Protein 7DFC (pdb70)

Secondary structure (DSSP, 8-state):
----EEEE-TTSSEEEEES-SEEEB-SS-B--EEEEEEE-SS---SS-EEEEEEEEEEE--TT---TT--EEEEEEEEEEEEETTPSS---PPPHHHHHHHHHH-TTEEEEEEPPPTTSPPPEEEPP-TT--SSPPEEEEEEEEEE-SSTTS---STTEEEEEEEEE----SS--S--EEEEEE--SS--PPEEEEEEES-SEEETT--EEEEEEEEE-SSS-EEEEEEEEEEEEEEEESEEEEEEEEEEEEEE---B-TTEEEEEEEEE---SGGGTT-TT-EEEPPSSS---PBPPPP------SEEEEEEEEEEEEEE---GGGTTSS---EEEEEEEEEEPPP-SSPPPSS-S--/-EEEE----EE-TT-EEEEEEEEESS-GGGEEEEEEEE-TTS--EEEEEEETTTTEEEE-TTTTTTEEEEEETTTTEEEEEEES--STT-EEEEEEEEESSS--SEEEE---EEEEE-S------EEEEE---GGGEETTEEEEEEEEEEESSS--EEEETTT---EEEPPPEE-TTS-EEEEEEEEEE---EEEEEEGGGTEEEEEE--/---EEES-SEEE--TT--EEEEEEESS--TT-EEEEEE-TTS--EEEEETTTEEPTT--TTEEEEEETTEEEEEESS--SS--SEEEEEE-SSSSPEE----EEE-----B--EEEEEPPPHHHHTTTEEEEEEEEEEEBSS--EEEEEESS-B--S-EEEEE----SSS--EEEEEEEEEEHHHHHH---EEEEEEETTEEEEEEEEE--/------------

GO terms:
  GO:0005547 phosphatidylinositol-3,4,5-trisphosphate binding (F, IDA)
  GO:0000822 inositol hexakisphosphate binding (F, IDA)
  GO:0002029 desensitization of G protein-coupled receptor signaling pathway (P, TAS)
  GO:0002031 G protein-coupled receptor internalization (P, TAS)
  GO:0031623 receptor internalization (P, TAS)
  GO:0005515 protein binding (F, IPI)
  GO:0060090 molecular adaptor activity (F, EXP)
  GO:0036094 small molecule binding (F, EXP)
  GO:0030276 clathrin binding (F, IMP)
  GO:0035612 AP-2 adaptor complex binding (F, IMP)
  GO:0030132 clathrin coat of coated pit (C, IMP)
  GO:0072583 clathrin-dependent endocytosis (P, IMP)
  GO:0032050 clathrin heavy chain binding (F, IPI)
  GO:0033130 acetylcholine receptor binding (F, IPI)
  GO:0005737 cytoplasm (C, IDA)
  GO:0005886 plasma membrane (C, IDA)
  GO:0031410 cytoplasmic vesicle (C, IDA)

InterPro domains:
  IPR000698 Arrestin [PR00309] (24-46)
  IPR000698 Arrestin [PR00309] (61-79)
  IPR000698 Arrestin [PR00309] (155-172)
  IPR000698 Arrestin [PR00309] (280-298)
  IPR000698 Arrestin [PR00309] (383-397)
  IPR000698 Arrestin [PTHR11792] (7-408)
  IPR011021 Arrestin-like, N-terminal [PF00339] (19-173)
  IPR011022 Arrestin-like, C-terminal domain [PF02752] (193-355)
  IPR011022 Arrestin-like, C-terminal domain [SM01017] (193-356)
  IPR014752 Arrestin-like, C-terminal domain superfamily [G3DSA:2.60.40.640] (180-386)
  IPR014753 Arrestin, N-terminal [G3DSA:2.60.40.840] (2-176)
  IPR014756 Immunoglobulin E-set [SSF81296] (6-175)
  IPR014756 Immunoglobulin E-set [SSF81296] (177-393)
  IPR017864 Arrestin, conserved site [PS00295] (61-79)

Foldseek 3Di:
DPDWDKDAQLLRQKMKIFRFQEWEQPFVFIRKGKTWMAGDDVVDDFQFKKKKKFKWFKADDPVDQDAQDIDTHTDDMDMDGQVPHDPVDDDDDDPNHVVVCVVHHPRTTMDIGGDDNLADWAKFFAADPRRDHWTGFIWMKMKMFGHHDPVDDTDRSRMDMFTGTYYYFDDPDFDPWWKDKDWDADDPDGQIWIKIKTWPTFEDEAQGKIKIKIKIQAQAQKKQQKKKKFKWKWKWADDPDIDIDIHTQWMDIGRDMAHHRGMDIDMDIIHGWCPVPNVPTRQMFRHARGDADGTRHWADDHPVPGHTIGIWMKMKMKGQIDADPPVGPPDGPMDMDITTHGYGHHDDDDHDDNHPVVD/DDDDDDDDPDDD/DKAWEWPPQEDEDAFFAKDKIKIFIPAFLPQQKWKWWDAPPGDIDTAAGSQAHGDPPHDPQWGWDDDGRMIMTIGRGHDLPRQTWMKMWGDSDPVIDIYPIYGYFHPDDWDFWPKDKAWADPVVLVVFKTKIKIKTPFGPDPDKDKFKQFVHDGDPPQKDKDKDQQDDPRRGIMMMMMGMGTSVVVVVGFWIKMWMDDPVDPPTDIDIGGD/DAKAKDWAWEDEAQAKTKMKIADPDDQLQQKKKFKWWAADPDDIGTAKIAHPVVGDIDGDPVCPPFWDWADDNVRNMIMIIGGNDHQVRFTFMKMFMAGVVPGDDRPHIYPTHGHGYHNDDQAFWDKDWDAWDPVQDDDQKTKIKIKTWFGQIQDKDKDWAVPDAFKDWDHWDADPVNGIITMMMGIDGPPGWMFIDDPSVGDTDIGDYD

Structure (mmCIF, N/CA/C/O backbone):
data_7DFC
#
_entry.id   7DFC
#
_cell.length_a   116.137
_cell.length_b   122.653
_cell.length_c   144.064
_cell.angle_alpha   90.000
_cell.angle_beta   90.000
_cell.angle_gamma   90.000
#
_symmetry.space_group_name_H-M   'I 21 21 21'
#
loop_
_entity.id
_entity.type
_entity.pdbx_description
1 polymer Beta-arrestin-1
2 polymer V2Rpp-3
3 polymer 'FAB30 LIGHT CHAIN'
4 polymer 'FAB30 HEAVY CHAIN'
5 non-polymer GLYCEROL
6 water water
#
loop_
_atom_site.group_PDB
_atom_site.id
_atom_site.type_symbol
_atom_site.label_atom_id
_atom_site.label_alt_id
_atom_site.label_comp_id
_atom_site.label_asym_id
_atom_site.label_entity_id
_atom_site.label_seq_id
_atom_site.pdbx_PDB_ins_code
_atom_site.Cartn_x
_atom_site.Cartn_y
_atom_site.Cartn_z
_atom_site.occupancy
_atom_site.B_iso_or_equiv
_atom_site.auth_seq_id
_atom_site.auth_comp_id
_atom_site.auth_asym_id
_atom_site.auth_atom_id
_atom_site.pdbx_PDB_model_num
ATOM 1 N N . GLY A 1 5 ? 14.18600 5.04100 -17.58100 1.000 86.31090 5 GLY A N 1
ATOM 2 C CA . GLY A 1 5 ? 14.10500 6.10700 -16.58600 1.000 89.68692 5 GLY A CA 1
ATOM 3 C C . GLY A 1 5 ? 13.96000 7.49400 -17.20600 1.000 94.29544 5 GLY A C 1
ATOM 4 O O . GLY A 1 5 ? 14.87400 8.31900 -17.15000 1.000 98.72389 5 GLY A O 1
ATOM 5 N N . THR A 1 6 ? 12.78800 7.76500 -17.77600 1.000 87.40997 6 THR A N 1
ATOM 6 C CA . THR A 1 6 ? 12.61400 8.87700 -18.69300 1.000 83.11749 6 THR A CA 1
ATOM 7 C C . THR A 1 6 ? 11.72700 9.99000 -18.15600 1.000 82.41512 6 THR A C 1
ATOM 8 O O . THR A 1 6 ? 11.46100 10.95200 -18.88500 1.000 79.34280 6 THR A O 1
ATOM 12 N N . ARG A 1 7 ? 11.26200 9.89900 -16.91500 1.000 74.77511 7 ARG A N 1
ATOM 13 C CA . ARG A 1 7 ? 10.46600 10.96100 -16.32800 1.000 69.27174 7 ARG A CA 1
ATOM 14 C C . ARG A 1 7 ? 11.21900 11.56700 -15.15200 1.000 69.84472 7 ARG A C 1
ATOM 15 O O . ARG A 1 7 ? 11.98200 10.88200 -14.47100 1.000 79.99595 7 ARG A O 1
ATOM 23 N N . VAL A 1 8 ? 11.02100 12.86700 -14.93200 1.000 73.04177 8 VAL A N 1
ATOM 24 C CA . VAL A 1 8 ? 11.64000 13.59400 -13.83200 1.000 67.33963 8 VAL A CA 1
ATOM 25 C C . VAL A 1 8 ? 10.59900 14.49400 -13.19100 1.000 69.47072 8 VAL A C 1
ATOM 26 O O . VAL A 1 8 ? 9.69800 15.00400 -13.86300 1.000 76.45331 8 VAL A O 1
ATOM 30 N N . PHE A 1 9 ? 10.72900 14.68200 -11.87000 1.000 67.00892 9 PHE A N 1
ATOM 31 C CA . PHE A 1 9 ? 9.83100 15.55400 -11.12400 1.000 66.41448 9 PHE A CA 1
ATOM 32 C C . PHE A 1 9 ? 10.12200 17.01900 -11.44200 1.000 66.27189 9 PHE A C 1
ATOM 33 O O . PHE A 1 9 ? 11.26800 17.41900 -11.65000 1.000 67.35556 9 PHE A O 1
ATOM 41 N N . LYS A 1 10 ? 9.07300 17.83400 -11.45600 1.000 66.93663 10 LYS A N 1
ATOM 42 C CA . LYS A 1 10 ? 9.26300 19.26800 -11.57900 1.000 68.78149 10 LYS A CA 1
ATOM 43 C C . LYS A 1 10 ? 8.24000 19.99400 -10.72000 1.000 68.30491 10 LYS A C 1
ATOM 44 O O . LYS A 1 10 ? 7.12800 19.50700 -10.49500 1.000 70.54217 10 LYS A O 1
ATOM 50 N N . LYS A 1 11 ? 8.63800 21.17300 -10.25200 1.000 69.25312 11 LYS A N 1
ATOM 51 C CA . LYS A 1 11 ? 7.74500 22.07000 -9.54500 1.000 69.41399 11 LYS A CA 1
ATOM 52 C C . LYS A 1 11 ? 8.20300 23.50100 -9.77800 1.000 71.66225 11 LYS A C 1
ATOM 53 O O . LYS A 1 11 ? 9.40100 23.79800 -9.75500 1.000 72.33938 11 LYS A O 1
ATOM 59 N N . ALA A 1 12 ? 7.24900 24.38700 -9.99700 1.000 72.95751 12 ALA A N 1
ATOM 60 C CA . ALA A 1 12 ? 7.57100 25.77800 -10.23600 1.000 78.88191 12 ALA A CA 1
ATOM 61 C C . ALA A 1 12 ? 7.08800 26.62500 -9.07300 1.000 75.24466 12 ALA A C 1
ATOM 62 O O . ALA A 1 12 ? 6.02900 26.36100 -8.50000 1.000 80.14716 12 ALA A O 1
ATOM 64 N N . SER A 1 13 ? 7.87000 27.64500 -8.75000 1.000 76.53522 13 SER A N 1
ATOM 65 C CA . SER A 1 13 ? 7.45200 28.78600 -7.94900 1.000 77.48711 13 SER A CA 1
ATOM 66 C C . SER A 1 13 ? 6.09200 29.29000 -8.41300 1.000 86.67655 13 SER A C 1
ATOM 67 O O . SER A 1 13 ? 5.80600 29.26900 -9.61600 1.000 93.75580 13 SER A O 1
ATOM 70 N N . PRO A 1 14 ? 5.24900 29.78700 -7.50400 1.000 91.04296 14 PRO A N 1
ATOM 71 C CA . PRO A 1 14 ? 3.90500 30.23800 -7.91500 1.000 84.62900 14 PRO A CA 1
ATOM 72 C C . PRO A 1 14 ? 3.90800 31.26300 -9.03000 1.000 84.37420 14 PRO A C 1
ATOM 73 O O . PRO A 1 14 ? 2.94800 31.30900 -9.80600 1.000 89.31912 14 PRO A O 1
ATOM 77 N N . ASN A 1 15 ? 4.94300 32.09400 -9.14200 1.000 83.69084 15 ASN A N 1
ATOM 78 C CA . ASN A 1 15 ? 4.99000 33.10300 -10.19200 1.000 86.47210 15 ASN A CA 1
ATOM 79 C C . ASN A 1 15 ? 5.79500 32.64300 -11.40600 1.000 87.35301 15 ASN A C 1
ATOM 80 O O . ASN A 1 15 ? 6.21200 33.48000 -12.21300 1.000 89.63829 15 ASN A O 1
ATOM 85 N N . GLY A 1 16 ? 6.04800 31.33400 -11.52600 1.000 85.11323 16 GLY A N 1
ATOM 86 C CA . GLY A 1 16 ? 6.68500 30.75700 -12.69500 1.000 85.75922 16 GLY A CA 1
ATOM 87 C C . GLY A 1 16 ? 8.18000 30.96900 -12.81800 1.000 86.70292 16 GLY A C 1
ATOM 88 O O . GLY A 1 16 ? 8.86200 30.17000 -13.46400 1.000 86.52603 16 GLY A O 1
ATOM 89 N N . LYS A 1 17 ? 8.70200 32.00600 -12.15000 1.000 87.77056 17 LYS A N 1
ATOM 90 C CA . LYS A 1 17 ? 10.06700 32.47700 -12.38900 1.000 89.48286 17 LYS A CA 1
ATOM 91 C C . LYS A 1 17 ? 11.12100 31.39600 -12.16100 1.000 92.49829 17 LYS A C 1
ATOM 92 O O . LYS A 1 17 ? 12.18600 31.43300 -12.78600 1.000 89.34877 17 LYS A O 1
ATOM 94 N N . LEU A 1 18 ? 10.85400 30.44300 -11.26700 1.000 85.99930 18 LEU A N 1
ATOM 95 C CA . LEU A 1 18 ? 11.82500 29.44600 -10.85300 1.000 83.25712 18 LEU A CA 1
ATOM 96 C C . LEU A 1 18 ? 11.20100 28.05900 -10.92600 1.000 81.45893 18 LEU A C 1
ATOM 97 O O . LEU A 1 18 ? 10.04200 27.87900 -10.54700 1.000 79.52906 18 LEU A O 1
ATOM 102 N N . THR A 1 19 ? 11.96700 27.08300 -11.41700 1.000 80.24416 19 THR A N 1
ATOM 103 C CA . THR A 1 19 ? 11.49300 25.71100 -11.55900 1.000 82.67127 19 THR A CA 1
ATOM 104 C C . THR A 1 19 ? 12.58300 24.74300 -11.11900 1.000 86.51476 19 THR A C 1
ATOM 105 O O . THR A 1 19 ? 13.76600 24.95200 -11.39800 1.000 92.11954 19 THR A O 1
ATOM 109 N N . VAL A 1 20 ? 12.17500 23.67900 -10.43800 1.000 76.02987 20 VAL A N 1
ATOM 110 C CA . VAL A 1 20 ? 13.09100 22.71700 -9.84800 1.000 72.42543 20 VAL A CA 1
ATOM 111 C C . VAL A 1 20 ? 12.81500 21.36700 -10.47600 1.000 71.23745 20 VAL A C 1
ATOM 112 O O . VAL A 1 20 ? 11.66000 20.95100 -10.59300 1.000 70.32665 20 VAL A O 1
ATOM 116 N N . TYR A 1 21 ? 13.86900 20.69800 -10.89500 1.000 74.94951 21 TYR A N 1
ATOM 117 C CA . TYR A 1 21 ? 13.77400 19.39200 -11.51300 1.000 74.43372 21 TYR A CA 1
ATOM 118 C C . TYR A 1 21 ? 14.54300 18.39500 -10.66100 1.000 74.50692 21 TYR A C 1
ATOM 119 O O . TYR A 1 21 ? 15.63100 18.70500 -10.16600 1.000 71.98873 21 TYR A O 1
ATOM 128 N N . LEU A 1 22 ? 13.97200 17.20300 -10.48500 1.000 71.43527 22 LEU A N 1
ATOM 129 C CA . LEU A 1 22 ? 14.62100 16.15700 -9.71300 1.000 64.79452 22 LEU A CA 1
ATOM 130 C C . LEU A 1 22 ? 14.32100 14.79900 -10.32900 1.000 63.97437 22 LEU A C 1
ATOM 131 O O . LEU A 1 22 ? 13.22100 14.56300 -10.83200 1.000 64.62784 22 LEU A O 1
ATOM 136 N N . GLY A 1 23 ? 15.29400 13.90500 -10.26700 1.000 63.46733 23 GLY A N 1
ATOM 137 C CA . GLY A 1 23 ? 15.07500 12.54700 -10.71000 1.000 69.20224 23 GLY A CA 1
ATOM 138 C C . GLY A 1 23 ? 14.29200 11.65600 -9.76500 1.000 66.49975 23 GLY A C 1
ATOM 139 O O . GLY A 1 23 ? 13.87800 10.56900 -10.16800 1.000 69.92527 23 GLY A O 1
ATOM 140 N N . LYS A 1 24 ? 14.07600 12.06500 -8.52400 1.000 70.82625 24 LYS A N 1
ATOM 141 C CA . LYS A 1 24 ? 13.28600 11.26100 -7.60400 1.000 66.02691 24 LYS A CA 1
ATOM 142 C C . LYS A 1 24 ? 13.05800 12.07700 -6.34400 1.000 73.01408 24 LYS A C 1
ATOM 143 O O . LYS A 1 24 ? 13.63100 13.15500 -6.17000 1.000 77.78173 24 LYS A O 1
ATOM 149 N N . ARG A 1 25 ? 12.19900 11.55000 -5.46900 1.000 73.83199 25 ARG A N 1
ATOM 150 C CA . ARG A 1 25 ? 11.94400 12.14300 -4.16800 1.000 63.78480 25 ARG A CA 1
ATOM 151 C C . ARG A 1 25 ? 12.52100 11.33800 -3.01500 1.000 62.47942 25 ARG A C 1
ATOM 152 O O . ARG A 1 25 ? 12.66700 11.89200 -1.91900 1.000 53.23461 25 ARG A O 1
ATOM 160 N N . ASP A 1 26 ? 12.84200 10.05700 -3.22500 1.000 58.83231 26 ASP A N 1
ATOM 161 C CA . ASP A 1 26 ? 13.35000 9.18600 -2.17200 1.000 58.17095 26 ASP A CA 1
ATOM 162 C C . ASP A 1 26 ? 14.81100 8.87400 -2.42300 1.000 60.04759 26 ASP A C 1
ATOM 163 O O . ASP A 1 26 ? 15.17100 8.37200 -3.49200 1.000 61.24323 26 ASP A O 1
ATOM 168 N N . PHE A 1 27 ? 15.63900 9.15500 -1.42700 1.000 58.83232 27 PHE A N 1
ATOM 169 C CA . PHE A 1 27 ? 17.07300 8.94000 -1.49900 1.000 50.85796 27 PHE A CA 1
ATOM 170 C C . PHE A 1 27 ? 17.45500 7.94500 -0.41000 1.000 57.03084 27 PHE A C 1
ATOM 171 O O . PHE A 1 27 ? 17.25200 8.19700 0.78400 1.000 64.53165 27 PHE A O 1
ATOM 179 N N . VAL A 1 28 ? 17.99600 6.82100 -0.82800 1.000 60.19199 28 VAL A N 1
ATOM 180 C CA . VAL A 1 28 ? 18.15500 5.65500 0.02600 1.000 59.90011 28 VAL A CA 1
ATOM 181 C C . VAL A 1 28 ? 19.37600 5.82800 0.92100 1.000 60.67923 28 VAL A C 1
ATOM 182 O O . VAL A 1 28 ? 20.46500 6.18000 0.46100 1.000 64.98256 28 VAL A O 1
ATOM 186 N N . ASP A 1 29 ? 19.19100 5.51300 2.17900 1.000 62.94488 29 ASP A N 1
ATOM 187 C CA . ASP A 1 29 ? 20.35800 5.49400 3.07000 1.000 68.59694 29 ASP A CA 1
ATOM 188 C C . ASP A 1 29 ? 20.79800 4.04500 3.14200 1.000 66.44945 29 ASP A C 1
ATOM 189 O O . ASP A 1 29 ? 20.05500 3.27800 3.63300 1.000 66.06065 29 ASP A O 1
ATOM 194 N N . HIS A 1 30 ? 22.01000 3.75000 2.70700 1.000 74.14969 30 HIS A N 1
ATOM 195 C CA . HIS A 1 30 ? 22.54200 2.37400 2.75800 1.000 75.86328 30 HIS A CA 1
ATOM 196 C C . HIS A 1 30 ? 23.51900 2.26900 3.92300 1.000 75.41404 30 HIS A C 1
ATOM 197 O O . HIS A 1 30 ? 24.49500 1.62200 3.77300 1.000 82.37324 30 HIS A O 1
ATOM 204 N N . ILE A 1 31 ? 23.30800 3.02300 4.98900 1.000 73.91707 31 ILE A N 1
ATOM 205 C CA . ILE A 1 31 ? 24.12500 3.08500 6.24300 1.000 71.84474 31 ILE A CA 1
ATOM 206 C C . ILE A 1 31 ? 25.44100 3.81400 6.04800 1.000 70.34932 31 ILE A C 1
ATOM 207 O O . ILE A 1 31 ? 25.66100 4.75900 6.74900 1.000 76.35247 31 ILE A O 1
ATOM 212 N N . ASP A 1 32 ? 26.29900 3.33400 5.17200 1.000 73.40792 32 ASP A N 1
ATOM 213 C CA . ASP A 1 32 ? 27.58200 4.03200 4.98500 1.000 86.32621 32 ASP A CA 1
ATOM 214 C C . ASP A 1 32 ? 27.43900 5.05200 3.85400 1.000 88.77339 32 ASP A C 1
ATOM 215 O O . ASP A 1 32 ? 28.20500 5.98600 3.84100 1.000 86.96252 32 ASP A O 1
ATOM 220 N N . LEU A 1 33 ? 26.45800 4.88700 2.97100 1.000 90.48111 33 LEU A N 1
ATOM 221 C CA . LEU A 1 33 ? 26.35100 5.82900 1.86200 1.000 92.54762 33 LEU A CA 1
ATOM 222 C C . LEU A 1 33 ? 24.89500 6.21100 1.61900 1.000 87.55877 33 LEU A C 1
ATOM 223 O O . LEU A 1 33 ? 24.00400 5.35700 1.66200 1.000 88.83666 33 LEU A O 1
ATOM 228 N N . VAL A 1 34 ? 24.66200 7.50100 1.36800 1.000 82.93845 34 VAL A N 1
ATOM 229 C CA . VAL A 1 34 ? 23.34200 8.03200 1.03500 1.000 72.45783 34 VAL A CA 1
ATOM 230 C C . VAL A 1 34 ? 23.37100 8.51200 -0.40800 1.000 70.12190 34 VAL A C 1
ATOM 231 O O . VAL A 1 34 ? 24.34200 9.14400 -0.84100 1.000 76.60376 34 VAL A O 1
ATOM 235 N N . GLU A 1 35 ? 22.31400 8.21000 -1.15100 1.000 64.11865 35 GLU A N 1
ATOM 236 C CA . GLU A 1 35 ? 22.19500 8.73700 -2.50300 1.000 65.36280 35 GLU A CA 1
ATOM 237 C C . GLU A 1 35 ? 22.27100 10.26600 -2.46400 1.000 63.59013 35 GLU A C 1
ATOM 238 O O . GLU A 1 35 ? 21.56100 10.89800 -1.67200 1.000 62.76222 35 GLU A O 1
ATOM 244 N N . PRO A 1 36 ? 23.14200 10.88700 -3.25200 1.000 65.83242 36 PRO A N 1
ATOM 245 C CA . PRO A 1 36 ? 23.18200 12.35800 -3.29300 1.000 65.56567 36 PRO A CA 1
ATOM 246 C C . PRO A 1 36 ? 21.90200 12.94000 -3.87600 1.000 60.69881 36 PRO A C 1
ATOM 247 O O . PRO A 1 36 ? 21.13900 12.27700 -4.58000 1.000 62.53523 36 PRO A O 1
ATOM 251 N N . VAL A 1 37 ? 21.65400 14.19900 -3.54700 1.000 60.95291 37 VAL A N 1
ATOM 252 C CA . VAL A 1 37 ? 20.46700 14.89500 -4.01300 1.000 61.16777 37 VAL A CA 1
ATOM 253 C C . VAL A 1 37 ? 20.89900 15.80900 -5.15000 1.000 65.29482 37 VAL A C 1
ATOM 254 O O . VAL A 1 37 ? 21.48100 16.86900 -4.91700 1.000 72.82255 37 VAL A O 1
ATOM 258 N N . ASP A 1 38 ? 20.60300 15.41200 -6.38700 1.000 65.27595 38 ASP A N 1
ATOM 259 C CA . ASP A 1 38 ? 21.03300 16.17000 -7.56100 1.000 68.51118 38 ASP A CA 1
ATOM 260 C C . ASP A 1 38 ? 19.83900 16.52100 -8.43900 1.000 69.85368 38 ASP A C 1
ATOM 261 O O . ASP A 1 38 ? 19.00400 15.66000 -8.73900 1.000 72.39086 38 ASP A O 1
ATOM 266 N N . GLY A 1 39 ? 19.76900 17.78600 -8.83600 1.000 69.25066 39 GLY A N 1
ATOM 267 C CA . GLY A 1 39 ? 18.84200 18.25400 -9.84200 1.000 70.35619 39 GLY A CA 1
ATOM 268 C C . GLY A 1 39 ? 19.36500 19.53000 -10.46400 1.000 73.31334 39 GLY A C 1
ATOM 269 O O . GLY A 1 39 ? 20.51500 19.92000 -10.25400 1.000 74.62218 39 GLY A O 1
ATOM 270 N N . VAL A 1 40 ? 18.51200 20.17900 -11.25000 1.000 74.54108 40 VAL A N 1
ATOM 271 C CA . VAL A 1 40 ? 18.82800 21.50100 -11.77100 1.000 77.38476 40 VAL A CA 1
ATOM 272 C C . VAL A 1 40 ? 17.71400 22.45500 -11.37800 1.000 77.19399 40 VAL A C 1
ATOM 273 O O . VAL A 1 40 ? 16.58300 22.04900 -11.09700 1.000 75.32957 40 VAL A O 1
ATOM 277 N N . VAL A 1 41 ? 18.04700 23.74000 -11.35700 1.000 79.32118 41 VAL A N 1
ATOM 278 C CA . VAL A 1 41 ? 17.05900 24.79100 -11.16400 1.000 82.50351 41 VAL A CA 1
ATOM 279 C C . VAL A 1 41 ? 17.07400 25.69700 -12.39300 1.000 82.94154 41 VAL A C 1
ATOM 280 O O . VAL A 1 41 ? 18.13500 26.15800 -12.83200 1.000 85.26257 41 VAL A O 1
ATOM 284 N N . LEU A 1 42 ? 15.89300 25.94200 -12.94200 1.000 83.17062 42 LEU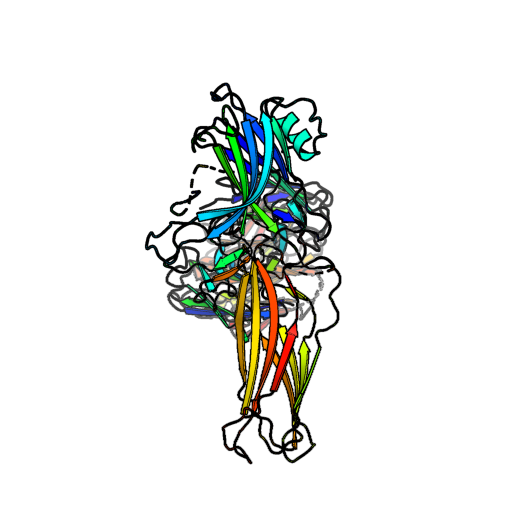 A N 1
ATOM 285 C CA . LEU A 1 42 ? 15.72900 26.71400 -14.16100 1.000 86.12751 42 LEU A CA 1
ATOM 286 C C . LEU A 1 42 ? 15.25600 28.12100 -13.82900 1.000 87.46430 42 LEU A C 1
ATOM 287 O O . LEU A 1 42 ? 14.17900 28.29500 -13.25600 1.000 86.07647 42 LEU A O 1
ATOM 292 N N . VAL A 1 43 ? 16.04500 29.11700 -14.22200 1.000 95.87620 43 VAL A N 1
ATOM 293 C CA . VAL A 1 43 ? 15.66400 30.52600 -14.14600 1.000 105.15057 43 VAL A CA 1
ATOM 294 C C . VAL A 1 43 ? 15.03300 30.96700 -15.46500 1.000 114.51377 43 VAL A C 1
ATOM 295 O O . VAL A 1 43 ? 15.58800 30.73400 -16.54700 1.000 110.40355 43 VAL A O 1
ATOM 299 N N . ASP A 1 44 ? 13.89700 31.67800 -15.36300 1.000 121.38437 44 ASP A N 1
ATOM 300 C CA . ASP A 1 44 ? 12.93400 31.93800 -16.43500 1.000 122.11852 44 ASP A CA 1
ATOM 301 C C . ASP A 1 44 ? 13.30600 33.09800 -17.36600 1.000 123.53022 44 ASP A C 1
ATOM 302 O O . ASP A 1 44 ? 14.29700 33.80400 -17.12100 1.000 123.30501 44 ASP A O 1
ATOM 304 N N . PRO A 1 45 ? 12.50900 33.33600 -18.46000 1.000 124.02773 45 PRO A N 1
ATOM 305 C CA . PRO A 1 45 ? 12.80300 34.45600 -19.37400 1.000 131.29539 45 PRO A CA 1
ATOM 306 C C . PRO A 1 45 ? 12.57900 35.83100 -18.76400 1.000 130.31827 45 PRO A C 1
ATOM 307 O O . PRO A 1 45 ? 11.58400 36.50600 -19.05700 1.000 123.90155 45 PRO A O 1
ATOM 311 N N . GLU A 1 46 ? 13.58900 36.26400 -18.02400 1.000 138.00209 46 GLU A N 1
ATOM 312 C CA . GLU A 1 46 ? 13.58500 37.54900 -17.29200 1.000 141.28047 46 GLU A CA 1
ATOM 313 C C . GLU A 1 46 ? 12.27600 37.75600 -16.53800 1.000 142.36926 46 GLU A C 1
ATOM 314 O O . GLU A 1 46 ? 11.78900 38.90100 -16.46600 1.000 144.67948 46 GLU A O 1
ATOM 320 N N . TYR A 1 47 ? 11.71400 36.64600 -16.06800 1.000 137.07899 47 TYR A N 1
ATOM 321 C CA . TYR A 1 47 ? 10.62100 36.72100 -15.08100 1.000 129.11701 47 TYR A CA 1
ATOM 322 C C . TYR A 1 47 ? 11.43600 37.03400 -13.83200 1.000 127.83179 47 TYR A C 1
ATOM 323 O O . TYR A 1 47 ? 11.00300 37.85000 -13.02900 1.000 132.58935 47 TYR A O 1
ATOM 325 N N . LEU A 1 48 ? 12.63500 36.44000 -13.76900 1.000 120.63133 48 LEU A N 1
ATOM 326 C CA . LEU A 1 48 ? 13.63200 36.74100 -12.74500 1.000 108.98364 48 LEU A CA 1
ATOM 327 C C . LEU A 1 48 ? 13.75500 38.24100 -12.52400 1.000 106.97779 48 LEU A C 1
ATOM 328 O O . LEU A 1 48 ? 13.99700 38.99700 -13.46400 1.000 106.02581 48 LEU A O 1
ATOM 333 N N . LYS A 1 49 ? 13.60300 38.66700 -11.27100 1.000 113.30441 49 LYS A N 1
ATOM 334 C CA . LYS A 1 49 ? 13.92800 40.03300 -10.89100 1.000 116.49857 49 LYS A CA 1
ATOM 335 C C . LYS A 1 49 ? 15.05500 40.12200 -9.87600 1.000 117.29190 49 LYS A C 1
ATOM 336 O O . LYS A 1 49 ? 15.65200 41.19700 -9.74400 1.000 121.67175 49 LYS A O 1
ATOM 338 N N . GLU A 1 50 ? 15.38500 39.02600 -9.19300 1.000 111.90942 50 GLU A N 1
ATOM 339 C CA . GLU A 1 50 ? 16.36600 39.00600 -8.11800 1.000 112.22395 50 GLU A CA 1
ATOM 340 C C . GLU A 1 50 ? 17.77000 38.74500 -8.66600 1.000 110.40557 50 GLU A C 1
ATOM 341 O O . GLU A 1 50 ? 17.94900 38.34200 -9.81700 1.000 111.40049 50 GLU A O 1
ATOM 343 N N . ARG A 1 51 ? 18.77500 38.97300 -7.81600 1.000 105.63897 51 ARG A N 1
ATOM 344 C CA . ARG A 1 51 ? 20.17200 39.02300 -8.23600 1.000 108.19273 51 ARG A CA 1
ATOM 345 C C . ARG A 1 51 ? 20.96700 37.77900 -7.85900 1.000 111.80422 51 ARG A C 1
ATOM 346 O O . ARG A 1 51 ? 22.19700 37.79100 -7.97200 1.000 118.99465 51 ARG A O 1
ATOM 348 N N . ARG A 1 52 ? 20.30900 36.72200 -7.39300 1.000 112.52046 52 ARG A N 1
ATOM 349 C CA . ARG A 1 52 ? 20.99900 35.48400 -7.05500 1.000 110.69801 52 ARG A CA 1
ATOM 350 C C . ARG A 1 52 ? 19.96800 34.42900 -6.69700 1.000 105.21186 52 ARG A C 1
ATOM 351 O O . ARG A 1 52 ? 18.97900 34.72600 -6.02300 1.000 105.35775 52 ARG A O 1
ATOM 359 N N . VAL A 1 53 ? 20.21800 33.19700 -7.12700 1.000 106.53928 53 VAL A N 1
ATOM 360 C CA . VAL A 1 53 ? 19.34000 32.06700 -6.83900 1.000 102.65867 53 VAL A CA 1
ATOM 361 C C . VAL A 1 53 ? 20.15300 31.00300 -6.11800 1.000 95.24468 53 VAL A C 1
ATOM 362 O O . VAL A 1 53 ? 21.16200 30.51100 -6.64400 1.000 93.24941 53 VAL A O 1
ATOM 366 N N . TYR A 1 54 ? 19.72000 30.66500 -4.91100 1.000 94.07332 54 TYR A N 1
ATOM 367 C CA . TYR A 1 54 ? 20.31900 29.62400 -4.10000 1.000 83.63822 54 TYR A CA 1
ATOM 368 C C . TYR A 1 54 ? 19.37600 28.44200 -4.03500 1.000 81.15656 54 TYR A C 1
ATOM 369 O O . TYR A 1 54 ? 18.17900 28.56200 -4.31200 1.000 86.38975 54 TYR A O 1
ATOM 378 N N . VAL A 1 55 ? 19.92900 27.29800 -3.64200 1.000 78.74994 55 VAL A N 1
ATOM 379 C CA . VAL A 1 55 ? 19.13700 26.12400 -3.30600 1.000 79.58498 55 VAL A CA 1
ATOM 380 C C . VAL A 1 55 ? 19.65200 25.55900 -1.98600 1.000 80.68156 55 VAL A C 1
ATOM 381 O O . VAL A 1 55 ? 20.86400 25.51500 -1.73500 1.000 80.74725 55 VAL A O 1
ATOM 385 N N . THR A 1 56 ? 18.72300 25.14200 -1.13200 1.000 79.89315 56 THR A N 1
ATOM 386 C CA . THR A 1 56 ? 19.04400 24.69400 0.21100 1.000 75.35454 56 THR A CA 1
ATOM 387 C C . THR A 1 56 ? 18.29400 23.41200 0.48500 1.000 72.58417 56 THR A C 1
ATOM 388 O O . THR A 1 56 ? 17.12000 23.28400 0.12500 1.000 72.87685 56 THR A O 1
ATOM 392 N N . LEU A 1 57 ? 18.98300 22.46500 1.10600 1.000 67.62117 57 LEU A N 1
ATOM 393 C CA . LEU A 1 57 ? 18.38100 21.22700 1.57200 1.000 66.53615 57 LEU A CA 1
ATOM 394 C C . LEU A 1 57 ? 18.36500 21.26500 3.09400 1.000 75.81696 57 LEU A C 1
ATOM 395 O O . LEU A 1 57 ? 19.42000 21.41000 3.72300 1.000 79.78004 57 LEU A O 1
ATOM 400 N N . THR A 1 58 ? 17.18400 21.14800 3.68700 1.000 74.29215 58 THR A N 1
ATOM 401 C CA . THR A 1 58 ? 17.06300 21.20500 5.13400 1.000 79.39303 58 THR A CA 1
ATOM 402 C C . THR A 1 58 ? 16.45500 19.91800 5.65900 1.000 70.66880 58 THR A C 1
ATOM 403 O O . THR A 1 58 ? 15.42800 19.46300 5.14800 1.000 64.52909 58 THR A O 1
ATOM 407 N N . CYS A 1 59 ? 17.09000 19.35600 6.68700 1.000 67.08033 59 CYS A N 1
ATOM 408 C CA . CYS A 1 59 ? 16.49400 18.35300 7.56600 1.000 65.28422 59 CYS A CA 1
ATOM 409 C C . CYS A 1 59 ? 15.96400 19.07900 8.80400 1.000 66.95972 59 CYS A C 1
ATOM 410 O O . CYS A 1 59 ? 16.70100 19.82700 9.45900 1.000 65.22909 59 CYS A O 1
ATOM 413 N N . ALA A 1 60 ? 14.68700 18.88000 9.10800 1.000 66.43955 60 ALA A N 1
ATOM 414 C CA . ALA A 1 60 ? 14.01800 19.68800 10.10600 1.000 62.12612 60 ALA A CA 1
ATOM 415 C C . ALA A 1 60 ? 13.08200 18.82800 10.93300 1.000 71.55892 60 ALA A C 1
ATOM 416 O O . ALA A 1 60 ? 12.56700 17.80600 10.47400 1.000 72.24599 60 ALA A O 1
ATOM 418 N N . PHE A 1 61 ? 12.85800 19.26400 12.16200 1.000 75.01606 61 PHE A N 1
ATOM 419 C CA . PHE A 1 61 ? 11.90000 18.62700 13.04900 1.000 66.25199 61 PHE A CA 1
ATOM 420 C C . PHE A 1 61 ? 10.66400 19.50500 13.07200 1.000 63.53062 61 PHE A C 1
ATOM 421 O O . PHE A 1 61 ? 10.75800 20.69800 13.36200 1.000 77.83904 61 PHE A O 1
ATOM 429 N N . ARG A 1 62 ? 9.52000 18.93800 12.72300 1.000 64.19455 62 ARG A N 1
ATOM 430 C CA . ARG A 1 62 ? 8.29300 19.71300 12.59700 1.000 66.51818 62 ARG A CA 1
ATOM 431 C C . ARG A 1 62 ? 7.34700 19.27600 13.69800 1.000 74.35110 62 ARG A C 1
ATOM 432 O O . ARG A 1 62 ? 7.14200 18.07100 13.91000 1.000 77.00267 62 ARG A O 1
ATOM 440 N N . TYR A 1 63 ? 6.79100 20.25700 14.40000 1.000 66.35247 63 TYR A N 1
ATOM 441 C CA . TYR A 1 63 ? 5.99600 20.00100 15.58300 1.000 68.34225 63 TYR A CA 1
ATOM 442 C C . TYR A 1 63 ? 4.99900 21.13600 15.74100 1.000 71.36799 63 TYR A C 1
ATOM 443 O O . TYR A 1 63 ? 5.21200 22.24900 15.24600 1.000 70.73473 63 TYR A O 1
ATOM 452 N N . GLY A 1 64 ? 3.89300 20.83100 16.41800 1.000 74.71374 64 GLY A N 1
ATOM 453 C CA . GLY A 1 64 ? 2.96000 21.83900 16.86800 1.000 78.06638 64 GLY A CA 1
ATOM 454 C C . GLY A 1 64 ? 3.20600 22.11600 18.33600 1.000 78.70233 64 GLY A C 1
ATOM 455 O O . GLY A 1 64 ? 3.97300 21.42700 18.98800 1.000 83.86312 64 GLY A O 1
ATOM 456 N N . ARG A 1 65 ? 2.55600 23.14900 18.85300 1.000 84.22425 65 ARG A N 1
ATOM 457 C CA . ARG A 1 65 ? 2.74300 23.54300 20.24800 1.000 85.82554 65 ARG A CA 1
ATOM 458 C C . ARG A 1 65 ? 1.50200 23.18800 21.05600 1.000 95.00997 65 ARG A C 1
ATOM 459 O O . ARG A 1 65 ? 0.39600 23.65100 20.74400 1.000 83.54200 65 ARG A O 1
ATOM 467 N N . GLU A 1 66 ? 1.70400 22.38100 22.10400 1.000 100.87429 66 GLU A N 1
ATOM 468 C CA . GLU A 1 66 ? 0.60900 21.95900 22.98100 1.000 108.66613 66 GLU A CA 1
ATOM 469 C C . GLU A 1 66 ? -0.00800 23.13500 23.73000 1.000 103.61097 66 GLU A C 1
ATOM 470 O O . GLU A 1 66 ? -1.22600 23.18000 23.93200 1.000 104.19456 66 GLU A O 1
ATOM 472 N N . ASP A 1 67 ? 0.81900 24.08300 24.17000 1.000 100.16548 67 ASP A N 1
ATOM 473 C CA . ASP A 1 67 ? 0.33800 25.18100 25.00300 1.000 101.20673 67 ASP A CA 1
ATOM 474 C C . ASP A 1 67 ? -0.64100 26.10300 24.28000 1.000 108.21986 67 ASP A C 1
ATOM 475 O O . ASP A 1 67 ? -1.41400 26.80500 24.94600 1.000 104.45215 67 ASP A O 1
ATOM 480 N N . LEU A 1 68 ? -0.61700 26.13400 22.94100 1.000 111.76748 68 LEU A N 1
ATOM 481 C CA . LEU A 1 68 ? -1.48000 26.99900 22.14900 1.000 106.69369 68 LEU A CA 1
ATOM 482 C C . LEU A 1 68 ? -2.69400 26.21600 21.65500 1.000 102.31263 68 LEU A C 1
ATOM 483 O O . LEU A 1 68 ? -2.83500 25.01400 21.90000 1.000 103.05974 68 LEU A O 1
ATOM 488 N N . ASP A 1 69 ? -3.58300 26.91300 20.94900 1.000 100.33423 69 ASP A N 1
ATOM 489 C CA . ASP A 1 69 ? -4.77900 26.29800 20.37600 1.000 102.74838 69 ASP A CA 1
ATOM 490 C C . ASP A 1 69 ? -5.02900 26.80800 18.95500 1.000 99.04264 69 ASP A C 1
ATOM 491 O O . ASP A 1 69 ? -6.13400 27.22000 18.60000 1.000 96.73822 69 ASP A O 1
ATOM 496 N N . VAL A 1 70 ? -4.00100 26.78300 18.11500 1.000 96.36719 70 VAL A N 1
ATOM 497 C CA . VAL A 1 70 ? -4.10900 27.28500 16.75300 1.000 103.48555 70 VAL A CA 1
ATOM 498 C C . VAL A 1 70 ? -4.06600 26.08100 15.81900 1.000 105.93147 70 VAL A C 1
ATOM 499 O O . VAL A 1 70 ? -2.99000 25.58500 15.47000 1.000 102.46845 70 VAL A O 1
ATOM 503 N N . LEU A 1 71 ? -5.24200 25.61400 15.40600 1.000 109.50925 71 LEU A N 1
ATOM 504 C CA . LEU A 1 71 ? -5.31800 24.43400 14.55900 1.000 106.98652 71 LEU A CA 1
ATOM 505 C C . LEU A 1 71 ? -4.62200 24.68900 13.23100 1.000 97.76073 71 LEU A C 1
ATOM 506 O O . LEU A 1 71 ? -4.87700 25.69200 12.56000 1.000 102.16443 71 LEU A O 1
ATOM 511 N N . GLY A 1 72 ? -3.73200 23.77800 12.85700 1.000 85.73166 72 GLY A N 1
ATOM 512 C CA . GLY A 1 72 ? -2.95100 23.93100 11.65500 1.000 82.26980 72 GLY A CA 1
ATOM 513 C C . GLY A 1 72 ? -1.59800 24.58300 11.84300 1.000 79.42272 72 GLY A C 1
ATOM 514 O O . GLY A 1 72 ? -0.81200 24.62900 10.88600 1.000 79.91709 72 GLY A O 1
ATOM 515 N N . LEU A 1 73 ? -1.28800 25.07300 13.03800 1.000 76.52047 73 LEU A N 1
ATOM 516 C CA . LEU A 1 73 ? -0.02700 25.75800 13.25700 1.000 76.35660 73 LEU A CA 1
ATOM 517 C C . LEU A 1 73 ? 1.05200 24.75000 13.62700 1.000 80.97997 73 LEU A C 1
ATOM 518 O O . LEU A 1 73 ? 0.82000 23.85100 14.44300 1.000 74.23557 73 LEU A O 1
ATOM 523 N N . THR A 1 74 ? 2.20500 24.86200 12.96700 1.000 77.36464 74 THR A N 1
ATOM 524 C CA . THR A 1 74 ? 3.34300 23.99400 13.21000 1.000 71.83416 74 THR A CA 1
ATOM 525 C C . THR A 1 74 ? 4.59700 24.84300 13.14900 1.000 72.67672 74 THR A C 1
ATOM 526 O O . THR A 1 74 ? 4.57900 25.96100 12.64300 1.000 73.99819 74 THR A O 1
ATOM 530 N N . PHE A 1 75 ? 5.68900 24.30000 13.67800 1.000 69.67205 75 PHE A N 1
ATOM 531 C CA . PHE A 1 75 ? 6.98100 24.97000 13.67500 1.000 75.24922 75 PHE A CA 1
ATOM 532 C C . PHE A 1 75 ? 8.04100 23.98000 13.21900 1.000 78.55598 75 PHE A C 1
ATOM 533 O O . PHE A 1 75 ? 8.02200 22.81200 13.61500 1.000 75.57337 75 PHE A O 1
ATOM 541 N N . ARG A 1 76 ? 8.93600 24.43400 12.35000 1.000 86.90148 76 ARG A N 1
ATOM 542 C CA . ARG A 1 76 ? 9.99100 23.59700 11.79100 1.000 86.52011 76 ARG A CA 1
ATOM 543 C C . ARG A 1 76 ? 11.32400 24.07200 12.34800 1.000 87.99454 76 ARG A C 1
ATOM 544 O O . ARG A 1 76 ? 11.70700 25.23100 12.15900 1.000 102.67368 76 ARG A O 1
ATOM 552 N N . LYS A 1 77 ? 12.01700 23.17800 13.03800 1.000 79.78967 77 LYS A N 1
ATOM 553 C CA . LYS A 1 77 ? 13.31100 23.44900 13.64700 1.000 80.55552 77 LYS A CA 1
ATOM 554 C C . LYS A 1 77 ? 14.37300 22.70900 12.84100 1.000 82.19671 77 LYS A C 1
ATOM 555 O O . LYS A 1 77 ? 14.26800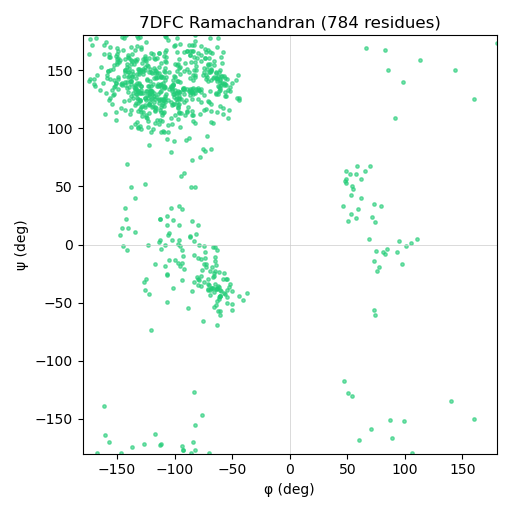 21.49500 12.64500 1.000 79.55653 77 LYS A O 1
ATOM 561 N N . ASP A 1 78 ? 15.39000 23.43400 12.38000 1.000 89.81749 78 ASP A N 1
ATOM 562 C CA . ASP A 1 78 ? 16.37400 22.86900 11.46600 1.000 82.47266 78 ASP A CA 1
ATOM 563 C C . ASP A 1 78 ? 17.36000 21.97600 12.21200 1.000 80.02959 78 ASP A C 1
ATOM 564 O O . ASP A 1 78 ? 17.87900 22.35000 13.26800 1.000 85.72185 78 ASP A O 1
ATOM 569 N N . LEU A 1 79 ? 17.61700 20.79100 11.66200 1.000 76.16437 79 LEU A N 1
ATOM 570 C CA . LEU A 1 79 ? 18.64500 19.90300 12.18900 1.000 78.77043 79 LEU A CA 1
ATOM 571 C C . LEU A 1 79 ? 19.88900 19.83900 11.31300 1.000 80.21722 79 LEU A C 1
ATOM 572 O O . LEU A 1 79 ? 20.97300 19.53500 11.82600 1.000 81.02931 79 LEU A O 1
ATOM 577 N N . PHE A 1 80 ? 19.75500 20.11700 10.01000 1.000 70.03720 80 PHE A N 1
ATOM 578 C CA . PHE A 1 80 ? 20.88000 20.14300 9.08300 1.000 67.85434 80 PHE A CA 1
ATOM 579 C C . PHE A 1 80 ? 20.50100 21.02600 7.90500 1.000 74.36360 80 PHE A C 1
ATOM 580 O O . PHE A 1 80 ? 19.46600 20.80100 7.27000 1.000 75.84322 80 PHE A O 1
ATOM 588 N N . VAL A 1 81 ? 21.32700 22.01800 7.60300 1.000 79.59264 81 VAL A N 1
ATOM 589 C CA . VAL A 1 81 ? 21.06100 22.89900 6.47400 1.000 79.15473 81 VAL A CA 1
ATOM 590 C C . VAL A 1 81 ? 22.30200 22.98600 5.59800 1.000 77.91843 81 VAL A C 1
ATOM 591 O O . VAL A 1 81 ? 23.41500 23.18300 6.10000 1.000 78.47741 81 VAL A O 1
ATOM 595 N N . ALA A 1 82 ? 22.10400 22.83700 4.29300 1.000 79.60834 82 ALA A N 1
ATOM 596 C CA . ALA A 1 82 ? 23.14600 23.03100 3.30200 1.000 84.79118 82 ALA A CA 1
ATOM 597 C C . ALA A 1 82 ? 22.62300 23.96800 2.22500 1.000 89.25630 82 ALA A C 1
ATOM 598 O O . ALA A 1 82 ? 21.42200 24.00500 1.94900 1.000 84.23305 82 ALA A O 1
ATOM 600 N N . ASN A 1 83 ? 23.53200 24.73200 1.62400 1.000 99.99357 83 ASN A N 1
ATOM 601 C CA . ASN A 1 83 ? 23.17800 25.65900 0.55600 1.000 99.25668 83 ASN A CA 1
ATOM 602 C C . ASN A 1 83 ? 24.07000 25.44800 -0.65900 1.000 88.02520 83 ASN A C 1
ATOM 603 O O . ASN A 1 83 ? 25.19800 24.95500 -0.56300 1.000 85.23825 83 ASN A O 1
ATOM 608 N N . VAL A 1 84 ? 23.55000 25.84600 -1.81300 1.000 85.95315 84 VAL A N 1
ATOM 609 C CA . VAL A 1 84 ? 24.36400 26.06100 -3.00300 1.000 87.13354 84 VAL A CA 1
ATOM 610 C C . VAL A 1 84 ? 23.93600 27.38900 -3.60800 1.000 91.56169 84 VAL A C 1
ATOM 611 O O . VAL A 1 84 ? 22.74000 27.68700 -3.67600 1.000 80.85748 84 VAL A O 1
ATOM 615 N N . GLN A 1 85 ? 24.90900 28.21700 -3.98000 1.000 111.37615 85 GLN A N 1
ATOM 616 C CA . GLN A 1 85 ? 24.63800 29.38500 -4.81700 1.000 118.32396 85 GLN A CA 1
ATOM 617 C C . GLN A 1 85 ? 24.79600 28.91600 -6.25500 1.000 115.88629 85 GLN A C 1
ATOM 618 O O . GLN A 1 85 ? 25.88800 28.93600 -6.82100 1.000 120.53539 85 GLN A O 1
ATOM 620 N N . SER A 1 86 ? 23.70300 28.44400 -6.84400 1.000 102.66604 86 SER A N 1
ATOM 621 C CA . SER A 1 86 ? 23.79700 27.90200 -8.18900 1.000 101.63486 86 SER A CA 1
ATOM 622 C C . SER A 1 86 ? 23.45500 28.92300 -9.26900 1.000 111.60983 86 SER A C 1
ATOM 623 O O . SER A 1 86 ? 23.84200 28.72200 -10.42700 1.000 113.94372 86 SER A O 1
ATOM 626 N N . PHE A 1 87 ? 22.76500 30.01700 -8.92700 1.000 113.85053 87 PHE A N 1
ATOM 627 C CA . PHE A 1 87 ? 22.64600 31.14600 -9.84200 1.000 114.03498 87 PHE A CA 1
ATOM 628 C C . PHE A 1 87 ? 22.94700 32.44600 -9.10200 1.000 116.25545 87 PHE A C 1
ATOM 629 O O . PHE A 1 87 ? 22.32800 32.72600 -8.06300 1.000 113.55845 87 PHE A O 1
ATOM 637 N N . PRO A 1 88 ? 23.88100 33.26600 -9.60400 1.000 121.29271 88 PRO A N 1
ATOM 638 C CA . PRO A 1 88 ? 24.75400 32.82100 -10.69400 1.000 123.01127 88 PRO A CA 1
ATOM 639 C C . PRO A 1 88 ? 25.78600 31.82700 -10.17000 1.000 131.40820 88 PRO A C 1
ATOM 640 O O . PRO A 1 88 ? 25.99100 31.74700 -8.95300 1.000 137.26786 88 PRO A O 1
ATOM 644 N N . PRO A 1 89 ? 26.38500 31.04600 -11.06200 1.000 131.73584 89 PRO A N 1
ATOM 645 C CA . PRO A 1 89 ? 27.44300 30.13000 -10.62900 1.000 131.16413 89 PRO A CA 1
ATOM 646 C C . PRO A 1 89 ? 28.57200 30.88700 -9.94800 1.000 135.74573 89 PRO A C 1
ATOM 647 O O . PRO A 1 89 ? 28.95800 31.98000 -10.36800 1.000 135.94957 89 PRO A O 1
ATOM 651 N N . ALA A 1 90 ? 29.08200 30.30100 -8.86500 1.000 141.71403 90 ALA A N 1
ATOM 652 C CA . ALA A 1 90 ? 30.19000 30.88200 -8.12800 1.000 150.02755 90 ALA A CA 1
ATOM 653 C C . ALA A 1 90 ? 31.48800 30.21400 -8.55300 1.000 154.99105 90 ALA A C 1
ATOM 654 O O . ALA A 1 90 ? 31.59700 28.98000 -8.45800 1.000 159.18605 90 ALA A O 1
ATOM 656 N N . PRO A 1 91 ? 32.48800 30.96700 -9.03800 1.000 150.30626 91 PRO A N 1
ATOM 657 C CA . PRO A 1 91 ? 33.80800 30.37100 -9.29900 1.000 146.24261 91 PRO A CA 1
ATOM 658 C C . PRO A 1 91 ? 34.46800 29.84100 -8.03400 1.000 142.14730 91 PRO A C 1
ATOM 659 O O . PRO A 1 91 ? 33.91000 29.95600 -6.93600 1.000 140.39889 91 PRO A O 1
ATOM 663 N N . GLU A 1 92 ? 35.65300 29.24400 -8.17800 1.000 141.00766 92 GLU A N 1
ATOM 664 C CA . GLU A 1 92 ? 36.29000 28.51300 -7.08100 1.000 138.77579 92 GLU A CA 1
ATOM 665 C C . GLU A 1 92 ? 35.34000 27.46700 -6.50700 1.000 137.79077 92 GLU A C 1
ATOM 666 O O . GLU A 1 92 ? 35.42200 27.10200 -5.32800 1.000 137.84683 92 GLU A O 1
ATOM 668 N N . ASP A 1 93 ? 34.40400 26.99300 -7.34200 1.000 137.46959 93 ASP A N 1
ATOM 669 C CA . ASP A 1 93 ? 33.43400 25.99600 -6.90500 1.000 130.65226 93 ASP A CA 1
ATOM 670 C C . ASP A 1 93 ? 33.12000 24.98400 -7.99900 1.000 126.02392 93 ASP A C 1
ATOM 671 O O . ASP A 1 93 ? 32.00400 24.45700 -8.05100 1.000 131.36180 93 ASP A O 1
ATOM 676 N N . LYS A 1 94 ? 34.08900 24.69000 -8.86600 1.000 119.58988 94 LYS A N 1
ATOM 677 C CA . LYS A 1 94 ? 33.85700 23.79200 -9.99300 1.000 104.15109 94 LYS A CA 1
ATOM 678 C C . LYS A 1 94 ? 33.44700 22.39200 -9.53500 1.000 98.69827 94 LYS A C 1
ATOM 679 O O . LYS A 1 94 ? 34.06700 21.79900 -8.64500 1.000 96.59113 94 LYS A O 1
ATOM 685 N N . LYS A 1 95 ? 32.39700 21.86200 -10.15100 1.000 93.81937 95 LYS A N 1
ATOM 686 C CA . LYS A 1 95 ? 31.87800 20.55000 -9.80700 1.000 89.36869 95 LYS A CA 1
ATOM 687 C C . LYS A 1 95 ? 31.47700 19.82500 -11.07800 1.000 93.47280 95 LYS A C 1
ATOM 688 O O . LYS A 1 95 ? 31.09100 20.46100 -12.06900 1.000 95.73766 95 LYS A O 1
ATOM 694 N N . PRO A 1 96 ? 31.59700 18.49700 -11.10000 1.000 93.01727 96 PRO A N 1
ATOM 695 C CA . PRO A 1 96 ? 31.18600 17.72000 -12.27500 1.000 87.74974 96 PRO A CA 1
ATOM 696 C C . PRO A 1 96 ? 29.74700 17.23500 -12.18500 1.000 81.76933 96 PRO A C 1
ATOM 697 O O . PRO A 1 96 ? 29.30900 16.69600 -11.16900 1.000 83.70041 96 PRO A O 1
ATOM 701 N N . LEU A 1 97 ? 29.01100 17.39900 -13.27700 1.000 79.26043 97 LEU A N 1
ATOM 702 C CA . LEU A 1 97 ? 27.60100 17.03800 -13.28000 1.000 75.74172 97 LEU A CA 1
ATOM 703 C C . LEU A 1 97 ? 27.39400 15.53300 -13.17200 1.000 73.44307 97 LEU A C 1
ATOM 704 O O . LEU A 1 97 ? 28.21000 14.73300 -13.63400 1.000 72.85493 97 LEU A O 1
ATOM 709 N N . THR A 1 98 ? 26.26900 15.15300 -12.56700 1.000 68.74624 98 THR A N 1
ATOM 710 C CA . THR A 1 98 ? 25.78600 13.79500 -12.70700 1.000 67.68835 98 THR A CA 1
ATOM 711 C C . THR A 1 98 ? 25.27800 13.58500 -14.12500 1.000 72.49715 98 THR A C 1
ATOM 712 O O . THR A 1 98 ? 25.09400 14.53500 -14.89400 1.000 78.20054 98 THR A O 1
ATOM 716 N N . ARG A 1 99 ? 25.05600 12.31700 -14.47600 1.000 72.12517 99 ARG A N 1
ATOM 717 C CA . ARG A 1 99 ? 24.43000 12.02600 -15.76000 1.000 72.43876 99 ARG A CA 1
ATOM 718 C C . ARG A 1 99 ? 23.04000 12.64300 -15.82800 1.000 61.84823 99 ARG A C 1
ATOM 719 O O . ARG A 1 99 ? 22.63400 13.15700 -16.86700 1.000 62.62048 99 ARG A O 1
ATOM 721 N N . LEU A 1 100 ? 22.31200 12.64200 -14.71400 1.000 65.55384 100 LEU A N 1
ATOM 722 C CA . LEU A 1 100 ? 20.99700 13.27700 -14.68600 1.000 63.10532 100 LEU A CA 1
ATOM 723 C C . LEU A 1 100 ? 21.09300 14.76300 -14.99900 1.000 69.28259 100 LEU A C 1
ATOM 724 O O . LEU A 1 100 ? 20.29100 15.29800 -15.77000 1.000 80.75629 100 LEU A O 1
ATOM 729 N N . GLN A 1 101 ? 22.06200 15.45400 -14.40000 1.000 70.40660 101 GLN A N 1
ATOM 730 C CA . GLN A 1 101 ? 22.19800 16.88400 -14.65700 1.000 72.20143 101 GLN A CA 1
ATOM 731 C C . GLN A 1 101 ? 22.63500 17.14200 -16.08600 1.000 80.66797 101 GLN A C 1
ATOM 732 O O . GLN A 1 101 ? 22.19100 18.11700 -16.70500 1.000 90.59392 101 GLN A O 1
ATOM 738 N N . GLU A 1 102 ? 23.51600 16.28900 -16.62200 1.000 79.71037 102 GLU A N 1
ATOM 739 C CA . GLU A 1 102 ? 23.93900 16.45600 -18.00800 1.000 71.69982 102 GLU A CA 1
ATOM 740 C C . GLU A 1 102 ? 22.74800 16.33300 -18.95500 1.000 67.49654 102 GLU A C 1
ATOM 741 O O . GLU A 1 102 ? 22.55000 17.19400 -19.81600 1.000 73.29416 102 GLU A O 1
ATOM 747 N N . ARG A 1 103 ? 21.90000 15.31400 -18.76900 1.000 62.36488 103 ARG A N 1
ATOM 748 C CA . ARG A 1 103 ? 20.70800 15.21900 -19.60700 1.000 64.37345 103 ARG A CA 1
ATOM 749 C C . ARG A 1 103 ? 19.81500 16.43900 -19.43700 1.000 73.85325 103 ARG A C 1
ATOM 750 O O . ARG A 1 103 ? 19.32200 16.99400 -20.42600 1.000 83.78808 103 ARG A O 1
ATOM 758 N N . LEU A 1 104 ? 19.59800 16.87800 -18.19100 1.000 73.56954 104 LEU A N 1
ATOM 759 C CA . LEU A 1 104 ? 18.67800 17.99100 -17.95200 1.000 71.28286 104 LEU A CA 1
ATOM 760 C C . LEU A 1 104 ? 19.15800 19.26600 -18.62500 1.000 68.54300 104 LEU A C 1
ATOM 761 O O . LEU A 1 104 ? 18.34600 20.06300 -19.10700 1.000 73.78894 104 LEU A O 1
ATOM 766 N N . ILE A 1 105 ? 20.47300 19.47700 -18.66500 1.000 70.76292 105 ILE A N 1
ATOM 767 C CA . ILE A 1 105 ? 21.01100 20.67800 -19.29300 1.000 79.76933 105 ILE A CA 1
ATOM 768 C C . ILE A 1 105 ? 20.81400 20.63000 -20.80000 1.000 86.16174 105 ILE A C 1
ATOM 769 O O . ILE A 1 105 ? 20.44300 21.63600 -21.42100 1.000 88.67008 105 ILE A O 1
ATOM 774 N N . LYS A 1 106 ? 21.07100 19.46800 -21.41400 1.000 86.86356 106 LYS A N 1
ATOM 775 C CA . LYS A 1 106 ? 20.78300 19.30900 -22.83700 1.000 90.95536 106 LYS A CA 1
ATOM 776 C C . LYS A 1 106 ? 19.32200 19.61400 -23.12000 1.000 92.67107 106 LYS A C 1
ATOM 777 O O . LYS A 1 106 ? 18.99600 20.30500 -24.09100 1.000 99.46726 106 LYS A O 1
ATOM 783 N N . LYS A 1 107 ? 18.43200 19.12200 -22.26000 1.000 84.69870 107 LYS A N 1
ATOM 784 C CA . LYS A 1 107 ? 17.00500 19.35000 -22.43200 1.000 80.55025 107 LYS A CA 1
ATOM 785 C C . LYS A 1 107 ? 16.63600 20.81900 -22.27800 1.000 83.16967 107 LYS A C 1
ATOM 786 O O . LYS A 1 107 ? 15.63900 21.27000 -22.85400 1.000 87.35106 107 LYS A O 1
ATOM 792 N N . LEU A 1 108 ? 17.41600 21.58900 -21.51900 1.000 81.04282 108 LEU A N 1
ATOM 793 C CA . LEU A 1 108 ? 16.90400 22.87800 -21.06600 1.000 73.63740 108 LEU A CA 1
ATOM 794 C C . LEU A 1 108 ? 17.82100 24.05000 -21.38800 1.000 70.70291 108 LEU A C 1
ATOM 795 O O . LEU A 1 108 ? 17.34800 25.17600 -21.59900 1.000 74.06339 108 LEU A O 1
ATOM 800 N N . GLY A 1 109 ? 19.12200 23.82000 -21.40400 1.000 73.40181 109 GLY A N 1
ATOM 801 C CA . GLY A 1 109 ? 20.06400 24.86500 -21.75300 1.000 82.59861 109 GLY A CA 1
ATOM 802 C C . GLY A 1 109 ? 20.82500 25.39700 -20.54700 1.000 82.95984 109 GLY A C 1
ATOM 803 O O . GLY A 1 109 ? 20.64800 24.96000 -19.40700 1.000 78.17198 109 GLY A O 1
ATOM 804 N N . GLU A 1 110 ? 21.68900 26.37500 -20.84500 1.000 85.21161 110 GLU A N 1
ATOM 805 C CA . GLU A 1 110 ? 22.63100 26.92500 -19.87900 1.000 86.88840 110 GLU A CA 1
ATOM 806 C C . GLU A 1 110 ? 21.95400 27.64300 -18.71900 1.000 85.68449 110 GLU A C 1
ATOM 807 O O . GLU A 1 110 ? 22.63800 27.93900 -17.73100 1.000 82.22319 110 GLU A O 1
ATOM 809 N N . HIS A 1 111 ? 20.65500 27.95000 -18.81900 1.000 82.55313 111 HIS A N 1
ATOM 810 C CA . HIS A 1 111 ? 19.93200 28.57300 -17.71500 1.000 83.69794 111 HIS A CA 1
ATOM 811 C C . HIS A 1 111 ? 19.35600 27.55000 -16.72100 1.000 84.03165 111 HIS A C 1
ATOM 812 O O . HIS A 1 111 ? 18.61100 27.93400 -15.80900 1.000 80.07660 111 HIS A O 1
ATOM 819 N N . ALA A 1 112 ? 19.68800 26.26800 -16.88200 1.000 74.59551 112 ALA A N 1
ATOM 820 C CA . ALA A 1 112 ? 19.34600 25.22400 -15.93000 1.000 71.83916 112 ALA A CA 1
ATOM 821 C C . ALA A 1 112 ? 20.55500 25.05100 -15.02400 1.000 72.74707 112 ALA A C 1
ATOM 822 O O . ALA A 1 112 ? 21.52900 24.39200 -15.39200 1.000 73.00433 112 ALA A O 1
ATOM 824 N N . TYR A 1 113 ? 20.49000 25.62100 -13.84400 1.000 78.77602 113 TYR A N 1
ATOM 825 C CA . TYR A 1 113 ? 21.70700 25.52300 -13.05000 1.000 85.05624 113 TYR A CA 1
ATOM 826 C C . TYR A 1 113 ? 21.64800 24.30500 -12.14200 1.000 77.02585 113 TYR A C 1
ATOM 827 O O . TYR A 1 113 ? 20.60900 24.04800 -11.51900 1.000 76.97216 113 TYR A O 1
ATOM 836 N N . PRO A 1 114 ? 22.71700 23.52200 -12.08500 1.000 72.04424 114 PRO A N 1
ATOM 837 C CA . PRO A 1 114 ? 22.69600 22.30000 -11.28800 1.000 73.17086 114 PRO A CA 1
ATOM 838 C C . PRO A 1 114 ? 22.91500 22.58600 -9.80900 1.000 69.57878 114 PRO A C 1
ATOM 839 O O . PRO A 1 114 ? 23.34000 23.66500 -9.40300 1.000 72.03516 114 PRO A O 1
ATOM 843 N N . PHE A 1 115 ? 22.59800 21.58200 -9.00700 1.000 69.70570 115 PHE A N 1
ATOM 844 C CA . PHE A 1 115 ? 22.95900 21.54800 -7.59300 1.000 75.09081 115 PHE A CA 1
ATOM 845 C C . PHE A 1 115 ? 23.07600 20.10100 -7.16600 1.000 72.35590 115 PHE A C 1
ATOM 846 O O . PHE A 1 115 ? 22.29300 19.25000 -7.59000 1.000 70.65006 115 PHE A O 1
ATOM 854 N N . THR A 1 116 ? 24.04900 19.83300 -6.31800 1.000 80.63303 116 THR A N 1
ATOM 855 C CA . THR A 1 116 ? 24.21000 18.50900 -5.74600 1.000 79.20712 116 THR A CA 1
ATOM 856 C C . THR A 1 116 ? 24.38400 18.64800 -4.24400 1.000 72.80920 116 THR A C 1
ATOM 857 O O . THR A 1 116 ? 25.16800 19.48400 -3.78000 1.000 71.27671 116 THR A O 1
ATOM 861 N N . PHE A 1 117 ? 23.61900 17.85500 -3.50000 1.000 68.52657 117 PHE A N 1
ATOM 862 C CA . PHE A 1 117 ? 23.73700 17.71800 -2.05400 1.000 64.04352 117 PHE A CA 1
ATOM 863 C C . PHE A 1 117 ? 24.12300 16.28300 -1.74600 1.000 65.65606 117 PHE A C 1
ATOM 864 O O . PHE A 1 117 ? 23.37400 15.35500 -2.07500 1.000 64.80572 117 PHE A O 1
ATOM 872 N N . GLU A 1 118 ? 25.29000 16.09500 -1.13900 1.000 69.22010 118 GLU A N 1
ATOM 873 C CA . GLU A 1 118 ? 25.57600 14.84000 -0.46200 1.000 68.91305 118 GLU A CA 1
ATOM 874 C C . GLU A 1 118 ? 25.01000 14.95100 0.94800 1.000 70.43792 118 GLU A C 1
ATOM 875 O O . GLU A 1 118 ? 25.19000 15.97900 1.60400 1.000 67.74123 118 GLU A O 1
ATOM 877 N N . ILE A 1 119 ? 24.27300 13.93400 1.39400 1.000 72.67923 119 ILE A N 1
ATOM 878 C CA . ILE A 1 119 ? 23.66400 13.97600 2.73300 1.000 71.88373 119 ILE A CA 1
ATOM 879 C C . ILE A 1 119 ? 24.58000 13.35400 3.78400 1.000 57.17417 119 ILE A C 1
ATOM 880 O O . ILE A 1 119 ? 25.07700 12.23400 3.59200 1.000 56.47385 119 ILE A O 1
ATOM 885 N N . PRO A 1 120 ? 24.83300 14.02800 4.89800 1.000 67.00214 120 PRO A N 1
ATOM 886 C CA . PRO A 1 120 ? 25.55900 13.37200 6.01000 1.000 73.88121 120 PRO A CA 1
ATOM 887 C C . PRO A 1 120 ? 24.85900 12.09200 6.44800 1.000 76.02751 120 PRO A C 1
ATOM 888 O O . PRO A 1 120 ? 23.65300 12.09200 6.74100 1.000 72.30046 120 PRO A O 1
ATOM 890 N N . PRO A 1 121 ? 25.58400 10.97100 6.52000 1.000 83.86689 121 PRO A N 1
ATOM 891 C CA . PRO A 1 121 ? 24.92400 9.67600 6.75300 1.000 84.04659 121 PRO A CA 1
ATOM 892 C C . PRO A 1 121 ? 24.41700 9.46200 8.17700 1.000 84.70878 121 PRO A C 1
ATOM 893 O O . PRO A 1 121 ? 23.67700 8.49500 8.40000 1.000 85.70541 121 PRO A O 1
ATOM 897 N N . ASN A 1 122 ? 24.78100 10.30600 9.14700 1.000 81.51734 122 ASN A N 1
ATOM 898 C CA . ASN A 1 122 ? 24.32700 10.12200 10.52400 1.000 85.25422 122 ASN A CA 1
ATOM 899 C C . ASN A 1 122 ? 23.05400 10.90500 10.84900 1.000 79.02224 122 ASN A C 1
ATOM 900 O O . ASN A 1 122 ? 22.87100 11.33900 11.99500 1.000 78.13539 122 ASN A O 1
ATOM 905 N N . LEU A 1 123 ? 22.17800 11.11600 9.87500 1.000 76.18288 123 LEU A N 1
ATOM 906 C CA . LEU A 1 123 ? 20.96500 11.89500 10.06200 1.000 67.42744 123 LEU A CA 1
ATOM 907 C C . LEU A 1 123 ? 19.73500 10.99700 10.06700 1.000 61.50804 123 LEU A C 1
ATOM 908 O O . LEU A 1 123 ? 19.77000 9.87100 9.55800 1.000 65.36231 123 LEU A O 1
ATOM 913 N N . PRO A 1 124 ? 18.63000 11.45300 10.64700 1.000 53.53030 124 PRO A N 1
ATOM 914 C CA . PRO A 1 124 ? 17.45700 10.58300 10.75500 1.000 56.30185 124 PRO A CA 1
ATOM 915 C C . PRO A 1 124 ? 16.74500 10.42100 9.42300 1.000 59.02059 124 PRO A C 1
ATOM 916 O O . PRO A 1 124 ? 16.72100 11.32200 8.58900 1.000 60.80795 124 PRO A O 1
ATOM 920 N N . CYS A 1 125 ? 16.15300 9.24900 9.23900 1.000 53.93806 125 CYS A N 1
ATOM 921 C CA . CYS A 1 125 ? 15.30200 9.00900 8.10100 1.000 50.12086 125 CYS A CA 1
ATOM 922 C C . CYS A 1 125 ? 14.02200 9.81200 8.24300 1.000 54.87837 125 CYS A C 1
ATOM 923 O O . CYS A 1 125 ? 13.71800 10.34000 9.30000 1.000 50.92403 125 CYS A O 1
ATOM 926 N N . SER A 1 126 ? 13.28300 9.93100 7.14400 1.000 54.18226 126 SER A N 1
ATOM 927 C CA . SER A 1 126 ? 12.02200 10.65200 7.19500 1.000 55.19203 126 SER A CA 1
ATOM 928 C C . SER A 1 126 ? 11.02800 9.86000 8.02000 1.000 58.81467 126 SER A C 1
ATOM 929 O O . SER A 1 126 ? 10.71600 8.70900 7.70000 1.000 53.65660 126 SER A O 1
ATOM 932 N N . VAL A 1 127 ? 10.53800 10.47500 9.08500 1.000 60.25726 127 VAL A N 1
ATOM 933 C CA . VAL A 1 127 ? 9.54500 9.86100 9.94200 1.000 46.60151 127 VAL A CA 1
ATOM 934 C C . VAL A 1 127 ? 8.43700 10.86600 10.15000 1.000 47.56999 127 VAL A C 1
ATOM 935 O O . VAL A 1 127 ? 8.70100 12.05600 10.35000 1.000 48.71569 127 VAL A O 1
ATOM 939 N N . THR A 1 128 ? 7.19800 10.38600 10.11500 1.000 47.34172 128 THR A N 1
ATOM 940 C CA . THR A 1 128 ? 6.02700 11.17500 10.47200 1.000 52.43307 128 THR A CA 1
ATOM 941 C C . THR A 1 128 ? 5.32500 10.55900 11.68600 1.000 48.74491 128 THR A C 1
ATOM 942 O O . THR A 1 128 ? 5.29000 9.33500 11.84200 1.000 55.81160 128 THR A O 1
ATOM 946 N N . LEU A 1 129 ? 4.79800 11.41300 12.55900 1.000 50.13384 129 LEU A N 1
ATOM 947 C CA . LEU A 1 129 ? 4.14100 11.00000 13.80100 1.000 58.50618 129 LEU A CA 1
ATOM 948 C C . LEU A 1 129 ? 2.63400 11.07500 13.61900 1.000 51.48691 129 LEU A C 1
ATOM 949 O O . LEU A 1 129 ? 2.12400 12.10000 13.15500 1.000 55.01297 129 LEU A O 1
ATOM 954 N N . GLN A 1 130 ? 1.93000 10.02400 14.01900 1.000 64.06031 130 GLN A N 1
ATOM 955 C CA . GLN A 1 130 ? 0.54500 9.87400 13.60700 1.000 65.28308 130 GLN A CA 1
ATOM 956 C C . GLN A 1 130 ? -0.32300 11.02900 14.08200 1.000 68.34575 130 GLN A C 1
ATOM 957 O O . GLN A 1 130 ? -0.45900 11.23500 15.29100 1.000 70.18548 130 GLN A O 1
ATOM 963 N N . PRO A 1 131 ? -0.94000 11.78100 13.17900 1.000 86.07831 131 PRO A N 1
ATOM 964 C CA . PRO A 1 131 ? -1.79800 12.89000 13.60000 1.000 72.25558 131 PRO A CA 1
ATOM 965 C C . PRO A 1 131 ? -3.10200 12.37800 14.18200 1.000 74.37609 131 PRO A C 1
ATOM 966 O O . PRO A 1 131 ? -3.48400 11.21900 14.02700 1.000 76.07540 131 PRO A O 1
ATOM 970 N N . GLY A 1 132 ? -3.80300 13.27700 14.84700 1.000 77.42906 132 GLY A N 1
ATOM 971 C CA . GLY A 1 132 ? -5.15700 13.01300 15.25000 1.000 80.05388 132 GLY A CA 1
ATOM 972 C C . GLY A 1 132 ? -6.05600 14.05200 14.62900 1.000 86.31450 132 GLY A C 1
ATOM 973 O O . GLY A 1 132 ? -5.58100 15.08900 14.15800 1.000 91.78791 132 GLY A O 1
ATOM 974 N N . PRO A 1 133 ? -7.37500 13.80500 14.62900 1.000 92.54215 133 PRO A N 1
ATOM 975 C CA . PRO A 1 133 ? -8.33200 14.76400 14.04400 1.000 99.72693 133 PRO A CA 1
ATOM 976 C C . PRO A 1 133 ? -7.98200 16.23000 14.26600 1.000 108.69586 133 PRO A C 1
ATOM 977 O O . PRO A 1 133 ? -8.08500 17.04900 13.34200 1.000 105.57544 133 PRO A O 1
ATOM 981 N N . GLU A 1 134 ? -7.53100 16.55000 15.48500 1.000 117.21126 134 GLU A N 1
ATOM 982 C CA . GLU A 1 134 ? -7.18100 17.92500 15.83500 1.000 121.91437 134 GLU A CA 1
ATOM 983 C C . GLU A 1 134 ? -6.05500 18.45500 14.95700 1.000 121.20228 134 GLU A C 1
ATOM 984 O O . GLU A 1 134 ? -6.10700 19.59400 14.47800 1.000 124.29137 134 GLU A O 1
ATOM 986 N N . ASP A 1 135 ? -5.02300 17.64500 14.74400 1.000 114.57975 135 ASP A N 1
ATOM 987 C CA . ASP A 1 135 ? -3.89000 18.05900 13.92400 1.000 105.61195 135 ASP A CA 1
ATOM 988 C C . ASP A 1 135 ? -4.34300 18.19100 12.47600 1.000 97.46869 135 ASP A C 1
ATOM 989 O O . ASP A 1 135 ? -4.55800 17.18900 11.78900 1.000 99.17373 135 ASP A O 1
ATOM 994 N N . THR A 1 136 ? -4.49600 19.42900 12.01300 1.000 93.60986 136 THR A N 1
ATOM 995 C CA . THR A 1 136 ? -5.00100 19.70900 10.67600 1.000 91.93965 136 THR A CA 1
ATOM 996 C C . THR A 1 136 ? -3.93800 20.20200 9.70600 1.000 89.91296 136 THR A C 1
ATOM 997 O O . THR A 1 136 ? -4.06900 19.98800 8.50000 1.000 86.39224 136 THR A O 1
ATOM 1001 N N . GLY A 1 137 ? -2.87600 20.83000 10.19900 1.000 93.12802 137 GLY A N 1
ATOM 1002 C CA . GLY A 1 137 ? -1.80600 21.31600 9.35000 1.000 82.31419 137 GLY A CA 1
ATOM 1003 C C . GLY A 1 137 ? -0.89000 20.22000 8.85700 1.000 76.77855 137 GLY A C 1
ATOM 1004 O O . GLY A 1 137 ? -1.30400 19.08000 8.62700 1.000 75.47879 137 GLY A O 1
ATOM 1005 N N . LYS A 1 138 ? 0.38100 20.56900 8.69900 1.000 81.27439 138 LYS A N 1
ATOM 1006 C CA . LYS A 1 138 ? 1.34000 19.68100 8.07100 1.000 81.25849 138 LYS A CA 1
ATOM 1007 C C . LYS A 1 138 ? 1.78000 18.56600 9.02300 1.000 85.26290 138 LYS A C 1
ATOM 1008 O O . LYS A 1 138 ? 1.61800 18.63900 10.24500 1.000 94.07678 138 LYS A O 1
ATOM 1014 N N . ALA A 1 139 ? 2.36700 17.53200 8.42400 1.000 88.01351 139 ALA A N 1
ATOM 1015 C CA . ALA A 1 139 ? 2.72900 16.30500 9.12200 1.000 85.19980 139 ALA A CA 1
ATOM 1016 C C . ALA A 1 139 ? 3.90500 16.53100 10.06600 1.000 83.87721 139 ALA A C 1
ATOM 1017 O O . ALA A 1 139 ? 4.98600 16.94300 9.63000 1.000 83.43096 139 ALA A O 1
ATOM 1019 N N . CYS A 1 140 ? 3.71800 16.21400 11.34900 1.000 78.49744 140 CYS A N 1
ATOM 1020 C CA . CYS A 1 140 ? 4.80800 16.36100 12.30600 1.000 70.14938 140 CYS A CA 1
ATOM 1021 C C . CYS A 1 140 ? 5.77100 15.18100 12.27000 1.000 65.61701 140 CYS A C 1
ATOM 1022 O O . CYS A 1 140 ? 5.40700 14.04600 11.94500 1.000 64.79487 140 CYS A O 1
ATOM 1025 N N . GLY A 1 141 ? 7.02300 15.47400 12.58800 1.000 65.58372 141 GLY A N 1
ATOM 1026 C CA . GLY A 1 141 ? 8.05000 14.45700 12.59400 1.000 63.44465 141 GLY A CA 1
ATOM 1027 C C . GLY A 1 141 ? 9.35000 14.97300 12.02900 1.000 63.19130 141 GLY A C 1
ATOM 1028 O O . GLY A 1 141 ? 9.76200 16.08800 12.35300 1.000 65.20193 141 GLY A O 1
ATOM 1029 N N . VAL A 1 142 ? 9.98400 14.19200 11.15200 1.000 61.00855 142 VAL A N 1
ATOM 1030 C CA . VAL A 1 142 ? 11.24800 14.56700 10.53300 1.000 60.85090 142 VAL A CA 1
ATOM 1031 C C . VAL A 1 142 ? 11.09800 14.48400 9.01700 1.000 59.80962 142 VAL A C 1
ATOM 1032 O O . VAL A 1 142 ? 10.65700 13.46200 8.47400 1.000 58.07692 142 VAL A O 1
ATOM 1036 N N . ASP A 1 143 ? 11.42700 15.57300 8.33400 1.000 69.80594 143 ASP A N 1
ATOM 1037 C CA . ASP A 1 143 ? 11.27300 15.63000 6.89200 1.000 65.95878 143 ASP A CA 1
ATOM 1038 C C . ASP A 1 143 ? 12.46500 16.34300 6.28700 1.000 65.23815 143 ASP A C 1
ATOM 1039 O O . ASP A 1 143 ? 13.09700 17.18900 6.92200 1.000 63.26522 143 ASP A O 1
ATOM 1044 N N . TYR A 1 144 ? 12.76400 15.98100 5.05300 1.000 63.52301 144 TYR A N 1
ATOM 1045 C CA . TYR A 1 144 ? 13.70100 16.73100 4.24100 1.000 62.10932 144 TYR A CA 1
ATOM 1046 C C . TYR A 1 144 ? 12.92700 17.62900 3.29100 1.000 63.49720 144 TYR A C 1
ATOM 1047 O O . TYR A 1 144 ? 11.75600 17.39300 2.98200 1.000 65.06587 144 TYR A O 1
ATOM 1056 N N . GLU A 1 145 ? 13.58400 18.70400 2.87500 1.000 70.42745 145 GLU A N 1
ATOM 1057 C CA . GLU A 1 145 ? 12.97700 19.63500 1.93900 1.000 76.30610 145 GLU A CA 1
ATOM 1058 C C . GLU A 1 145 ? 14.07600 20.33500 1.16300 1.000 76.96271 145 GLU A C 1
ATOM 1059 O O . GLU A 1 145 ? 15.02900 20.85200 1.75300 1.000 83.69874 145 GLU A O 1
ATOM 1065 N N . VAL A 1 146 ? 13.95700 20.32400 -0.15500 1.000 75.67970 146 VAL A N 1
ATOM 1066 C CA . VAL A 1 146 ? 14.80700 21.12600 -1.01800 1.000 71.18968 146 VAL A CA 1
ATOM 1067 C C . VAL A 1 146 ? 14.05900 22.40800 -1.34000 1.000 73.32425 146 VAL A C 1
ATOM 1068 O O . VAL A 1 146 ? 12.87300 22.37800 -1.69700 1.000 73.06367 146 VAL A O 1
ATOM 1072 N N . LYS A 1 147 ? 14.74000 23.53500 -1.17200 1.000 75.61055 147 LYS A N 1
ATOM 1073 C CA . LYS A 1 147 ? 14.15200 24.85900 -1.30600 1.000 77.89726 147 LYS A CA 1
ATOM 1074 C C . LYS A 1 147 ? 14.95400 25.63500 -2.34200 1.000 80.33349 147 LYS A C 1
ATOM 1075 O O . LYS A 1 147 ? 16.18900 25.63100 -2.30700 1.000 81.09719 147 LYS A O 1
ATOM 1081 N N . ALA A 1 148 ? 14.26400 26.27500 -3.27800 1.000 81.75274 148 ALA A N 1
ATOM 1082 C CA . ALA A 1 148 ? 14.92900 27.11600 -4.26400 1.000 84.46596 148 ALA A CA 1
ATOM 1083 C C . ALA A 1 148 ? 14.26200 28.47600 -4.26300 1.000 86.78099 148 ALA A C 1
ATOM 1084 O O . ALA A 1 148 ? 13.03300 28.57000 -4.32600 1.000 86.35059 148 ALA A O 1
ATOM 1086 N N . PHE A 1 149 ? 15.07700 29.52100 -4.18000 1.000 89.41684 149 PHE A N 1
ATOM 1087 C CA . PHE A 1 149 ? 14.56900 30.88000 -4.07600 1.000 92.47767 149 PHE A CA 1
ATOM 1088 C C . PHE A 1 149 ? 15.56500 31.82300 -4.73100 1.000 95.13898 149 PHE A C 1
ATOM 1089 O O . PHE A 1 149 ? 16.73600 31.48800 -4.92800 1.000 95.56642 149 PHE A O 1
ATOM 1097 N N . CYS A 1 150 ? 15.08700 33.00600 -5.07500 1.000 99.41530 150 CYS A N 1
ATOM 1098 C CA . CYS A 1 150 ? 15.91100 34.00800 -5.73400 1.000 110.21284 150 CYS A CA 1
ATOM 1099 C C . CYS A 1 150 ? 15.90800 35.26800 -4.88300 1.000 114.40106 150 CYS A C 1
ATOM 1100 O O . CYS A 1 150 ? 14.84400 35.83800 -4.61300 1.000 110.80603 150 CYS A O 1
ATOM 1103 N N . ALA A 1 151 ? 17.09700 35.69400 -4.45700 1.000 116.89577 151 ALA A N 1
ATOM 1104 C CA . ALA A 1 151 ? 17.22900 36.79500 -3.51500 1.000 114.40457 151 ALA A CA 1
ATOM 1105 C C . ALA A 1 151 ? 18.55600 37.49700 -3.75200 1.000 115.01788 151 ALA A C 1
ATOM 1106 O O . ALA A 1 151 ? 19.46900 36.94700 -4.37500 1.000 113.22377 151 ALA A O 1
ATOM 1108 N N . GLU A 1 152 ? 18.65700 38.72100 -3.22900 1.000 115.90214 152 GLU A N 1
ATOM 1109 C CA . GLU A 1 152 ? 19.90600 39.46900 -3.32100 1.000 120.65193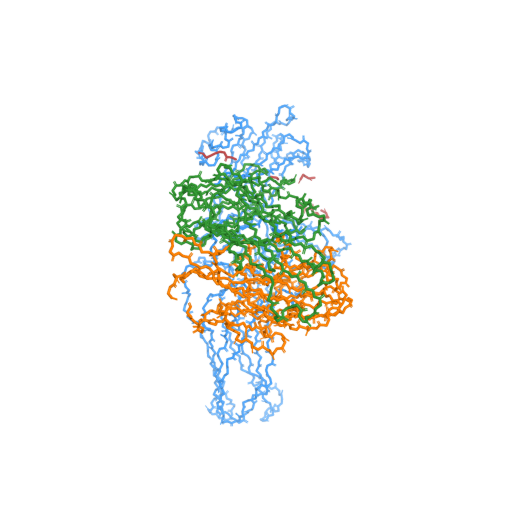 152 GLU A CA 1
ATOM 1110 C C . GLU A 1 152 ? 21.04300 38.72000 -2.63100 1.000 129.08285 152 GLU A C 1
ATOM 1111 O O . GLU A 1 152 ? 22.03900 38.35200 -3.26300 1.000 132.42260 152 GLU A O 1
ATOM 1113 N N . ASN A 1 153 ? 20.90300 38.48000 -1.32900 1.000 128.41680 153 ASN A N 1
ATOM 1114 C CA . ASN A 1 153 ? 21.89200 37.77300 -0.52900 1.000 125.29859 153 ASN A CA 1
ATOM 1115 C C . ASN A 1 153 ? 21.17600 36.72600 0.31500 1.000 123.10202 153 ASN A C 1
ATOM 1116 O O . ASN A 1 153 ? 19.94900 36.59400 0.26800 1.000 125.36923 153 ASN A O 1
ATOM 1118 N N . LEU A 1 154 ? 21.95200 35.97700 1.10200 1.000 120.77690 154 LEU A N 1
ATOM 1119 C CA . LEU A 1 154 ? 21.35500 35.00900 2.01300 1.000 113.68889 154 LEU A CA 1
ATOM 1120 C C . LEU A 1 154 ? 20.71100 35.65900 3.23800 1.000 120.50189 154 LEU A C 1
ATOM 1121 O O . LEU A 1 154 ? 20.14200 34.93900 4.06700 1.000 114.20480 154 LEU A O 1
ATOM 1126 N N . GLU A 1 155 ? 20.77800 36.98500 3.37600 1.000 131.01626 155 GLU A N 1
ATOM 1127 C CA . GLU A 1 155 ? 20.06600 37.68600 4.43800 1.000 141.22174 155 GLU A CA 1
ATOM 1128 C C . GLU A 1 155 ? 18.68700 38.16900 4.01600 1.000 139.76630 155 GLU A C 1
ATOM 1129 O O . GLU A 1 155 ? 17.91800 38.61700 4.87300 1.000 147.68340 155 GLU A O 1
ATOM 1135 N N . GLU A 1 156 ? 18.35500 38.09100 2.73200 1.000 130.58765 156 GLU A N 1
ATOM 1136 C CA . GLU A 1 156 ? 17.15000 38.73500 2.23500 1.000 119.37429 156 GLU A CA 1
ATOM 1137 C C . GLU A 1 156 ? 15.89400 37.99900 2.67700 1.000 116.93086 156 GLU A C 1
ATOM 1138 O O . GLU A 1 156 ? 15.85700 36.76600 2.73900 1.000 106.01449 156 GLU A O 1
ATOM 1144 N N . LYS A 1 157 ? 14.85800 38.77300 2.98700 1.000 120.22001 157 LYS A N 1
ATOM 1145 C CA . LYS A 1 157 ? 13.54100 38.22300 3.28100 1.000 122.96000 157 LYS A CA 1
ATOM 1146 C C . LYS A 1 157 ? 12.95300 37.62300 2.00700 1.000 119.75084 157 LYS A C 1
ATOM 1147 O O . LYS A 1 157 ? 12.66100 38.34300 1.04700 1.000 119.28484 157 LYS A O 1
ATOM 1149 N N . ILE A 1 158 ? 12.76800 36.30400 2.00800 1.000 116.24483 158 ILE A N 1
ATOM 1150 C CA . ILE A 1 158 ? 12.42300 35.54500 0.80800 1.000 113.95625 158 ILE A CA 1
ATOM 1151 C C . ILE A 1 158 ? 10.91300 35.59000 0.59600 1.000 112.58024 158 ILE A C 1
ATOM 1152 O O . ILE A 1 158 ? 10.15700 35.02800 1.39000 1.000 112.39730 158 ILE A O 1
ATOM 1157 N N . HIS A 1 159 ? 10.47100 36.22500 -0.48900 1.000 112.68547 159 HIS A N 1
ATOM 1158 C CA . HIS A 1 159 ? 9.06000 36.15300 -0.84900 1.000 116.34868 159 HIS A CA 1
ATOM 1159 C C . HIS A 1 159 ? 8.67300 34.71200 -1.16200 1.000 114.05812 159 HIS A C 1
ATOM 1160 O O . HIS A 1 159 ? 9.45300 33.95500 -1.75000 1.000 114.17290 159 HIS A O 1
ATOM 1167 N N . LYS A 1 160 ? 7.45300 34.32700 -0.76700 1.000 112.23251 160 LYS A N 1
ATOM 1168 C CA . LYS A 1 160 ? 7.05400 32.93400 -0.95200 1.000 103.03910 160 LYS A CA 1
ATOM 1169 C C . LYS A 1 160 ? 6.83100 32.60900 -2.42200 1.000 93.76721 160 LYS A C 1
ATOM 1170 O O . LYS A 1 160 ? 7.12800 31.49400 -2.85400 1.000 91.55885 160 LYS A O 1
ATOM 1176 N N . ARG A 1 161 ? 6.33100 33.56500 -3.20800 1.000 95.21638 161 ARG A N 1
ATOM 1177 C CA . ARG A 1 161 ? 6.09200 33.31900 -4.62400 1.000 96.41087 161 ARG A CA 1
ATOM 1178 C C . ARG A 1 161 ? 7.36400 33.40600 -5.46800 1.000 95.37244 161 ARG A C 1
ATOM 1179 O O . ARG A 1 161 ? 7.34500 32.97000 -6.62000 1.000 95.38112 161 ARG A O 1
ATOM 1187 N N . ASN A 1 162 ? 8.46800 33.91000 -4.91000 1.000 96.18086 162 ASN A N 1
ATOM 1188 C CA . ASN A 1 162 ? 9.79700 33.82400 -5.50200 1.000 96.72120 162 ASN A CA 1
ATOM 1189 C C . ASN A 1 162 ? 10.51900 32.51600 -5.17400 1.000 96.75388 162 ASN A C 1
ATOM 1190 O O . ASN A 1 162 ? 11.75200 32.45900 -5.26000 1.000 96.68092 162 ASN A O 1
ATOM 1195 N N . SER A 1 163 ? 9.79900 31.46900 -4.78700 1.000 91.33252 163 SER A N 1
ATOM 1196 C CA . SER A 1 163 ? 10.48700 30.28500 -4.30600 1.000 88.80408 163 SER A CA 1
ATOM 1197 C C . SER A 1 163 ? 9.66400 29.04600 -4.60000 1.000 86.39858 163 SER A C 1
ATOM 1198 O O . SER A 1 163 ? 8.47000 29.12100 -4.89600 1.000 86.63500 163 SER A O 1
ATOM 1201 N N . VAL A 1 164 ? 10.32700 27.90000 -4.50600 1.000 84.27431 164 VAL A N 1
ATOM 1202 C CA . VAL A 1 164 ? 9.68100 26.60600 -4.65800 1.000 83.59953 164 VAL A CA 1
ATOM 1203 C C . VAL A 1 164 ? 10.21600 25.67600 -3.57200 1.000 85.28673 164 VAL A C 1
ATOM 1204 O O . VAL A 1 164 ? 11.39200 25.74200 -3.19400 1.000 84.38158 164 VAL A O 1
ATOM 1208 N N . ARG A 1 165 ? 9.34700 24.81900 -3.05300 1.000 86.28351 165 ARG A N 1
ATOM 1209 C CA . ARG A 1 165 ? 9.70200 23.94600 -1.94200 1.000 78.42769 165 ARG A CA 1
ATOM 1210 C C . ARG A 1 165 ? 9.17700 22.55700 -2.23400 1.000 73.32875 165 ARG A C 1
ATOM 1211 O O . ARG A 1 165 ? 8.00600 22.39600 -2.59100 1.000 73.45992 165 ARG A O 1
ATOM 1219 N N . LEU A 1 166 ? 10.04400 21.56300 -2.09500 1.000 71.57602 166 LEU A N 1
ATOM 1220 C CA . LEU A 1 166 ? 9.70000 20.19000 -2.41500 1.000 70.42415 166 LEU A CA 1
ATOM 1221 C C . LEU A 1 166 ? 10.09900 19.28700 -1.25200 1.000 75.10444 166 LEU A C 1
ATOM 1222 O O . LEU A 1 166 ? 11.22700 19.36600 -0.74600 1.000 69.91714 166 LEU A O 1
ATOM 1227 N N . VAL A 1 167 ? 9.17300 18.44300 -0.81700 1.000 81.71659 167 VAL A N 1
ATOM 1228 C CA . VAL A 1 167 ? 9.49200 17.47200 0.22000 1.000 64.17528 167 VAL A CA 1
ATOM 1229 C C . VAL A 1 167 ? 10.25100 16.31500 -0.40600 1.000 72.49105 167 VAL A C 1
ATOM 1230 O O . VAL A 1 167 ? 9.85900 15.77800 -1.45500 1.000 68.72649 167 VAL A O 1
ATOM 1234 N N . ILE A 1 168 ? 11.34800 15.92600 0.22900 1.000 67.88523 168 ILE A N 1
ATOM 1235 C CA . ILE A 1 168 ? 12.02800 14.69800 -0.14200 1.000 66.94531 168 ILE A CA 1
ATOM 1236 C C . ILE A 1 168 ? 12.18000 13.84000 1.10500 1.000 64.19605 168 ILE A C 1
ATOM 1237 O O . ILE A 1 168 ? 12.26700 14.35000 2.22700 1.000 72.89966 168 ILE A O 1
ATOM 1242 N N . ARG A 1 169 ? 12.19000 12.52600 0.89500 1.000 59.93292 169 ARG A N 1
ATOM 1243 C CA . ARG A 1 169 ? 12.25600 11.53000 1.94800 1.000 57.21163 169 ARG A CA 1
ATOM 1244 C C . ARG A 1 169 ? 13.63100 10.87400 1.94800 1.000 58.96813 169 ARG A C 1
ATOM 1245 O O . ARG A 1 169 ? 14.20500 10.63600 0.88400 1.000 54.13593 169 ARG A O 1
ATOM 1253 N N . LYS A 1 170 ? 14.17100 10.59900 3.14200 1.000 60.00536 170 LYS A N 1
ATOM 1254 C CA . LYS A 1 170 ? 15.36400 9.77100 3.29000 1.000 56.69545 170 LYS A CA 1
ATOM 1255 C C . LYS A 1 170 ? 14.91800 8.45100 3.90300 1.000 55.81076 170 LYS A C 1
ATOM 1256 O O . LYS A 1 170 ? 14.36700 8.44300 4.99900 1.000 53.35193 170 LYS A O 1
ATOM 1262 N N . VAL A 1 171 ? 15.14000 7.34700 3.18500 1.000 56.17617 171 VAL A N 1
ATOM 1263 C CA . VAL A 1 171 ? 14.51200 6.06800 3.48100 1.000 47.53907 171 VAL A CA 1
ATOM 1264 C C . VAL A 1 171 ? 15.59200 4.99900 3.49400 1.000 46.32144 171 VAL A C 1
ATOM 1265 O O . VAL A 1 171 ? 16.60900 5.10700 2.80100 1.000 54.93890 171 VAL A O 1
ATOM 1269 N N . GLN A 1 172 ? 15.37000 3.96000 4.28800 1.000 44.93826 172 GLN A N 1
ATOM 1270 C CA . GLN A 1 172 ? 16.21100 2.77900 4.29300 1.000 43.68684 172 GLN A CA 1
ATOM 1271 C C . GLN A 1 172 ? 15.35100 1.60300 3.87400 1.000 42.71742 172 GLN A C 1
ATOM 1272 O O . GLN A 1 172 ? 14.12700 1.65100 3.98900 1.000 44.55626 172 GLN A O 1
ATOM 1278 N N . TYR A 1 173 ? 15.98900 0.52200 3.43200 1.000 41.98302 173 TYR A N 1
ATOM 1279 C CA . TYR A 1 173 ? 15.24200 -0.70800 3.18800 1.000 47.48545 173 TYR A CA 1
ATOM 1280 C C . TYR A 1 173 ? 15.88400 -1.90600 3.87900 1.000 42.44458 173 TYR A C 1
ATOM 1281 O O . TYR A 1 173 ? 17.01200 -1.83900 4.36900 1.000 43.33003 173 TYR A O 1
ATOM 1290 N N . ALA A 1 174 ? 15.15500 -3.02500 3.87300 1.000 41.31703 174 ALA A N 1
ATOM 1291 C CA . ALA A 1 174 ? 15.59700 -4.23500 4.56400 1.000 37.65368 174 ALA A CA 1
ATOM 1292 C C . ALA A 1 174 ? 16.97200 -4.69300 4.08100 1.000 51.53706 174 ALA A C 1
ATOM 1293 O O . ALA A 1 174 ? 17.30300 -4.57400 2.90500 1.000 63.72554 174 ALA A O 1
ATOM 1295 N N . PRO A 1 175 ? 17.78700 -5.21600 4.98500 1.000 53.50238 175 PRO A N 1
ATOM 1296 C CA . PRO A 1 175 ? 19.08200 -5.77800 4.59000 1.000 39.29375 175 PRO A CA 1
ATOM 1297 C C . PRO A 1 175 ? 18.90000 -7.06600 3.82600 1.000 47.20662 175 PRO A C 1
ATOM 1298 O O . PRO A 1 175 ? 17.93200 -7.80100 4.02600 1.000 51.03527 175 PRO A O 1
ATOM 1302 N N . GLU A 1 176 ? 19.89900 -7.37800 3.00100 1.000 56.60675 176 GLU A N 1
ATOM 1303 C CA . GLU A 1 176 ? 19.87600 -8.62000 2.23400 1.000 61.42392 176 GLU A CA 1
ATOM 1304 C C . GLU A 1 176 ? 19.86700 -9.84100 3.15100 1.000 54.64040 176 GLU A C 1
ATOM 1305 O O . GLU A 1 176 ? 18.98400 -10.69900 3.06100 1.000 56.51368 176 GLU A O 1
ATOM 1311 N N . ARG A 1 177 ? 20.85000 -9.95000 4.00600 1.000 59.85299 177 ARG A N 1
ATOM 1312 C CA . ARG A 1 177 ? 20.98700 -11.09300 4.92200 1.000 62.24265 177 ARG A CA 1
ATOM 1313 C C . ARG A 1 177 ? 20.18700 -10.84900 6.18800 1.000 53.70348 177 ARG A C 1
ATOM 1314 O O . ARG A 1 177 ? 20.35500 -9.80400 6.81000 1.000 56.98699 177 ARG A O 1
ATOM 1316 N N . PRO A 1 178 ? 19.32800 -11.77500 6.60500 1.000 59.36483 178 PRO A N 1
ATOM 1317 C CA . PRO A 1 178 ? 18.68500 -11.64300 7.92100 1.000 68.16671 178 PRO A CA 1
ATOM 1318 C C . PRO A 1 178 ? 19.66200 -11.90400 9.05000 1.000 65.08163 178 PRO A C 1
ATOM 1319 O O . PRO A 1 178 ? 20.62400 -12.66400 8.90900 1.000 63.34634 178 PRO A O 1
ATOM 1323 N N . GLY A 1 179 ? 19.39800 -11.25500 10.18700 1.000 67.37281 179 GLY A N 1
ATOM 1324 C CA . GLY A 1 179 ? 20.18100 -11.46900 11.37100 1.000 60.65956 179 GLY A CA 1
ATOM 1325 C C . GLY A 1 179 ? 19.92600 -12.84400 11.95900 1.000 55.90129 179 GLY A C 1
ATOM 1326 O O . GLY A 1 179 ? 19.15600 -13.65100 11.41400 1.000 56.44504 179 GLY A O 1
ATOM 1327 N N . PRO A 1 180 ? 20.59300 -13.14100 13.07000 1.000 55.29235 180 PRO A N 1
ATOM 1328 C CA . PRO A 1 180 ? 20.32700 -14.41800 13.75400 1.000 48.09291 180 PRO A CA 1
ATOM 1329 C C . PRO A 1 180 ? 18.88400 -14.47600 14.20400 1.000 52.97332 180 PRO A C 1
ATOM 1330 O O . PRO A 1 180 ? 18.26800 -13.45000 14.50400 1.000 65.69296 180 PRO A O 1
ATOM 1334 N N . GLN A 1 181 ? 18.33800 -15.68400 14.22900 1.000 53.41545 181 GLN A N 1
ATOM 1335 C CA . GLN A 1 181 ? 16.98200 -15.87200 14.72600 1.000 52.48378 181 GLN A CA 1
ATOM 1336 C C . GLN A 1 181 ? 16.83500 -15.24200 16.10500 1.000 62.27495 181 GLN A C 1
ATOM 1337 O O . GLN A 1 181 ? 17.71200 -15.42100 16.96100 1.000 64.46536 181 GLN A O 1
ATOM 1343 N N . PRO A 1 182 ? 15.75000 -14.51300 16.36400 1.000 62.91610 182 PRO A N 1
ATOM 1344 C CA . PRO A 1 182 ? 15.52900 -13.92900 17.69300 1.000 60.05662 182 PRO A CA 1
ATOM 1345 C C . PRO A 1 182 ? 15.02500 -14.97300 18.67700 1.000 51.61655 182 PRO A C 1
ATOM 1346 O O . PRO A 1 182 ? 13.89300 -15.46000 18.56300 1.000 52.41760 182 PRO A O 1
ATOM 1350 N N . THR A 1 183 ? 15.86200 -15.30800 19.66100 1.000 56.55004 183 THR A N 1
ATOM 1351 C CA . THR A 1 183 ? 15.52300 -16.17700 20.78100 1.000 54.90084 183 THR A CA 1
ATOM 1352 C C . THR A 1 183 ? 15.71600 -15.42300 22.09100 1.000 54.67875 183 THR A C 1
ATOM 1353 O O . THR A 1 183 ? 16.60800 -14.57700 22.19600 1.000 54.50262 183 THR A O 1
ATOM 1357 N N . ALA A 1 184 ? 14.90200 -15.75100 23.10500 1.000 54.41419 184 ALA A N 1
ATOM 1358 C CA . ALA A 1 184 ? 15.11100 -15.21900 24.45600 1.000 49.95023 184 ALA A CA 1
ATOM 1359 C C . ALA A 1 184 ? 14.61600 -16.19300 25.51900 1.000 51.58744 184 ALA A C 1
ATOM 1360 O O . ALA A 1 184 ? 13.80200 -17.07900 25.25400 1.000 54.94715 184 ALA A O 1
ATOM 1362 N N . GLU A 1 185 ? 15.12400 -16.01900 26.73700 1.000 52.85112 185 GLU A N 1
ATOM 1363 C CA . GLU A 1 185 ? 14.74500 -16.88800 27.83900 1.000 55.29926 185 GLU A CA 1
ATOM 1364 C C . GLU A 1 185 ? 15.01600 -16.20700 29.16800 1.000 60.43583 185 GLU A C 1
ATOM 1365 O O . GLU A 1 185 ? 16.01100 -15.50100 29.33500 1.000 59.79279 185 GLU A O 1
ATOM 1371 N N . THR A 1 186 ? 14.12700 -16.44100 30.12700 1.000 62.38560 186 THR A N 1
ATOM 1372 C CA . THR A 1 186 ? 14.35400 -15.94000 31.46600 1.000 57.55694 186 THR A CA 1
ATOM 1373 C C . THR A 1 186 ? 13.84200 -16.96600 32.46300 1.000 69.78644 186 THR A C 1
ATOM 1374 O O . THR A 1 186 ? 12.91200 -17.73100 32.18700 1.000 70.67004 186 THR A O 1
ATOM 1378 N N . THR A 1 187 ? 14.50500 -17.00300 33.60900 1.000 73.90337 187 THR A N 1
ATOM 1379 C CA . THR A 1 187 ? 14.18200 -17.89900 34.70600 1.000 73.51149 187 THR A CA 1
ATOM 1380 C C . THR A 1 187 ? 13.83100 -17.06100 35.92100 1.000 73.60387 187 THR A C 1
ATOM 1381 O O . THR A 1 187 ? 14.62200 -16.19700 36.32200 1.000 78.79748 187 THR A O 1
ATOM 1385 N N . ARG A 1 188 ? 12.66100 -17.30900 36.51000 1.000 71.72161 188 ARG A N 1
ATOM 1386 C CA . ARG A 1 188 ? 12.31800 -16.74300 37.81500 1.000 65.48008 188 ARG A CA 1
ATOM 1387 C C . ARG A 1 188 ? 12.40900 -17.82200 38.87900 1.000 61.75097 188 ARG A C 1
ATOM 1388 O O . ARG A 1 188 ? 11.75000 -18.86100 38.77800 1.000 63.59396 188 ARG A O 1
ATOM 1396 N N . GLN A 1 189 ? 13.21200 -17.57100 39.90300 1.000 67.46840 189 GLN A N 1
ATOM 1397 C CA . GLN A 1 189 ? 13.25800 -18.42700 41.07900 1.000 72.43558 189 GLN A CA 1
ATOM 1398 C C . GLN A 1 189 ? 12.46200 -17.76700 42.19800 1.000 66.39025 189 GLN A C 1
ATOM 1399 O O . GLN A 1 189 ? 12.52500 -16.55300 42.38000 1.000 63.69415 189 GLN A O 1
ATOM 1405 N N . PHE A 1 190 ? 11.68400 -18.55400 42.91800 1.000 65.92767 190 PHE A N 1
ATOM 1406 C CA . PHE A 1 190 ? 10.83900 -17.97900 43.94800 1.000 70.36014 190 PHE A CA 1
ATOM 1407 C C . PHE A 1 190 ? 11.38100 -18.27600 45.33100 1.000 81.33285 190 PHE A C 1
ATOM 1408 O O . PHE A 1 190 ? 12.35500 -19.00900 45.52400 1.000 86.11537 190 PHE A O 1
ATOM 1416 N N . LEU A 1 191 ? 10.69000 -17.71000 46.31200 1.000 93.92694 191 LEU A N 1
ATOM 1417 C CA . LEU A 1 191 ? 11.31100 -17.43700 47.59300 1.000 73.09403 191 LEU A CA 1
ATOM 1418 C C . LEU A 1 191 ? 11.68900 -18.72200 48.32200 1.000 78.83936 191 LEU A C 1
ATOM 1419 O O . LEU A 1 191 ? 12.83200 -18.88000 48.77200 1.000 77.53519 191 LEU A O 1
ATOM 1424 N N . MET A 1 192 ? 10.75300 -19.64200 48.50900 1.000 79.55587 192 MET A N 1
ATOM 1425 C CA . MET A 1 192 ? 11.12200 -20.76900 49.40600 1.000 95.58407 192 MET A CA 1
ATOM 1426 C C . MET A 1 192 ? 11.60200 -22.04100 48.70400 1.000 99.21480 192 MET A C 1
ATOM 1427 O O . MET A 1 192 ? 11.95700 -22.97000 49.41600 1.000 94.22253 192 MET A O 1
ATOM 1432 N N . SER A 1 193 ? 11.66400 -22.05000 47.37500 1.000 97.28304 193 SER A N 1
ATOM 1433 C CA . SER A 1 193 ? 12.12300 -23.21700 46.63100 1.000 98.75260 193 SER A CA 1
ATOM 1434 C C . SER A 1 193 ? 13.17700 -22.80000 45.61700 1.000 105.74750 193 SER A C 1
ATOM 1435 O O . SER A 1 193 ? 13.50700 -21.61800 45.47100 1.000 105.19126 193 SER A O 1
ATOM 1438 N N . ASP A 1 194 ? 13.69200 -23.79100 44.89300 1.000 113.00699 194 ASP A N 1
ATOM 1439 C CA . ASP A 1 194 ? 14.61800 -23.54400 43.80100 1.000 114.03428 194 ASP A CA 1
ATOM 1440 C C . ASP A 1 194 ? 14.13300 -24.11900 42.47500 1.000 111.93565 194 ASP A C 1
ATOM 1441 O O . ASP A 1 194 ? 14.82100 -23.95100 41.45800 1.000 113.56998 194 ASP A O 1
ATOM 1446 N N . LYS A 1 195 ? 12.96800 -24.77400 42.44500 1.000 100.25347 195 LYS A N 1
ATOM 1447 C CA . LYS A 1 195 ? 12.39400 -25.18000 41.16500 1.000 89.80804 195 LYS A CA 1
ATOM 1448 C C . LYS A 1 195 ? 11.85200 -23.94900 40.44700 1.000 87.78834 195 LYS A C 1
ATOM 1449 O O . LYS A 1 195 ? 10.93300 -23.29000 40.95600 1.000 89.34935 195 LYS A O 1
ATOM 1455 N N . PRO A 1 196 ? 12.38900 -23.60000 39.29200 1.000 77.83643 196 PRO A N 1
ATOM 1456 C CA . PRO A 1 196 ? 12.06500 -22.32200 38.65900 1.000 77.51672 196 PRO A CA 1
ATOM 1457 C C . PRO A 1 196 ? 10.86100 -22.37100 37.72200 1.000 65.94727 196 PRO A C 1
ATOM 1458 O O . PRO A 1 196 ? 10.35300 -23.42700 37.35900 1.000 64.78364 196 PRO A O 1
ATOM 1462 N N . LEU A 1 197 ? 10.39200 -21.18000 37.37800 1.000 61.14268 197 LEU A N 1
ATOM 1463 C CA . LEU A 1 197 ? 9.47100 -20.96000 36.27400 1.000 63.88509 197 LEU A CA 1
ATOM 1464 C C . LEU A 1 197 ? 10.29900 -20.42600 35.11600 1.000 65.14031 197 LEU A C 1
ATOM 1465 O O . LEU A 1 197 ? 10.94900 -19.37900 35.25000 1.000 62.35058 197 LEU A O 1
ATOM 1470 N N . HIS A 1 198 ? 10.27700 -21.13900 33.99200 1.000 62.43141 198 HIS A N 1
ATOM 1471 C CA . HIS A 1 198 ? 11.15900 -20.87000 32.86800 1.000 58.54041 198 HIS A CA 1
ATOM 1472 C C . HIS A 1 198 ? 10.34200 -20.48000 31.64300 1.000 56.67601 198 HIS A C 1
ATOM 1473 O O . HIS A 1 198 ? 9.41400 -21.19800 31.24500 1.000 55.35538 198 HIS A O 1
ATOM 1480 N N . LEU A 1 199 ? 10.69900 -19.34700 31.05400 1.000 52.28200 199 LEU A N 1
ATOM 1481 C CA . LEU A 1 199 ? 10.05300 -18.79900 29.86900 1.000 51.23488 199 LEU A CA 1
ATOM 1482 C C . LEU A 1 199 ? 11.08400 -18.75800 28.74400 1.000 58.69512 199 LEU A C 1
ATOM 1483 O O . LEU A 1 199 ? 12.08700 -18.04600 28.84900 1.000 56.10267 199 LEU A O 1
ATOM 1488 N N . GLU A 1 200 ? 10.85600 -19.53600 27.68700 1.000 50.25626 200 GLU A N 1
ATOM 1489 C CA . GLU A 1 200 ? 11.64400 -19.46600 26.46500 1.000 65.17891 200 GLU A CA 1
ATOM 1490 C C . GLU A 1 200 ? 10.72300 -19.07300 25.32500 1.000 59.92085 200 GLU A C 1
ATOM 1491 O O . GLU A 1 200 ? 9.65900 -19.67700 25.16200 1.000 61.68660 200 GLU A O 1
ATOM 1497 N N . ALA A 1 201 ? 11.12900 -18.07200 24.54700 1.000 46.36254 201 ALA A N 1
ATOM 1498 C CA . ALA A 1 201 ? 10.38300 -17.62200 23.37300 1.000 50.47810 201 ALA A CA 1
ATOM 1499 C C . ALA A 1 201 ? 11.31900 -17.42000 22.17600 1.000 55.15977 201 ALA A C 1
ATOM 1500 O O . ALA A 1 201 ? 12.53000 -17.23700 22.34100 1.000 50.57231 201 ALA A O 1
ATOM 1502 N N . SER A 1 202 ? 10.75500 -17.44000 20.95900 1.000 57.44596 202 SER A N 1
ATOM 1503 C CA . SER A 1 202 ? 11.54900 -17.18100 19.75400 1.000 55.65640 202 SER A CA 1
ATOM 1504 C C . SER A 1 202 ? 10.67400 -16.71900 18.58900 1.000 47.44234 202 SER A C 1
ATOM 1505 O O . SER A 1 202 ? 9.50900 -17.09700 18.47100 1.000 43.58881 202 SER A O 1
ATOM 1508 N N . LEU A 1 203 ? 11.2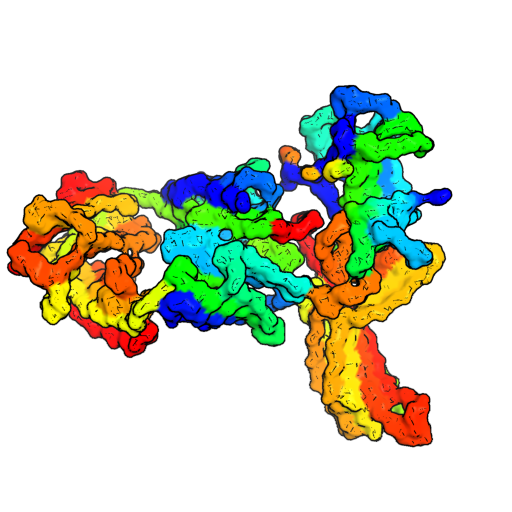4600 -15.90200 17.72300 1.000 43.75071 203 LEU A N 1
ATOM 1509 C CA . LEU A 1 203 ? 10.53000 -15.55100 16.50900 1.000 47.32651 203 LEU A CA 1
ATOM 1510 C C . LEU A 1 203 ? 10.99600 -16.45000 15.37100 1.000 50.87138 203 LEU A C 1
ATOM 1511 O O . LEU A 1 203 ? 12.10000 -17.01100 15.40700 1.000 53.39113 203 LEU A O 1
ATOM 1516 N N . ASP A 1 204 ? 10.13100 -16.61700 14.36100 1.000 42.94261 204 ASP A N 1
ATOM 1517 C CA . ASP A 1 204 ? 10.54800 -17.48600 13.25700 1.000 45.46872 204 ASP A CA 1
ATOM 1518 C C . ASP A 1 204 ? 11.71300 -16.86700 12.50200 1.000 43.51881 204 ASP A C 1
ATOM 1519 O O . ASP A 1 204 ? 12.56800 -17.59800 12.00000 1.000 44.95886 204 ASP A O 1
ATOM 1524 N N . LYS A 1 205 ? 11.83400 -15.54000 12.49500 1.000 41.23797 205 LYS A N 1
ATOM 1525 C CA . LYS A 1 205 ? 12.96900 -14.93500 11.80300 1.000 60.19960 205 LYS A CA 1
ATOM 1526 C C . LYS A 1 205 ? 13.19700 -13.52500 12.32800 1.000 54.32190 205 LYS A C 1
ATOM 1527 O O . LYS A 1 205 ? 12.40800 -12.99300 13.10600 1.000 54.15120 205 LYS A O 1
ATOM 1533 N N . GLU A 1 206 ? 14.28600 -12.91300 11.85600 1.000 55.36056 206 GLU A N 1
ATOM 1534 C CA . GLU A 1 206 ? 14.77800 -11.63800 12.35600 1.000 51.06646 206 GLU A CA 1
ATOM 1535 C C . GLU A 1 206 ? 14.25600 -10.43900 11.57200 1.000 48.36526 206 GLU A C 1
ATOM 1536 O O . GLU A 1 206 ? 14.06800 -9.35800 12.16000 1.000 44.07562 206 GLU A O 1
ATOM 1542 N N . ILE A 1 207 ? 13.97600 -10.59700 10.27500 1.000 41.04104 207 ILE A N 1
ATOM 1543 C CA . ILE A 1 207 ? 13.46500 -9.50400 9.45000 1.000 38.23172 207 ILE A CA 1
ATOM 1544 C C . ILE A 1 207 ? 12.04900 -9.82100 8.99100 1.000 39.87900 207 ILE A C 1
ATOM 1545 O O . ILE A 1 207 ? 11.80200 -10.88500 8.40600 1.000 45.70953 207 ILE A O 1
ATOM 1550 N N . TYR A 1 208 ? 11.13900 -8.87000 9.19200 1.000 34.57897 208 TYR A N 1
ATOM 1551 C CA . TYR A 1 208 ? 9.75800 -8.96300 8.73800 1.000 39.74225 208 TYR A CA 1
ATOM 1552 C C . TYR A 1 208 ? 9.41600 -7.75900 7.86600 1.000 37.25043 208 TYR A C 1
ATOM 1553 O O . TYR A 1 208 ? 9.97700 -6.66400 8.03100 1.000 41.04494 208 TYR A O 1
ATOM 1562 N N . TYR A 1 209 ? 8.43500 -7.94500 6.98900 1.000 36.09337 209 TYR A N 1
ATOM 1563 C CA . TYR A 1 209 ? 7.99900 -6.88500 6.08700 1.000 47.47690 209 TYR A CA 1
ATOM 1564 C C . TYR A 1 209 ? 6.65600 -6.39800 6.55800 1.000 44.28321 209 TYR A C 1
ATOM 1565 O O . TYR A 1 209 ? 5.90400 -7.13000 7.20500 1.000 51.94558 209 TYR A O 1
ATOM 1574 N N . HIS A 1 210 ? 6.33200 -5.17200 6.17900 1.000 35.67503 210 HIS A N 1
ATOM 1575 C CA . HIS A 1 210 ? 5.08800 -4.61300 6.65500 1.000 39.58192 210 HIS A CA 1
ATOM 1576 C C . HIS A 1 210 ? 3.92000 -5.45300 6.17400 1.000 46.64120 210 HIS A C 1
ATOM 1577 O O . HIS A 1 210 ? 3.87100 -5.87600 5.01600 1.000 59.15366 210 HIS A O 1
ATOM 1584 N N . GLY A 1 211 ? 2.99200 -5.71200 7.09000 1.000 44.79418 211 GLY A N 1
ATOM 1585 C CA . GLY A 1 211 ? 1.86800 -6.59400 6.88000 1.000 41.52287 211 GLY A CA 1
ATOM 1586 C C . GLY A 1 211 ? 2.16900 -8.06700 7.04500 1.000 41.06326 211 GLY A C 1
ATOM 1587 O O . GLY A 1 211 ? 1.23100 -8.87300 6.99600 1.000 53.85627 211 GLY A O 1
ATOM 1588 N N . GLU A 1 212 ? 3.43300 -8.45300 7.23100 1.000 39.64656 212 GLU A N 1
ATOM 1589 C CA . GLU A 1 212 ? 3.75900 -9.87600 7.34800 1.000 46.33513 212 GLU A CA 1
ATOM 1590 C C . GLU A 1 212 ? 3.51900 -10.39700 8.77500 1.000 57.30535 212 GLU A C 1
ATOM 1591 O O . GLU A 1 212 ? 4.02100 -9.80800 9.75400 1.000 41.82166 212 GLU A O 1
ATOM 1597 N N . PRO A 1 213 ? 2.81200 -11.52100 8.91400 1.000 53.56816 213 PRO A N 1
ATOM 1598 C CA . PRO A 1 213 ? 2.58000 -12.10100 10.23700 1.000 46.00684 213 PRO A CA 1
ATOM 1599 C C . PRO A 1 213 ? 3.88100 -12.46900 10.92400 1.000 48.83731 213 PRO A C 1
ATOM 1600 O O . PRO A 1 213 ? 4.88300 -12.78300 10.27500 1.000 56.76962 213 PRO A O 1
ATOM 1604 N N . ILE A 1 214 ? 3.85800 -12.40400 12.26000 1.000 45.30778 214 ILE A N 1
ATOM 1605 C CA . ILE A 1 214 ? 4.99700 -12.71100 13.10500 1.000 44.12505 214 ILE A CA 1
ATOM 1606 C C . ILE A 1 214 ? 4.61900 -13.87700 14.01000 1.000 50.92961 214 ILE A C 1
ATOM 1607 O O . ILE A 1 214 ? 3.69000 -13.76800 14.82800 1.000 61.04427 214 ILE A O 1
ATOM 1612 N N . SER A 1 215 ? 5.34300 -14.97700 13.87400 1.000 48.54027 215 SER A N 1
ATOM 1613 C CA . SER A 1 215 ? 5.06500 -16.20600 14.59900 1.000 52.96977 215 SER A CA 1
ATOM 1614 C C . SER A 1 215 ? 5.96500 -16.27200 15.83000 1.000 54.58685 215 SER A C 1
ATOM 1615 O O . SER A 1 215 ? 7.19400 -16.27800 15.70100 1.000 63.23228 215 SER A O 1
ATOM 1618 N N . VAL A 1 216 ? 5.34900 -16.33900 17.01100 1.000 52.28586 216 VAL A N 1
ATOM 1619 C CA . VAL A 1 216 ? 6.03300 -16.31900 18.30300 1.000 51.51760 216 VAL A CA 1
ATOM 1620 C C . VAL A 1 216 ? 5.89700 -17.68600 18.94900 1.000 49.16387 216 VAL A C 1
ATOM 1621 O O . VAL A 1 216 ? 4.79700 -18.07800 19.36400 1.000 49.36435 216 VAL A O 1
ATOM 1625 N N . ASN A 1 217 ? 7.00800 -18.40200 19.05400 1.000 50.81440 217 ASN A N 1
ATOM 1626 C CA . ASN A 1 217 ? 7.01800 -19.72700 19.66900 1.000 61.40452 217 ASN A CA 1
ATOM 1627 C C . ASN A 1 217 ? 7.28500 -19.56200 21.16500 1.000 58.59773 217 ASN A C 1
ATOM 1628 O O . ASN A 1 217 ? 8.27000 -18.92900 21.56100 1.000 56.55399 217 ASN A O 1
ATOM 1633 N N . VAL A 1 218 ? 6.39200 -20.08500 21.99400 1.000 55.19249 218 VAL A N 1
ATOM 1634 C CA . VAL A 1 218 ? 6.44900 -19.84000 23.43100 1.000 57.55050 218 VAL A CA 1
ATOM 1635 C C . VAL A 1 218 ? 6.58400 -21.16600 24.15600 1.000 55.72402 218 VAL A C 1
ATOM 1636 O O . VAL A 1 218 ? 5.77300 -22.07700 23.94500 1.000 55.14342 218 VAL A O 1
ATOM 1640 N N . HIS A 1 219 ? 7.61700 -21.28600 24.99300 1.000 57.64595 219 HIS A N 1
ATOM 1641 C CA . HIS A 1 219 ? 7.88100 -22.51000 25.74700 1.000 70.84623 219 HIS A CA 1
ATOM 1642 C C . HIS A 1 219 ? 7.96500 -22.17200 27.24000 1.000 67.31487 219 HIS A C 1
ATOM 1643 O O . HIS A 1 219 ? 8.90500 -21.50700 27.69300 1.000 57.48794 219 HIS A O 1
ATOM 1650 N N . VAL A 1 220 ? 6.98600 -22.62900 28.00600 1.000 59.76979 220 VAL A N 1
ATOM 1651 C CA . VAL A 1 220 ? 6.90000 -22.33100 29.42300 1.000 66.81098 220 VAL A CA 1
ATOM 1652 C C . VAL A 1 220 ? 7.11800 -23.62600 30.19000 1.000 65.21502 220 VAL A C 1
ATOM 1653 O O . VAL A 1 220 ? 6.32200 -24.56000 30.07300 1.000 62.00726 220 VAL A O 1
ATOM 1657 N N . THR A 1 221 ? 8.19100 -23.69200 30.95800 1.000 70.91109 221 THR A N 1
ATOM 1658 C CA . THR A 1 221 ? 8.40700 -24.80900 31.87600 1.000 71.88437 221 THR A CA 1
ATOM 1659 C C . THR A 1 221 ? 8.13100 -24.28400 33.27900 1.000 67.64111 221 THR A C 1
ATOM 1660 O O . THR A 1 221 ? 8.93000 -23.53400 33.84100 1.000 68.85128 221 THR A O 1
ATOM 1664 N N . ASN A 1 222 ? 6.97300 -24.62500 33.82200 1.000 64.15697 222 ASN A N 1
ATOM 1665 C CA . ASN A 1 222 ? 6.55100 -24.07400 35.11000 1.000 64.22634 222 ASN A CA 1
ATOM 1666 C C . ASN A 1 222 ? 6.81000 -25.10600 36.20100 1.000 67.10206 222 ASN A C 1
ATOM 1667 O O . ASN A 1 222 ? 5.94800 -25.92200 36.51600 1.000 69.38022 222 ASN A O 1
ATOM 1672 N N . ASN A 1 223 ? 8.00400 -25.07000 36.78000 1.000 67.26806 223 ASN A N 1
ATOM 1673 C CA . ASN A 1 223 ? 8.32300 -26.04700 37.81200 1.000 78.06804 223 ASN A CA 1
ATOM 1674 C C . ASN A 1 223 ? 7.80500 -25.64100 39.18200 1.000 81.55890 223 ASN A C 1
ATOM 1675 O O . ASN A 1 223 ? 8.08000 -26.34800 40.14300 1.000 90.88493 223 ASN A O 1
ATOM 1680 N N . THR A 1 224 ? 7.09100 -24.52200 39.29600 1.000 84.00095 224 THR A N 1
ATOM 1681 C CA . THR A 1 224 ? 6.73800 -23.95700 40.58700 1.000 74.04452 224 THR A CA 1
ATOM 1682 C C . THR A 1 224 ? 5.36800 -24.45800 41.04300 1.000 77.87330 224 THR A C 1
ATOM 1683 O O . THR A 1 224 ? 4.72300 -25.29100 40.39000 1.000 76.67251 224 THR A O 1
ATOM 1687 N N . ASN A 1 225 ? 4.92400 -23.93500 42.19300 1.000 75.97235 225 ASN A N 1
ATOM 1688 C CA . ASN A 1 225 ? 3.56900 -24.13000 42.69500 1.000 80.57611 225 ASN A CA 1
ATOM 1689 C C . ASN A 1 225 ? 2.63600 -22.98600 42.31800 1.000 74.34438 225 ASN A C 1
ATOM 1690 O O . ASN A 1 225 ? 1.44800 -23.01900 42.66100 1.000 77.55669 225 ASN A O 1
ATOM 1695 N N . LYS A 1 226 ? 3.13800 -21.97600 41.63200 1.000 73.75766 226 LYS A N 1
ATOM 1696 C CA . LYS A 1 226 ? 2.26900 -20.93200 41.12000 1.000 71.33717 226 LYS A CA 1
ATOM 1697 C C . LYS A 1 226 ? 1.68500 -21.35100 39.77300 1.000 67.21962 226 LYS A C 1
ATOM 1698 O O . LYS A 1 226 ? 2.09600 -22.33500 39.15400 1.000 67.71124 226 LYS A O 1
ATOM 1704 N N . THR A 1 227 ? 0.67200 -20.61500 39.35600 1.000 66.66719 227 THR A N 1
ATOM 1705 C CA . THR A 1 227 ? -0.09500 -20.89100 38.15800 1.000 66.65666 227 THR A CA 1
ATOM 1706 C C . THR A 1 227 ? 0.02100 -19.68100 37.24100 1.000 66.40941 227 THR A C 1
ATOM 1707 O O . THR A 1 227 ? -0.03200 -18.53500 37.71100 1.000 62.91736 227 THR A O 1
ATOM 1711 N N . VAL A 1 228 ? 0.22900 -19.92700 35.94800 1.000 62.77696 228 VAL A N 1
ATOM 1712 C CA . VAL A 1 228 ? 0.27300 -18.85100 34.96200 1.000 60.35204 228 VAL A CA 1
ATOM 1713 C C . VAL A 1 228 ? -1.16500 -18.56400 34.54500 1.000 67.36974 228 VAL A C 1
ATOM 1714 O O . VAL A 1 228 ? -1.80100 -19.39200 33.89600 1.000 73.14897 228 VAL A O 1
ATOM 1718 N N . LYS A 1 229 ? -1.68700 -17.39300 34.90900 1.000 68.75919 229 LYS A N 1
ATOM 1719 C CA . LYS A 1 229 ? -3.11900 -17.15300 34.72600 1.000 71.25302 229 LYS A CA 1
ATOM 1720 C C . LYS A 1 229 ? -3.45300 -16.69600 33.31400 1.000 67.02834 229 LYS A C 1
ATOM 1721 O O . LYS A 1 229 ? -4.53400 -17.00400 32.81000 1.000 82.05368 229 LYS A O 1
ATOM 1727 N N . LYS A 1 230 ? -2.55400 -15.96600 32.66800 1.000 60.99222 230 LYS A N 1
ATOM 1728 C CA . LYS A 1 230 ? -2.72200 -15.52700 31.28900 1.000 57.61902 230 LYS A CA 1
ATOM 1729 C C . LYS A 1 230 ? -1.34100 -15.43000 30.67300 1.000 57.70644 230 LYS A C 1
ATOM 1730 O O . LYS A 1 230 ? -0.32700 -15.42300 31.37400 1.000 59.18365 230 LYS A O 1
ATOM 1736 N N . ILE A 1 231 ? -1.31800 -15.32300 29.34900 1.000 54.01297 231 ILE A N 1
ATOM 1737 C CA . ILE A 1 231 ? -0.10600 -15.11900 28.56900 1.000 52.88713 231 ILE A CA 1
ATOM 1738 C C . ILE A 1 231 ? -0.39200 -13.96300 27.63800 1.000 50.27971 231 ILE A C 1
ATOM 1739 O O . ILE A 1 231 ? -1.37300 -14.00200 26.89000 1.000 51.36822 231 ILE A O 1
ATOM 1744 N N . LYS A 1 232 ? 0.43800 -12.93200 27.68800 1.000 49.42216 232 LYS A N 1
ATOM 1745 C CA . LYS A 1 232 ? 0.22300 -11.73400 26.88400 1.000 53.37209 232 LYS A CA 1
ATOM 1746 C C . LYS A 1 232 ? 1.38100 -11.58700 25.92200 1.000 48.91584 232 LYS A C 1
ATOM 1747 O O . LYS A 1 232 ? 2.54300 -11.57100 26.34800 1.000 58.31641 232 LYS A O 1
ATOM 1753 N N . ILE A 1 233 ? 1.06100 -11.48300 24.63700 1.000 46.04543 233 ILE A N 1
ATOM 1754 C CA . ILE A 1 233 ? 2.03100 -11.27600 23.56300 1.000 42.85347 233 ILE A CA 1
ATOM 1755 C C . ILE A 1 233 ? 1.74200 -9.92700 22.91800 1.000 42.59606 233 ILE A C 1
ATOM 1756 O O . ILE A 1 233 ? 0.59700 -9.63100 22.55000 1.000 44.11926 233 ILE A O 1
ATOM 1761 N N . SER A 1 234 ? 2.75300 -9.09100 22.82300 1.000 40.20932 234 SER A N 1
ATOM 1762 C CA . SER A 1 234 ? 2.51900 -7.81400 22.19000 1.000 39.50686 234 SER A CA 1
ATOM 1763 C C . SER A 1 234 ? 3.70900 -7.47200 21.30800 1.000 44.56394 234 SER A C 1
ATOM 1764 O O . SER A 1 234 ? 4.84700 -7.84800 21.61600 1.000 53.89270 234 SER A O 1
ATOM 1767 N N . VAL A 1 235 ? 3.43000 -6.82000 20.17700 1.000 43.67475 235 VAL A N 1
ATOM 1768 C CA . VAL A 1 235 ? 4.46800 -6.20600 19.36100 1.000 43.62149 235 VAL A CA 1
ATOM 1769 C C . VAL A 1 235 ? 4.54700 -4.75400 19.77900 1.000 35.55397 235 VAL A C 1
ATOM 1770 O O . VAL A 1 235 ? 3.51900 -4.06200 19.86000 1.000 36.43272 235 VAL A O 1
ATOM 1774 N N . ARG A 1 236 ? 5.75100 -4.27100 20.03500 1.000 34.68115 236 ARG A N 1
ATOM 1775 C CA . ARG A 1 236 ? 5.90100 -2.92800 20.54900 1.000 46.51905 236 ARG A CA 1
ATOM 1776 C C . ARG A 1 236 ? 6.80300 -2.12500 19.65100 1.000 33.88457 236 ARG A C 1
ATOM 1777 O O . ARG A 1 236 ? 7.92700 -2.54700 19.34200 1.000 34.32582 236 ARG A O 1
ATOM 1785 N N . GLN A 1 237 ? 6.31800 -0.96400 19.26200 1.000 34.18859 237 GLN A N 1
ATOM 1786 C CA . GLN A 1 237 ? 7.16100 0.03700 18.66400 1.000 46.43608 237 GLN A CA 1
ATOM 1787 C C . GLN A 1 237 ? 7.82100 0.85100 19.77200 1.000 39.33524 237 GLN A C 1
ATOM 1788 O O . GLN A 1 237 ? 7.14000 1.41900 20.63000 1.000 40.06718 237 GLN A O 1
ATOM 1794 N N . TYR A 1 238 ? 9.14200 0.90600 19.72200 1.000 40.61794 238 TYR A N 1
ATOM 1795 C CA . TYR A 1 238 ? 9.97900 1.78000 20.52300 1.000 36.02872 238 TYR A CA 1
ATOM 1796 C C . TYR A 1 238 ? 10.40400 2.98800 19.70500 1.000 46.58775 238 TYR A C 1
ATOM 1797 O O . TYR A 1 238 ? 10.88700 2.83800 18.57700 1.000 59.02346 238 TYR A O 1
ATOM 1806 N N . ALA A 1 239 ? 10.27200 4.18200 20.28300 1.000 45.76944 239 ALA A N 1
ATOM 1807 C CA . ALA A 1 239 ? 10.72500 5.39800 19.62900 1.000 44.44121 239 ALA A CA 1
ATOM 1808 C C . ALA A 1 239 ? 11.67800 6.10800 20.56600 1.000 46.28032 239 ALA A C 1
ATOM 1809 O O . ALA A 1 239 ? 11.28500 6.46100 21.67300 1.000 46.39571 239 ALA A O 1
ATOM 1811 N N . ASP A 1 240 ? 12.86800 6.37600 20.08500 1.000 42.19645 240 ASP A N 1
ATOM 1812 C CA . ASP A 1 240 ? 13.85500 7.16300 20.82900 1.000 45.00153 240 ASP A CA 1
ATOM 1813 C C . ASP A 1 240 ? 13.95100 8.48400 20.08200 1.000 57.99886 240 ASP A C 1
ATOM 1814 O O . ASP A 1 240 ? 14.40000 8.47900 18.98000 1.000 64.86247 240 ASP A O 1
ATOM 1819 N N . ILE A 1 241 ? 13.51800 9.57600 20.69000 1.000 56.55700 241 ILE A N 1
ATOM 1820 C CA . ILE A 1 241 ? 13.47500 10.88500 19.99800 1.000 46.18699 241 ILE A CA 1
ATOM 1821 C C . ILE A 1 241 ? 14.45500 11.85600 20.62300 1.000 70.97885 241 ILE A C 1
ATOM 1822 O O . ILE A 1 241 ? 14.33700 12.11500 21.76300 1.000 74.09618 241 ILE A O 1
ATOM 1827 N N . CYS A 1 242 ? 15.35800 12.42200 19.83600 1.000 90.14869 242 CYS A N 1
ATOM 1828 C CA . CYS A 1 242 ? 16.39800 13.36000 20.33800 1.000 104.44913 242 CYS A CA 1
ATOM 1829 C C . CYS A 1 242 ? 16.36500 14.73500 19.66000 1.000 100.75662 242 CYS A C 1
ATOM 1830 O O . CYS A 1 242 ? 16.62800 14.80600 18.48600 1.000 102.07477 242 CYS A O 1
ATOM 1833 N N . LEU A 1 243 ? 16.02700 15.78400 20.39400 1.000 104.54917 243 LEU A N 1
ATOM 1834 C CA . LEU A 1 243 ? 16.07700 17.17300 19.87500 1.000 104.87329 243 LEU A CA 1
ATOM 1835 C C . LEU A 1 243 ? 16.57800 18.01300 21.04000 1.000 112.72454 243 LEU A C 1
ATOM 1836 O O . LEU A 1 243 ? 15.76800 18.71400 21.61400 1.000 113.20498 243 LEU A O 1
ATOM 1841 N N . PHE A 1 244 ? 17.84600 17.84400 21.41700 1.000 125.55859 244 PHE A N 1
ATOM 1842 C CA . PHE A 1 244 ? 18.51700 18.45500 22.60500 1.000 132.71031 244 PHE A CA 1
ATOM 1843 C C . PHE A 1 244 ? 18.02600 17.79100 23.90000 1.000 134.17564 244 PHE A C 1
ATOM 1844 O O . PHE A 1 244 ? 18.88900 17.31900 24.62700 1.000 143.48795 244 PHE A O 1
ATOM 1846 N N . ASN A 1 245 ? 16.71600 17.79500 24.12500 1.000 124.63433 245 ASN A N 1
ATOM 1847 C CA . ASN A 1 245 ? 16.13400 17.05600 25.26200 1.000 116.55669 245 ASN A CA 1
ATOM 1848 C C . ASN A 1 245 ? 15.62900 15.76200 24.65600 1.000 104.29912 245 ASN A C 1
ATOM 1849 O O . ASN A 1 245 ? 14.83800 15.85100 23.76100 1.000 110.20445 245 ASN A O 1
ATOM 1854 N N . THR A 1 246 ? 16.02100 14.60500 25.15500 1.000 93.87320 246 THR A N 1
ATOM 1855 C CA . THR A 1 246 ? 15.52800 13.37500 24.51400 1.000 83.27816 246 THR A CA 1
ATOM 1856 C C . THR A 1 246 ? 14.15400 13.00400 25.04300 1.000 80.94438 246 THR A C 1
ATOM 1857 O O . THR A 1 246 ? 13.74200 13.56300 26.01900 1.000 92.75008 246 THR A O 1
ATOM 1861 N N . ALA A 1 247 ? 13.48400 12.09500 24.36000 1.000 69.91639 247 ALA A N 1
ATOM 1862 C CA . ALA A 1 247 ? 12.20400 11.50400 24.79100 1.000 57.43832 247 ALA A CA 1
ATOM 1863 C C . ALA A 1 247 ? 12.15800 10.04600 24.35000 1.000 59.43426 247 ALA A C 1
ATOM 1864 O O . ALA A 1 247 ? 12.96900 9.65000 23.56900 1.000 68.92194 247 ALA A O 1
ATOM 1866 N N . GLN A 1 248 ? 11.21200 9.28900 24.85600 1.000 53.53212 248 GLN A N 1
ATOM 1867 C CA . GLN A 1 248 ? 11.20200 7.86000 24.56100 1.000 55.78755 248 GLN A CA 1
ATOM 1868 C C . GLN A 1 248 ? 9.83500 7.30500 24.86900 1.000 60.30508 248 GLN A C 1
ATOM 1869 O O . GLN A 1 248 ? 9.28200 7.72700 25.79700 1.000 67.97288 248 GLN A O 1
ATOM 1875 N N . TYR A 1 249 ? 9.31700 6.43200 24.03400 1.000 51.49278 249 TYR A N 1
ATOM 1876 C CA . TYR A 1 249 ? 8.06600 5.76500 24.32300 1.000 42.67091 249 TYR A CA 1
ATOM 1877 C C . TYR A 1 249 ? 8.14600 4.37900 23.72200 1.000 46.56344 249 TYR A C 1
ATOM 1878 O O . TYR A 1 249 ? 8.94100 4.11600 22.82200 1.000 50.20523 249 TYR A O 1
ATOM 1887 N N . LYS A 1 250 ? 7.31100 3.49600 24.25000 1.000 48.37981 250 LYS A N 1
ATOM 1888 C CA . LYS A 1 250 ? 7.13100 2.14100 23.75500 1.000 53.03849 250 LYS A CA 1
ATOM 1889 C C . LYS A 1 250 ? 5.63300 1.96500 23.64400 1.000 57.53921 250 LYS A C 1
ATOM 1890 O O . LYS A 1 250 ? 4.90800 2.19400 24.61600 1.000 67.79534 250 LYS A O 1
ATOM 1896 N N . CYS A 1 251 ? 5.15900 1.64900 22.45500 1.000 53.34733 251 CYS A N 1
ATOM 1897 C CA . CYS A 1 251 ? 3.73600 1.65000 22.23100 1.000 49.91368 251 CYS A CA 1
ATOM 1898 C C . CYS A 1 251 ? 3.36300 0.28300 21.67700 1.000 55.40819 251 CYS A C 1
ATOM 1899 O O . CYS A 1 251 ? 3.97500 -0.18400 20.69400 1.000 56.15613 251 CYS A O 1
ATOM 1902 N N . PRO A 1 252 ? 2.41600 -0.41200 22.29400 1.000 47.23905 252 PRO A N 1
ATOM 1903 C CA . PRO A 1 252 ? 2.00900 -1.71100 21.74900 1.000 45.02455 252 PRO A CA 1
ATOM 1904 C C . PRO A 1 252 ? 1.25400 -1.48700 20.44900 1.000 47.92261 252 PRO A C 1
ATOM 1905 O O . PRO A 1 252 ? 0.25900 -0.76000 20.42900 1.000 52.13837 252 PRO A O 1
ATOM 1909 N N . VAL A 1 253 ? 1.74200 -2.08400 19.35100 1.000 47.95221 253 VAL A N 1
ATOM 1910 C CA . VAL A 1 253 ? 1.07900 -1.93700 18.05400 1.000 41.76196 253 VAL A CA 1
ATOM 1911 C C . VAL A 1 253 ? 0.30900 -3.18000 17.63100 1.000 54.82501 253 VAL A C 1
ATOM 1912 O O . VAL A 1 253 ? -0.49200 -3.10000 16.69100 1.000 60.37421 253 VAL A O 1
ATOM 1916 N N . ALA A 1 254 ? 0.51700 -4.31800 18.28200 1.000 55.37345 254 ALA A N 1
ATOM 1917 C CA . ALA A 1 254 ? -0.34200 -5.48400 18.11200 1.000 51.81343 254 ALA A CA 1
ATOM 1918 C C . ALA A 1 254 ? -0.23200 -6.26700 19.40300 1.000 48.57987 254 ALA A C 1
ATOM 1919 O O . ALA A 1 254 ? 0.82200 -6.25500 20.04900 1.000 46.87073 254 ALA A O 1
ATOM 1921 N N . MET A 1 255 ? -1.29500 -6.98300 19.75100 1.000 44.88230 255 MET A N 1
ATOM 1922 C CA . MET A 1 255 ? -1.36600 -7.55600 21.08000 1.000 51.09318 255 MET A CA 1
ATOM 1923 C C . MET A 1 255 ? -2.36000 -8.69500 21.08800 1.000 55.15168 255 MET A C 1
ATOM 1924 O O . MET A 1 255 ? -3.48400 -8.52500 20.62800 1.000 61.62118 255 MET A O 1
ATOM 1929 N N . GLU A 1 256 ? -1.96300 -9.84000 21.62200 1.000 54.20571 256 GLU A N 1
ATOM 1930 C CA . GLU A 1 256 ? -2.90700 -10.91300 21.88300 1.000 60.48137 256 GLU A CA 1
ATOM 1931 C C . GLU A 1 256 ? -2.88500 -11.26000 23.36900 1.000 65.12982 256 GLU A C 1
ATOM 1932 O O . GLU A 1 256 ? -1.81200 -11.42200 23.95700 1.000 56.76360 256 GLU A O 1
ATOM 1938 N N . GLU A 1 257 ? -4.06300 -11.37100 23.97800 1.000 65.13930 257 GLU A N 1
ATOM 1939 C CA . GLU A 1 257 ? -4.16200 -11.82200 25.36500 1.000 69.37806 257 GLU A CA 1
ATOM 1940 C C . GLU A 1 257 ? -4.78300 -13.20200 25.35300 1.000 71.58733 257 GLU A C 1
ATOM 1941 O O . GLU A 1 257 ? -6.00400 -13.32900 25.31300 1.000 80.12893 257 GLU A O 1
ATOM 1947 N N . ALA A 1 258 ? -3.94900 -14.22900 25.42100 1.000 75.27818 258 ALA A N 1
ATOM 1948 C CA . ALA A 1 258 ? -4.43000 -15.60100 25.46400 1.000 82.52881 258 ALA A CA 1
ATOM 1949 C C . ALA A 1 258 ? -4.76800 -15.99200 26.89800 1.000 83.55736 258 ALA A C 1
ATOM 1950 O O . ALA A 1 258 ? -3.97200 -15.76900 27.81400 1.000 82.81931 258 ALA A O 1
ATOM 1952 N N . ASP A 1 259 ? -5.94700 -16.57000 27.09500 1.000 94.76870 259 ASP A N 1
ATOM 1953 C CA . ASP A 1 259 ? -6.27700 -17.10800 28.41400 1.000 100.00398 259 ASP A CA 1
ATOM 1954 C C . ASP A 1 259 ? -5.75500 -18.53000 28.55700 1.000 98.94629 259 ASP A C 1
ATOM 1955 O O . ASP A 1 259 ? -6.45400 -19.45000 28.97300 1.000 106.99403 259 ASP A O 1
ATOM 1960 N N . ASP A 1 260 ? -4.48000 -18.69100 28.21900 1.000 89.45621 260 ASP A N 1
ATOM 1961 C CA . ASP A 1 260 ? -3.80100 -19.97900 28.25700 1.000 78.01746 260 ASP A CA 1
ATOM 1962 C C . ASP A 1 260 ? -3.09500 -20.10700 29.60000 1.000 71.05803 260 ASP A C 1
ATOM 1963 O O . ASP A 1 260 ? -2.14400 -19.36900 29.88600 1.000 74.14367 260 ASP A O 1
ATOM 1968 N N . THR A 1 261 ? -3.55900 -21.03000 30.42300 1.000 66.82784 261 THR A N 1
ATOM 1969 C CA . THR A 1 261 ? -3.04600 -21.20100 31.77000 1.000 67.85567 261 THR A CA 1
ATOM 1970 C C . THR A 1 261 ? -1.97600 -22.28400 31.79500 1.000 69.34961 261 THR A C 1
ATOM 1971 O O . THR A 1 261 ? -2.03200 -23.24300 31.02400 1.000 69.61357 261 THR A O 1
ATOM 1975 N N . VAL A 1 262 ? -0.98400 -22.12000 32.67100 1.000 69.49682 262 VAL A N 1
ATOM 1976 C CA . VAL A 1 262 ? 0.02700 -23.14900 32.90800 1.000 66.96443 262 VAL A CA 1
ATOM 1977 C C . VAL A 1 262 ? -0.07400 -23.60200 34.35600 1.000 73.13063 262 VAL A C 1
ATOM 1978 O O . VAL A 1 262 ? 0.19600 -22.82500 35.28700 1.000 74.14062 262 VAL A O 1
ATOM 1982 N N . ALA A 1 263 ? -0.43000 -24.86500 34.53700 1.000 81.62412 263 ALA A N 1
ATOM 1983 C CA . ALA A 1 263 ? -0.61500 -25.44300 35.84600 1.000 81.97492 263 ALA A CA 1
ATOM 1984 C C . ALA A 1 263 ? 0.72000 -25.52800 36.57600 1.000 78.76359 263 ALA A C 1
ATOM 1985 O O . ALA A 1 263 ? 1.78400 -25.36900 35.96500 1.000 72.62179 263 ALA A O 1
ATOM 1987 N N . PRO A 1 264 ? 0.69400 -25.74400 37.89800 1.000 80.26426 264 PRO A N 1
ATOM 1988 C CA . PRO A 1 264 ? 1.93900 -26.04800 38.61000 1.000 74.17206 264 PRO A CA 1
ATOM 1989 C C . PRO A 1 264 ? 2.49500 -27.38800 38.15400 1.000 76.17375 264 PRO A C 1
ATOM 1990 O O . PRO A 1 264 ? 1.74900 -28.32500 37.85900 1.000 80.01935 264 PRO A O 1
ATOM 1994 N N . SER A 1 265 ? 3.82200 -27.46400 38.09800 1.000 76.12380 265 SER A N 1
ATOM 1995 C CA . SER A 1 265 ? 4.55000 -28.58700 37.51000 1.000 81.44919 265 SER A CA 1
ATOM 1996 C C . SER A 1 265 ? 3.98800 -28.96100 36.13400 1.000 83.85882 265 SER A C 1
ATOM 1997 O O . SER A 1 265 ? 3.62300 -30.10600 35.86400 1.000 83.56608 265 SER A O 1
ATOM 2000 N N . SER A 1 266 ? 3.94200 -27.95800 35.25400 1.000 83.42175 266 SER A N 1
ATOM 2001 C CA . SER A 1 266 ? 3.43500 -28.10800 33.89700 1.000 83.22022 266 SER A CA 1
ATOM 2002 C C . SER A 1 266 ? 4.41400 -27.51900 32.89700 1.000 78.88692 266 SER A C 1
ATOM 2003 O O . SER A 1 266 ? 5.12200 -26.54700 33.18900 1.000 77.16837 266 SER A O 1
ATOM 2006 N N . THR A 1 267 ? 4.43200 -28.10400 31.70700 1.000 73.22047 267 THR A N 1
ATOM 2007 C CA . THR A 1 267 ? 4.99200 -27.43000 30.55200 1.000 73.87491 267 THR A CA 1
ATOM 2008 C C . THR A 1 267 ? 3.86400 -27.01100 29.62000 1.000 76.78216 267 THR A C 1
ATOM 2009 O O . THR A 1 267 ? 2.72900 -27.49300 29.70700 1.000 79.70172 267 THR A O 1
ATOM 2013 N N . PHE A 1 268 ? 4.19200 -26.07100 28.74600 1.000 69.21890 268 PHE A N 1
ATOM 2014 C CA . PHE A 1 268 ? 3.22000 -25.49300 27.82800 1.000 74.58060 268 PHE A CA 1
ATOM 2015 C C . PHE A 1 268 ? 4.00600 -24.93200 26.65900 1.000 74.15991 268 PHE A C 1
ATOM 2016 O O . PHE A 1 268 ? 4.93500 -24.14000 26.85900 1.000 71.01188 268 PHE A O 1
ATOM 2024 N N . CYS A 1 269 ? 3.66300 -25.36800 25.45300 1.000 72.78168 269 CYS A N 1
ATOM 2025 C CA . CYS A 1 269 ? 4.28100 -24.86600 24.23700 1.000 80.43212 269 CYS A CA 1
ATOM 2026 C C . CYS A 1 269 ? 3.17300 -24.47900 23.26700 1.000 69.94390 269 CYS A C 1
ATOM 2027 O O . CYS A 1 269 ? 2.30000 -25.29400 22.95400 1.000 65.65271 269 CYS A O 1
ATOM 2030 N N . LYS A 1 270 ? 3.18300 -23.23100 22.82100 1.000 63.42825 270 LYS A N 1
ATOM 2031 C CA . LYS A 1 270 ? 2.17700 -22.78700 21.87100 1.000 64.37982 270 LYS A CA 1
ATOM 2032 C C . LYS A 1 270 ? 2.77900 -21.69300 21.01000 1.000 59.70566 270 LYS A C 1
ATOM 2033 O O . LYS A 1 270 ? 3.51000 -20.84200 21.52200 1.000 63.09605 270 LYS A O 1
ATOM 2039 N N . VAL A 1 271 ? 2.48300 -21.74100 19.70200 1.000 57.57343 271 VAL A N 1
ATOM 2040 C CA . VAL A 1 271 ? 2.86000 -20.70200 18.74800 1.000 55.09352 271 VAL A CA 1
ATOM 2041 C C . VAL A 1 271 ? 1.77900 -19.63500 18.76600 1.000 54.26751 271 VAL A C 1
ATOM 2042 O O . VAL A 1 271 ? 0.59300 -19.95200 18.63500 1.000 69.12795 271 VAL A O 1
ATOM 2046 N N . TYR A 1 272 ? 2.17400 -18.37100 18.87200 1.000 51.36963 272 TYR A N 1
ATOM 2047 C CA . TYR A 1 272 ? 1.24900 -17.26400 18.64400 1.000 50.66579 272 TYR A CA 1
ATOM 2048 C C . TYR A 1 272 ? 1.63500 -16.45500 17.39800 1.000 54.14535 272 TYR A C 1
ATOM 2049 O O . TYR A 1 272 ? 2.81400 -16.30900 17.07200 1.000 54.34547 272 TYR A O 1
ATOM 2058 N N . THR A 1 273 ? 0.63100 -15.91500 16.70500 1.000 53.95501 273 THR A N 1
ATOM 2059 C CA . THR A 1 273 ? 0.84000 -15.19600 15.45100 1.000 48.52174 273 THR A CA 1
ATOM 2060 C C . THR A 1 273 ? 0.17200 -13.83000 15.48900 1.000 48.33559 273 THR A C 1
ATOM 2061 O O . THR A 1 273 ? -1.05300 -13.72700 15.58700 1.000 49.33033 273 THR A O 1
ATOM 2065 N N . LEU A 1 274 ? 0.97000 -12.78600 15.35000 1.000 44.95477 274 LEU A N 1
ATOM 2066 C CA . LEU A 1 274 ? 0.46300 -11.42800 15.37700 1.000 47.68004 274 LEU A CA 1
ATOM 2067 C C . LEU A 1 274 ? 0.91100 -10.70600 14.12300 1.000 52.29233 274 LEU A C 1
ATOM 2068 O O . LEU A 1 274 ? 1.97200 -11.00200 13.55800 1.000 47.92233 274 LEU A O 1
ATOM 2073 N N . THR A 1 275 ? 0.12100 -9.72600 13.71700 1.000 50.93166 275 THR A N 1
ATOM 2074 C CA . THR A 1 275 ? 0.41000 -8.96100 12.50500 1.000 53.19641 275 THR A CA 1
ATOM 2075 C C . THR A 1 275 ? 0.21200 -7.50200 12.82200 1.000 40.30986 275 THR A C 1
ATOM 2076 O O . THR A 1 275 ? -0.95700 -7.04500 12.89400 1.000 45.56688 275 THR A O 1
ATOM 2080 N N . PRO A 1 276 ? 1.27500 -6.74100 13.01300 1.000 34.90643 276 PRO A N 1
ATOM 2081 C CA . PRO A 1 276 ? 1.14900 -5.28800 13.16800 1.000 34.58184 276 PRO A CA 1
ATOM 2082 C C . PRO A 1 276 ? 0.55000 -4.65000 11.92000 1.000 46.49374 276 PRO A C 1
ATOM 2083 O O . PRO A 1 276 ? 0.95700 -4.95500 10.79000 1.000 53.09898 276 PRO A O 1
ATOM 2087 N N . PHE A 1 277 ? -0.44500 -3.78600 12.12400 1.000 49.75535 277 PHE A N 1
ATOM 2088 C CA . PHE A 1 277 ? -0.98000 -2.99600 11.01600 1.000 48.96612 277 PHE A CA 1
ATOM 2089 C C . PHE A 1 277 ? -1.62300 -1.73800 11.56500 1.000 55.50657 277 PHE A C 1
ATOM 2090 O O . PHE A 1 277 ? -1.92200 -1.64100 12.75500 1.000 60.27093 277 PHE A O 1
ATOM 2098 N N . LEU A 1 278 ? -1.79400 -0.75800 10.68100 1.000 52.62902 278 LEU A N 1
ATOM 2099 C CA . LEU A 1 278 ? -2.15200 0.58000 11.13800 1.000 51.45397 278 LEU A CA 1
ATOM 2100 C C . LEU A 1 278 ? -3.63200 0.69700 11.44300 1.000 56.20520 278 LEU A C 1
ATOM 2101 O O . LEU A 1 278 ? -4.01900 1.46200 12.33000 1.000 45.23711 278 LEU A O 1
ATOM 2106 N N . ALA A 1 279 ? -4.47700 -0.00300 10.67900 1.000 53.77260 279 ALA A N 1
ATOM 2107 C CA . ALA A 1 279 ? -5.91100 0.22900 10.78200 1.000 51.87660 279 ALA A CA 1
ATOM 2108 C C . ALA A 1 279 ? -6.41300 0.18900 12.22500 1.000 53.63653 279 ALA A C 1
ATOM 2109 O O . ALA A 1 279 ? -7.27800 0.98600 12.59400 1.000 53.07775 279 ALA A O 1
ATOM 2111 N N . ASN A 1 280 ? -5.90900 -0.73400 13.05700 1.000 53.20083 280 ASN A N 1
ATOM 2112 C CA . ASN A 1 280 ? -6.38100 -0.82100 14.43900 1.000 57.13498 280 ASN A CA 1
ATOM 2113 C C . ASN A 1 280 ? -5.46000 -0.06700 15.39200 1.000 59.62142 280 ASN A C 1
ATOM 2114 O O . ASN A 1 280 ? -5.27800 -0.47000 16.53800 1.000 61.73794 280 ASN A O 1
ATOM 2119 N N . ASN A 1 281 ? -4.87200 1.02300 14.90600 1.000 55.51442 281 ASN A N 1
ATOM 2120 C CA . ASN A 1 281 ? -3.92500 1.83900 15.64200 1.000 41.08954 281 ASN A CA 1
ATOM 2121 C C . ASN A 1 281 ? -4.16200 3.30600 15.36200 1.000 45.93265 281 ASN A C 1
ATOM 2122 O O . ASN A 1 281 ? -3.30200 4.13300 15.69000 1.000 59.53919 281 ASN A O 1
ATOM 2127 N N . ARG A 1 282 ? -5.30400 3.65300 14.77000 1.000 47.39558 282 ARG A N 1
ATOM 2128 C CA . ARG A 1 282 ? -5.54500 5.03400 14.38200 1.000 54.18692 282 ARG A CA 1
ATOM 2129 C C . ARG A 1 282 ? -5.74500 5.96100 15.58300 1.000 63.81120 282 ARG A C 1
ATOM 2130 O O . ARG A 1 282 ? -5.53400 7.17400 15.45300 1.000 59.96311 282 ARG A O 1
ATOM 2138 N N . GLU A 1 283 ? -6.13500 5.43500 16.75200 1.000 66.97729 283 GLU A N 1
ATOM 2139 C CA . GLU A 1 283 ? -6.34800 6.32300 17.89300 1.000 73.71841 283 GLU A CA 1
ATOM 2140 C C . GLU A 1 283 ? -5.03900 6.85300 18.47300 1.000 68.64419 283 GLU A C 1
ATOM 2141 O O . GLU A 1 283 ? -5.05500 7.85700 19.18700 1.000 75.98294 283 GLU A O 1
ATOM 2147 N N . LYS A 1 284 ? -3.95800 6.16500 18.16100 1.000 63.45048 284 LYS A N 1
ATOM 2148 C CA . LYS A 1 284 ? -2.65100 6.40700 18.79000 1.000 49.00490 284 LYS A CA 1
ATOM 2149 C C . LYS A 1 284 ? -1.91900 7.62300 18.25400 1.000 48.24160 284 LYS A C 1
ATOM 2150 O O . LYS A 1 284 ? -0.90300 7.45300 17.67600 1.000 56.39639 284 LYS A O 1
ATOM 2156 N N . ARG A 1 285 ? -2.34300 8.80700 18.63500 1.000 48.48417 285 ARG A N 1
ATOM 2157 C CA . ARG A 1 285 ? -1.66100 10.01000 18.18300 1.000 59.75669 285 ARG A CA 1
ATOM 2158 C C . ARG A 1 285 ? -0.19300 10.02000 18.60500 1.000 61.12997 285 ARG A C 1
ATOM 2159 O O . ARG A 1 285 ? 0.15600 9.61500 19.71200 1.000 73.63584 285 ARG A O 1
ATOM 2167 N N . GLY A 1 286 ? 0.68200 10.46500 17.69900 1.000 58.73822 286 GLY A N 1
ATOM 2168 C CA . GLY A 1 286 ? 2.11300 10.43200 17.93000 1.000 45.93398 286 GLY A CA 1
ATOM 2169 C C . GLY A 1 286 ? 2.80000 9.12300 17.59400 1.000 42.44227 286 GLY A C 1
ATOM 2170 O O . GLY A 1 286 ? 4.02900 9.03500 17.71700 1.000 41.88035 286 GLY A O 1
ATOM 2171 N N . LEU A 1 287 ? 2.06500 8.09200 17.19100 1.000 41.06554 287 LEU A N 1
ATOM 2172 C CA . LEU A 1 287 ? 2.72000 6.86600 16.75900 1.000 44.76331 287 LEU A CA 1
ATOM 2173 C C . LEU A 1 287 ? 3.57700 7.14300 15.51600 1.000 46.02627 287 LEU A C 1
ATOM 2174 O O . LEU A 1 287 ? 3.20500 7.93500 14.64300 1.000 47.14452 287 LEU A O 1
ATOM 2179 N N . ALA A 1 288 ? 4.73400 6.48500 15.43600 1.000 41.96254 288 ALA A N 1
ATOM 2180 C CA . ALA A 1 288 ? 5.70300 6.76300 14.38700 1.000 48.28137 288 ALA A CA 1
ATOM 2181 C C . ALA A 1 288 ? 5.37000 6.00500 13.11400 1.000 49.51385 288 ALA A C 1
ATOM 2182 O O . ALA A 1 288 ? 5.20300 4.77700 13.13700 1.000 42.10409 288 ALA A O 1
ATOM 2184 N N . LEU A 1 289 ? 5.33100 6.74000 11.99600 1.000 55.73406 289 LEU A N 1
ATOM 2185 C CA . LEU A 1 289 ? 5.06600 6.20100 10.66900 1.000 55.07060 289 LEU A CA 1
ATOM 2186 C C . LEU A 1 289 ? 6.18400 6.59600 9.72000 1.000 44.21152 289 LEU A C 1
ATOM 2187 O O . LEU A 1 289 ? 6.93400 7.54700 9.97300 1.000 45.25214 289 LEU A O 1
ATOM 2192 N N . ASP A 1 290 ? 6.28800 5.86100 8.61300 1.000 49.35426 290 ASP A N 1
ATOM 2193 C CA . ASP A 1 290 ? 7.23800 6.24100 7.57100 1.000 47.98417 290 ASP A CA 1
ATOM 2194 C C . ASP A 1 290 ? 6.83700 7.58900 6.99500 1.000 43.18326 290 ASP A C 1
ATOM 2195 O O . ASP A 1 290 ? 5.65800 7.96600 6.99500 1.000 43.76095 290 ASP A O 1
ATOM 2200 N N . GLY A 1 291 ? 7.84300 8.35800 6.59100 1.000 43.94364 291 GLY A N 1
ATOM 2201 C CA . GLY A 1 291 ? 7.61800 9.76900 6.34400 1.000 46.38299 291 GLY A CA 1
ATOM 2202 C C . GLY A 1 291 ? 6.59200 10.01200 5.24800 1.000 53.17005 291 GLY A C 1
ATOM 2203 O O . GLY A 1 291 ? 6.56800 9.32900 4.22100 1.000 52.50291 291 GLY A O 1
ATOM 2204 N N . LYS A 1 292 ? 5.73200 10.99800 5.48800 1.000 53.21315 292 LYS A N 1
ATOM 2205 C CA . LYS A 1 292 ? 4.74800 11.46300 4.53500 1.000 54.29277 292 LYS A CA 1
ATOM 2206 C C . LYS A 1 292 ? 5.33800 12.60400 3.73600 1.000 57.57560 292 LYS A C 1
ATOM 2207 O O . LYS A 1 292 ? 6.16500 13.36500 4.24300 1.000 66.04177 292 LYS A O 1
ATOM 2213 N N . LEU A 1 293 ? 4.89500 12.72100 2.48800 1.000 58.23635 293 LEU A N 1
ATOM 2214 C CA . LEU A 1 293 ? 5.24900 13.84800 1.63800 1.000 67.88802 293 LEU A CA 1
ATOM 2215 C C . LEU A 1 293 ? 4.27900 15.00300 1.80900 1.000 66.17812 293 LEU A C 1
ATOM 2216 O O . LEU A 1 293 ? 4.71000 16.13800 2.02100 1.000 70.42925 293 LEU A O 1
ATOM 2221 N N . LYS A 1 294 ? 2.97700 14.76100 1.63700 1.000 65.79348 294 LYS A N 1
ATOM 2222 C CA . LYS A 1 294 ? 1.99200 15.73200 2.09600 1.000 71.50670 294 LYS A CA 1
ATOM 2223 C C . LYS A 1 294 ? 1.03400 15.14400 3.12700 1.000 76.51577 294 LYS A C 1
ATOM 2224 O O . LYS A 1 294 ? 1.22500 15.37700 4.32300 1.000 81.50067 294 LYS A O 1
ATOM 2230 N N . HIS A 1 295 ? 0.09400 14.28400 2.72400 1.000 80.63033 295 HIS A N 1
ATOM 2231 C CA . HIS A 1 295 ? -0.86100 13.75300 3.69200 1.000 66.49526 295 HIS A CA 1
ATOM 2232 C C . HIS A 1 295 ? -1.29500 12.31500 3.43300 1.000 64.78646 295 HIS A C 1
ATOM 2233 O O . HIS A 1 295 ? -2.29600 11.88400 4.01400 1.000 65.06898 295 HIS A O 1
ATOM 2240 N N . GLU A 1 296 ? -0.61600 11.56600 2.58900 1.000 67.39030 296 GLU A N 1
ATOM 2241 C CA . GLU A 1 296 ? -1.08700 10.23800 2.25800 1.000 65.45634 296 GLU A CA 1
ATOM 2242 C C . GLU A 1 296 ? -0.76900 9.27200 3.39000 1.000 67.92643 296 GLU A C 1
ATOM 2243 O O . GLU A 1 296 ? 0.11800 9.51300 4.21200 1.000 66.15291 296 GLU A O 1
ATOM 2249 N N . ASP A 1 297 ? -1.51400 8.16900 3.42700 1.000 63.52681 297 ASP A N 1
ATOM 2250 C CA . ASP A 1 297 ? -1.24700 7.11100 4.39100 1.000 58.53721 297 ASP A CA 1
ATOM 2251 C C . ASP A 1 297 ? 0.16700 6.56700 4.20600 1.000 58.89686 297 ASP A C 1
ATOM 2252 O O . ASP A 1 297 ? 0.63500 6.38200 3.08600 1.000 69.33538 297 ASP A O 1
ATOM 2257 N N . THR A 1 298 ? 0.86500 6.33800 5.30900 1.000 52.63990 298 THR A N 1
ATOM 2258 C CA . THR A 1 298 ? 2.09700 5.56400 5.26100 1.000 48.68511 298 THR A CA 1
ATOM 2259 C C . THR A 1 298 ? 1.95700 4.41500 6.24000 1.000 54.75026 298 THR A C 1
ATOM 2260 O O . THR A 1 298 ? 0.97800 4.33300 6.98000 1.000 67.10845 298 THR A O 1
ATOM 2264 N N . ASN A 1 299 ? 2.92900 3.52900 6.26300 1.000 42.10732 299 ASN A N 1
ATOM 2265 C CA . ASN A 1 299 ? 2.88300 2.38300 7.16300 1.000 40.00416 299 ASN A CA 1
ATOM 2266 C C . ASN A 1 299 ? 3.46700 2.72500 8.54100 1.000 39.79938 299 ASN A C 1
ATOM 2267 O O . ASN A 1 299 ? 4.11500 3.75900 8.74500 1.000 48.28130 299 ASN A O 1
ATOM 2272 N N . LEU A 1 300 ? 3.22000 1.85000 9.51500 1.000 40.24252 300 LEU A N 1
ATOM 2273 C CA . LEU A 1 300 ? 3.97200 1.93600 10.76300 1.000 41.24384 300 LEU A CA 1
ATOM 2274 C C . LEU A 1 300 ? 5.44400 2.10100 10.41300 1.000 40.47265 300 LEU A C 1
ATOM 2275 O O . LEU A 1 300 ? 5.91700 1.54100 9.42600 1.000 38.24268 300 LEU A O 1
ATOM 2280 N N . ALA A 1 301 ? 6.16000 2.92300 11.16700 1.000 33.72846 301 ALA A N 1
ATOM 2281 C CA . ALA A 1 301 ? 7.49700 3.28400 10.72100 1.000 35.06532 301 ALA A CA 1
ATOM 2282 C C . ALA A 1 301 ? 8.40500 2.05700 10.67000 1.000 41.75320 301 ALA A C 1
ATOM 2283 O O . ALA A 1 301 ? 8.32800 1.17700 11.52900 1.000 50.01544 301 ALA A O 1
ATOM 2285 N N . SER A 1 302 ? 9.25300 1.99500 9.63800 1.000 40.71289 302 SER A N 1
ATOM 2286 C CA . SER A 1 302 ? 10.25400 0.94500 9.54100 1.000 43.84700 302 SER A CA 1
ATOM 2287 C C . SER A 1 302 ? 11.34500 1.13900 10.58700 1.000 38.99485 302 SER A C 1
ATOM 2288 O O . SER A 1 302 ? 11.57800 2.24200 11.08200 1.000 42.30502 302 SER A O 1
ATOM 2291 N N . SER A 1 303 ? 12.07100 0.05900 10.85300 1.000 38.43972 303 SER A N 1
ATOM 2292 C CA . SER A 1 303 ? 13.18200 0.11300 11.79900 1.000 43.93317 303 SER A CA 1
ATOM 2293 C C . SER A 1 303 ? 14.26500 1.04300 11.28100 1.000 41.79363 303 SER A C 1
ATOM 2294 O O . SER A 1 303 ? 14.71700 0.90000 10.15800 1.000 42.48223 303 SER A O 1
ATOM 2297 N N . THR A 1 304 ? 14.71300 1.96600 12.11800 1.000 38.32064 304 THR A N 1
ATOM 2298 C CA . THR A 1 304 ? 15.97800 2.64400 11.87800 1.000 38.82763 304 THR A CA 1
ATOM 2299 C C . THR A 1 304 ? 17.15500 1.67900 11.92800 1.000 47.20480 304 THR A C 1
ATOM 2300 O O . THR A 1 304 ? 17.30300 0.91400 12.87600 1.000 44.66218 304 THR A O 1
ATOM 2304 N N . LEU A 1 305 ? 18.01300 1.71900 10.91400 1.000 50.75734 305 LEU A N 1
ATOM 2305 C CA . LEU A 1 305 ? 19.24800 0.94300 10.95600 1.000 45.18630 305 LEU A CA 1
ATOM 2306 C C . LEU A 1 305 ? 20.41600 1.87600 11.22600 1.000 47.01468 305 LEU A C 1
ATOM 2307 O O . LEU A 1 305 ? 20.40000 3.03200 10.81300 1.000 47.85743 305 LEU A O 1
ATOM 2312 N N . LEU A 1 306 ? 21.43700 1.38000 11.91500 1.000 48.88629 306 LEU A N 1
ATOM 2313 C CA . LEU A 1 306 ? 22.51100 2.25700 12.37400 1.000 57.61876 306 LEU A CA 1
ATOM 2314 C C . LEU A 1 306 ? 23.86100 1.58500 12.20300 1.000 61.46514 306 LEU A C 1
ATOM 2315 O O . LEU A 1 306 ? 23.98400 0.36600 12.35200 1.000 63.54475 306 LEU A O 1
ATOM 2320 N N . ARG A 1 307 ? 24.88400 2.39700 11.94000 1.000 68.24160 307 ARG A N 1
ATOM 2321 C CA . ARG A 1 307 ? 26.25100 1.88700 11.89300 1.000 78.41854 307 ARG A CA 1
ATOM 2322 C C . ARG A 1 307 ? 26.73500 1.46700 13.28000 1.000 88.81095 307 ARG A C 1
ATOM 2323 O O . ARG A 1 307 ? 26.32100 2.01600 14.30600 1.000 88.74449 307 ARG A O 1
ATOM 2325 N N . GLU A 1 308 ? 27.63500 0.48800 13.30300 1.000 99.29038 308 GLU A N 1
ATOM 2326 C CA . GLU A 1 308 ? 28.25000 0.03000 14.55300 1.000 98.13826 308 GLU A CA 1
ATOM 2327 C C . GLU A 1 308 ? 29.29100 1.02900 15.04900 1.000 96.53760 308 GLU A C 1
ATOM 2328 O O . GLU A 1 308 ? 29.04600 2.23800 15.06200 1.000 95.95046 308 GLU A O 1
ATOM 2330 N N . GLU A 1 313 ? 23.73500 10.93000 21.60400 1.000 110.29388 313 GLU A N 1
ATOM 2331 C CA . GLU A 1 313 ? 22.80600 10.19400 20.75000 1.000 101.98622 313 GLU A CA 1
ATOM 2332 C C . GLU A 1 313 ? 22.71000 10.87100 19.39000 1.000 105.62552 313 GLU A C 1
ATOM 2333 O O . GLU A 1 313 ? 23.45700 11.80900 19.10200 1.000 110.57449 313 GLU A O 1
ATOM 2335 N N . ILE A 1 314 ? 21.79000 10.39400 18.55400 1.000 103.02237 314 ILE A N 1
ATOM 2336 C CA . ILE A 1 314 ? 21.58600 10.92700 17.21300 1.000 101.89242 314 ILE A CA 1
ATOM 2337 C C . ILE A 1 314 ? 20.18700 11.52500 17.13400 1.000 109.00291 314 ILE A C 1
ATOM 2338 O O . ILE A 1 314 ? 19.23900 10.99900 17.72700 1.000 110.71114 314 ILE A O 1
ATOM 2343 N N . LEU A 1 315 ? 20.06800 12.63400 16.40800 1.000 108.00567 315 LEU A N 1
ATOM 2344 C CA . LEU A 1 315 ? 18.84700 13.42200 16.37000 1.000 99.75625 315 LEU A CA 1
ATOM 2345 C C . LEU A 1 315 ? 17.76300 12.71900 15.54800 1.000 89.34156 315 LEU A C 1
ATOM 2346 O O . LEU A 1 315 ? 18.00600 11.72800 14.84500 1.000 85.89846 315 LEU A O 1
ATOM 2351 N N . GLY A 1 316 ? 16.54200 13.24200 15.66100 1.000 81.51273 316 GLY A N 1
ATOM 2352 C CA . GLY A 1 316 ? 15.41600 12.67600 14.94300 1.000 70.34278 316 GLY A CA 1
ATOM 2353 C C . GLY A 1 316 ? 14.71900 11.54400 15.67100 1.000 66.96325 316 GLY A C 1
ATOM 2354 O O . GLY A 1 316 ? 14.72700 11.48500 16.90100 1.000 76.27177 316 GLY A O 1
ATOM 2355 N N . ILE A 1 317 ? 14.12500 10.62900 14.91900 1.000 54.44984 317 ILE A N 1
ATOM 2356 C CA . ILE A 1 317 ? 13.21000 9.63500 15.44300 1.000 45.62266 317 ILE A CA 1
ATOM 2357 C C . ILE A 1 317 ? 13.75400 8.27700 15.06400 1.000 50.14203 317 ILE A C 1
ATOM 2358 O O . ILE A 1 317 ? 13.63500 7.86300 13.91000 1.000 64.64205 317 ILE A O 1
ATOM 2363 N N . ILE A 1 318 ? 14.30900 7.57300 16.05100 1.000 54.35708 318 ILE A N 1
ATOM 2364 C CA . ILE A 1 318 ? 14.87800 6.24500 15.91300 1.000 42.26601 318 ILE A CA 1
ATOM 2365 C C . ILE A 1 318 ? 13.78300 5.26000 16.29200 1.000 50.99417 318 ILE A C 1
ATOM 2366 O O . ILE A 1 318 ? 13.23200 5.33900 17.39400 1.000 52.22284 318 ILE A O 1
ATOM 2371 N N . VAL A 1 319 ? 13.48200 4.31700 15.41300 1.000 49.70909 319 VAL A N 1
ATOM 2372 C CA . VAL A 1 319 ? 12.38300 3.38600 15.62200 1.000 39.61342 319 VAL A CA 1
ATOM 2373 C C . VAL A 1 319 ? 12.96700 1.99200 15.70900 1.000 33.34106 319 VAL A C 1
ATOM 2374 O O . VAL A 1 319 ? 13.99000 1.68200 15.09300 1.000 39.14849 319 VAL A O 1
ATOM 2378 N N . SER A 1 320 ? 12.32400 1.15300 16.51600 1.000 34.28115 320 SER A N 1
ATOM 2379 C CA . SER A 1 320 ? 12.69100 -0.25100 16.61300 1.000 35.75887 320 SER A CA 1
ATOM 2380 C C . SER A 1 320 ? 11.50900 -0.96000 17.22100 1.000 36.19346 320 SER A C 1
ATOM 2381 O O . SER A 1 320 ? 10.62500 -0.32000 17.77500 1.000 37.26150 320 SER A O 1
ATOM 2384 N N . TYR A 1 321 ? 11.50000 -2.28700 17.09700 1.000 39.15970 321 TYR A N 1
ATOM 2385 C CA . TYR A 1 321 ? 10.37400 -3.12300 17.47500 1.000 38.51164 321 TYR A CA 1
ATOM 2386 C C . TYR A 1 321 ? 10.86200 -4.29500 18.32400 1.000 41.80199 321 TYR A C 1
ATOM 2387 O O . TYR A 1 321 ? 12.00000 -4.76000 18.17300 1.000 37.74066 321 TYR A O 1
ATOM 2396 N N . LYS A 1 322 ? 9.98000 -4.76900 19.21400 1.000 38.30729 322 LYS A N 1
ATOM 2397 C CA . LYS A 1 322 ? 10.22000 -5.97900 20.00400 1.000 39.70250 322 LYS A CA 1
ATOM 2398 C C . LYS A 1 322 ? 8.91200 -6.69900 20.23400 1.000 38.80219 322 LYS A C 1
ATOM 2399 O O . LYS A 1 322 ? 7.88300 -6.06000 20.48400 1.000 44.06637 322 LYS A O 1
ATOM 2405 N N . VAL A 1 323 ? 8.93800 -8.02000 20.11800 1.000 37.11541 323 VAL A N 1
ATOM 2406 C CA . VAL A 1 323 ? 7.86800 -8.79700 20.72700 1.000 44.87327 323 VAL A CA 1
ATOM 2407 C C . VAL A 1 323 ? 8.12900 -8.91200 22.23400 1.000 43.04115 323 VAL A C 1
ATOM 2408 O O . VAL A 1 323 ? 9.26400 -9.16800 22.67800 1.000 34.82158 323 VAL A O 1
ATOM 2412 N N . LYS A 1 324 ? 7.09500 -8.67000 23.02900 1.000 44.30317 324 LYS A N 1
ATOM 2413 C CA . LYS A 1 324 ? 7.12500 -8.99900 24.44600 1.000 47.20932 324 LYS A CA 1
ATOM 2414 C C . LYS A 1 324 ? 6.20000 -10.17600 24.71700 1.000 42.73572 324 LYS A C 1
ATOM 2415 O O . LYS A 1 324 ? 5.08700 -10.24500 24.16800 1.000 35.45674 324 LYS A O 1
ATOM 2421 N N . VAL A 1 325 ? 6.68200 -11.11700 25.53700 1.000 45.62115 325 VAL A N 1
ATOM 2422 C CA . VAL A 1 325 ? 5.88800 -12.23700 26.03800 1.000 44.56006 325 VAL A CA 1
ATOM 2423 C C . VAL A 1 325 ? 5.90900 -12.17900 27.56600 1.000 48.28885 325 VAL A C 1
ATOM 2424 O O . VAL A 1 325 ? 6.98300 -12.21200 28.18200 1.000 46.84511 325 VAL A O 1
ATOM 2428 N N . LYS A 1 326 ? 4.72700 -12.05900 28.16900 1.000 51.86002 326 LYS A N 1
ATOM 2429 C CA . LYS A 1 326 ? 4.57500 -11.89400 29.60600 1.000 50.89025 326 LYS A CA 1
ATOM 2430 C C . LYS A 1 326 ? 3.69100 -12.99700 30.14600 1.000 45.12418 326 LYS A C 1
ATOM 2431 O O . LYS A 1 326 ? 2.56600 -13.17500 29.67200 1.000 42.67948 326 LYS A O 1
ATOM 2437 N N . LEU A 1 327 ? 4.18400 -13.71400 31.14900 1.000 49.58291 327 LEU A N 1
ATOM 2438 C CA . LEU A 1 327 ? 3.33900 -14.62200 31.92100 1.000 44.09591 327 LEU A CA 1
ATOM 2439 C C . LEU A 1 327 ? 2.78300 -13.86500 33.12000 1.000 45.21655 327 LEU A C 1
ATOM 2440 O O . LEU A 1 327 ? 3.54500 -13.26100 33.88500 1.000 45.66406 327 LEU A O 1
ATOM 2445 N N . VAL A 1 328 ? 1.46000 -13.81800 33.23200 1.000 49.65027 328 VAL A N 1
ATOM 2446 C CA . VAL A 1 328 ? 0.79700 -13.25800 34.40200 1.000 45.68738 328 VAL A CA 1
ATOM 2447 C C . VAL A 1 328 ? 0.65200 -14.39100 35.40000 1.000 53.67130 328 VAL A C 1
ATOM 2448 O O . VAL A 1 328 ? -0.00700 -15.39500 35.10600 1.000 59.73579 328 VAL A O 1
ATOM 2452 N N . VAL A 1 329 ? 1.27600 -14.25500 36.56500 1.000 48.88326 329 VAL A N 1
ATOM 2453 C CA . VAL A 1 329 ? 1.42300 -15.37700 37.48200 1.000 51.03142 329 VAL A CA 1
ATOM 2454 C C . VAL A 1 329 ? 0.63400 -15.11600 38.76100 1.000 52.16314 329 VAL A C 1
ATOM 2455 O O . VAL A 1 329 ? 0.61600 -13.99600 39.27800 1.000 59.58553 329 VAL A O 1
ATOM 2459 N N . SER A 1 330 ? -0.04000 -16.15200 39.25000 1.000 53.20555 330 SER A N 1
ATOM 2460 C CA . SER A 1 330 ? -0.85300 -16.03700 40.44500 1.000 55.56987 330 SER A CA 1
ATOM 2461 C C . SER A 1 330 ? -0.01400 -15.58300 41.63400 1.000 70.72316 330 SER A C 1
ATOM 2462 O O . SER A 1 330 ? 1.21000 -15.77600 41.69700 1.000 56.89560 330 SER A O 1
ATOM 2465 N N . ARG A 1 331 ? -0.70500 -14.98000 42.59500 1.000 62.03129 331 ARG A N 1
ATOM 2466 C CA . ARG A 1 331 ? -0.08000 -14.45300 43.80000 1.000 63.81075 331 ARG A CA 1
ATOM 2467 C C . ARG A 1 331 ? -0.64100 -15.20600 44.98900 1.000 63.81219 331 ARG A C 1
ATOM 2468 O O . ARG A 1 331 ? -1.14500 -16.32400 44.84400 1.000 65.09305 331 ARG A O 1
ATOM 2476 N N . GLY A 1 332 ? -0.47600 -14.66200 46.17300 1.000 68.03114 332 GLY A N 1
ATOM 2477 C CA . GLY A 1 332 ? -0.76200 -15.45600 47.34900 1.000 74.31618 332 GLY A CA 1
ATOM 2478 C C . GLY A 1 332 ? 0.55500 -15.98300 47.86000 1.000 81.58277 332 GLY A C 1
ATOM 2479 O O . GLY A 1 332 ? 1.59400 -15.36000 47.64000 1.000 97.98187 332 GLY A O 1
ATOM 2480 N N . GLY A 1 333 ? 0.56900 -17.10600 48.50600 1.000 75.01772 333 GLY A N 1
ATOM 2481 C CA . GLY A 1 333 ? 1.84700 -17.47300 49.05500 1.000 85.41740 333 GLY A CA 1
ATOM 2482 C C . GLY A 1 333 ? 2.23300 -16.56700 50.21700 1.000 94.30212 333 GLY A C 1
ATOM 2483 O O . GLY A 1 333 ? 1.41400 -15.89200 50.85800 1.000 79.37240 333 GLY A O 1
ATOM 2484 N N . LEU A 1 334 ? 3.53700 -16.54400 50.46400 1.000 88.10242 334 LEU A N 1
ATOM 2485 C CA . LEU A 1 334 ? 4.04500 -15.98900 51.70900 1.000 88.24369 334 LEU A CA 1
ATOM 2486 C C . LEU A 1 334 ? 3.73200 -14.50600 51.82900 1.000 87.48011 334 LEU A C 1
ATOM 2487 O O . LEU A 1 334 ? 3.38600 -14.01400 52.91600 1.000 89.32548 334 LEU A O 1
ATOM 2492 N N . LEU A 1 335 ? 3.82100 -13.78800 50.71400 1.000 75.99993 335 LEU A N 1
ATOM 2493 C CA . LEU A 1 335 ? 3.72500 -12.34300 50.68100 1.000 74.12133 335 LEU A CA 1
ATOM 2494 C C . LEU A 1 335 ? 2.36300 -11.85100 50.22300 1.000 72.31151 335 LEU A C 1
ATOM 2495 O O . LEU A 1 335 ? 2.25300 -10.70400 49.77600 1.000 69.88615 335 LEU A O 1
ATOM 2500 N N . GLY A 1 336 ? 1.33300 -12.68300 50.32200 1.000 73.64581 336 GLY A N 1
ATOM 2501 C CA . GLY A 1 336 ? 0.04400 -12.31600 49.76600 1.000 86.14911 336 GLY A CA 1
ATOM 2502 C C . GLY A 1 336 ? 0.17900 -11.85000 48.32500 1.000 85.82163 336 GLY A C 1
ATOM 2503 O O . GLY A 1 336 ? 0.81300 -12.50100 47.47900 1.000 87.54089 336 GLY A O 1
ATOM 2504 N N . ASP A 1 337 ? -0.38100 -10.67300 48.05200 1.000 71.88130 337 ASP A N 1
ATOM 2505 C CA . ASP A 1 337 ? -0.41400 -10.08500 46.73000 1.000 65.33440 337 ASP A CA 1
ATOM 2506 C C . ASP A 1 337 ? 0.55000 -8.92300 46.58600 1.000 63.07420 337 ASP A C 1
ATOM 2507 O O . ASP A 1 337 ? 0.42300 -8.14800 45.63300 1.000 69.71988 337 ASP A O 1
ATOM 2512 N N . LEU A 1 338 ? 1.51800 -8.78400 47.49500 1.000 62.48961 338 LEU A N 1
ATOM 2513 C CA . LEU A 1 338 ? 2.34500 -7.57900 47.56200 1.000 64.15216 338 LEU A CA 1
ATOM 2514 C C . LEU A 1 338 ? 3.45000 -7.56200 46.51700 1.000 68.15770 338 LEU A C 1
ATOM 2515 O O . LEU A 1 338 ? 3.87500 -6.48400 46.08300 1.000 68.93807 338 LEU A O 1
ATOM 2520 N N . ALA A 1 339 ? 3.93800 -8.73700 46.12600 1.000 70.93647 339 ALA A N 1
ATOM 2521 C CA . ALA A 1 339 ? 5.04600 -8.87700 45.19600 1.000 67.05950 339 ALA A CA 1
ATOM 2522 C C . ALA A 1 339 ? 4.53800 -9.47100 43.88900 1.000 58.07774 339 ALA A C 1
ATOM 2523 O O . ALA A 1 339 ? 3.71800 -10.39200 43.88200 1.000 59.82770 339 ALA A O 1
ATOM 2525 N N . SER A 1 340 ? 5.01900 -8.94600 42.78300 1.000 56.54815 340 SER A N 1
ATOM 2526 C CA . SER A 1 340 ? 4.68400 -9.57000 41.52100 1.000 51.58186 340 SER A CA 1
ATOM 2527 C C . SER A 1 340 ? 5.41900 -10.89600 41.38800 1.000 52.80986 340 SER A C 1
ATOM 2528 O O . SER A 1 340 ? 6.56100 -11.04800 41.83700 1.000 51.65581 340 SER A O 1
ATOM 2531 N N . SER A 1 341 ? 4.74400 -11.86400 40.77700 1.000 53.69978 341 SER A N 1
ATOM 2532 C CA . SER A 1 341 ? 5.38500 -13.09700 40.36200 1.000 60.93511 341 SER A CA 1
ATOM 2533 C C . SER A 1 341 ? 5.69000 -13.14700 38.86200 1.000 58.08016 341 SER A C 1
ATOM 2534 O O . SER A 1 341 ? 6.18300 -14.17600 38.39500 1.000 55.32647 341 SER A O 1
ATOM 2537 N N . ASP A 1 342 ? 5.43200 -12.06500 38.11600 1.000 52.28389 342 ASP A N 1
ATOM 2538 C CA . ASP A 1 342 ? 5.31200 -12.14600 36.66200 1.000 55.12126 342 ASP A CA 1
ATOM 2539 C C . ASP A 1 342 ? 6.65000 -12.39900 35.97000 1.000 51.21435 342 ASP A C 1
ATOM 2540 O O . ASP A 1 342 ? 7.72000 -12.03600 36.45700 1.000 52.34839 342 ASP A O 1
ATOM 2545 N N . VAL A 1 343 ? 6.57500 -12.98700 34.78900 1.000 49.06407 343 VAL A N 1
ATOM 2546 C CA . VAL A 1 343 ? 7.76500 -13.32300 34.02900 1.000 54.53738 343 VAL A CA 1
ATOM 2547 C C . VAL A 1 343 ? 7.56700 -12.85900 32.59200 1.000 52.67957 343 VAL A C 1
ATOM 2548 O O . VAL A 1 343 ? 6.50700 -13.09800 31.99400 1.000 58.13808 343 VAL A O 1
ATOM 2552 N N . ALA A 1 344 ? 8.57800 -12.18400 32.05100 1.000 44.94160 344 ALA A N 1
ATOM 2553 C CA . ALA A 1 344 ? 8.48300 -11.59500 30.72700 1.000 48.06023 344 ALA A CA 1
ATOM 2554 C C . ALA A 1 344 ? 9.80100 -11.74000 29.98800 1.000 46.83208 344 ALA A C 1
ATOM 2555 O O . ALA A 1 344 ? 10.87900 -11.81400 30.58600 1.000 41.82648 344 ALA A O 1
ATOM 2557 N N . VAL A 1 345 ? 9.69900 -11.72000 28.66300 1.000 50.61588 345 VAL A N 1
ATOM 2558 C CA . VAL A 1 345 ? 10.86100 -11.73000 27.78200 1.000 44.17304 345 VAL A CA 1
ATOM 2559 C C . VAL A 1 345 ? 10.57900 -10.84100 26.56800 1.000 45.07473 345 VAL A C 1
ATOM 2560 O O . VAL A 1 345 ? 9.42500 -10.64900 26.17100 1.000 48.91202 345 VAL A O 1
ATOM 2564 N N . GLU A 1 346 ? 11.63100 -10.24700 26.00600 1.000 47.58967 346 GLU A N 1
ATOM 2565 C CA . GLU A 1 346 ? 11.51400 -9.34900 24.86700 1.000 45.54946 346 GLU A CA 1
ATOM 2566 C C . GLU A 1 346 ? 12.35000 -9.84500 23.68900 1.000 58.22703 346 GLU A C 1
ATOM 2567 O O . GLU A 1 346 ? 13.50200 -10.26300 23.86300 1.000 60.85467 346 GLU A O 1
ATOM 2573 N N . LEU A 1 347 ? 11.76900 -9.79800 22.48900 1.000 51.88741 347 LEU A N 1
ATOM 2574 C CA . LEU A 1 347 ? 12.40900 -10.34400 21.28900 1.000 48.68263 347 LEU A CA 1
ATOM 2575 C C . LEU A 1 347 ? 12.53500 -9.25900 20.23100 1.000 47.70316 347 LEU A C 1
ATOM 2576 O O . LEU A 1 347 ? 11.54300 -8.94800 19.54400 1.000 44.84310 347 LEU A O 1
ATOM 2581 N N . PRO A 1 348 ? 13.72200 -8.66900 20.07200 1.000 39.09068 348 PRO A N 1
ATOM 2582 C CA . PRO A 1 348 ? 13.91500 -7.63100 19.04500 1.000 37.02535 348 PRO A CA 1
ATOM 2583 C C . PRO A 1 348 ? 13.83300 -8.22000 17.65300 1.000 39.77635 348 PRO A C 1
ATOM 2584 O O . PRO A 1 348 ? 14.16600 -9.38200 17.42900 1.000 43.58994 348 PRO A O 1
ATOM 2588 N N . PHE A 1 349 ? 13.35900 -7.41200 16.71300 1.000 43.61629 349 PHE A N 1
ATOM 2589 C CA . PHE A 1 349 ? 13.34000 -7.83300 15.32200 1.000 41.63069 349 PHE A CA 1
ATOM 2590 C C . PHE A 1 349 ? 13.32900 -6.58300 14.46000 1.000 42.58503 349 PHE A C 1
ATOM 2591 O O . PHE A 1 349 ? 13.18100 -5.46300 14.96300 1.000 42.20418 349 PHE A O 1
ATOM 2599 N N . THR A 1 350 ? 13.53000 -6.79700 13.15700 1.000 41.79107 350 THR A N 1
ATOM 2600 C CA . THR A 1 350 ? 13.59600 -5.73800 12.16000 1.000 34.42789 350 THR A CA 1
ATOM 2601 C C . THR A 1 350 ? 12.32900 -5.75600 11.31700 1.000 36.60424 350 THR A C 1
ATOM 2602 O O . THR A 1 350 ? 11.88900 -6.81700 10.86000 1.000 41.39738 350 THR A O 1
ATOM 2606 N N . LEU A 1 351 ? 11.71100 -4.59800 11.18100 1.000 36.91951 351 LEU A N 1
ATOM 2607 C CA . LEU A 1 351 ? 10.48600 -4.44100 10.40700 1.000 46.43967 351 LEU A CA 1
ATOM 2608 C C . LEU A 1 351 ? 10.71800 -3.36500 9.34000 1.000 41.85898 351 LEU A C 1
ATOM 2609 O O . LEU A 1 351 ? 10.85600 -2.17700 9.67800 1.000 38.73410 351 LEU A O 1
ATOM 2614 N N . MET A 1 352 ? 10.79400 -3.78100 8.06500 1.000 39.86929 352 MET A N 1
ATOM 2615 C CA . MET A 1 352 ? 11.16000 -2.88700 6.95400 1.000 41.92112 352 MET A CA 1
ATOM 2616 C C . MET A 1 352 ? 10.49600 -3.32400 5.63900 1.000 43.94121 352 MET A C 1
ATOM 2617 O O . MET A 1 352 ? 9.91500 -4.40500 5.53300 1.000 43.65880 352 MET A O 1
ATOM 2622 N N . HIS A 1 353 ? 10.58100 -2.44700 4.62000 1.000 47.19823 353 HIS A N 1
ATOM 2623 C CA . HIS A 1 353 ? 10.23900 -2.85300 3.24900 1.000 48.61336 353 HIS A CA 1
ATOM 2624 C C . HIS A 1 353 ? 11.41300 -3.57500 2.58600 1.000 48.77189 353 HIS A C 1
ATOM 2625 O O . HIS A 1 353 ? 12.56900 -3.20500 2.80100 1.000 48.20588 353 HIS A O 1
ATOM 2632 N N . PRO A 1 354 ? 11.15200 -4.58600 1.75600 1.000 49.75353 354 PRO A N 1
ATOM 2633 C CA . PRO A 1 354 ? 12.22400 -5.08800 0.87100 1.000 57.49018 354 PRO A CA 1
ATOM 2634 C C . PRO A 1 354 ? 12.67300 -4.00300 -0.08700 1.000 53.31569 354 PRO A C 1
ATOM 2635 O O . PRO A 1 354 ? 11.89100 -3.15100 -0.50500 1.000 55.25838 354 PRO A O 1
ATOM 2639 N N . LYS A 1 355 ? 13.94300 -4.01500 -0.38200 1.000 53.48620 355 LYS A N 1
ATOM 2640 C CA . LYS A 1 355 ? 14.53000 -3.20200 -1.44000 1.000 61.09504 355 LYS A CA 1
ATOM 2641 C C . LYS A 1 355 ? 13.67000 -3.30600 -2.69800 1.000 59.82925 355 LYS A C 1
ATOM 2642 O O . LYS A 1 355 ? 13.31700 -4.41400 -3.13200 1.000 60.82517 355 LYS A O 1
ATOM 2648 N N . PRO A 1 356 ? 13.23500 -2.18700 -3.24700 1.000 61.98723 356 PRO A N 1
ATOM 2649 C CA . PRO A 1 356 ? 12.41400 -2.23600 -4.46900 1.000 69.00184 356 PRO A CA 1
ATOM 2650 C C . PRO A 1 356 ? 13.24900 -2.28200 -5.73500 1.000 76.31808 356 PRO A C 1
ATOM 2651 O O . PRO A 1 356 ? 14.48300 -2.30900 -5.68200 1.000 81.57159 356 PRO A O 1
ATOM 2655 N N . LYS A 1 357 ? 12.60400 -2.31500 -6.89200 1.000 83.83934 357 LYS A N 1
ATOM 2656 C CA . LYS A 1 357 ? 13.36100 -2.06500 -8.11300 1.000 89.54439 357 LYS A CA 1
ATOM 2657 C C . LYS A 1 357 ? 13.16100 -0.64700 -8.63500 1.000 97.27884 357 LYS A C 1
ATOM 2658 O O . LYS A 1 357 ? 14.12600 -0.01900 -9.07300 1.000 96.87930 357 LYS A O 1
ATOM 2664 N N . GLU A 1 358 ? 11.95200 -0.10000 -8.52300 1.000 99.86711 358 GLU A N 1
ATOM 2665 C CA . GLU A 1 358 ? 11.67900 1.28700 -8.87000 1.000 107.38142 358 GLU A CA 1
ATOM 2666 C C . GLU A 1 358 ? 11.33900 2.11400 -7.63000 1.000 105.23253 358 GLU A C 1
ATOM 2667 O O . GLU A 1 358 ? 10.89000 1.59700 -6.59500 1.000 95.96740 358 GLU A O 1
ATOM 2673 N N . GLU A 1 359 ? 11.56000 3.42100 -7.76000 1.000 111.30488 359 GLU A N 1
ATOM 2674 C CA . GLU A 1 359 ? 11.28900 4.34900 -6.67200 1.000 113.67284 359 GLU A CA 1
ATOM 2675 C C . GLU A 1 359 ? 9.82900 4.22800 -6.23500 1.000 112.98501 359 GLU A C 1
ATOM 2676 O O . GLU A 1 359 ? 8.92900 4.25700 -7.08400 1.000 116.72487 359 GLU A O 1
ATOM 2682 N N . PRO A 1 360 ? 9.55800 4.10200 -4.93800 1.000 109.03346 360 PRO A N 1
ATOM 2683 C CA . PRO A 1 360 ? 8.18400 3.84700 -4.48000 1.000 111.59002 360 PRO A CA 1
ATOM 2684 C C . PRO A 1 360 ? 7.27700 5.02800 -4.77000 1.000 123.75409 360 PRO A C 1
ATOM 2685 O O . PRO A 1 360 ? 7.74400 6.17600 -4.86200 1.000 129.44041 360 PRO A O 1
ATOM 2689 N N . PRO A 1 361 ? 5.96900 4.79100 -4.89900 1.000 113.01047 361 PRO A N 1
ATOM 2690 C CA . PRO A 1 361 ? 5.07000 5.84700 -5.38100 1.000 115.11104 361 PRO A CA 1
ATOM 2691 C C . PRO A 1 361 ? 5.07300 7.05900 -4.46200 1.000 123.99905 361 PRO A C 1
ATOM 2692 O O . PRO A 1 361 ? 5.14700 6.94000 -3.23500 1.000 128.59732 361 PRO A O 1
ATOM 2696 N N . HIS A 1 362 ? 5.00500 8.23700 -5.08200 1.000 127.82883 362 HIS A N 1
ATOM 2697 C CA . HIS A 1 362 ? 4.96300 9.48100 -4.32500 1.000 123.77861 362 HIS A CA 1
ATOM 2698 C C . HIS A 1 362 ? 3.69800 9.55900 -3.47800 1.000 121.46294 362 HIS A C 1
ATOM 2699 O O . HIS A 1 362 ? 3.76000 9.78700 -2.26400 1.000 119.34842 362 HIS A O 1
ATOM 2701 N N . ARG A 1 363 ? 2.54100 9.34600 -4.09800 1.000 123.50761 363 ARG A N 1
ATOM 2702 C CA . ARG A 1 363 ? 1.23700 9.46500 -3.46300 1.000 120.51663 363 ARG A CA 1
ATOM 2703 C C . ARG A 1 363 ? 0.57700 8.08800 -3.36000 1.000 116.92621 363 ARG A C 1
ATOM 2704 O O . ARG A 1 363 ? 1.19100 7.05700 -3.64700 1.000 121.05537 363 ARG A O 1
ATOM 2706 N N . GLU A 1 364 ? -0.68300 8.06700 -2.93600 1.000 109.39663 364 GLU A N 1
ATOM 2707 C CA . GLU A 1 364 ? -1.49000 6.85100 -3.02100 1.000 106.34019 364 GLU A CA 1
ATOM 2708 C C . GLU A 1 364 ? -1.72100 6.53100 -4.49600 1.000 115.99595 364 GLU A C 1
ATOM 2709 O O . GLU A 1 364 ? -2.53300 7.19600 -5.14900 1.000 103.49419 364 GLU A O 1
ATOM 2711 N N . VAL A 1 365 ? -1.01600 5.53000 -5.03300 1.000 135.46367 365 VAL A N 1
ATOM 2712 C CA . VAL A 1 365 ? -0.91500 5.43400 -6.49400 1.000 145.17022 365 VAL A CA 1
ATOM 2713 C C . VAL A 1 365 ? -2.26500 5.06800 -7.11000 1.000 156.66998 365 VAL A C 1
ATOM 2714 O O . VAL A 1 365 ? -2.59500 5.63500 -8.16000 1.000 165.86595 365 VAL A O 1
ATOM 2718 N N . PRO A 1 366 ? -3.12700 4.19100 -6.51700 1.000 134.78929 366 PRO A N 1
ATOM 2719 C CA . PRO A 1 366 ? -4.54100 4.29700 -6.88900 1.000 121.70285 366 PRO A CA 1
ATOM 2720 C C . PRO A 1 366 ? -5.14700 5.37900 -6.00800 1.000 116.27139 366 PRO A C 1
ATOM 2721 O O . PRO A 1 366 ? -5.32700 5.16500 -4.80500 1.000 115.98907 366 PRO A O 1
ATOM 2725 N N . GLU A 1 367 ? -5.42400 6.55000 -6.56800 1.000 112.56344 367 GLU A N 1
ATOM 2726 C CA . GLU A 1 367 ? -5.83200 7.67900 -5.74300 1.000 105.10156 367 GLU A CA 1
ATOM 2727 C C . GLU A 1 367 ? -7.30300 7.99800 -5.92700 1.000 108.05925 367 GLU A C 1
ATOM 2728 O O . GLU A 1 367 ? -7.64400 9.05800 -6.43900 1.000 114.79442 367 GLU A O 1
ATOM 2730 N N . ARG B 2 1 ? 13.57600 34.28600 16.86000 1.000 147.05013 346 ARG V N 1
ATOM 2731 C CA . ARG B 2 1 ? 12.44200 33.38200 16.70500 1.000 141.00454 346 ARG V CA 1
ATOM 2732 C C . ARG B 2 1 ? 12.79400 32.22000 15.78700 1.000 138.28973 346 ARG V C 1
ATOM 2733 O O . ARG B 2 1 ? 13.85200 32.20500 15.16100 1.000 143.89223 346 ARG V O 1
ATOM 2746 N N . PRO B 2 3 ? 10.88200 29.64800 12.74500 1.000 92.35672 348 PRO V N 1
ATOM 2747 C CA . PRO B 2 3 ? 9.81600 29.69000 11.73800 1.000 85.91193 348 PRO V CA 1
ATOM 2748 C C . PRO B 2 3 ? 8.52400 28.99500 12.13100 1.000 83.56590 348 PRO V C 1
ATOM 2749 O O . PRO B 2 3 ? 8.58100 27.90900 12.70300 1.000 90.37981 348 PRO V O 1
ATOM 2753 N N . PRO B 2 4 ? 7.37300 29.62400 11.85600 1.000 80.01138 349 PRO V N 1
ATOM 2754 C CA . PRO B 2 4 ? 6.07500 28.96400 11.96900 1.000 80.28079 349 PRO V CA 1
ATOM 2755 C C . PRO B 2 4 ? 5.41300 28.77200 10.60700 1.000 79.96998 349 PRO V C 1
ATOM 2756 O O . PRO B 2 4 ? 5.76800 29.42500 9.62900 1.000 82.67114 349 PRO V O 1
ATOM 2770 N N . LEU B 2 6 ? 1.46900 27.46400 8.62500 1.000 74.63578 351 LEU V N 1
ATOM 2771 C CA . LEU B 2 6 ? 0.03700 27.38300 8.91600 1.000 82.96720 351 LEU V CA 1
ATOM 2772 C C . LEU B 2 6 ? -0.75600 26.59700 7.87000 1.000 86.18878 351 LEU V C 1
ATOM 2773 O O . LEU B 2 6 ? -0.50700 26.72100 6.67400 1.000 90.35626 351 LEU V O 1
ATOM 2778 N N . GLY B 2 7 ? -1.68800 25.76100 8.34000 1.000 84.75797 352 GLY V N 1
ATOM 2779 C CA . GLY B 2 7 ? -2.58500 25.02200 7.47900 1.000 88.04540 352 GLY V CA 1
ATOM 2780 C C . GLY B 2 7 ? -1.91100 23.97000 6.60900 1.000 97.80860 352 GLY V C 1
ATOM 2781 O O . GLY B 2 7 ? -0.68000 23.90400 6.49700 1.000 87.54131 352 GLY V O 1
ATOM 2782 N N . PRO B 2 8 ? -2.72900 23.11000 5.97200 1.000 110.23610 353 PRO V N 1
ATOM 2783 C CA . PRO B 2 8 ? -2.33900 22.07300 5.00200 1.000 111.10006 353 PRO V CA 1
ATOM 2784 C C . PRO B 2 8 ? -1.43600 22.57800 3.87800 1.000 113.34583 353 PRO V C 1
ATOM 2785 O O . PRO B 2 8 ? -0.79700 21.75700 3.21500 1.000 115.77195 353 PRO V O 1
ATOM 2789 N N . SER B 2 12 ? 1.24400 27.94500 -3.45500 1.000 129.28252 357 SER V N 1
ATOM 2790 C CA . SER B 2 12 ? 2.19800 26.90600 -3.84100 1.000 128.82244 357 SER V CA 1
ATOM 2791 C C . SER B 2 12 ? 1.61600 26.02800 -4.94500 1.000 123.73867 357 SER V C 1
ATOM 2792 O O . SER B 2 12 ? 0.43800 25.68300 -4.91000 1.000 128.38033 357 SER V O 1
ATOM 2795 N N . CYS B 2 13 ? 2.44800 25.66200 -5.91600 1.000 116.35425 358 CYS V N 1
ATOM 2796 C CA . CYS B 2 13 ? 1.99400 24.89200 -7.07600 1.000 113.42314 358 CYS V CA 1
ATOM 2797 C C . CYS B 2 13 ? 1.91400 23.39200 -6.81800 1.000 103.59849 358 CYS V C 1
ATOM 2798 O O . CYS B 2 13 ? 2.38400 22.90200 -5.79500 1.000 106.46014 358 CYS V O 1
ATOM 2823 N N . ALA B 2 16 ? 4.79900 18.26800 -10.55700 1.000 73.02619 361 ALA V N 1
ATOM 2824 C CA . ALA B 2 16 ? 4.50500 17.61000 -11.80700 1.000 74.63001 361 ALA V CA 1
ATOM 2825 C C . ALA B 2 16 ? 5.75300 16.92600 -12.30700 1.000 76.36418 361 ALA V C 1
ATOM 2826 O O . ALA B 2 16 ? 6.77800 16.90300 -11.62500 1.000 79.55949 361 ALA V O 1
ATOM 2858 N N . LEU B 2 20 ? 12.36100 13.16500 -19.78200 1.000 73.77867 365 LEU V N 1
ATOM 2859 C CA . LEU B 2 20 ? 13.79600 13.20200 -19.98300 1.000 76.91211 365 LEU V CA 1
ATOM 2860 C C . LEU B 2 20 ? 14.20400 12.09000 -20.94500 1.000 88.45228 365 LEU V C 1
ATOM 2861 O O . LEU B 2 20 ? 13.89900 10.91900 -20.70300 1.000 96.44084 365 LEU V O 1
ATOM 2866 N N . ARG B 2 21 ? 14.89200 12.44300 -22.02700 1.000 94.53986 366 ARG V N 1
ATOM 2867 C CA . ARG B 2 21 ? 15.31700 11.44900 -23.00300 1.000 98.76565 366 ARG V CA 1
ATOM 2868 C C . ARG B 2 21 ? 16.61700 10.78300 -22.56500 1.000 109.78383 366 ARG V C 1
ATOM 2869 O O . ARG B 2 21 ? 17.45400 11.39200 -21.89300 1.000 106.79975 366 ARG V O 1
ATOM 2871 N N . LYS B 2 22 ? 16.78200 9.52000 -22.96300 1.000 123.55913 367 LYS V N 1
ATOM 2872 C CA . LYS B 2 22 ? 17.91800 8.70000 -22.52600 1.000 125.43999 367 LYS V CA 1
ATOM 2873 C C . LYS B 2 22 ? 19.25000 9.26400 -23.00500 1.000 128.82883 367 LYS V C 1
ATOM 2874 O O . LYS B 2 22 ? 19.99600 8.59500 -23.71700 1.000 128.98714 367 LYS V O 1
ATOM 2876 N N . ASP C 3 14 ? -14.31800 9.88400 -15.58400 1.000 93.97725 14 ASP L N 1
ATOM 2877 C CA . ASP C 3 14 ? -13.14200 9.10000 -15.19800 1.000 90.02902 14 ASP L CA 1
ATOM 2878 C C . ASP C 3 14 ? -12.03700 9.17900 -16.24800 1.000 98.39080 14 ASP L C 1
ATOM 2879 O O . ASP C 3 14 ? -12.00200 10.11500 -17.05100 1.000 111.42821 14 ASP L O 1
ATOM 2884 N N . ILE C 3 15 ? -11.15000 8.18100 -16.25000 1.000 93.65750 15 ILE L N 1
ATOM 2885 C CA . ILE C 3 15 ? -10.09600 8.06200 -17.25400 1.000 91.14199 15 ILE L CA 1
ATOM 2886 C C . ILE C 3 15 ? -10.51300 7.03000 -18.30100 1.000 92.99739 15 ILE L C 1
ATOM 2887 O O . ILE C 3 15 ? -10.75600 5.86000 -17.97900 1.000 95.34218 15 ILE L O 1
ATOM 2892 N N . GLN C 3 16 ? -10.59900 7.45000 -19.55500 1.000 87.79284 16 GLN L N 1
ATOM 2893 C CA . GLN C 3 16 ? -10.81400 6.50600 -20.64100 1.000 90.97731 16 GLN L CA 1
ATOM 2894 C C . GLN C 3 16 ? -9.46300 6.06300 -21.19300 1.000 87.25178 16 GLN L C 1
ATOM 2895 O O . GLN C 3 16 ? -8.55300 6.88100 -21.39700 1.000 86.44625 16 GLN L O 1
ATOM 2897 N N . MET C 3 17 ? -9.32100 4.75600 -21.36300 1.000 89.11462 17 MET L N 1
ATOM 2898 C CA . MET C 3 17 ? -8.11900 4.13000 -21.89700 1.000 85.63324 17 MET L CA 1
ATOM 2899 C C . MET C 3 17 ? -8.56400 3.41500 -23.16400 1.000 95.16797 17 MET L C 1
ATOM 2900 O O . MET C 3 17 ? -9.15000 2.32700 -23.10300 1.000 94.48080 17 MET L O 1
ATOM 2905 N N . THR C 3 18 ? -8.32200 4.04100 -24.30400 1.000 95.18524 18 THR L N 1
ATOM 2906 C CA . THR C 3 18 ? -8.71600 3.48400 -25.58900 1.000 100.18855 18 THR L CA 1
ATOM 2907 C C . THR C 3 18 ? -7.51500 2.75800 -26.17700 1.000 97.22807 18 THR L C 1
ATOM 2908 O O . THR C 3 18 ? -6.49200 3.38100 -26.47900 1.000 89.06523 18 THR L O 1
ATOM 2912 N N . GLN C 3 19 ? -7.62700 1.43600 -26.29800 1.000 89.73252 19 GLN L N 1
ATOM 2913 C CA . GLN C 3 19 ? -6.63700 0.65300 -27.02400 1.000 89.33014 19 GLN L CA 1
ATOM 2914 C C . GLN C 3 19 ? -6.87300 0.83000 -28.51600 1.000 96.79456 19 GLN L C 1
ATOM 2915 O O . GLN C 3 19 ? -8.01000 0.74200 -28.98700 1.000 98.42213 19 GLN L O 1
ATOM 2921 N N . SER C 3 20 ? -5.81600 1.11600 -29.25300 1.000 105.88255 20 SER L N 1
ATOM 2922 C CA . SER C 3 20 ? -6.05700 1.47100 -30.63700 1.000 110.95017 20 SER L CA 1
ATOM 2923 C C . SER C 3 20 ? -6.40300 0.25500 -31.49100 1.000 133.82167 20 SER L C 1
ATOM 2924 O O . SER C 3 20 ? -7.55500 0.14300 -31.92900 1.000 143.09087 20 SER L O 1
ATOM 2927 N N . PRO C 3 21 ? -5.48700 -0.70000 -31.70900 1.000 137.09567 21 PRO L N 1
ATOM 2928 C CA . PRO C 3 21 ? -5.67300 -1.59100 -32.87000 1.000 138.48063 21 PRO L CA 1
ATOM 2929 C C . PRO C 3 21 ? -6.89900 -2.47600 -32.73700 1.000 142.82508 21 PRO L C 1
ATOM 2930 O O . PRO C 3 21 ? -7.60400 -2.70400 -33.73000 1.000 149.87734 21 PRO L O 1
ATOM 2934 N N . SER C 3 22 ? -7.14300 -3.00500 -31.53600 1.000 126.15518 22 SER L N 1
ATOM 2935 C CA . SER C 3 22 ? -8.39800 -3.62500 -31.11100 1.000 115.33948 22 SER L CA 1
ATOM 2936 C C . SER C 3 22 ? -8.62800 -4.99200 -31.73700 1.000 111.62767 22 SER L C 1
ATOM 2937 O O . SER C 3 22 ? -9.46300 -5.77100 -31.27200 1.000 117.76521 22 SER L O 1
ATOM 2940 N N . SER C 3 23 ? -7.85300 -5.29900 -32.75800 1.000 108.86998 23 SER L N 1
ATOM 2941 C CA . SER C 3 23 ? -7.77800 -6.60100 -33.40000 1.000 102.91966 23 SER L CA 1
ATOM 2942 C C . SER C 3 23 ? -6.63800 -6.49300 -34.39600 1.000 100.88952 23 SER L C 1
ATOM 2943 O O . SER C 3 23 ? -6.43800 -5.42600 -34.98400 1.000 100.96966 23 SER L O 1
ATOM 2946 N N . LEU C 3 24 ? -5.86200 -7.55600 -34.55100 1.000 99.73136 24 LEU L N 1
ATOM 2947 C CA . LEU C 3 24 ? -4.76100 -7.48000 -35.48800 1.000 100.34653 24 LEU L CA 1
ATOM 2948 C C . LEU C 3 24 ? -4.21200 -8.87400 -35.72700 1.000 100.57060 24 LEU L C 1
ATOM 2949 O O . LEU C 3 24 ? -4.21900 -9.72600 -34.83200 1.000 99.05963 24 LEU L O 1
ATOM 2954 N N . SER C 3 25 ? -3.76600 -9.09400 -36.96000 1.000 102.33619 25 SER L N 1
ATOM 2955 C CA . SER C 3 25 ? -3.24000 -10.37400 -37.39600 1.000 102.96342 25 SER L CA 1
ATOM 2956 C C . SER C 3 25 ? -1.74800 -10.24900 -37.61900 1.000 104.71918 25 SER L C 1
ATOM 2957 O O . SER C 3 25 ? -1.26000 -9.20000 -38.05200 1.000 108.70991 25 SER L O 1
ATOM 2960 N N . ALA C 3 26 ? -1.03400 -11.31200 -37.29500 1.000 101.54336 26 ALA L N 1
ATOM 2961 C CA . ALA C 3 26 ? 0.37800 -11.42400 -37.62700 1.000 101.38936 26 ALA L CA 1
ATOM 2962 C C . ALA C 3 26 ? 0.76200 -12.87100 -37.37000 1.000 101.19327 26 ALA L C 1
ATOM 2963 O O . ALA C 3 26 ? -0.06000 -13.67300 -36.91700 1.000 101.09213 26 ALA L O 1
ATOM 2965 N N . SER C 3 27 ? 2.01600 -13.19700 -37.66400 1.000 101.28474 27 SER L N 1
ATOM 2966 C CA . SER C 3 27 ? 2.48500 -14.57100 -37.71100 1.000 102.32060 27 SER L CA 1
ATOM 2967 C C . SER C 3 27 ? 3.63500 -14.75100 -36.73700 1.000 99.58439 27 SER L C 1
ATOM 2968 O O . SER C 3 27 ? 4.28000 -13.78400 -36.33800 1.000 101.17080 27 SER L O 1
ATOM 2971 N N . VAL C 3 28 ? 3.90800 -16.00300 -36.37300 1.000 99.47958 28 VAL L N 1
ATOM 2972 C CA . VAL C 3 28 ? 4.94100 -16.28400 -35.38300 1.000 97.48309 28 VAL L CA 1
ATOM 2973 C C . VAL C 3 28 ? 6.24100 -15.61300 -35.79400 1.000 100.51723 28 VAL L C 1
ATOM 2974 O O . VAL C 3 28 ? 6.82800 -15.94000 -36.83000 1.000 111.05841 28 VAL L O 1
ATOM 2978 N N . GLY C 3 29 ? 6.69900 -14.66400 -34.98400 1.000 104.31639 29 GLY L N 1
ATOM 2979 C CA . GLY C 3 29 ? 7.91900 -13.93800 -35.27000 1.000 97.10347 29 GLY L CA 1
ATOM 2980 C C . GLY C 3 29 ? 7.72800 -12.51900 -35.75200 1.000 99.99091 29 GLY L C 1
ATOM 2981 O O . GLY C 3 29 ? 8.72400 -11.85700 -36.05900 1.000 103.63637 29 GLY L O 1
ATOM 2982 N N . ASP C 3 30 ? 6.49800 -12.02900 -35.84900 1.000 95.65804 30 ASP L N 1
ATOM 2983 C CA . ASP C 3 30 ? 6.29600 -10.63800 -36.21600 1.000 95.86677 30 ASP L CA 1
ATOM 2984 C C . ASP C 3 30 ? 6.42000 -9.71600 -34.99500 1.000 99.95933 30 ASP L C 1
ATOM 2985 O O . ASP C 3 30 ? 6.30400 -10.12600 -33.82900 1.000 91.10769 30 ASP L O 1
ATOM 2990 N N . ARG C 3 31 ? 6.63500 -8.44400 -35.28400 1.000 94.93904 31 ARG L N 1
ATOM 2991 C CA . ARG C 3 31 ? 6.83000 -7.43100 -34.26500 1.000 95.05579 31 ARG L CA 1
ATOM 2992 C C . ARG C 3 31 ? 5.56400 -6.58400 -34.19500 1.000 93.16814 31 ARG L C 1
ATOM 2993 O O . ARG C 3 31 ? 5.38400 -5.64500 -34.97600 1.000 92.46767 31 ARG L O 1
ATOM 3001 N N . VAL C 3 32 ? 4.69400 -6.91100 -33.24500 1.000 90.52973 32 VAL L N 1
ATOM 3002 C CA . VAL C 3 32 ? 3.42200 -6.22100 -33.09900 1.000 90.04196 32 VAL L CA 1
ATOM 3003 C C . VAL C 3 32 ? 3.56700 -5.12000 -32.06100 1.000 87.90686 32 VAL L C 1
ATOM 3004 O O . VAL C 3 32 ? 4.41200 -5.18500 -31.16200 1.000 86.89209 32 VAL L O 1
ATOM 3008 N N . THR C 3 33 ? 2.75100 -4.07800 -32.19800 1.000 88.54735 33 THR L N 1
ATOM 3009 C CA . THR C 3 33 ? 2.66000 -3.05300 -31.17400 1.000 88.66547 33 THR L CA 1
ATOM 3010 C C . THR C 3 33 ? 1.20500 -2.66600 -30.97300 1.000 87.41961 33 THR L C 1
ATOM 3011 O O . THR C 3 33 ? 0.51800 -2.32000 -31.93900 1.000 89.63637 33 THR L O 1
ATOM 3015 N N . ILE C 3 34 ? 0.75700 -2.71300 -29.70400 1.000 89.40527 34 ILE L N 1
ATOM 3016 C CA . ILE C 3 34 ? -0.55600 -2.24600 -29.25900 1.000 91.58970 34 ILE L CA 1
ATOM 3017 C C . ILE C 3 34 ? -0.36700 -0.87500 -28.64000 1.000 84.87842 34 ILE L C 1
ATOM 3018 O O . ILE C 3 34 ? 0.65500 -0.61400 -28.01000 1.000 93.65126 34 ILE L O 1
ATOM 3023 N N . THR C 3 35 ? -1.33100 0.00800 -28.81400 1.000 86.13769 35 THR L N 1
ATOM 3024 C CA . THR C 3 35 ? -1.24100 1.30600 -28.18200 1.000 92.82983 35 THR L CA 1
ATOM 3025 C C . THR C 3 35 ? -2.50000 1.53100 -27.36700 1.000 100.07318 35 THR L C 1
ATOM 3026 O O . THR C 3 35 ? -3.49300 0.81200 -27.50100 1.000 102.31484 35 THR L O 1
ATOM 3030 N N . CYS C 3 36 ? -2.40200 2.49000 -26.45600 1.000 107.01680 36 CYS L N 1
ATOM 3031 C CA . CYS C 3 36 ? -3.45000 2.79500 -25.50200 1.000 106.51239 36 CYS L CA 1
ATOM 3032 C C . CYS C 3 36 ? -3.26600 4.25600 -25.12900 1.000 103.96185 36 CYS L C 1
ATOM 3033 O O . CYS C 3 36 ? -2.18000 4.63900 -24.68000 1.000 107.14873 36 CYS L O 1
ATOM 3036 N N . ARG C 3 37 ? -4.28200 5.08100 -25.37400 1.000 98.69281 37 ARG L N 1
ATOM 3037 C CA . ARG C 3 37 ? -4.21600 6.50600 -25.06700 1.000 93.28760 37 ARG L CA 1
ATOM 3038 C C . ARG C 3 37 ? -5.11400 6.81300 -23.88500 1.000 89.22147 37 ARG L C 1
ATOM 3039 O O . ARG C 3 37 ? -6.26000 6.35300 -23.83600 1.000 93.28973 37 ARG L O 1
ATOM 3047 N N . ALA C 3 38 ? -4.60300 7.60400 -22.95100 1.000 86.85445 38 ALA L N 1
ATOM 3048 C CA . ALA C 3 38 ? -5.30000 7.89100 -21.70600 1.000 88.60740 38 ALA L CA 1
ATOM 3049 C C . ALA C 3 38 ? -5.95900 9.26300 -21.77200 1.000 90.46085 38 ALA L C 1
ATOM 3050 O O . ALA C 3 38 ? -5.35300 10.22800 -22.24500 1.000 93.55243 38 ALA L O 1
ATOM 3052 N N . SER C 3 39 ? -7.20200 9.33600 -21.28500 1.000 85.43594 39 SER L N 1
ATOM 3053 C CA . SER C 3 39 ? -7.93400 10.59900 -21.18900 1.000 88.33395 39 SER L CA 1
ATOM 3054 C C . SER C 3 39 ? -7.08300 11.77600 -20.71800 1.000 85.91593 39 SER L C 1
ATOM 3055 O O . SER C 3 39 ? -7.13300 12.86000 -21.30800 1.000 88.32533 39 SER L O 1
ATOM 3058 N N . GLN C 3 40 ? -6.31400 11.59500 -19.64000 1.000 87.29891 40 GLN L N 1
ATOM 3059 C CA . GLN C 3 40 ? -5.41600 12.63500 -19.13700 1.000 88.34370 40 GLN L CA 1
ATOM 3060 C C . GLN C 3 40 ? -4.15500 11.98000 -18.59500 1.000 83.97098 40 GLN L C 1
ATOM 3061 O O . GLN C 3 40 ? -4.01200 10.75400 -18.61900 1.000 81.96519 40 GLN L O 1
ATOM 3067 N N . SER C 3 41 ? -3.23500 12.83400 -18.15900 1.000 82.53913 41 SER L N 1
ATOM 3068 C CA . SER C 3 41 ? -1.92500 12.38100 -17.64300 1.000 77.05402 41 SER L CA 1
ATOM 3069 C C . SER C 3 41 ? -2.15800 11.44900 -16.48600 1.000 84.61726 41 SER L C 1
ATOM 3070 O O . SER C 3 41 ? -2.78500 11.87000 -15.53800 1.000 93.22032 41 SER L O 1
ATOM 3073 N N . VAL C 3 42 ? -1.73500 10.21400 -16.64100 1.000 84.52391 42 VAL L N 1
ATOM 3074 C CA . VAL C 3 42 ? -1.84000 9.21400 -15.56200 1.000 70.70133 42 VAL L CA 1
ATOM 3075 C C . VAL C 3 42 ? -0.43300 8.88100 -15.10600 1.000 68.16050 42 VAL L C 1
ATOM 3076 O O . VAL C 3 42 ? -0.25200 7.82700 -14.61400 1.000 75.55794 42 VAL L O 1
ATOM 3080 N N . SER C 3 43 ? 0.51100 9.76100 -15.35800 1.000 67.52046 43 SER L N 1
ATOM 3081 C CA . SER C 3 43 ? 1.92300 9.52300 -15.01200 1.000 71.85245 43 SER L CA 1
ATOM 3082 C C . SER C 3 43 ? 2.34000 8.19400 -15.63400 1.000 71.17990 43 SER L C 1
ATOM 3083 O O . SER C 3 43 ? 2.17200 8.07900 -16.79500 1.000 79.10890 43 SER L O 1
ATOM 3086 N N . SER C 3 44 ? 2.95100 7.27500 -14.91500 1.000 73.25813 44 SER L N 1
ATOM 3087 C CA . SER C 3 44 ? 3.34200 5.98600 -15.52300 1.000 63.37021 44 SER L CA 1
ATOM 3088 C C . SER C 3 44 ? 2.51600 4.88400 -14.90900 1.000 63.61833 44 SER L C 1
ATOM 3089 O O . SER C 3 44 ? 2.91600 3.78100 -14.94500 1.000 62.93470 44 SER L O 1
ATOM 3092 N N . ALA C 3 45 ? 1.38200 5.23300 -14.35700 1.000 66.39394 45 ALA L N 1
ATOM 3093 C CA . ALA C 3 45 ? 0.61500 4.21500 -13.63700 1.000 71.55879 45 ALA L CA 1
ATOM 3094 C C . ALA C 3 45 ? -0.24400 3.43000 -14.59800 1.000 73.07575 45 ALA L C 1
ATOM 3095 O O . ALA C 3 45 ? -1.43200 3.54000 -14.52500 1.000 67.67497 45 ALA L O 1
ATOM 3097 N N . VAL C 3 46 ? 0.39800 2.58400 -15.37800 1.000 66.24258 46 VAL L N 1
ATOM 3098 C CA . VAL C 3 46 ? -0.26100 1.78500 -16.39800 1.000 68.12568 46 VAL L CA 1
ATOM 3099 C C . VAL C 3 46 ? 0.25600 0.36100 -16.29400 1.000 67.41036 46 VAL L C 1
ATOM 3100 O O . VAL C 3 46 ? 1.46200 0.14500 -16.17500 1.000 65.94460 46 VAL L O 1
ATOM 3104 N N . ALA C 3 47 ? -0.65100 -0.60300 -16.34500 1.000 68.56016 47 ALA L N 1
ATOM 3105 C CA . ALA C 3 47 ? -0.31500 -2.01100 -16.49200 1.000 68.46955 47 ALA L CA 1
ATOM 3106 C C . ALA C 3 47 ? -0.87400 -2.57300 -17.79900 1.000 70.60862 47 ALA L C 1
ATOM 3107 O O . ALA C 3 47 ? -1.80700 -2.02100 -18.38300 1.000 72.26756 47 ALA L O 1
ATOM 3109 N N . TRP C 3 48 ? -0.29200 -3.69600 -18.23600 1.000 70.64159 48 TRP L N 1
ATOM 3110 C CA . TRP C 3 48 ? -0.73500 -4.45200 -19.40100 1.000 72.59715 48 TRP L CA 1
ATOM 3111 C C . TRP C 3 48 ? -1.02400 -5.89500 -18.99700 1.000 75.13143 48 TRP L C 1
ATOM 3112 O O . TRP C 3 48 ? -0.28100 -6.48000 -18.19900 1.000 75.49490 48 TRP L O 1
ATOM 3123 N N . TYR C 3 49 ? -2.08300 -6.47600 -19.58800 1.000 76.84909 49 TYR L N 1
ATOM 3124 C CA . TYR C 3 49 ? -2.62500 -7.78500 -19.21700 1.000 76.98568 49 TYR L CA 1
ATOM 3125 C C . TYR C 3 49 ? -2.92300 -8.62400 -20.45100 1.000 81.74467 49 TYR L C 1
ATOM 3126 O O . TYR C 3 49 ? -3.52400 -8.13300 -21.40800 1.000 78.78617 49 TYR L O 1
ATOM 3135 N N . GLN C 3 50 ? -2.54600 -9.89900 -20.40400 1.000 81.97771 50 GLN L N 1
ATOM 3136 C CA . GLN C 3 50 ? -2.93400 -10.88100 -21.40800 1.000 85.54541 50 GLN L CA 1
ATOM 3137 C C . GLN C 3 50 ? -4.01900 -11.79300 -20.84800 1.000 90.59748 50 GLN L C 1
ATOM 3138 O O . GLN C 3 50 ? -3.90400 -12.28700 -19.72000 1.000 85.17067 50 GLN L O 1
ATOM 3144 N N . GLN C 3 51 ? -5.06400 -12.02700 -21.64100 1.000 94.81912 51 GLN L N 1
ATOM 3145 C CA . GLN C 3 51 ? -6.13300 -12.94500 -21.26400 1.000 91.57366 51 GLN L CA 1
ATOM 3146 C C . GLN C 3 51 ? -6.39800 -13.92300 -22.40200 1.000 103.00340 51 GLN L C 1
ATOM 3147 O O . GLN C 3 51 ? -6.81600 -13.52200 -23.49700 1.000 104.79792 51 GLN L O 1
ATOM 3153 N N . LYS C 3 52 ? -6.15900 -15.19800 -22.13000 1.000 103.20439 52 LYS L N 1
ATOM 3154 C CA . LYS C 3 52 ? -6.52300 -16.29100 -23.00500 1.000 98.06263 52 LYS L CA 1
ATOM 3155 C C . LYS C 3 52 ? -7.99900 -16.63600 -22.81600 1.000 100.08815 52 LYS L C 1
ATOM 3156 O O . LYS C 3 52 ? -8.57500 -16.38200 -21.75500 1.000 104.75039 52 LYS L O 1
ATOM 3162 N N . PRO C 3 53 ? -8.64300 -17.20200 -23.83700 1.000 100.15522 53 PRO L N 1
ATOM 3163 C CA . PRO C 3 53 ? -10.09500 -17.42500 -23.76000 1.000 100.46230 53 PRO L CA 1
ATOM 3164 C C . PRO C 3 53 ? -10.47700 -18.46100 -22.71200 1.000 98.21913 53 PRO L C 1
ATOM 3165 O O . PRO C 3 53 ? -9.80200 -19.47700 -22.53400 1.000 96.70059 53 PRO L O 1
ATOM 3169 N N . GLY C 3 54 ? -11.59700 -18.21100 -22.04300 1.000 96.07057 54 GLY L N 1
ATOM 3170 C CA . GLY C 3 54 ? -12.01600 -19.07200 -20.94700 1.000 105.00328 54 GLY L CA 1
ATOM 3171 C C . GLY C 3 54 ? -11.01400 -19.17400 -19.81600 1.000 101.84123 54 GLY L C 1
ATOM 3172 O O . GLY C 3 54 ? -10.93000 -20.21200 -19.15200 1.000 102.98785 54 GLY L O 1
ATOM 3173 N N . LYS C 3 55 ? -10.24100 -18.12600 -19.57800 1.000 92.25446 55 LYS L N 1
ATOM 3174 C CA . LYS C 3 55 ? -9.17300 -18.22700 -18.60300 1.000 89.86578 55 LYS L CA 1
ATOM 3175 C C . LYS C 3 55 ? -8.86600 -16.82000 -18.11000 1.000 91.02678 55 LYS L C 1
ATOM 3176 O O . LYS C 3 55 ? -9.03400 -15.84400 -18.84600 1.000 95.78878 55 LYS L O 1
ATOM 3182 N N . ALA C 3 56 ? -8.41000 -16.73200 -16.86400 1.000 87.97981 56 ALA L N 1
ATOM 3183 C CA . ALA C 3 56 ? -8.34100 -15.47200 -16.14100 1.000 86.74983 56 ALA L CA 1
ATOM 3184 C C . ALA C 3 56 ? -7.17500 -14.60200 -16.61400 1.000 86.09360 56 ALA L C 1
ATOM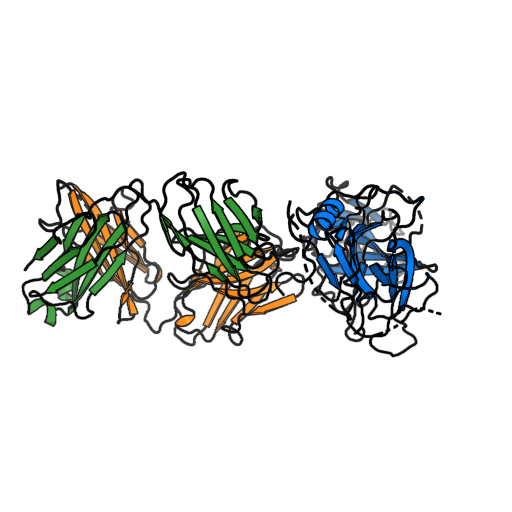 3185 O O . ALA C 3 56 ? -6.10500 -15.11800 -16.95400 1.000 80.32952 56 ALA L O 1
ATOM 3187 N N . PRO C 3 57 ? -7.35800 -13.27300 -16.60700 1.000 85.36008 57 PRO L N 1
ATOM 3188 C CA . PRO C 3 57 ? -6.30200 -12.36700 -17.08400 1.000 80.98356 57 PRO L CA 1
ATOM 3189 C C . PRO C 3 57 ? -5.02100 -12.49200 -16.26600 1.000 80.52380 57 PRO L C 1
ATOM 3190 O O . PRO C 3 57 ? -5.05200 -12.68800 -15.04700 1.000 76.13808 57 PRO L O 1
ATOM 3194 N N . LYS C 3 58 ? -3.89000 -12.38700 -16.96400 1.000 76.28434 58 LYS L N 1
ATOM 3195 C CA . LYS C 3 58 ? -2.56300 -12.51100 -16.38800 1.000 74.37696 58 LYS L CA 1
ATOM 3196 C C . LYS C 3 58 ? -1.76500 -11.24000 -16.65300 1.000 73.31554 58 LYS L C 1
ATOM 3197 O O . LYS C 3 58 ? -1.94300 -10.58400 -17.68000 1.000 78.54690 58 LYS L O 1
ATOM 3203 N N . LEU C 3 59 ? -0.87300 -10.90200 -15.72500 1.000 79.20394 59 LEU L N 1
ATOM 3204 C CA . LEU C 3 59 ? -0.21500 -9.59900 -15.68600 1.000 76.53995 59 LEU L CA 1
ATOM 3205 C C . LEU C 3 59 ? 1.14600 -9.65600 -16.35800 1.000 71.79854 59 LEU L C 1
ATOM 3206 O O . LEU C 3 59 ? 1.98200 -10.49100 -15.99100 1.000 70.89037 59 LEU L O 1
ATOM 3211 N N . LEU C 3 60 ? 1.37200 -8.73300 -17.30400 1.000 72.84836 60 LEU L N 1
ATOM 3212 C CA . LEU C 3 60 ? 2.56400 -8.66200 -18.14300 1.000 70.72783 60 LEU L CA 1
ATOM 3213 C C . LEU C 3 60 ? 3.51300 -7.52200 -17.78800 1.000 69.21861 60 LEU L C 1
ATOM 3214 O O . LEU C 3 60 ? 4.72000 -7.73500 -17.66600 1.000 70.43220 60 LEU L O 1
ATOM 3219 N N . ILE C 3 61 ? 3.01200 -6.30100 -17.64500 1.000 67.42416 61 ILE L N 1
ATOM 3220 C CA . ILE C 3 61 ? 3.85700 -5.12200 -17.47600 1.000 66.08884 61 ILE L CA 1
ATOM 3221 C C . ILE C 3 61 ? 3.18500 -4.16800 -16.50000 1.000 65.29717 61 ILE L C 1
ATOM 3222 O O . ILE C 3 61 ? 1.97000 -3.97400 -16.55600 1.000 73.44380 61 ILE L O 1
ATOM 3227 N N . TYR C 3 62 ? 3.96600 -3.55300 -15.61900 1.000 63.41291 62 TYR L N 1
ATOM 3228 C CA . TYR C 3 62 ? 3.43000 -2.56700 -14.68200 1.000 62.65879 62 TYR L CA 1
ATOM 3229 C C . TYR C 3 62 ? 4.33100 -1.34000 -14.68800 1.000 61.52592 62 TYR L C 1
ATOM 3230 O O . TYR C 3 62 ? 5.39400 -1.32600 -15.31800 1.000 61.23569 62 TYR L O 1
ATOM 3239 N N . SER C 3 63 ? 3.86800 -0.28400 -14.01800 1.000 62.17813 63 SER L N 1
ATOM 3240 C CA . SER C 3 63 ? 4.51800 1.02200 -14.09500 1.000 64.63070 63 SER L CA 1
ATOM 3241 C C . SER C 3 63 ? 4.78200 1.48800 -15.53400 1.000 69.87447 63 SER L C 1
ATOM 3242 O O . SER C 3 63 ? 5.69800 2.27900 -15.78700 1.000 68.36074 63 SER L O 1
ATOM 3245 N N . ALA C 3 64 ? 4.06000 0.90300 -16.49100 1.000 63.57817 64 ALA L N 1
ATOM 3246 C CA . ALA C 3 64 ? 4.12800 1.22800 -17.92100 1.000 65.26114 64 ALA L CA 1
ATOM 3247 C C . ALA C 3 64 ? 5.33600 0.65700 -18.64200 1.000 65.11978 64 ALA L C 1
ATOM 3248 O O . ALA C 3 64 ? 5.29600 0.43900 -19.85800 1.000 66.80040 64 ALA L O 1
ATOM 3250 N N . SER C 3 65 ? 6.35200 0.30000 -17.89800 1.000 71.35780 65 SER L N 1
ATOM 3251 C CA . SER C 3 65 ? 7.60400 -0.10000 -18.52100 1.000 63.17354 65 SER L CA 1
ATOM 3252 C C . SER C 3 65 ? 8.29100 -1.26700 -17.82800 1.000 61.94031 65 SER L C 1
ATOM 3253 O O . SER C 3 65 ? 9.31100 -1.72800 -18.33400 1.000 62.00206 65 SER L O 1
ATOM 3256 N N . SER C 3 66 ? 7.79000 -1.76200 -16.69700 1.000 64.51679 66 SER L N 1
ATOM 3257 C CA . SER C 3 66 ? 8.47900 -2.79400 -15.94000 1.000 59.79602 66 SER L CA 1
ATOM 3258 C C . SER C 3 66 ? 7.86100 -4.14600 -16.23300 1.000 61.04863 66 SER L C 1
ATOM 3259 O O . SER C 3 66 ? 6.64200 -4.31700 -16.12400 1.000 61.91286 66 SER L O 1
ATOM 3262 N N . LEU C 3 67 ? 8.71100 -5.09100 -16.62200 1.000 61.26938 67 LEU L N 1
ATOM 3263 C CA . LEU C 3 67 ? 8.28500 -6.44600 -16.92000 1.000 62.49343 67 LEU L CA 1
ATOM 3264 C C . LEU C 3 67 ? 7.98200 -7.19700 -15.63300 1.000 65.20819 67 LEU L C 1
ATOM 3265 O O . LEU C 3 67 ? 8.80200 -7.22700 -14.71800 1.000 66.50730 67 LEU L O 1
ATOM 3270 N N . TYR C 3 68 ? 6.80900 -7.81300 -15.56400 1.000 68.17699 68 TYR L N 1
ATOM 3271 C CA . TYR C 3 68 ? 6.47500 -8.64300 -14.41900 1.000 63.28528 68 TYR L CA 1
ATOM 3272 C C . TYR C 3 68 ? 7.32100 -9.91100 -14.39900 1.000 72.76691 68 TYR L C 1
ATOM 3273 O O . TYR C 3 68 ? 7.68900 -10.45300 -15.43900 1.000 76.15166 68 TYR L O 1
ATOM 3282 N N . SER C 3 69 ? 7.60300 -10.39400 -13.19100 1.000 85.57066 69 SER L N 1
ATOM 3283 C CA . SER C 3 69 ? 8.39400 -11.60500 -13.02300 1.000 85.67109 69 SER L CA 1
ATOM 3284 C C . SER C 3 69 ? 7.77300 -12.77100 -13.77600 1.000 85.76044 69 SER L C 1
ATOM 3285 O O . SER C 3 69 ? 6.55300 -12.95600 -13.77600 1.000 76.41498 69 SER L O 1
ATOM 3288 N N . GLY C 3 70 ? 8.62600 -13.55800 -14.42400 1.000 101.78858 70 GLY L N 1
ATOM 3289 C CA . GLY C 3 70 ? 8.15800 -14.69600 -15.19300 1.000 103.95394 70 GLY L CA 1
ATOM 3290 C C . GLY C 3 70 ? 7.49100 -14.37000 -16.51100 1.000 93.24269 70 GLY L C 1
ATOM 3291 O O . GLY C 3 70 ? 6.75600 -15.20700 -17.04600 1.000 96.07952 70 GLY L O 1
ATOM 3292 N N . VAL C 3 71 ? 7.71200 -13.17800 -17.05300 1.000 88.46839 71 VAL L N 1
ATOM 3293 C CA . VAL C 3 71 ? 7.11800 -12.82900 -18.34000 1.000 88.66506 71 VAL L CA 1
ATOM 3294 C C . VAL C 3 71 ? 8.23300 -12.77000 -19.37800 1.000 92.15034 71 VAL L C 1
ATOM 3295 O O . VAL C 3 71 ? 9.32600 -12.25900 -19.08100 1.000 100.74766 71 VAL L O 1
ATOM 3299 N N . PRO C 3 72 ? 8.01500 -13.28400 -20.59000 1.000 86.95197 72 PRO L N 1
ATOM 3300 C CA . PRO C 3 72 ? 9.09700 -13.32800 -21.57800 1.000 84.35387 72 PRO L CA 1
ATOM 3301 C C . PRO C 3 72 ? 9.65700 -11.94700 -21.89200 1.000 81.63086 72 PRO L C 1
ATOM 3302 O O . PRO C 3 72 ? 8.92900 -10.95200 -21.93400 1.000 78.54685 72 PRO L O 1
ATOM 3306 N N . SER C 3 73 ? 10.97100 -11.91200 -22.13500 1.000 87.82186 73 SER L N 1
ATOM 3307 C CA . SER C 3 73 ? 11.66200 -10.66800 -22.46600 1.000 97.17425 73 SER L CA 1
ATOM 3308 C C . SER C 3 73 ? 11.05300 -9.95500 -23.67000 1.000 97.40384 73 SER L C 1
ATOM 3309 O O . SER C 3 73 ? 11.13900 -8.72500 -23.76300 1.000 100.37686 73 SER L O 1
ATOM 3312 N N . ARG C 3 74 ? 10.45800 -10.70300 -24.61000 1.000 92.07478 74 ARG L N 1
ATOM 3313 C CA . ARG C 3 74 ? 9.93200 -10.09900 -25.83400 1.000 88.86839 74 ARG L CA 1
ATOM 3314 C C . ARG C 3 74 ? 8.83100 -9.07500 -25.56900 1.000 87.64954 74 ARG L C 1
ATOM 3315 O O . ARG C 3 74 ? 8.61300 -8.18800 -26.40000 1.000 91.60665 74 ARG L O 1
ATOM 3323 N N . PHE C 3 75 ? 8.14400 -9.16200 -24.43400 1.000 86.62519 75 PHE L N 1
ATOM 3324 C CA . PHE C 3 75 ? 7.14600 -8.16400 -24.07700 1.000 83.88235 75 PHE L CA 1
ATOM 3325 C C . PHE C 3 75 ? 7.81600 -6.93600 -23.47700 1.000 84.22535 75 PHE L C 1
ATOM 3326 O O . PHE C 3 75 ? 8.69400 -7.05300 -22.61400 1.000 82.82885 75 PHE L O 1
ATOM 3334 N N . SER C 3 76 ? 7.40000 -5.75800 -23.94300 1.000 83.85892 76 SER L N 1
ATOM 3335 C CA . SER C 3 76 ? 8.01300 -4.49400 -23.56300 1.000 82.30030 76 SER L CA 1
ATOM 3336 C C . SER C 3 76 ? 6.94600 -3.42000 -23.50000 1.000 71.35167 76 SER L C 1
ATOM 3337 O O . SER C 3 76 ? 6.07100 -3.35300 -24.36300 1.000 73.22798 76 SER L O 1
ATOM 3340 N N . GLY C 3 77 ? 7.02900 -2.57500 -22.48400 1.000 69.60423 77 GLY L N 1
ATOM 3341 C CA . GLY C 3 77 ? 6.11000 -1.47000 -22.32000 1.000 69.83190 77 GLY L CA 1
ATOM 3342 C C . GLY C 3 77 ? 6.84000 -0.17500 -22.59200 1.000 69.55846 77 GLY L C 1
ATOM 3343 O O . GLY C 3 77 ? 8.03900 -0.06800 -22.35800 1.000 71.64383 77 GLY L O 1
ATOM 3344 N N . SER C 3 78 ? 6.11300 0.81000 -23.09600 1.000 70.80318 78 SER L N 1
ATOM 3345 C CA . SER C 3 78 ? 6.69600 2.11200 -23.35100 1.000 70.75368 78 SER L CA 1
ATOM 3346 C C . SER C 3 78 ? 5.69500 3.18700 -22.96700 1.000 70.99544 78 SER L C 1
ATOM 3347 O O . SER C 3 78 ? 4.49400 2.92700 -22.83500 1.000 74.37841 78 SER L O 1
ATOM 3350 N N . ARG C 3 79 ? 6.20100 4.40200 -22.77600 1.000 70.40975 79 ARG L N 1
ATOM 3351 C CA . ARG C 3 79 ? 5.32900 5.53700 -22.50500 1.000 70.90034 79 ARG L CA 1
ATOM 3352 C C . ARG C 3 79 ? 5.86200 6.76600 -23.21800 1.000 71.80963 79 ARG L C 1
ATOM 3353 O O . ARG C 3 79 ? 7.07500 6.97700 -23.28900 1.000 70.96291 79 ARG L O 1
ATOM 3361 N N . SER C 3 80 ? 4.93800 7.55100 -23.76900 1.000 73.70830 80 SER L N 1
ATOM 3362 C CA . SER C 3 80 ? 5.22900 8.87800 -24.29600 1.000 77.90386 80 SER L CA 1
ATOM 3363 C C . SER C 3 80 ? 4.07800 9.76000 -23.83800 1.000 81.69545 80 SER L C 1
ATOM 3364 O O . SER C 3 80 ? 2.98900 9.71600 -24.42100 1.000 86.31394 80 SER L O 1
ATOM 3367 N N . GLY C 3 81 ? 4.32300 10.54300 -22.78400 1.000 83.44174 81 GLY L N 1
ATOM 3368 C CA . GLY C 3 81 ? 3.28700 11.30700 -22.11400 1.000 74.11459 81 GLY L CA 1
ATOM 3369 C C . GLY C 3 81 ? 2.06000 10.46300 -21.84800 1.000 75.53221 81 GLY L C 1
ATOM 3370 O O . GLY C 3 81 ? 2.13400 9.45500 -21.14000 1.000 73.99831 81 GLY L O 1
ATOM 3371 N N . THR C 3 82 ? 0.93900 10.84300 -22.44800 1.000 77.00442 82 THR L N 1
ATOM 3372 C CA . THR C 3 82 ? -0.33500 10.17100 -22.25400 1.000 81.38028 82 THR L CA 1
ATOM 3373 C C . THR C 3 82 ? -0.54000 8.99600 -23.19600 1.000 88.33648 82 THR L C 1
ATOM 3374 O O . THR C 3 82 ? -1.64100 8.43000 -23.22900 1.000 94.09081 82 THR L O 1
ATOM 3378 N N . ASP C 3 83 ? 0.46900 8.63100 -23.97900 1.000 88.96291 83 ASP L N 1
ATOM 3379 C CA . ASP C 3 83 ? 0.36100 7.51500 -24.90400 1.000 90.83090 83 ASP L CA 1
ATOM 3380 C C . ASP C 3 83 ? 1.26800 6.37900 -24.44900 1.000 89.60573 83 ASP L C 1
ATOM 3381 O O . ASP C 3 83 ? 2.42800 6.59900 -24.07500 1.000 76.28721 83 ASP L O 1
ATOM 3386 N N . PHE C 3 84 ? 0.72300 5.16400 -24.48700 1.000 84.12122 84 PHE L N 1
ATOM 3387 C CA . PHE C 3 84 ? 1.37400 3.96800 -23.97500 1.000 78.70315 84 PHE L CA 1
ATOM 3388 C C . PHE C 3 84 ? 1.34500 2.88900 -25.04200 1.000 83.05526 84 PHE L C 1
ATOM 3389 O O . PHE C 3 84 ? 0.32700 2.69400 -25.70800 1.000 86.92312 84 PHE L O 1
ATOM 3397 N N . THR C 3 85 ? 2.46200 2.19400 -25.21100 1.000 83.84893 85 THR L N 1
ATOM 3398 C CA . THR C 3 85 ? 2.54400 1.11000 -26.16900 1.000 80.58580 85 THR L CA 1
ATOM 3399 C C . THR C 3 85 ? 2.98100 -0.16700 -25.47400 1.000 78.98325 85 THR L C 1
ATOM 3400 O O . THR C 3 85 ? 3.82000 -0.14800 -24.56500 1.000 74.87426 85 THR L O 1
ATOM 3404 N N . LEU C 3 86 ? 2.38200 -1.26800 -25.90700 1.000 78.15330 86 LEU L N 1
ATOM 3405 C CA . LEU C 3 86 ? 2.87100 -2.61100 -25.65000 1.000 77.44289 86 LEU L CA 1
ATOM 3406 C C . LEU C 3 86 ? 3.34800 -3.18900 -26.97300 1.000 79.20195 86 LEU L C 1
ATOM 3407 O O . LEU C 3 86 ? 2.56400 -3.29600 -27.92200 1.000 83.07625 86 LEU L O 1
ATOM 3412 N N . THR C 3 87 ? 4.63400 -3.51300 -27.06100 1.000 78.47094 87 THR L N 1
ATOM 3413 C CA . THR C 3 87 ? 5.15700 -4.17400 -28.24300 1.000 92.50934 87 THR L CA 1
ATOM 3414 C C . THR C 3 87 ? 5.61600 -5.57500 -27.86800 1.000 88.86689 87 THR L C 1
ATOM 3415 O O . THR C 3 87 ? 6.11800 -5.79900 -26.76400 1.000 81.33870 87 THR L O 1
ATOM 3419 N N . ILE C 3 88 ? 5.41800 -6.51800 -28.79200 1.000 89.61566 88 ILE L N 1
ATOM 3420 C CA . ILE C 3 88 ? 6.02700 -7.84100 -28.72500 1.000 92.97080 88 ILE L CA 1
ATOM 3421 C C . ILE C 3 88 ? 6.99700 -7.94500 -29.88700 1.000 90.95748 88 ILE L C 1
ATOM 3422 O O . ILE C 3 88 ? 6.60900 -7.73700 -31.04200 1.000 100.03410 88 ILE L O 1
ATOM 3427 N N . SER C 3 89 ? 8.25100 -8.26900 -29.58700 1.000 82.67150 89 SER L N 1
ATOM 3428 C CA . SER C 3 89 ? 9.28300 -8.17900 -30.61100 1.000 88.92399 89 SER L CA 1
ATOM 3429 C C . SER C 3 89 ? 9.23200 -9.34500 -31.60600 1.000 97.25770 89 SER L C 1
ATOM 3430 O O . SER C 3 89 ? 9.66200 -9.18600 -32.75600 1.000 97.48172 89 SER L O 1
ATOM 3433 N N . SER C 3 90 ? 8.73100 -10.51100 -31.18800 1.000 100.89342 90 SER L N 1
ATOM 3434 C CA . SER C 3 90 ? 8.49700 -11.63200 -32.10000 1.000 100.65100 90 SER L CA 1
ATOM 3435 C C . SER C 3 90 ? 7.50700 -12.57300 -31.43200 1.000 99.83031 90 SER L C 1
ATOM 3436 O O . SER C 3 90 ? 7.84700 -13.20800 -30.43000 1.000 91.44832 90 SER L O 1
ATOM 3439 N N . LEU C 3 91 ? 6.30100 -12.66400 -31.99700 1.000 105.43431 91 LEU L N 1
ATOM 3440 C CA . LEU C 3 91 ? 5.27100 -13.56200 -31.49000 1.000 104.97446 91 LEU L CA 1
ATOM 3441 C C . LEU C 3 91 ? 5.77300 -14.99900 -31.40100 1.000 112.32605 91 LEU L C 1
ATOM 3442 O O . LEU C 3 91 ? 6.50500 -15.47300 -32.27100 1.000 115.24541 91 LEU L O 1
ATOM 3447 N N . GLN C 3 92 ? 5.35900 -15.69900 -30.35300 1.000 108.78519 92 GLN L N 1
ATOM 3448 C CA . GLN C 3 92 ? 5.56000 -17.13200 -30.25100 1.000 110.51418 92 GLN L CA 1
ATOM 3449 C C . GLN C 3 92 ? 4.21200 -17.83400 -30.30800 1.000 115.14231 92 GLN L C 1
ATOM 3450 O O . GLN C 3 92 ? 3.16800 -17.18900 -30.16700 1.000 109.51907 92 GLN L O 1
ATOM 3456 N N . PRO C 3 93 ? 4.18800 -19.15600 -30.54900 1.000 121.11077 93 PRO L N 1
ATOM 3457 C CA . PRO C 3 93 ? 2.90700 -19.88200 -30.50000 1.000 121.76044 93 PRO L CA 1
ATOM 3458 C C . PRO C 3 93 ? 2.13400 -19.64900 -29.22500 1.000 119.67482 93 PRO L C 1
ATOM 3459 O O . PRO C 3 93 ? 0.89700 -19.61800 -29.25100 1.000 124.11787 93 PRO L O 1
ATOM 3463 N N . GLU C 3 94 ? 2.83200 -19.47400 -28.10500 1.000 117.82540 94 GLU L N 1
ATOM 3464 C CA . GLU C 3 94 ? 2.15700 -19.30800 -26.82300 1.000 110.10493 94 GLU L CA 1
ATOM 3465 C C . GLU C 3 94 ? 1.26300 -18.07600 -26.82700 1.000 108.69164 94 GLU L C 1
ATOM 3466 O O . GLU C 3 94 ? 0.04900 -18.17100 -26.61000 1.000 109.14848 94 GLU L O 1
ATOM 3468 N N . ASP C 3 95 ? 1.84300 -16.91000 -27.11300 1.000 112.35712 95 ASP L N 1
ATOM 3469 C CA . ASP C 3 95 ? 1.23000 -15.64000 -26.72900 1.000 106.02340 95 ASP L CA 1
ATOM 3470 C C . ASP C 3 95 ? 0.32400 -15.07400 -27.82700 1.000 98.39578 95 ASP L C 1
ATOM 3471 O O . ASP C 3 95 ? 0.51100 -13.96900 -28.32900 1.000 92.50692 95 ASP L O 1
ATOM 3476 N N . PHE C 3 96 ? -0.71100 -15.84600 -28.13900 1.000 94.18394 96 PHE L N 1
ATOM 3477 C CA . PHE C 3 96 ? -1.80500 -15.43900 -29.01200 1.000 97.51742 96 PHE L CA 1
ATOM 3478 C C . PHE C 3 96 ? -3.03300 -15.30100 -28.13000 1.000 107.00034 96 PHE L C 1
ATOM 3479 O O . PHE C 3 96 ? -3.58700 -16.30700 -27.67500 1.000 112.44288 96 PHE L O 1
ATOM 3487 N N . ALA C 3 97 ? -3.44100 -14.06500 -27.86500 1.000 108.98778 97 ALA L N 1
ATOM 3488 C CA . ALA C 3 97 ? -4.46700 -13.83100 -26.85500 1.000 102.97030 97 ALA L CA 1
ATOM 3489 C C . ALA C 3 97 ? -5.08600 -12.45100 -27.07400 1.000 104.10409 97 ALA L C 1
ATOM 3490 O O . ALA C 3 97 ? -4.94500 -11.86000 -28.15600 1.000 103.41195 97 ALA L O 1
ATOM 3492 N N . THR C 3 98 ? -5.79700 -11.95500 -26.06000 1.000 100.23180 98 THR L N 1
ATOM 3493 C CA . THR C 3 98 ? -6.29600 -10.58900 -25.99400 1.000 99.94702 98 THR L CA 1
ATOM 3494 C C . THR C 3 98 ? -5.49600 -9.80500 -24.95400 1.000 100.56394 98 THR L C 1
ATOM 3495 O O . THR C 3 98 ? -5.01400 -10.36700 -23.96600 1.000 100.77650 98 THR L O 1
ATOM 3499 N N . TYR C 3 99 ? -5.33100 -8.50300 -25.19600 1.000 96.60141 99 TYR L N 1
ATOM 3500 C CA . TYR C 3 99 ? -4.48000 -7.65600 -24.37100 1.000 84.90342 99 TYR L CA 1
ATOM 3501 C C . TYR C 3 99 ? -5.22800 -6.38900 -24.00300 1.000 88.89337 99 TYR L C 1
ATOM 3502 O O . TYR C 3 99 ? -5.71300 -5.67600 -24.89200 1.000 85.00771 99 TYR L O 1
ATOM 3511 N N . TYR C 3 100 ? -5.30800 -6.11500 -22.69000 1.000 83.67540 100 TYR L N 1
ATOM 3512 C CA . TYR C 3 100 ? -5.87300 -4.89600 -22.13500 1.000 81.69743 100 TYR L CA 1
ATOM 3513 C C . TYR C 3 100 ? -4.77300 -4.06300 -21.48600 1.000 79.52477 100 TYR L C 1
ATOM 3514 O O . TYR C 3 100 ? -3.81600 -4.60600 -20.93200 1.000 77.81090 100 TYR L O 1
ATOM 3523 N N . CYS C 3 101 ? -4.89700 -2.74100 -21.58200 1.000 79.70778 101 CYS L N 1
ATOM 3524 C CA . CYS C 3 101 ? -4.14800 -1.81300 -20.74600 1.000 79.60925 101 CYS L CA 1
ATOM 3525 C C . CYS C 3 101 ? -5.02500 -1.37500 -19.57100 1.000 81.33317 101 CYS L C 1
ATOM 3526 O O . CYS C 3 101 ? -6.25500 -1.38400 -19.64800 1.000 85.61860 101 CYS L O 1
ATOM 3529 N N . GLN C 3 102 ? -4.36900 -0.98000 -18.48200 1.000 75.45210 102 GLN L N 1
ATOM 3530 C CA . GLN C 3 102 ? -5.02800 -0.49400 -17.27900 1.000 77.84925 102 GLN L CA 1
ATOM 3531 C C . GLN C 3 102 ? -4.28900 0.73900 -16.79600 1.000 80.83486 102 GLN L C 1
ATOM 3532 O O . GLN C 3 102 ? -3.07400 0.68200 -16.60000 1.000 82.50124 102 GLN L O 1
ATOM 3538 N N . GLN C 3 103 ? -4.99400 1.84600 -16.59600 1.000 74.42554 103 GLN L N 1
ATOM 3539 C CA . GLN C 3 103 ? -4.43400 2.88400 -15.74800 1.000 72.89973 103 GLN L CA 1
ATOM 3540 C C . GLN C 3 103 ? -4.81000 2.56800 -14.29700 1.000 75.09674 103 GLN L C 1
ATOM 3541 O O . GLN C 3 103 ? -5.91400 2.08700 -14.01100 1.000 73.24612 103 GLN L O 1
ATOM 3547 N N . TYR C 3 104 ? -3.89200 2.84000 -13.38200 1.000 69.81250 104 TYR L N 1
ATOM 3548 C CA . TYR C 3 104 ? -4.22500 2.76400 -11.96800 1.000 80.19218 104 TYR L CA 1
ATOM 3549 C C . TYR C 3 104 ? -3.70600 3.97100 -11.23000 1.000 77.65630 104 TYR L C 1
ATOM 3550 O O . TYR C 3 104 ? -3.18700 3.84600 -10.13300 1.000 78.42775 104 TYR L O 1
ATOM 3559 N N . LYS C 3 105 ? -3.80700 5.16200 -11.81800 1.000 81.11486 105 LYS L N 1
ATOM 3560 C CA . LYS C 3 105 ? -3.43000 6.35500 -11.06900 1.000 80.09702 105 LYS L CA 1
ATOM 3561 C C . LYS C 3 105 ? -4.60600 7.00900 -10.37100 1.000 84.01103 105 LYS L C 1
ATOM 3562 O O . LYS C 3 105 ? -4.39300 7.85200 -9.50100 1.000 93.66674 105 LYS L O 1
ATOM 3568 N N . TYR C 3 106 ? -5.83300 6.66300 -10.74100 1.000 81.88156 106 TYR L N 1
ATOM 3569 C CA . TYR C 3 106 ? -7.00600 7.27400 -10.14500 1.000 82.13945 106 TYR L CA 1
ATOM 3570 C C . TYR C 3 106 ? -8.05000 6.19100 -9.93300 1.000 88.53868 106 TYR L C 1
ATOM 3571 O O . TYR C 3 106 ? -8.40200 5.47400 -10.88000 1.000 78.81284 106 TYR L O 1
ATOM 3580 N N . VAL C 3 107 ? -8.50600 6.05100 -8.69000 1.000 89.43544 107 VAL L N 1
ATOM 3581 C CA . VAL C 3 107 ? -9.81000 5.41700 -8.49600 1.000 75.96206 107 VAL L CA 1
ATOM 3582 C C . VAL C 3 107 ? -10.81400 6.16200 -9.36200 1.000 78.56743 107 VAL L C 1
ATOM 3583 O O . VAL C 3 107 ? -10.79400 7.40800 -9.39200 1.000 85.48261 107 VAL L O 1
ATOM 3587 N N . PRO C 3 108 ? -11.66500 5.48400 -10.13200 1.000 80.45784 108 PRO L N 1
ATOM 3588 C CA . PRO C 3 108 ? -11.68600 4.05000 -10.41900 1.000 85.32184 108 PRO L CA 1
ATOM 3589 C C . PRO C 3 108 ? -10.65800 3.64900 -11.48100 1.000 83.83197 108 PRO L C 1
ATOM 3590 O O . PRO C 3 108 ? -10.66200 4.23100 -12.55900 1.000 82.72090 108 PRO L O 1
ATOM 3594 N N . VAL C 3 109 ? -9.78500 2.68600 -11.17700 1.000 84.87232 109 VAL L N 1
ATOM 3595 C CA . VAL C 3 109 ? -8.91400 2.15000 -12.20700 1.000 85.46142 109 VAL L CA 1
ATOM 3596 C C . VAL C 3 109 ? -9.78600 1.61700 -13.33600 1.000 89.03752 109 VAL L C 1
ATOM 3597 O O . VAL C 3 109 ? -10.89500 1.11500 -13.10700 1.000 99.42207 109 VAL L O 1
ATOM 3601 N N . THR C 3 110 ? -9.29600 1.75500 -14.56800 1.000 80.43820 110 THR L N 1
ATOM 3602 C CA . THR C 3 110 ? -10.08700 1.49100 -15.77000 1.000 83.35063 110 THR L CA 1
ATOM 3603 C C . THR C 3 110 ? -9.24000 0.80600 -16.83400 1.000 83.66409 110 THR L C 1
ATOM 3604 O O . THR C 3 110 ? -8.11800 1.24000 -17.11300 1.000 79.39085 110 THR L O 1
ATOM 3608 N N . PHE C 3 111 ? -9.80000 -0.23700 -17.44400 1.000 85.77363 111 PHE L N 1
ATOM 3609 C CA . PHE C 3 111 ? -9.13300 -1.01900 -18.47300 1.000 91.33933 111 PHE L CA 1
ATOM 3610 C C . PHE C 3 111 ? -9.46700 -0.49000 -19.86500 1.000 110.27174 111 PHE L C 1
ATOM 3611 O O . PHE C 3 111 ? -10.17600 0.50500 -20.03500 1.000 112.95499 111 PHE L O 1
ATOM 3619 N N . GLY C 3 112 ? -8.95100 -1.17600 -20.88600 1.000 97.85912 112 GLY L N 1
ATOM 3620 C CA . GLY C 3 112 ? -9.35000 -0.94200 -22.25100 1.000 89.89495 112 GLY L CA 1
ATOM 3621 C C . GLY C 3 112 ? -10.19100 -2.07900 -22.81400 1.000 98.07336 112 GLY L C 1
ATOM 3622 O O . GLY C 3 112 ? -10.44500 -3.09400 -22.16900 1.000 87.75234 112 GLY L O 1
ATOM 3623 N N . GLN C 3 113 ? -10.59800 -1.89200 -24.08300 1.000 100.71036 113 GLN L N 1
ATOM 3624 C CA . GLN C 3 113 ? -11.57400 -2.79600 -24.67600 1.000 102.27599 113 GLN L CA 1
ATOM 3625 C C . GLN C 3 113 ? -10.96500 -4.13400 -25.06400 1.000 96.86496 113 GLN L C 1
ATOM 3626 O O . GLN C 3 113 ? -11.69200 -5.13200 -25.13600 1.000 92.89922 113 GLN L O 1
ATOM 3632 N N . GLY C 3 114 ? -9.65700 -4.18800 -25.24600 1.000 90.26541 114 GLY L N 1
ATOM 3633 C CA . GLY C 3 114 ? -8.97100 -5.38900 -25.66500 1.000 89.91006 114 GLY L CA 1
ATOM 3634 C C . GLY C 3 114 ? -8.36700 -5.23900 -27.06100 1.000 97.98337 114 GLY L C 1
ATOM 3635 O O . GLY C 3 114 ? -8.77200 -4.39700 -27.87300 1.000 97.44768 114 GLY L O 1
ATOM 3636 N N . THR C 3 115 ? -7.37400 -6.07900 -27.33700 1.000 90.43819 115 THR L N 1
ATOM 3637 C CA . THR C 3 115 ? -6.81800 -6.18500 -28.68100 1.000 92.28157 115 THR L CA 1
ATOM 3638 C C . THR C 3 115 ? -6.58400 -7.66500 -28.94600 1.000 92.97169 115 THR L C 1
ATOM 3639 O O . THR C 3 115 ? -5.73800 -8.29500 -28.29900 1.000 92.62127 115 THR L O 1
ATOM 3643 N N . LYS C 3 116 ? -7.35300 -8.22500 -29.87100 1.000 98.84673 116 LYS L N 1
ATOM 3644 C CA . LYS C 3 116 ? -7.20600 -9.63100 -30.19100 1.000 103.53424 116 LYS L CA 1
ATOM 3645 C C . LYS C 3 116 ? -6.07700 -9.77800 -31.19100 1.000 107.54829 116 LYS L C 1
ATOM 3646 O O . LYS C 3 116 ? -5.97600 -9.00600 -32.14600 1.000 124.37943 116 LYS L O 1
ATOM 3652 N N . VAL C 3 117 ? -5.20700 -10.74500 -30.95000 1.000 93.91744 117 VAL L N 1
ATOM 3653 C CA . VAL C 3 117 ? -4.10500 -11.05100 -31.84500 1.000 94.39705 117 VAL L CA 1
ATOM 3654 C C . VAL C 3 117 ? -4.26100 -12.51200 -32.25400 1.000 99.59415 117 VAL L C 1
ATOM 3655 O O . VAL C 3 117 ? -4.50700 -13.37500 -31.40500 1.000 102.77858 117 VAL L O 1
ATOM 3659 N N . GLU C 3 118 ? -4.22000 -12.78000 -33.56200 1.000 106.35365 118 GLU L N 1
ATOM 3660 C CA . GLU C 3 118 ? -4.40300 -14.15900 -34.00500 1.000 109.77224 118 GLU L CA 1
ATOM 3661 C C . GLU C 3 118 ? -3.27000 -14.62300 -34.91100 1.000 114.22159 118 GLU L C 1
ATOM 3662 O O . GLU C 3 118 ? -2.26100 -13.93500 -35.06200 1.000 99.24087 118 GLU L O 1
ATOM 3668 N N . ILE C 3 119 ? -3.43100 -15.80200 -35.50800 1.000 125.58044 119 ILE L N 1
ATOM 3669 C CA . ILE C 3 119 ? -2.28700 -16.49900 -36.07800 1.000 121.75479 119 ILE L CA 1
ATOM 3670 C C . ILE C 3 119 ? -1.89900 -15.96100 -37.44700 1.000 125.40129 119 ILE L C 1
ATOM 3671 O O . ILE C 3 119 ? -0.72200 -16.03200 -37.82100 1.000 136.01537 119 ILE L O 1
ATOM 3676 N N . LYS C 3 120 ? -2.84500 -15.41100 -38.20900 1.000 119.79601 120 LYS L N 1
ATOM 3677 C CA . LYS C 3 120 ? -2.59500 -14.98400 -39.59700 1.000 118.84498 120 LYS L CA 1
ATOM 3678 C C . LYS C 3 120 ? -1.88500 -16.03600 -40.45200 1.000 109.66349 120 LYS L C 1
ATOM 3679 O O . LYS C 3 120 ? -0.74200 -15.87000 -40.85400 1.000 109.81800 120 LYS L O 1
ATOM 3685 N N . ARG C 3 121 ? -2.57500 -17.15800 -40.63400 1.000 110.87460 121 ARG L N 1
ATOM 3686 C CA . ARG C 3 121 ? -2.15700 -18.23800 -41.51500 1.000 117.50323 121 ARG L CA 1
ATOM 3687 C C . ARG C 3 121 ? -2.52100 -17.96500 -42.97700 1.000 118.49135 121 ARG L C 1
ATOM 3688 O O . ARG C 3 121 ? -3.13400 -16.95100 -43.31600 1.000 116.30769 121 ARG L O 1
ATOM 3696 N N . THR C 3 122 ? -2.17600 -18.90000 -43.85700 1.000 119.96946 122 THR L N 1
ATOM 3697 C CA . THR C 3 122 ? -2.62500 -18.80800 -45.23800 1.000 126.04382 122 THR L CA 1
ATOM 3698 C C . THR C 3 122 ? -4.09700 -19.17800 -45.32000 1.000 123.95010 122 THR L C 1
ATOM 3699 O O . THR C 3 122 ? -4.60500 -19.94500 -44.50100 1.000 129.01551 122 THR L O 1
ATOM 3703 N N . VAL C 3 123 ? -4.78400 -18.62300 -46.32100 1.000 123.98057 123 VAL L N 1
ATOM 3704 C CA . VAL C 3 123 ? -6.22700 -18.79600 -46.39800 1.000 124.95434 123 VAL L CA 1
ATOM 3705 C C . VAL C 3 123 ? -6.55300 -20.27700 -46.49300 1.000 127.32028 123 VAL L C 1
ATOM 3706 O O . VAL C 3 123 ? -5.79000 -21.06600 -47.06400 1.000 134.54680 123 VAL L O 1
ATOM 3710 N N . ALA C 3 124 ? -7.66300 -20.67300 -45.87500 1.000 125.55550 124 ALA L N 1
ATOM 3711 C CA . ALA C 3 124 ? -8.18800 -22.02300 -46.00800 1.000 126.81290 124 ALA L CA 1
ATOM 3712 C C . ALA C 3 124 ? -9.70200 -21.95100 -46.09800 1.000 128.65372 124 ALA L C 1
ATOM 3713 O O . ALA C 3 124 ? -10.34000 -21.28600 -45.27500 1.000 126.41515 124 ALA L O 1
ATOM 3715 N N . ALA C 3 125 ? -10.27000 -22.64400 -47.08500 1.000 130.53925 125 ALA L N 1
ATOM 3716 C CA . ALA C 3 125 ? -11.70400 -22.60700 -47.32800 1.000 131.96576 125 ALA L CA 1
ATOM 3717 C C . ALA C 3 125 ? -12.47800 -23.30900 -46.21200 1.000 130.75082 125 ALA L C 1
ATOM 3718 O O . ALA C 3 125 ? -11.94100 -24.17100 -45.51200 1.000 129.52306 125 ALA L O 1
ATOM 3720 N N . PRO C 3 126 ? -13.75200 -22.93900 -46.01300 1.000 131.19164 126 PRO L N 1
ATOM 3721 C CA . PRO C 3 126 ? -14.57300 -23.63700 -45.01300 1.000 136.78250 126 PRO L CA 1
ATOM 3722 C C . PRO C 3 126 ? -15.21700 -24.91700 -45.52700 1.000 152.25883 126 PRO L C 1
ATOM 3723 O O . PRO C 3 126 ? -15.85400 -24.91400 -46.58200 1.000 139.27580 126 PRO L O 1
ATOM 3727 N N . SER C 3 127 ? -15.08900 -26.01300 -44.78000 1.000 117.14418 127 SER L N 1
ATOM 3728 C CA . SER C 3 127 ? -15.87600 -27.20600 -45.06900 1.000 129.13998 127 SER L CA 1
ATOM 3729 C C . SER C 3 127 ? -17.33400 -26.96700 -44.67700 1.000 124.41779 127 SER L C 1
ATOM 3730 O O . SER C 3 127 ? -17.71800 -27.17700 -43.51900 1.000 122.97925 127 SER L O 1
ATOM 3733 N N . VAL C 3 128 ? -18.15300 -26.53100 -45.63400 1.000 108.90813 128 VAL L N 1
ATOM 3734 C CA . VAL C 3 128 ? -19.50700 -26.06300 -45.35900 1.000 91.86176 128 VAL L CA 1
ATOM 3735 C C . VAL C 3 128 ? -20.48400 -27.22200 -45.49300 1.000 94.12124 128 VAL L C 1
ATOM 3736 O O . VAL C 3 128 ? -20.41700 -27.99700 -46.45200 1.000 94.44745 128 VAL L O 1
ATOM 3740 N N . PHE C 3 129 ? -21.40100 -27.33900 -44.53400 1.000 101.87440 129 PHE L N 1
ATOM 3741 C CA . PHE C 3 129 ? -22.40200 -28.39700 -44.52500 1.000 113.01154 129 PHE L CA 1
ATOM 3742 C C . PHE C 3 129 ? -23.74700 -27.79900 -44.12700 1.000 111.38893 129 PHE L C 1
ATOM 3743 O O . PHE C 3 129 ? -23.88900 -26.58200 -43.98300 1.000 110.47915 129 PHE L O 1
ATOM 3751 N N . ILE C 3 130 ? -24.74300 -28.66800 -43.96200 1.000 99.48756 130 ILE L N 1
ATOM 3752 C CA . ILE C 3 130 ? -26.06300 -28.27800 -43.47600 1.000 85.99301 130 ILE L CA 1
ATOM 3753 C C . ILE C 3 130 ? -26.71500 -29.50200 -42.85900 1.000 79.05845 130 ILE L C 1
ATOM 3754 O O . ILE C 3 130 ? -26.54400 -30.62000 -43.35300 1.000 77.73105 130 ILE L O 1
ATOM 3759 N N . PHE C 3 131 ? -27.45100 -29.28700 -41.76700 1.000 76.44669 131 PHE L N 1
ATOM 3760 C CA . PHE C 3 131 ? -28.11200 -30.36400 -41.02600 1.000 80.00697 131 PHE L CA 1
ATOM 3761 C C . PHE C 3 131 ? -29.59700 -30.06500 -40.88600 1.000 82.25000 131 PHE L C 1
ATOM 3762 O O . PHE C 3 131 ? -29.96900 -29.05700 -40.24900 1.000 86.43065 131 PHE L O 1
ATOM 3770 N N . PRO C 3 132 ? -30.47900 -30.89700 -41.42400 1.000 84.73575 132 PRO L N 1
ATOM 3771 C CA . PRO C 3 132 ? -31.91300 -30.77100 -41.12300 1.000 92.99615 132 PRO L CA 1
ATOM 3772 C C . PRO C 3 132 ? -32.18200 -31.01200 -39.64900 1.000 95.27221 132 PRO L C 1
ATOM 3773 O O . PRO C 3 132 ? -31.28400 -31.44400 -38.90800 1.000 95.25461 132 PRO L O 1
ATOM 3777 N N . PRO C 3 133 ? -33.39500 -30.73900 -39.17700 1.000 97.77012 133 PRO L N 1
ATOM 3778 C CA . PRO C 3 133 ? -33.74100 -31.07700 -37.79400 1.000 93.89912 133 PRO L CA 1
ATOM 3779 C C . PRO C 3 133 ? -34.15400 -32.53700 -37.65700 1.000 100.05331 133 PRO L C 1
ATOM 3780 O O . PRO C 3 133 ? -34.59800 -33.19300 -38.60400 1.000 101.35544 133 PRO L O 1
ATOM 3784 N N . SER C 3 134 ? -34.01400 -33.03000 -36.43300 1.000 101.31974 134 SER L N 1
ATOM 3785 C CA . SER C 3 134 ? -34.20400 -34.43300 -36.11200 1.000 100.86260 134 SER L CA 1
ATOM 3786 C C . SER C 3 134 ? -35.66400 -34.74400 -35.81200 1.000 105.61229 134 SER L C 1
ATOM 3787 O O . SER C 3 134 ? -36.47800 -33.85500 -35.54600 1.000 103.27110 134 SER L O 1
ATOM 3790 N N . ASP C 3 135 ? -35.98500 -36.04000 -35.86100 1.000 112.67676 135 ASP L N 1
ATOM 3791 C CA . ASP C 3 135 ? -37.29400 -36.49500 -35.41200 1.000 116.88797 135 ASP L CA 1
ATOM 3792 C C . ASP C 3 135 ? -37.51000 -36.14000 -33.95200 1.000 120.59301 135 ASP L C 1
ATOM 3793 O O . ASP C 3 135 ? -38.60600 -35.72600 -33.56100 1.000 128.09114 135 ASP L O 1
ATOM 3795 N N . SER C 3 136 ? -36.46200 -36.28100 -33.13700 1.000 119.34486 136 SER L N 1
ATOM 3796 C CA . SER C 3 136 ? -36.55800 -35.94600 -31.72000 1.000 115.68961 136 SER L CA 1
ATOM 3797 C C . SER C 3 136 ? -37.04700 -34.51600 -31.51600 1.000 115.00776 136 SER L C 1
ATOM 3798 O O . SER C 3 136 ? -37.93600 -34.26900 -30.69000 1.000 117.36839 136 SER L O 1
ATOM 3801 N N . GLN C 3 137 ? -36.49500 -33.56200 -32.27700 1.000 116.93959 137 GLN L N 1
ATOM 3802 C CA . GLN C 3 137 ? -36.82000 -32.14900 -32.08400 1.000 115.54100 137 GLN L CA 1
ATOM 3803 C C . GLN C 3 137 ? -38.16300 -31.77100 -32.69500 1.000 116.80383 137 GLN L C 1
ATOM 3804 O O . GLN C 3 137 ? -38.83500 -30.86600 -32.19000 1.000 116.67126 137 GLN L O 1
ATOM 3810 N N . LEU C 3 138 ? -38.57000 -32.43300 -33.77700 1.000 116.18223 138 LEU L N 1
ATOM 3811 C CA . LEU C 3 138 ? -39.84000 -32.07700 -34.39500 1.000 115.51337 138 LEU L CA 1
ATOM 3812 C C . LEU C 3 138 ? -41.00900 -32.41800 -33.48300 1.000 114.25611 138 LEU L C 1
ATOM 3813 O O . LEU C 3 138 ? -41.98100 -31.65900 -33.40400 1.000 114.73807 138 LEU L O 1
ATOM 3818 N N . LYS C 3 139 ? -40.92300 -33.53700 -32.76100 1.000 110.76947 139 LYS L N 1
ATOM 3819 C CA . LYS C 3 139 ? -41.96400 -33.87600 -31.80100 1.000 111.70585 139 LYS L CA 1
ATOM 3820 C C . LYS C 3 139 ? -42.04700 -32.87900 -30.65700 1.000 111.45700 139 LYS L C 1
ATOM 3821 O O . LYS C 3 139 ? -42.92700 -33.02100 -29.80200 1.000 121.03936 139 LYS L O 1
ATOM 3823 N N . SER C 3 140 ? -41.17600 -31.87200 -30.63000 1.000 105.44787 140 SER L N 1
ATOM 3824 C CA . SER C 3 140 ? -41.12800 -30.89300 -29.55800 1.000 103.34490 140 SER L CA 1
ATOM 3825 C C . SER C 3 140 ? -41.83200 -29.58800 -29.89800 1.000 102.51756 140 SER L C 1
ATOM 3826 O O . SER C 3 140 ? -42.05600 -28.77200 -28.99400 1.000 101.69584 140 SER L O 1
ATOM 3829 N N . GLY C 3 141 ? -42.16000 -29.35900 -31.17000 1.000 101.09250 141 GLY L N 1
ATOM 3830 C CA . GLY C 3 141 ? -42.90700 -28.18600 -31.57200 1.000 101.00509 141 GLY L CA 1
ATOM 3831 C C . GLY C 3 141 ? -42.10000 -27.06200 -32.18400 1.000 100.10884 141 GLY L C 1
ATOM 3832 O O . GLY C 3 141 ? -42.68800 -26.03700 -32.55200 1.000 103.60563 141 GLY L O 1
ATOM 3833 N N . THR C 3 142 ? -40.77900 -27.20600 -32.29400 1.000 95.70228 142 THR L N 1
ATOM 3834 C CA . THR C 3 142 ? -39.94600 -26.20900 -32.95500 1.000 93.35607 142 THR L CA 1
ATOM 3835 C C . THR C 3 142 ? -38.88700 -26.91300 -33.79100 1.000 95.12672 142 THR L C 1
ATOM 3836 O O . THR C 3 142 ? -38.57100 -28.08400 -33.56600 1.000 98.77338 142 THR L O 1
ATOM 3840 N N . ALA C 3 143 ? -38.32500 -26.17600 -34.75100 1.000 91.54875 143 ALA L N 1
ATOM 3841 C CA . ALA C 3 143 ? -37.30800 -26.70800 -35.65400 1.000 93.59514 143 ALA L CA 1
ATOM 3842 C C . ALA C 3 143 ? -36.11700 -25.76200 -35.70000 1.000 88.60124 143 ALA L C 1
ATOM 3843 O O . ALA C 3 143 ? -36.27000 -24.57200 -35.99700 1.000 87.15912 143 ALA L O 1
ATOM 3845 N N . SER C 3 144 ? -34.93800 -26.29300 -35.40000 1.000 84.10529 144 SER L N 1
ATOM 3846 C CA . SER C 3 144 ? -33.67800 -25.62500 -35.66200 1.000 79.19122 144 SER L CA 1
ATOM 3847 C C . SER C 3 144 ? -32.98900 -26.36100 -36.80000 1.000 85.64072 144 SER L C 1
ATOM 3848 O O . SER C 3 144 ? -32.97100 -27.59900 -36.81900 1.000 95.80900 144 SER L O 1
ATOM 3851 N N . VAL C 3 145 ? -32.45800 -25.61300 -37.76500 1.000 78.97837 145 VAL L N 1
ATOM 3852 C CA . VAL C 3 145 ? -31.64400 -26.18200 -38.83400 1.000 76.89087 145 VAL L CA 1
ATOM 3853 C C . VAL C 3 145 ? -30.28400 -25.50100 -38.77800 1.000 69.83283 145 VAL L C 1
ATOM 3854 O O . VAL C 3 145 ? -30.20500 -24.27000 -38.68900 1.000 66.88584 145 VAL L O 1
ATOM 3858 N N . VAL C 3 146 ? -29.22100 -26.30500 -38.79600 1.000 72.59480 146 VAL L N 1
ATOM 3859 C CA . VAL C 3 146 ? -27.87600 -25.86100 -38.43600 1.000 75.09246 146 VAL L CA 1
ATOM 3860 C C . VAL C 3 146 ? -26.96100 -26.00600 -39.64400 1.000 80.34083 146 VAL L C 1
ATOM 3861 O O . VAL C 3 146 ? -26.80900 -27.10800 -40.19000 1.000 84.04903 146 VAL L O 1
ATOM 3865 N N . CYS C 3 147 ? -26.35300 -24.89300 -40.04700 1.000 78.56330 147 CYS L N 1
ATOM 3866 C CA . CYS C 3 147 ? -25.33500 -24.84400 -41.08500 1.000 78.95117 147 CYS L CA 1
ATOM 3867 C C . CYS C 3 147 ? -23.98000 -24.71000 -40.40500 1.000 70.87617 147 CYS L C 1
ATOM 3868 O O . CYS C 3 147 ? -23.82500 -23.91800 -39.47300 1.000 79.67813 147 CYS L O 1
ATOM 3871 N N . LEU C 3 148 ? -23.00000 -25.47500 -40.86400 1.000 65.77131 148 LEU L N 1
ATOM 3872 C CA . LEU C 3 148 ? -21.70000 -25.51200 -40.20900 1.000 72.10220 148 LEU L CA 1
ATOM 3873 C C . LEU C 3 148 ? -20.58300 -25.11100 -41.17100 1.000 71.91259 148 LEU L C 1
ATOM 3874 O O . LEU C 3 148 ? -20.48300 -25.65100 -42.27400 1.000 69.54454 148 LEU L O 1
ATOM 3879 N N . LEU C 3 149 ? -19.73300 -24.18000 -40.74100 1.000 72.17037 149 LEU L N 1
ATOM 3880 C CA . LEU C 3 149 ? -18.53400 -23.78900 -41.48100 1.000 71.72636 149 LEU L CA 1
ATOM 3881 C C . LEU C 3 149 ? -17.32400 -24.26000 -40.68100 1.000 79.11670 149 LEU L C 1
ATOM 3882 O O . LEU C 3 149 ? -17.06300 -23.75800 -39.58500 1.000 72.76186 149 LEU L O 1
ATOM 3887 N N . ASN C 3 150 ? -16.57500 -25.20900 -41.22200 1.000 92.90053 150 ASN L N 1
ATOM 3888 C CA . ASN C 3 150 ? -15.49800 -25.82300 -40.46300 1.000 102.23172 150 ASN L CA 1
ATOM 3889 C C . ASN C 3 150 ? -14.13800 -25.52100 -41.08200 1.000 109.69511 150 ASN L C 1
ATOM 3890 O O . ASN C 3 150 ? -13.96900 -25.58300 -42.30700 1.000 111.43338 150 ASN L O 1
ATOM 3895 N N . ASN C 3 151 ? -13.17900 -25.18200 -40.21300 1.000 110.81635 151 ASN L N 1
ATOM 3896 C CA . ASN C 3 151 ? -11.75400 -25.12900 -40.54300 1.000 110.63724 151 ASN L CA 1
ATOM 3897 C C . ASN C 3 151 ? -11.47300 -24.15600 -41.69500 1.000 110.26604 151 ASN L C 1
ATOM 3898 O O . ASN C 3 151 ? -11.08900 -24.54500 -42.79900 1.000 114.92313 151 ASN L O 1
ATOM 3903 N N . PHE C 3 152 ? -11.67800 -22.86800 -41.40500 1.000 101.20195 152 PHE L N 1
ATOM 3904 C CA . PHE C 3 152 ? -11.43700 -21.81600 -42.38100 1.000 93.31338 152 PHE L CA 1
ATOM 3905 C C . PHE C 3 152 ? -10.65600 -20.65400 -41.77900 1.000 88.42227 152 PHE L C 1
ATOM 3906 O O . PHE C 3 152 ? -10.64200 -20.43700 -40.56700 1.000 89.34006 152 PHE L O 1
ATOM 3914 N N . TYR C 3 153 ? -10.00000 -19.90000 -42.66500 1.000 88.60711 153 TYR L N 1
ATOM 3915 C CA . TYR C 3 153 ? -9.32200 -18.66800 -42.33900 1.000 83.91649 153 TYR L CA 1
ATOM 3916 C C . TYR C 3 153 ? -9.51000 -17.71400 -43.50800 1.000 92.94292 153 TYR L C 1
ATOM 3917 O O . TYR C 3 153 ? -9.36000 -18.12700 -44.66500 1.000 104.73433 153 TYR L O 1
ATOM 3926 N N . PRO C 3 154 ? -9.79300 -16.42700 -43.25200 1.000 91.80272 154 PRO L N 1
ATOM 3927 C CA . PRO C 3 154 ? -9.86000 -15.74400 -41.96200 1.000 85.81120 154 PRO L CA 1
ATOM 3928 C C . PRO C 3 154 ? -11.21100 -15.91400 -41.27900 1.000 83.69027 154 PRO L C 1
ATOM 3929 O O . PRO C 3 154 ? -12.03900 -16.69800 -41.73500 1.000 85.29459 154 PRO L O 1
ATOM 3933 N N . ARG C 3 155 ? -11.43600 -15.16500 -40.20300 1.000 82.96898 155 ARG L N 1
ATOM 3934 C CA . ARG C 3 155 ? -12.64800 -15.35400 -39.41300 1.000 83.62494 155 ARG L CA 1
ATOM 3935 C C . ARG C 3 155 ? -13.87200 -14.78400 -40.10900 1.000 81.76794 155 ARG L C 1
ATOM 3936 O O . ARG C 3 155 ? -14.97100 -15.32500 -39.95000 1.000 79.30273 155 ARG L O 1
ATOM 3944 N N . GLU C 3 156 ? -13.70400 -13.70700 -40.87400 1.000 88.70288 156 GLU L N 1
ATOM 3945 C CA . GLU C 3 156 ? -14.83100 -13.07500 -41.54200 1.000 92.83822 156 GLU L CA 1
ATOM 3946 C C . GLU C 3 156 ? -15.54600 -14.07200 -42.43900 1.000 95.58640 156 GLU L C 1
ATOM 3947 O O . GLU C 3 156 ? -14.91100 -14.85800 -43.14000 1.000 97.26777 156 GLU L O 1
ATOM 3953 N N . ALA C 3 157 ? -16.87700 -14.04500 -42.39800 1.000 95.57001 157 ALA L N 1
ATOM 3954 C CA . ALA C 3 157 ? -17.70700 -14.86600 -43.27200 1.000 83.20489 157 ALA L CA 1
ATOM 3955 C C . ALA C 3 157 ? -19.16600 -14.44000 -43.18400 1.000 90.14960 157 ALA L C 1
ATOM 3956 O O . ALA C 3 157 ? -19.69400 -14.22000 -42.08900 1.000 94.93598 157 ALA L O 1
ATOM 3958 N N . LYS C 3 158 ? -19.83400 -14.34400 -44.32600 1.000 97.56564 158 LYS L N 1
ATOM 3959 C CA . LYS C 3 158 ? -21.26300 -14.08200 -44.36900 1.000 93.08921 158 LYS L CA 1
ATOM 3960 C C . LYS C 3 158 ? -22.01300 -15.38300 -44.63300 1.000 87.68619 158 LYS L C 1
ATOM 3961 O O . LYS C 3 158 ? -21.58800 -16.20900 -45.45100 1.000 72.82962 158 LYS L O 1
ATOM 3963 N N . VAL C 3 159 ? -23.11100 -15.57700 -43.90800 1.000 94.16637 159 VAL L N 1
ATOM 3964 C CA . VAL C 3 159 ? -24.00600 -16.70600 -44.12400 1.000 90.91076 159 VAL L CA 1
ATOM 3965 C C . VAL C 3 159 ? -25.42100 -16.16700 -44.24500 1.000 91.58504 159 VAL L C 1
ATOM 3966 O O . VAL C 3 159 ? -25.82800 -15.28200 -43.48400 1.000 93.90335 159 VAL L O 1
ATOM 3970 N N . GLN C 3 160 ? -26.16200 -16.69000 -45.21400 1.000 93.23299 160 GLN L N 1
ATOM 3971 C CA . GLN C 3 160 ? -27.53100 -16.26800 -45.45800 1.000 94.78496 160 GLN L CA 1
ATOM 3972 C C . GLN C 3 160 ? -28.41700 -17.49800 -45.56400 1.000 89.70652 160 GLN L C 1
ATOM 3973 O O . GLN C 3 160 ? -28.08200 -18.46100 -46.26600 1.000 89.22969 160 GLN L O 1
ATOM 3979 N N . TRP C 3 161 ? -29.53300 -17.47400 -44.85100 1.000 87.99860 161 TRP L N 1
ATOM 3980 C CA . TRP C 3 161 ? -30.53100 -18.52500 -44.95200 1.000 92.74819 161 TRP L CA 1
ATOM 3981 C C . TRP C 3 161 ? -31.60200 -18.06800 -45.93100 1.000 96.29460 161 TRP L C 1
ATOM 3982 O O . TRP C 3 161 ? -32.23100 -17.02100 -45.72800 1.000 106.91683 161 TRP L O 1
ATOM 3993 N N . LYS C 3 162 ? -31.79600 -18.84300 -46.98800 1.000 88.04529 162 LYS L N 1
ATOM 3994 C CA . LYS C 3 162 ? -32.89900 -18.64900 -47.91600 1.000 99.31535 162 LYS L CA 1
ATOM 3995 C C . LYS C 3 162 ? -33.79700 -19.87200 -47.81500 1.000 109.96783 162 LYS L C 1
ATOM 3996 O O . LYS C 3 162 ? -33.42700 -20.96200 -48.26600 1.000 108.77141 162 LYS L O 1
ATOM 3998 N N . VAL C 3 163 ? -34.96000 -19.69500 -47.20000 1.000 116.30284 163 VAL L N 1
ATOM 3999 C CA . VAL C 3 163 ? -36.01600 -20.69800 -47.20900 1.000 119.08882 163 VAL L CA 1
ATOM 4000 C C . VAL C 3 163 ? -37.02300 -20.27200 -48.27300 1.000 127.85581 163 VAL L C 1
ATOM 4001 O O . VAL C 3 163 ? -37.71300 -19.25700 -48.12100 1.000 132.49445 163 VAL L O 1
ATOM 4005 N N . ASP C 3 164 ? -37.08700 -21.04600 -49.36300 1.000 126.92129 164 ASP L N 1
ATOM 4006 C CA . ASP C 3 164 ? -37.79300 -20.65600 -50.58800 1.000 133.33027 164 ASP L CA 1
ATOM 4007 C C . ASP C 3 164 ? -37.17700 -19.39600 -51.19900 1.000 134.92689 164 ASP L C 1
ATOM 4008 O O . ASP C 3 164 ? -37.88400 -18.51300 -51.69100 1.000 137.46887 164 ASP L O 1
ATOM 4013 N N . ASN C 3 165 ? -35.84300 -19.32400 -51.16900 1.000 131.82249 165 ASN L N 1
ATOM 4014 C CA . ASN C 3 165 ? -35.07900 -18.19700 -51.70900 1.000 130.35361 165 ASN L CA 1
ATOM 4015 C C . ASN C 3 165 ? -35.55600 -16.87400 -51.11300 1.000 127.49249 165 ASN L C 1
ATOM 4016 O O . ASN C 3 165 ? -35.83200 -15.90500 -51.82500 1.000 124.26443 165 ASN L O 1
ATOM 4021 N N . ALA C 3 166 ? -35.63700 -16.84200 -49.77800 1.000 126.42267 166 ALA L N 1
ATOM 4022 C CA . ALA C 3 166 ? -36.13000 -15.68900 -49.03300 1.000 122.41404 166 ALA L CA 1
ATOM 4023 C C . ALA C 3 166 ? -35.12100 -15.28500 -47.96800 1.000 113.36646 166 ALA L C 1
ATOM 4024 O O . ALA C 3 166 ? -34.43300 -16.12500 -47.39000 1.000 112.63015 166 ALA L O 1
ATOM 4026 N N . LEU C 3 167 ? -35.04400 -13.98300 -47.71200 1.000 111.35609 167 LEU L N 1
ATOM 4027 C CA . LEU C 3 167 ? -34.09000 -13.46600 -46.74200 1.000 106.41889 167 LEU L CA 1
ATOM 4028 C C . LEU C 3 167 ? -34.49000 -13.88100 -45.32900 1.000 110.92894 167 LEU L C 1
ATOM 4029 O O . LEU C 3 167 ? -35.65800 -13.76600 -44.93900 1.000 114.94643 167 LEU L O 1
ATOM 4031 N N . GLN C 3 168 ? -33.52200 -14.38900 -44.56700 1.000 106.10527 168 GLN L N 1
ATOM 4032 C CA . GLN C 3 168 ? -33.76200 -14.68800 -43.16600 1.000 110.46099 168 GLN L CA 1
ATOM 4033 C C . GLN C 3 168 ? -34.08900 -13.39300 -42.43700 1.000 120.47917 168 GLN L C 1
ATOM 4034 O O . GLN C 3 168 ? -33.24100 -12.50300 -42.33700 1.000 118.29351 168 GLN L O 1
ATOM 4036 N N . SER C 3 169 ? -35.31900 -13.26900 -41.94500 1.000 132.14833 169 SER L N 1
ATOM 4037 C CA . SER C 3 169 ? -35.76900 -12.03500 -41.30100 1.000 137.91540 169 SER L CA 1
ATOM 4038 C C . SER C 3 169 ? -35.57700 -12.11200 -39.78500 1.000 136.07994 169 SER L C 1
ATOM 4039 O O . SER C 3 169 ? -36.51500 -11.99200 -38.99900 1.000 140.67009 169 SER L O 1
ATOM 4041 N N . GLY C 3 170 ? -34.32400 -12.31800 -39.38400 1.000 129.96652 170 GLY L N 1
ATOM 4042 C CA . GLY C 3 170 ? -33.98100 -12.29600 -37.97400 1.000 124.16909 170 GLY L CA 1
ATOM 4043 C C . GLY C 3 170 ? -34.32000 -13.55400 -37.20700 1.000 122.50227 170 GLY L C 1
ATOM 4044 O O . GLY C 3 170 ? -34.64400 -13.47700 -36.01600 1.000 122.14347 170 GLY L O 1
ATOM 4045 N N . ASN C 3 171 ? -34.24400 -14.71600 -37.85500 1.000 122.52113 171 ASN L N 1
ATOM 4046 C CA . ASN C 3 171 ? -34.57900 -15.99400 -37.24200 1.000 114.50083 171 ASN L CA 1
ATOM 4047 C C . ASN C 3 171 ? -33.37500 -16.91100 -37.09400 1.000 109.41331 171 ASN L C 1
ATOM 4048 O O . ASN C 3 171 ? -33.52800 -18.04700 -36.63500 1.000 107.84440 171 ASN L O 1
ATOM 4053 N N . SER C 3 172 ? -32.19200 -16.45400 -37.48500 1.000 105.95154 172 SER L N 1
ATOM 4054 C CA . SER C 3 172 ? -30.96500 -17.23100 -37.44400 1.000 95.99588 172 SER L CA 1
ATOM 4055 C C . SER C 3 172 ? -30.05100 -16.71200 -36.34400 1.000 82.94165 172 SER L C 1
ATOM 4056 O O . SER C 3 172 ? -30.23500 -15.61300 -35.82200 1.000 88.32211 172 SER L O 1
ATOM 4059 N N . GLN C 3 173 ? -29.04000 -17.50600 -36.00500 1.000 73.46274 173 GLN L N 1
ATOM 4060 C CA . GLN C 3 173 ? -28.01400 -17.03300 -35.09000 1.000 80.05649 173 GLN L CA 1
ATOM 4061 C C . GLN C 3 173 ? -26.69500 -17.74000 -35.34900 1.000 77.18946 173 GLN L C 1
ATOM 4062 O O . GLN C 3 173 ? -26.64400 -18.97300 -35.39900 1.000 78.79216 173 GLN L O 1
ATOM 4068 N N . GLU C 3 174 ? -25.63000 -16.95400 -35.48100 1.000 70.21795 174 GLU L N 1
ATOM 4069 C CA . GLU C 3 174 ? -24.29400 -17.49900 -35.62300 1.000 73.21223 174 GLU L CA 1
ATOM 4070 C C . GLU C 3 174 ? -23.63400 -17.74700 -34.25800 1.000 76.46337 174 GLU L C 1
ATOM 4071 O O . GLU C 3 174 ? -24.15400 -17.40300 -33.18900 1.000 76.27946 174 GLU L O 1
ATOM 4077 N N . SER C 3 175 ? -22.47900 -18.40000 -34.31800 1.000 69.94034 175 SER L N 1
ATOM 4078 C CA . SER C 3 175 ? -21.60100 -18.65200 -33.19100 1.000 63.99713 175 SER L CA 1
ATOM 4079 C C . SER C 3 175 ? -20.29500 -19.19800 -33.73700 1.000 69.11545 175 SER L C 1
ATOM 4080 O O . SER C 3 175 ? -20.30400 -19.99800 -34.67200 1.000 70.49408 175 SER L O 1
ATOM 4083 N N . VAL C 3 176 ? -19.18500 -18.80700 -33.12500 1.000 69.24602 176 VAL L N 1
ATOM 4084 C CA . VAL C 3 176 ? -17.87300 -19.06400 -33.69600 1.000 71.12773 176 VAL L CA 1
ATOM 4085 C C . VAL C 3 176 ? -16.86100 -19.23800 -32.57000 1.000 80.09773 176 VAL L C 1
ATOM 4086 O O . VAL C 3 176 ? -16.95300 -18.58000 -31.53000 1.000 93.62364 176 VAL L O 1
ATOM 4090 N N . THR C 3 177 ? -15.89900 -20.13700 -32.77500 1.000 79.23753 177 THR L N 1
ATOM 4091 C CA . THR C 3 177 ? -14.85500 -20.40200 -31.79500 1.000 81.31269 177 THR L CA 1
ATOM 4092 C C . THR C 3 177 ? -13.71500 -19.38200 -31.89500 1.000 83.01698 177 THR L C 1
ATOM 4093 O O . THR C 3 177 ? -13.74800 -18.41400 -32.66500 1.000 76.91108 177 THR L O 1
ATOM 4097 N N . GLU C 3 178 ? -12.69700 -19.59500 -31.07500 1.000 88.69984 178 GLU L N 1
ATOM 4098 C CA . GLU C 3 178 ? -11.40200 -18.97500 -31.28900 1.000 99.75876 178 GLU L CA 1
ATOM 4099 C C . GLU C 3 178 ? -10.61700 -19.85200 -32.25200 1.000 104.29119 178 GLU L C 1
ATOM 4100 O O . GLU C 3 178 ? -10.88400 -21.05000 -32.38600 1.000 102.83791 178 GLU L O 1
ATOM 4106 N N . GLN C 3 179 ? -9.64400 -19.24800 -32.93300 1.000 110.69648 179 GLN L N 1
ATOM 4107 C CA . GLN C 3 179 ? -9.01500 -19.98000 -34.02600 1.000 118.52194 179 GLN L CA 1
ATOM 4108 C C . GLN C 3 179 ? -8.15200 -21.12600 -33.52200 1.000 118.91057 179 GLN L C 1
ATOM 4109 O O . GLN C 3 179 ? -8.11900 -22.18900 -34.15000 1.000 119.06688 179 GLN L O 1
ATOM 4115 N N . ASP C 3 180 ? -7.49100 -20.95800 -32.38000 1.000 120.95263 180 ASP L N 1
ATOM 4116 C CA . ASP C 3 180 ? -6.24500 -21.67900 -32.17900 1.000 128.04088 180 ASP L CA 1
ATOM 4117 C C . ASP C 3 180 ? -6.44400 -23.18600 -32.21800 1.000 128.18733 180 ASP L C 1
ATOM 4118 O O . ASP C 3 180 ? -7.39200 -23.73400 -31.64600 1.000 122.87320 180 ASP L O 1
ATOM 4123 N N . SER C 3 181 ? -5.54300 -23.83000 -32.93600 1.000 134.28468 181 SER L N 1
ATOM 4124 C CA . SER C 3 181 ? -5.46800 -25.26600 -33.13100 1.000 130.75119 181 SER L CA 1
ATOM 4125 C C . SER C 3 181 ? -4.10000 -25.49700 -33.75800 1.000 131.41811 181 SER L C 1
ATOM 4126 O O . SER C 3 181 ? -3.33800 -24.54800 -33.97400 1.000 134.75611 181 SER L O 1
ATOM 4129 N N . LYS C 3 182 ? -3.78100 -26.75500 -34.04900 1.000 129.00713 182 LYS L N 1
ATOM 4130 C CA . LYS C 3 182 ? -2.55800 -27.00000 -34.79900 1.000 127.72561 182 LYS L CA 1
ATOM 4131 C C . LYS C 3 182 ? -2.63200 -26.39800 -36.19500 1.000 128.33009 182 LYS L C 1
ATOM 4132 O O . LYS C 3 182 ? -1.59000 -26.20300 -36.83000 1.000 133.27602 182 LYS L O 1
ATOM 4134 N N . ASP C 3 183 ? -3.83700 -26.08100 -36.67500 1.000 125.29656 183 ASP L N 1
ATOM 4135 C CA . ASP C 3 183 ? -4.04700 -25.59500 -38.03200 1.000 126.66255 183 ASP L CA 1
ATOM 4136 C C . ASP C 3 183 ? -4.49000 -24.13900 -38.09700 1.000 127.68909 183 ASP L C 1
ATOM 4137 O O . ASP C 3 183 ? -4.66100 -23.61300 -39.20300 1.000 136.97141 183 ASP L O 1
ATOM 4142 N N . SER C 3 184 ? -4.71600 -23.48800 -36.95500 1.000 118.32305 184 SER L N 1
ATOM 4143 C CA . SER C 3 184 ? -4.86300 -22.03900 -36.86000 1.000 110.43325 184 SER L CA 1
ATOM 4144 C C . SER C 3 184 ? -6.16800 -21.51000 -37.44200 1.000 109.11333 184 SER L C 1
ATOM 4145 O O . SER C 3 184 ? -6.23800 -20.33800 -37.82100 1.000 109.17834 184 SER L O 1
ATOM 4148 N N . THR C 3 185 ? -7.21300 -22.32500 -37.52600 1.000 106.47694 185 THR L N 1
ATOM 4149 C CA . THR C 3 185 ? -8.44200 -21.90000 -38.18000 1.000 102.93021 185 THR L CA 1
ATOM 4150 C C . THR C 3 185 ? -9.61200 -21.78300 -37.21100 1.000 96.07052 185 THR L C 1
ATOM 4151 O O . THR C 3 185 ? -9.69300 -22.49400 -36.20800 1.000 98.33147 185 THR L O 1
ATOM 4155 N N . TYR C 3 186 ? -10.54300 -20.90300 -37.55900 1.000 89.66533 186 TYR L N 1
ATOM 4156 C CA . TYR C 3 186 ? -11.80400 -20.77600 -36.85600 1.000 81.52021 186 TYR L CA 1
ATOM 4157 C C . TYR C 3 186 ? -12.80200 -21.81100 -37.36300 1.000 84.17411 186 TYR L C 1
ATOM 4158 O O . TYR C 3 186 ? -12.57400 -22.51300 -38.35200 1.000 87.13813 186 TYR L O 1
ATOM 4167 N N . SER C 3 187 ? -13.93000 -21.89500 -36.66200 1.000 83.22739 187 SER L N 1
ATOM 4168 C CA . SER C 3 187 ? -15.11500 -22.57700 -37.16000 1.000 82.14706 187 SER L CA 1
ATOM 4169 C C . SER C 3 187 ? -16.33700 -21.79000 -36.70100 1.000 74.15057 187 SER L C 1
ATOM 4170 O O . SER C 3 187 ? -16.26600 -20.98100 -35.77500 1.000 68.67118 187 SER L O 1
ATOM 4173 N N . LEU C 3 188 ? -17.45000 -22.00100 -37.39400 1.000 71.91716 188 LEU L N 1
ATOM 4174 C CA . LEU C 3 188 ? -18.63300 -21.17000 -37.23600 1.000 64.59979 188 LEU L CA 1
ATOM 4175 C C . LEU C 3 188 ? -19.84200 -22.01100 -37.57900 1.000 64.85717 188 LEU L C 1
ATOM 4176 O O . LEU C 3 188 ? -19.84000 -22.74300 -38.57200 1.000 65.32688 188 LEU L O 1
ATOM 4181 N N . SER C 3 189 ? -20.86700 -21.89300 -36.74900 1.000 65.85906 189 SER L N 1
ATOM 4182 C CA . SER C 3 189 ? -22.16400 -22.48600 -36.99300 1.000 66.31935 189 SER L CA 1
ATOM 4183 C C . SER C 3 189 ? -23.17300 -21.36100 -37.11800 1.000 66.45227 189 SER L C 1
ATOM 4184 O O . SER C 3 189 ? -23.01000 -20.29500 -36.52000 1.000 67.74924 189 SER L O 1
ATOM 4187 N N . SER C 3 190 ? -24.20900 -21.60500 -37.91200 1.000 63.15631 190 SER L N 1
ATOM 4188 C CA . SER C 3 190 ? -25.29400 -20.65500 -38.09300 1.000 60.99947 190 SER L CA 1
ATOM 4189 C C . SER C 3 190 ? -26.57200 -21.45300 -37.96700 1.000 61.74480 190 SER L C 1
ATOM 4190 O O . SER C 3 190 ? -26.76400 -22.43200 -38.69600 1.000 75.38621 190 SER L O 1
ATOM 4193 N N . THR C 3 191 ? -27.41700 -21.06100 -37.02200 1.000 60.87512 191 THR L N 1
ATOM 4194 C CA . THR C 3 191 ? -28.60300 -21.82200 -36.65700 1.000 66.68326 191 THR L CA 1
ATOM 4195 C C . THR C 3 191 ? -29.83600 -21.00000 -36.97900 1.000 66.80849 191 THR L C 1
ATOM 4196 O O . THR C 3 191 ? -30.02600 -19.91800 -36.41600 1.000 72.28250 191 THR L O 1
ATOM 4200 N N . LEU C 3 192 ? -30.65700 -21.52100 -37.88000 1.000 64.90348 192 LEU L N 1
ATOM 4201 C CA . LEU C 3 192 ? -31.97200 -20.98200 -38.19000 1.000 67.48990 192 LEU L CA 1
ATOM 4202 C C . LEU C 3 192 ? -32.99300 -21.76100 -37.37800 1.000 69.39109 192 LEU L C 1
ATOM 4203 O O . LEU C 3 192 ? -33.01900 -22.99500 -37.43200 1.000 68.01422 192 LEU L O 1
ATOM 4208 N N . THR C 3 193 ? -33.80900 -21.06200 -36.60000 1.000 78.37192 193 THR L N 1
ATOM 4209 C CA . THR C 3 193 ? -34.74800 -21.73400 -35.70900 1.000 80.19245 193 THR L CA 1
ATOM 4210 C C . THR C 3 193 ? -36.16000 -21.30500 -36.06100 1.000 77.13173 193 THR L C 1
ATOM 4211 O O . THR C 3 193 ? -36.46800 -20.10800 -36.06400 1.000 79.06901 193 THR L O 1
ATOM 4215 N N . LEU C 3 194 ? -36.99600 -22.28800 -36.38100 1.000 76.68831 194 LEU L N 1
ATOM 4216 C CA . LEU C 3 194 ? -38.37500 -22.11000 -36.79900 1.000 79.24403 194 LEU L CA 1
ATOM 4217 C C . LEU C 3 194 ? -39.27800 -22.95300 -35.91600 1.000 80.02758 194 LEU L C 1
ATOM 4218 O O . LEU C 3 194 ? -38.84500 -23.93600 -35.30600 1.000 74.54407 194 LEU L O 1
ATOM 4223 N N . SER C 3 195 ? -40.54900 -22.58000 -35.87200 1.000 85.67049 195 SER L N 1
ATOM 4224 C CA . SER C 3 195 ? -41.52800 -23.41900 -35.20600 1.000 93.60846 195 SER L CA 1
ATOM 4225 C C . SER C 3 195 ? -41.99100 -24.48900 -36.17900 1.000 96.54260 195 SER L C 1
ATOM 4226 O O . SER C 3 195 ? -42.13900 -24.22400 -37.37500 1.000 99.74866 195 SER L O 1
ATOM 4229 N N . LYS C 3 196 ? -42.19200 -25.70700 -35.66300 1.000 94.01092 196 LYS L N 1
ATOM 4230 C CA . LYS C 3 196 ? -42.61400 -26.83700 -36.48500 1.000 98.13351 196 LYS L CA 1
ATOM 4231 C C . LYS C 3 196 ? -43.71700 -26.39900 -37.43400 1.000 102.54074 196 LYS L C 1
ATOM 4232 O O . LYS C 3 196 ? -43.67200 -26.70000 -38.63000 1.000 95.07789 196 LYS L O 1
ATOM 4238 N N . ALA C 3 197 ? -44.67600 -25.63700 -36.90100 1.000 110.63613 197 ALA L N 1
ATOM 4239 C CA . ALA C 3 197 ? -45.73900 -25.06200 -37.71900 1.000 121.35085 197 ALA L CA 1
ATOM 4240 C C . ALA C 3 197 ? -45.17400 -24.34500 -38.93800 1.000 124.71888 197 ALA L C 1
ATOM 4241 O O . ALA C 3 197 ? -45.59100 -24.59900 -40.07300 1.000 124.06983 197 ALA L O 1
ATOM 4243 N N . ASP C 3 198 ? -44.21000 -23.44800 -38.72300 1.000 126.43102 198 ASP L N 1
ATOM 4244 C CA . ASP C 3 198 ? -43.62300 -22.72800 -39.84700 1.000 132.04194 198 ASP L CA 1
ATOM 4245 C C . ASP C 3 198 ? -42.74800 -23.64400 -40.68800 1.000 129.34616 198 ASP L C 1
ATOM 4246 O O . ASP C 3 198 ? -42.74000 -23.54400 -41.92200 1.000 134.15464 198 ASP L O 1
ATOM 4251 N N . TYR C 3 199 ? -42.01100 -24.54600 -40.03500 1.000 119.36956 199 TYR L N 1
ATOM 4252 C CA . TYR C 3 199 ? -41.03400 -25.37000 -40.73900 1.000 108.08310 199 TYR L CA 1
ATOM 4253 C C . TYR C 3 199 ? -41.69900 -26.24400 -41.79800 1.000 108.80246 199 TYR L C 1
ATOM 4254 O O . TYR C 3 199 ? -41.21900 -26.34300 -42.93300 1.000 106.89935 199 TYR L O 1
ATOM 4263 N N . GLU C 3 200 ? -42.81600 -26.87700 -41.43900 1.000 106.30713 200 GLU L N 1
ATOM 4264 C CA . GLU C 3 200 ? -43.44700 -27.86000 -42.30400 1.000 106.23898 200 GLU L CA 1
ATOM 4265 C C . GLU C 3 200 ? -44.14300 -27.22900 -43.50500 1.000 114.54365 200 GLU L C 1
ATOM 4266 O O . GLU C 3 200 ? -44.43900 -27.93400 -44.48100 1.000 112.18726 200 GLU L O 1
ATOM 4272 N N . LYS C 3 201 ? -44.39800 -25.92000 -43.46300 1.000 115.23673 201 LYS L N 1
ATOM 4273 C CA . LYS C 3 201 ? -45.02900 -25.25800 -44.59900 1.000 121.63788 201 LYS L CA 1
ATOM 4274 C C . LYS C 3 201 ? -44.14000 -25.32600 -45.83600 1.000 122.87013 201 LYS L C 1
ATOM 4275 O O . LYS C 3 201 ? -44.59200 -25.71700 -46.91900 1.000 130.08100 201 LYS L O 1
ATOM 4281 N N . HIS C 3 202 ? -42.86500 -24.97600 -45.69100 1.000 117.02722 202 HIS L N 1
ATOM 4282 C CA . HIS C 3 202 ? -41.97200 -24.85900 -46.83300 1.000 115.41491 202 HIS L CA 1
ATOM 4283 C C . HIS C 3 202 ? -41.16400 -26.13600 -47.05200 1.000 113.12842 202 HIS L C 1
ATOM 4284 O O . HIS C 3 202 ? -41.19000 -27.07400 -46.25300 1.000 111.42777 202 HIS L O 1
ATOM 4291 N N . LYS C 3 203 ? -40.44900 -26.16300 -48.17100 1.000 113.84685 203 LYS L N 1
ATOM 4292 C CA . LYS C 3 203 ? -39.71700 -27.34100 -48.59900 1.000 112.95982 203 LYS L CA 1
ATOM 4293 C C . LYS C 3 203 ? -38.24400 -27.08300 -48.85500 1.000 113.44204 203 LYS L C 1
ATOM 4294 O O . LYS C 3 203 ? -37.43800 -27.99500 -48.66300 1.000 113.89466 203 LYS L O 1
ATOM 4296 N N . VAL C 3 204 ? -37.86800 -25.87200 -49.26300 1.000 116.31376 204 VAL L N 1
ATOM 4297 C CA . VAL C 3 204 ? -36.49900 -25.56200 -49.67000 1.000 111.03144 204 VAL L CA 1
ATOM 4298 C C . VAL C 3 204 ? -35.80700 -24.80200 -48.54900 1.000 106.07771 204 VAL L C 1
ATOM 4299 O O . VAL C 3 204 ? -36.08200 -23.61700 -48.32400 1.000 105.06478 204 VAL L O 1
ATOM 4303 N N . TYR C 3 205 ? -34.87000 -25.47100 -47.88000 1.000 103.49853 205 TYR L N 1
ATOM 4304 C CA . TYR C 3 205 ? -34.06600 -24.87600 -46.81500 1.000 99.96102 205 TYR L CA 1
ATOM 4305 C C . TYR C 3 205 ? -32.60600 -24.90100 -47.25600 1.000 101.57624 205 TYR L C 1
ATOM 4306 O O . TYR C 3 205 ? -31.96300 -25.95500 -47.24100 1.000 110.61696 205 TYR L O 1
ATOM 4315 N N . ALA C 3 206 ? -32.07900 -23.74300 -47.64800 1.000 97.17974 206 ALA L N 1
ATOM 4316 C CA . ALA C 3 206 ? -30.72400 -23.65200 -48.16700 1.000 94.32356 206 ALA L CA 1
ATOM 4317 C C . ALA C 3 206 ? -29.90500 -22.66000 -47.35100 1.000 93.42858 206 ALA L C 1
ATOM 4318 O O . ALA C 3 206 ? -30.44400 -21.72500 -46.75000 1.000 83.91514 206 ALA L O 1
ATOM 4320 N N . CYS C 3 207 ? -28.58800 -22.87600 -47.34700 1.000 103.73081 207 CYS L N 1
ATOM 4321 C CA . CYS C 3 207 ? -27.62700 -22.05500 -46.61400 1.000 107.20470 207 CYS L CA 1
ATOM 4322 C C . CYS C 3 207 ? -26.53900 -21.60800 -47.58700 1.000 109.67285 207 CYS L C 1
ATOM 4323 O O . CYS C 3 207 ? -25.77700 -22.44100 -48.09200 1.000 107.31897 207 CYS L O 1
ATOM 4326 N N . GLU C 3 208 ? -26.46300 -20.30000 -47.84700 1.000 113.06303 208 GLU L N 1
ATOM 4327 C CA . GLU C 3 208 ? -25.46200 -19.72600 -48.74100 1.000 119.64894 208 GLU L CA 1
ATOM 4328 C C . GLU C 3 208 ? -24.33000 -19.11000 -47.92900 1.000 115.49948 208 GLU L C 1
ATOM 4329 O O . GLU C 3 208 ? -24.57800 -18.30800 -47.02300 1.000 115.81287 208 GLU L O 1
ATOM 4335 N N . VAL C 3 209 ? -23.09100 -19.46700 -48.26900 1.000 106.81753 209 VAL L N 1
ATOM 4336 C CA . VAL C 3 209 ? -21.91300 -19.04000 -47.52500 1.000 99.08042 209 VAL L CA 1
ATOM 4337 C C . VAL C 3 209 ? -20.96600 -18.27500 -48.44100 1.000 107.84454 209 VAL L C 1
ATOM 4338 O O . VAL C 3 209 ? -20.75200 -18.64600 -49.60200 1.000 112.52131 209 VAL L O 1
ATOM 4342 N N . THR C 3 210 ? -20.37700 -17.21500 -47.89600 1.000 111.70099 210 THR L N 1
ATOM 4343 C CA . THR C 3 210 ? -19.44400 -16.35800 -48.61500 1.000 106.06588 210 THR L CA 1
ATOM 4344 C C . THR C 3 210 ? -18.17800 -16.19700 -47.77900 1.000 98.74275 210 THR L C 1
ATOM 4345 O O . THR C 3 210 ? -18.25400 -15.89100 -46.58000 1.000 93.00010 210 THR L O 1
ATOM 4349 N N . HIS C 3 211 ? -17.02100 -16.42100 -48.40800 1.000 95.60346 211 HIS L N 1
ATOM 4350 C CA . HIS C 3 211 ? -15.74500 -16.43300 -47.70800 1.000 97.79199 211 HIS L CA 1
ATOM 4351 C C . HIS C 3 211 ? -14.62000 -16.18700 -48.69700 1.000 107.70353 211 HIS L C 1
ATOM 4352 O O . HIS C 3 211 ? -14.68000 -16.63300 -49.84500 1.000 111.78598 211 HIS L O 1
ATOM 4359 N N . GLN C 3 212 ? -13.57900 -15.49700 -48.23200 1.000 116.02558 212 GLN L N 1
ATOM 4360 C CA . GLN C 3 212 ? -12.45100 -15.17900 -49.10000 1.000 125.82495 212 GLN L CA 1
ATOM 4361 C C . GLN C 3 212 ? -11.50500 -16.36800 -49.17900 1.000 126.71805 212 GLN L C 1
ATOM 4362 O O . GLN C 3 212 ? -10.29600 -16.22800 -48.97300 1.000 133.06477 212 GLN L O 1
ATOM 4364 N N . GLY C 3 213 ? -12.06500 -17.54200 -49.44800 1.000 123.31285 213 GLY L N 1
ATOM 4365 C CA . GLY C 3 213 ? -11.32700 -18.73200 -49.80900 1.000 116.56004 213 GLY L CA 1
ATOM 4366 C C . GLY C 3 213 ? -12.18000 -19.53800 -50.76700 1.000 115.24513 213 GLY L C 1
ATOM 4367 O O . GLY C 3 213 ? -11.85900 -20.68100 -51.11200 1.000 118.77994 213 GLY L O 1
ATOM 4368 N N . LEU C 3 214 ? -13.29100 -18.93500 -51.18900 1.000 111.81813 214 LEU L N 1
ATOM 4369 C CA . LEU C 3 214 ? -14.29400 -19.61200 -52.00800 1.000 111.60735 214 LEU L CA 1
ATOM 4370 C C . LEU C 3 214 ? -14.96900 -18.55800 -52.87500 1.000 120.65704 214 LEU L C 1
ATOM 4371 O O . LEU C 3 214 ? -15.75900 -17.75700 -52.35700 1.000 121.87548 214 LEU L O 1
ATOM 4373 N N . SER C 3 215 ? -14.66300 -18.56100 -54.18200 1.000 118.46992 215 SER L N 1
ATOM 4374 C CA . SER C 3 215 ? -15.16000 -17.52500 -55.08100 1.000 123.36028 215 SER L CA 1
ATOM 4375 C C . SER C 3 215 ? -16.67900 -17.53500 -55.18400 1.000 127.82665 215 SER L C 1
ATOM 4376 O O . SER C 3 215 ? -17.35700 -16.63900 -54.67400 1.000 123.88692 215 SER L O 1
ATOM 4379 N N . SER C 3 216 ? -17.22200 -18.56500 -55.80100 1.000 135.85284 216 SER L N 1
ATOM 4380 C CA . SER C 3 216 ? -18.63900 -18.53300 -56.11900 1.000 141.33170 216 SER L CA 1
ATOM 4381 C C . SER C 3 216 ? -19.42100 -18.98800 -54.90100 1.000 136.40818 216 SER L C 1
ATOM 4382 O O . SER C 3 216 ? -19.35400 -20.16800 -54.53000 1.000 132.36846 216 SER L O 1
ATOM 4385 N N . PRO C 3 217 ? -20.17600 -18.07400 -54.26100 1.000 136.17240 217 PRO L N 1
ATOM 4386 C CA . PRO C 3 217 ? -20.83100 -18.38500 -52.98000 1.000 130.62925 217 PRO L CA 1
ATOM 4387 C C . PRO C 3 217 ? -21.49500 -19.75300 -52.95800 1.000 132.16790 217 PRO L C 1
ATOM 4388 O O . PRO C 3 217 ? -22.32500 -20.06300 -53.82000 1.000 139.18615 217 PRO L O 1
ATOM 4392 N N . VAL C 3 218 ? -21.10900 -20.58300 -51.98300 1.000 120.23998 218 VAL L N 1
ATOM 4393 C CA . VAL C 3 218 ? -21.57100 -21.96500 -51.91300 1.000 108.36501 218 VAL L CA 1
ATOM 4394 C C . VAL C 3 218 ? -22.92700 -22.00600 -51.22300 1.000 103.87977 218 VAL L C 1
ATOM 4395 O O . 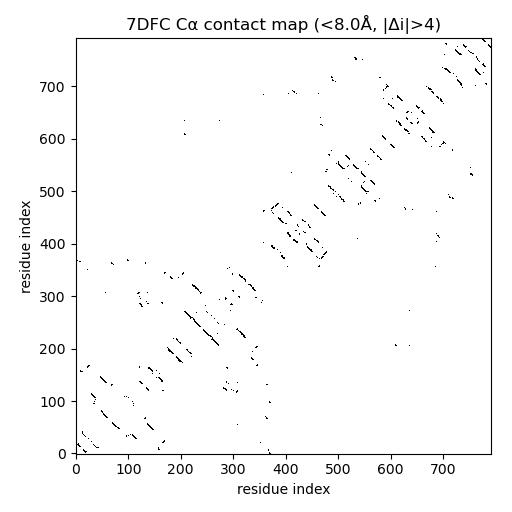VAL C 3 218 ? -23.23200 -21.18800 -50.35000 1.000 98.08221 218 VAL L O 1
ATOM 4399 N N . THR C 3 219 ? -23.77100 -22.93700 -51.66100 1.000 106.67337 219 THR L N 1
ATOM 4400 C CA . THR C 3 219 ? -25.11800 -23.08300 -51.12800 1.000 106.03724 219 THR L CA 1
ATOM 4401 C C . THR C 3 219 ? -25.39700 -24.56600 -50.94600 1.000 114.48041 219 THR L C 1
ATOM 4402 O O . THR C 3 219 ? -25.40400 -25.31900 -51.92400 1.000 121.08171 219 THR L O 1
ATOM 4406 N N . LYS C 3 220 ? -25.58400 -24.98200 -49.69100 1.000 113.14988 220 LYS L N 1
ATOM 4407 C CA . LYS C 3 220 ? -26.06600 -26.31300 -49.35100 1.000 106.48050 220 LYS L CA 1
ATOM 4408 C C . LYS C 3 220 ? -27.55400 -26.22200 -49.04100 1.000 103.41383 220 LYS L C 1
ATOM 4409 O O . LYS C 3 220 ? -28.01900 -25.22900 -48.47800 1.000 97.98159 220 LYS L O 1
ATOM 4415 N N . SER C 3 221 ? -28.30400 -27.25100 -49.42300 1.000 102.85428 221 SER L N 1
ATOM 4416 C CA . SER C 3 221 ? -29.74900 -27.23300 -49.27500 1.000 96.45791 221 SER L CA 1
ATOM 4417 C C . SER C 3 221 ? -30.22600 -28.62600 -48.88400 1.000 98.82316 221 SER L C 1
ATOM 4418 O O . SER C 3 221 ? -29.43000 -29.55700 -48.71900 1.000 96.94218 221 SER L O 1
ATOM 4421 N N . PHE C 3 222 ? -31.54200 -28.75000 -48.71200 1.000 110.32665 222 PHE L N 1
ATOM 4422 C CA . PHE C 3 222 ? -32.22400 -30.00700 -48.42700 1.000 113.50540 222 PHE L CA 1
ATOM 4423 C C . PHE C 3 222 ? -33.72200 -29.73900 -48.45100 1.000 117.65462 222 PHE L C 1
ATOM 4424 O O . PHE C 3 222 ? -34.16000 -28.58600 -48.38000 1.000 116.28385 222 PHE L O 1
ATOM 4432 N N . ASN C 3 223 ? -34.50200 -30.81800 -48.54700 1.000 120.76879 223 ASN L N 1
ATOM 4433 C CA . ASN C 3 223 ? -35.95900 -30.73000 -48.53500 1.000 122.87410 223 ASN L CA 1
ATOM 4434 C C . ASN C 3 223 ? -36.61400 -31.52800 -47.42100 1.000 128.00231 223 ASN L C 1
ATOM 4435 O O . ASN C 3 223 ? -37.54900 -31.02900 -46.78400 1.000 126.51449 223 ASN L O 1
ATOM 4440 N N . ARG C 3 224 ? -36.14700 -32.75100 -47.17000 1.000 133.71586 224 ARG L N 1
ATOM 4441 C CA . ARG C 3 224 ? -36.78700 -33.68300 -46.23900 1.000 132.15495 224 ARG L CA 1
ATOM 4442 C C . ARG C 3 224 ? -38.25500 -33.89200 -46.60500 1.000 134.23055 224 ARG L C 1
ATOM 4443 O O . ARG C 3 224 ? -38.57700 -34.28900 -47.73000 1.000 138.63916 224 ARG L O 1
ATOM 4445 N N . VAL D 4 17 ? -0.77000 -21.21100 -2.73200 1.000 98.10121 17 VAL H N 1
ATOM 4446 C CA . VAL D 4 17 ? -0.40200 -19.95100 -3.37100 1.000 91.91331 17 VAL H CA 1
ATOM 4447 C C . VAL D 4 17 ? -1.41600 -19.59000 -4.46200 1.000 93.36149 17 VAL H C 1
ATOM 4448 O O . VAL D 4 17 ? -1.04500 -19.32400 -5.59600 1.000 98.12628 17 VAL H O 1
ATOM 4452 N N . GLN D 4 18 ? -2.70200 -19.55900 -4.11700 1.000 92.57141 18 GLN H N 1
ATOM 4453 C CA . GLN D 4 18 ? -3.72900 -19.45500 -5.13900 1.000 93.08085 18 GLN H CA 1
ATOM 4454 C C . GLN D 4 18 ? -4.95000 -18.71900 -4.60800 1.000 84.61496 18 GLN H C 1
ATOM 4455 O O . GLN D 4 18 ? -5.18700 -18.65500 -3.40500 1.000 86.73663 18 GLN H O 1
ATOM 4461 N N . LEU D 4 19 ? -5.72400 -18.15500 -5.53000 1.000 89.28027 19 LEU H N 1
ATOM 4462 C CA . LEU D 4 19 ? -7.04100 -17.60900 -5.24100 1.000 92.06379 19 LEU H CA 1
ATOM 4463 C C . LEU D 4 19 ? -8.10500 -18.59700 -5.68100 1.000 105.43486 19 LEU H C 1
ATOM 4464 O O . LEU D 4 19 ? -7.97400 -19.24500 -6.72500 1.000 113.30634 19 LEU H O 1
ATOM 4469 N N . VAL D 4 20 ? -9.16400 -18.69900 -4.88800 1.000 105.78785 20 VAL H N 1
ATOM 4470 C CA . VAL D 4 20 ? -10.28700 -19.55600 -5.23700 1.000 104.77303 20 VAL H CA 1
ATOM 4471 C C . VAL D 4 20 ? -11.57300 -18.87300 -4.78600 1.000 106.36931 20 VAL H C 1
ATOM 4472 O O . VAL D 4 20 ? -11.77700 -18.62900 -3.58800 1.000 110.58623 20 VAL H O 1
ATOM 4476 N N . GLU D 4 21 ? -12.42500 -18.52500 -5.74800 1.000 106.02974 21 GLU H N 1
ATOM 4477 C CA . GLU D 4 21 ? -13.71900 -17.92800 -5.47200 1.000 107.81187 21 GLU H CA 1
ATOM 4478 C C . GLU D 4 21 ? -14.75900 -19.01800 -5.23600 1.000 113.35135 21 GLU H C 1
ATOM 4479 O O . GLU D 4 21 ? -14.55600 -20.18900 -5.55900 1.000 117.47767 21 GLU H O 1
ATOM 4485 N N . SER D 4 22 ? -15.87600 -18.61900 -4.63800 1.000 117.68757 22 SER H N 1
ATOM 4486 C CA . SER D 4 22 ? -16.91500 -19.55300 -4.24000 1.000 112.75707 22 SER H CA 1
ATOM 4487 C C . SER D 4 22 ? -18.25600 -18.86500 -4.38800 1.000 111.21942 22 SER H C 1
ATOM 4488 O O . SER D 4 22 ? -18.33900 -17.70100 -4.79500 1.000 104.66849 22 SER H O 1
ATOM 4491 N N . GLY D 4 23 ? -19.31000 -19.59800 -4.05300 1.000 118.75565 23 GLY H N 1
ATOM 4492 C CA . GLY D 4 23 ? -20.64900 -19.13300 -4.30100 1.000 125.93082 23 GLY H CA 1
ATOM 4493 C C . GLY D 4 23 ? -20.82100 -18.91300 -5.79100 1.000 134.11250 23 GLY H C 1
ATOM 4494 O O . GLY D 4 23 ? -20.02200 -19.34000 -6.62200 1.000 134.00071 23 GLY H O 1
ATOM 4495 N N . GLY D 4 24 ? -21.91800 -18.25000 -6.12000 1.000 139.44765 24 GLY H N 1
ATOM 4496 C CA . GLY D 4 24 ? -22.10800 -17.81900 -7.48600 1.000 141.46365 24 GLY H CA 1
ATOM 4497 C C . GLY D 4 24 ? -22.86000 -18.82200 -8.32200 1.000 143.95969 24 GLY H C 1
ATOM 4498 O O . GLY D 4 24 ? -22.33200 -19.88300 -8.67100 1.000 146.10420 24 GLY H O 1
ATOM 4499 N N . GLY D 4 25 ? -24.09500 -18.48200 -8.65600 1.000 150.53344 25 GLY H N 1
ATOM 4500 C CA . GLY D 4 25 ? -24.91800 -19.30100 -9.51600 1.000 120.69495 25 GLY H CA 1
ATOM 4501 C C . GLY D 4 25 ? -26.05200 -18.46900 -10.06400 1.000 122.92743 25 GLY H C 1
ATOM 4502 O O . GLY D 4 25 ? -25.85900 -17.30000 -10.40600 1.000 121.73753 25 GLY H O 1
ATOM 4503 N N . LEU D 4 26 ? -27.24300 -19.04200 -10.12300 1.000 126.29981 26 LEU H N 1
ATOM 4504 C CA . LEU D 4 26 ? -28.41000 -18.37000 -10.67100 1.000 129.90118 26 LEU H CA 1
ATOM 4505 C C . LEU D 4 26 ? -29.24000 -17.78400 -9.53600 1.000 134.17138 26 LEU H C 1
ATOM 4506 O O . LEU D 4 26 ? -29.53700 -18.48100 -8.56200 1.000 136.82107 26 LEU H O 1
ATOM 4511 N N . VAL D 4 27 ? -29.60500 -16.50600 -9.65300 1.000 134.74578 27 VAL H N 1
ATOM 4512 C CA . VAL D 4 27 ? -30.49300 -15.86400 -8.68400 1.000 133.10897 27 VAL H CA 1
ATOM 4513 C C . VAL D 4 27 ? -31.37300 -14.85700 -9.42100 1.000 135.76492 27 VAL H C 1
ATOM 4514 O O . VAL D 4 27 ? -30.90300 -14.13200 -10.30900 1.000 137.82533 27 VAL H O 1
ATOM 4518 N N . GLN D 4 28 ? -32.67100 -14.84900 -9.06900 1.000 138.60152 28 GLN H N 1
ATOM 4519 C CA . GLN D 4 28 ? -33.67800 -14.05500 -9.76000 1.000 140.00518 28 GLN H CA 1
ATOM 4520 C C . GLN D 4 28 ? -33.33300 -12.56600 -9.68900 1.000 138.59267 28 GLN H C 1
ATOM 4521 O O . GLN D 4 28 ? -32.51100 -12.14900 -8.87400 1.000 135.42025 28 GLN H O 1
ATOM 4523 N N . PRO D 4 29 ? -33.91200 -11.74800 -10.56900 1.000 146.33743 29 PRO H N 1
ATOM 4524 C CA . PRO D 4 29 ? -33.58400 -10.31800 -10.54600 1.000 141.54897 29 PRO H CA 1
ATOM 4525 C C . PRO D 4 29 ? -34.02900 -9.67700 -9.24500 1.000 139.81395 29 PRO H C 1
ATOM 4526 O O . PRO D 4 29 ? -35.01400 -10.08500 -8.63300 1.000 142.21382 29 PRO H O 1
ATOM 4530 N N . GLY D 4 30 ? -33.27800 -8.66700 -8.82000 1.000 137.17864 30 GLY H N 1
ATOM 4531 C CA . GLY D 4 30 ? -33.53200 -8.00700 -7.56100 1.000 149.70322 30 GLY H CA 1
ATOM 4532 C C . GLY D 4 30 ? -33.11400 -8.77600 -6.32100 1.000 159.32752 30 GLY H C 1
ATOM 4533 O O . GLY D 4 30 ? -33.20900 -8.22700 -5.21700 1.000 133.88141 30 GLY H O 1
ATOM 4534 N N . GLY D 4 31 ? -32.65900 -10.02400 -6.46100 1.000 159.30325 31 GLY H N 1
ATOM 4535 C CA . GLY D 4 31 ? -32.24200 -10.83600 -5.33400 1.000 152.72322 31 GLY H CA 1
ATOM 4536 C C . GLY D 4 31 ? -30.82600 -10.54100 -4.88400 1.000 143.91547 31 GLY H C 1
ATOM 4537 O O . GLY D 4 31 ? -30.28800 -9.44800 -5.10800 1.000 144.70731 31 GLY H O 1
ATOM 4538 N N . SER D 4 32 ? -30.20000 -11.53000 -4.24500 1.000 138.58900 32 SER H N 1
ATOM 4539 C CA . SER D 4 32 ? -28.89600 -11.28800 -3.65300 1.000 120.74074 32 SER H CA 1
ATOM 4540 C C . SER D 4 32 ? -28.04400 -12.54900 -3.68800 1.000 118.76073 32 SER H C 1
ATOM 4541 O O . SER D 4 32 ? -28.55500 -13.67100 -3.74800 1.000 120.61570 32 SER H O 1
ATOM 4544 N N . LEU D 4 33 ? -26.72600 -12.33100 -3.62600 1.000 116.46530 33 LEU H N 1
ATOM 4545 C CA . LEU D 4 33 ? -25.71500 -13.38200 -3.57600 1.000 116.75497 33 LEU H CA 1
ATOM 4546 C C . LEU D 4 33 ? -24.50300 -12.87200 -2.79400 1.000 111.97651 33 LEU H C 1
ATOM 4547 O O . LEU D 4 33 ? -24.26900 -11.66300 -2.69800 1.000 107.53128 33 LEU H O 1
ATOM 4552 N N . ARG D 4 34 ? -23.73300 -13.80400 -2.22300 1.000 106.65395 34 ARG H N 1
ATOM 4553 C CA . ARG D 4 34 ? -22.47700 -13.48000 -1.55100 1.000 102.94359 34 ARG H CA 1
ATOM 4554 C C . ARG D 4 34 ? -21.37800 -14.38500 -2.08000 1.000 107.20035 34 ARG H C 1
ATOM 4555 O O . ARG D 4 34 ? -21.45300 -15.60700 -1.91600 1.000 112.80923 34 ARG H O 1
ATOM 4563 N N . LEU D 4 35 ? -20.35400 -13.79000 -2.69500 1.000 102.37899 35 LEU H N 1
ATOM 4564 C CA . LEU D 4 35 ? -19.18100 -14.53400 -3.14300 1.000 103.90252 35 LEU H CA 1
ATOM 4565 C C . LEU D 4 35 ? -18.08100 -14.46700 -2.09500 1.000 99.76951 35 LEU H C 1
ATOM 4566 O O . LEU D 4 35 ? -17.86400 -13.42200 -1.47000 1.000 94.38647 35 LEU H O 1
ATOM 4571 N N . SER D 4 36 ? -17.39700 -15.59200 -1.89300 1.000 100.38524 36 SER H N 1
ATOM 4572 C CA . SER D 4 36 ? -16.18700 -15.60700 -1.08800 1.000 95.94284 36 SER H CA 1
ATOM 4573 C C . SER D 4 36 ? -15.00900 -15.98800 -1.97200 1.000 98.69770 36 SER H C 1
ATOM 4574 O O . SER D 4 36 ? -15.13300 -16.79400 -2.89700 1.000 96.69309 36 SER H O 1
ATOM 4577 N N . CYS D 4 37 ? -13.87600 -15.38100 -1.67500 1.000 99.18359 37 CYS H N 1
ATOM 4578 C CA . CYS D 4 37 ? -12.63500 -15.57900 -2.39500 1.000 90.17051 37 CYS H CA 1
ATOM 4579 C C . CYS D 4 37 ? -11.60800 -15.99100 -1.35200 1.000 91.15772 37 CYS H C 1
ATOM 4580 O O . CYS D 4 37 ? -11.24200 -15.18700 -0.48700 1.000 82.36636 37 CYS H O 1
ATOM 4583 N N . ALA D 4 38 ? -11.18400 -17.25100 -1.39600 1.000 96.40376 38 ALA H N 1
ATOM 4584 C CA . ALA D 4 38 ? -10.26200 -17.78600 -0.39900 1.000 100.68842 38 ALA H CA 1
ATOM 4585 C C . ALA D 4 38 ? -8.83600 -17.58200 -0.89700 1.000 100.37125 38 ALA H C 1
ATOM 4586 O O . ALA D 4 38 ? -8.40800 -18.21900 -1.87100 1.000 104.99214 38 ALA H O 1
ATOM 4588 N N . ALA D 4 39 ? -8.10200 -16.69900 -0.22400 1.000 91.26203 39 ALA H N 1
ATOM 4589 C CA . ALA D 4 39 ? -6.74300 -16.35500 -0.61600 1.000 84.90528 39 ALA H CA 1
ATOM 4590 C C . ALA D 4 39 ? -5.77800 -17.30400 0.06900 1.000 89.74506 39 ALA H C 1
ATOM 4591 O O . ALA D 4 39 ? -5.66100 -17.30300 1.29600 1.000 95.99881 39 ALA H O 1
ATOM 4593 N N . SER D 4 40 ? -5.08900 -18.10600 -0.72000 1.000 96.13594 40 SER H N 1
ATOM 4594 C CA . SER D 4 40 ? -4.22200 -19.14700 -0.20500 1.000 101.41203 40 SER H CA 1
ATOM 4595 C C . SER D 4 40 ? -2.77100 -18.74300 -0.42300 1.000 97.38110 40 SER H C 1
ATOM 4596 O O . SER D 4 40 ? -2.38900 -18.36000 -1.53100 1.000 99.04435 40 SER H O 1
ATOM 4599 N N . GLY D 4 41 ? -1.97600 -18.78900 0.64000 1.000 92.00345 41 GLY H N 1
ATOM 4600 C CA . GLY D 4 41 ? -0.54300 -18.65300 0.46900 1.000 91.59508 41 GLY H CA 1
ATOM 4601 C C . GLY D 4 41 ? -0.03400 -17.26600 0.14200 1.000 90.48902 41 GLY H C 1
ATOM 4602 O O . GLY D 4 41 ? 0.93000 -17.13600 -0.61700 1.000 95.34652 41 GLY H O 1
ATOM 4603 N N . PHE D 4 42 ? -0.65900 -16.22100 0.67500 1.000 85.83677 42 PHE H N 1
ATOM 4604 C CA . PHE D 4 42 ? -0.02400 -14.91000 0.70600 1.000 80.81607 42 PHE H CA 1
ATOM 4605 C C . PHE D 4 42 ? -0.65900 -14.10000 1.82600 1.000 75.06492 42 PHE H C 1
ATOM 4606 O O . PHE D 4 42 ? -1.74600 -14.42500 2.31000 1.000 71.85994 42 PHE H O 1
ATOM 4614 N N . ASN D 4 43 ? 0.03500 -13.04400 2.24700 1.000 75.46027 43 ASN H N 1
ATOM 4615 C CA . ASN D 4 43 ? -0.28400 -12.36300 3.50500 1.000 67.67976 43 ASN H CA 1
ATOM 4616 C C . ASN D 4 43 ? -1.31400 -11.26500 3.24600 1.000 67.91557 43 ASN H C 1
ATOM 4617 O O . ASN D 4 43 ? -1.01800 -10.27500 2.56900 1.000 68.62514 43 ASN H O 1
ATOM 4622 N N . VAL D 4 44 ? -2.52000 -11.44000 3.79800 1.000 71.71538 44 VAL H N 1
ATOM 4623 C CA . VAL D 4 44 ? -3.64000 -10.54800 3.50500 1.000 76.75034 44 VAL H CA 1
ATOM 4624 C C . VAL D 4 44 ? -3.41400 -9.12200 4.01500 1.000 69.62549 44 VAL H C 1
ATOM 4625 O O . VAL D 4 44 ? -3.97200 -8.17000 3.46100 1.000 74.63570 44 VAL H O 1
ATOM 4629 N N . TYR D 4 45 ? -2.57800 -8.93000 5.03400 1.000 64.03246 45 TYR H N 1
ATOM 4630 C CA . TYR D 4 45 ? -2.30700 -7.55300 5.42400 1.000 60.78511 45 TYR H CA 1
ATOM 4631 C C . TYR D 4 45 ? -1.22000 -6.88500 4.58200 1.000 56.98902 45 TYR H C 1
ATOM 4632 O O . TYR D 4 45 ? -1.03700 -5.66800 4.69300 1.000 57.08206 45 TYR H O 1
ATOM 4641 N N . SER D 4 46 ? -0.50400 -7.61800 3.73400 1.000 58.67166 46 SER H N 1
ATOM 4642 C CA . SER D 4 46 ? 0.40600 -6.97200 2.80400 1.000 64.43330 46 SER H CA 1
ATOM 4643 C C . SER D 4 46 ? -0.12200 -6.99300 1.37000 1.000 63.66856 46 SER H C 1
ATOM 4644 O O . SER D 4 46 ? 0.66000 -6.86400 0.43000 1.000 67.92640 46 SER H O 1
ATOM 4647 N N . SER D 4 47 ? -1.43800 -7.10100 1.18600 1.000 60.94735 47 SER H N 1
ATOM 4648 C CA . SER D 4 47 ? -2.00400 -7.16800 -0.14800 1.000 62.91539 47 SER H CA 1
ATOM 4649 C C . SER D 4 47 ? -3.38900 -6.53600 -0.16300 1.000 62.87392 47 SER H C 1
ATOM 4650 O O . SER D 4 47 ? -4.14300 -6.68700 0.78700 1.000 62.76494 47 SER H O 1
ATOM 4653 N N . SER D 4 48 ? -3.72600 -5.83400 -1.24500 1.000 73.63619 48 SER H N 1
ATOM 4654 C CA . SER D 4 48 ? -5.11500 -5.41900 -1.41400 1.000 73.45451 48 SER H CA 1
ATOM 4655 C C . SER D 4 48 ? -5.85700 -6.41600 -2.29900 1.000 77.11741 48 SER H C 1
ATOM 4656 O O . SER D 4 48 ? -5.26000 -7.19800 -3.04600 1.000 74.87894 48 SER H O 1
ATOM 4659 N N . ILE D 4 49 ? -7.17300 -6.39600 -2.18200 1.000 69.87960 49 ILE H N 1
ATOM 4660 C CA . ILE D 4 49 ? -8.02900 -7.44600 -2.70200 1.000 72.45924 49 ILE H CA 1
ATOM 4661 C C . ILE D 4 49 ? -9.15100 -6.76600 -3.44900 1.000 80.60533 49 ILE H C 1
ATOM 4662 O O . ILE D 4 49 ? -9.78100 -5.84900 -2.91400 1.000 88.98543 49 ILE H O 1
ATOM 4667 N N . HIS D 4 50 ? -9.39300 -7.19900 -4.68600 1.000 83.14647 50 HIS H N 1
ATOM 4668 C CA . HIS D 4 50 ? -10.33200 -6.50100 -5.54500 1.000 82.65295 50 HIS H CA 1
ATOM 4669 C C . HIS D 4 50 ? -11.23600 -7.50100 -6.24500 1.000 82.57682 50 HIS H C 1
ATOM 4670 O O . HIS D 4 50 ? -10.89200 -8.67300 -6.40800 1.000 82.07743 50 HIS H O 1
ATOM 4677 N N . TRP D 4 51 ? -12.41300 -7.03300 -6.62800 1.000 91.54501 51 TRP H N 1
ATOM 4678 C CA . TRP D 4 51 ? -13.28900 -7.77100 -7.52400 1.000 97.26958 51 TRP H CA 1
ATOM 4679 C C . TRP D 4 51 ? -13.32200 -7.07900 -8.88300 1.000 88.12641 51 TRP H C 1
ATOM 4680 O O . TRP D 4 51 ? -13.38500 -5.85000 -8.96700 1.000 88.19915 51 TRP H O 1
ATOM 4691 N N . VAL D 4 52 ? -13.23300 -7.86900 -9.94300 1.000 89.91596 52 VAL H N 1
ATOM 4692 C CA . VAL D 4 52 ? -13.30600 -7.35300 -11.30800 1.000 93.89213 52 VAL H CA 1
ATOM 4693 C C . VAL D 4 52 ? -14.25700 -8.23800 -12.09500 1.000 94.87791 52 VAL H C 1
ATOM 4694 O O . VAL D 4 52 ? -14.12300 -9.46500 -12.05900 1.000 100.65192 52 VAL H O 1
ATOM 4698 N N . ARG D 4 53 ? -15.22600 -7.63100 -12.78100 1.000 97.68116 53 ARG H N 1
ATOM 4699 C CA . ARG D 4 53 ? -16.22200 -8.40000 -13.52100 1.000 100.86136 53 ARG H CA 1
ATOM 4700 C C . ARG D 4 53 ? -16.07400 -8.22400 -15.02900 1.000 106.69810 53 ARG H C 1
ATOM 4701 O O . ARG D 4 53 ? -15.74400 -7.14000 -15.53400 1.000 103.16609 53 ARG H O 1
ATOM 4709 N N . GLN D 4 54 ? -16.33300 -9.31400 -15.73700 1.000 107.58575 54 GLN H N 1
ATOM 4710 C CA . GLN D 4 54 ? -16.19500 -9.39400 -17.18200 1.000 106.90344 54 GLN H CA 1
ATOM 4711 C C . GLN D 4 54 ? -17.48200 -10.01900 -17.69600 1.000 110.28647 54 GLN H C 1
ATOM 4712 O O . GLN D 4 54 ? -17.65600 -11.23700 -17.58800 1.000 110.61478 54 GLN H O 1
ATOM 4718 N N . ALA D 4 55 ? -18.38700 -9.18600 -18.22600 1.000 112.92214 55 ALA H N 1
ATOM 4719 C CA . ALA D 4 55 ? -19.59900 -9.70800 -18.84000 1.000 116.40579 55 ALA H CA 1
ATOM 4720 C C . ALA D 4 55 ? -19.21300 -10.66300 -19.97100 1.000 117.64370 55 ALA H C 1
ATOM 4721 O O . ALA D 4 55 ? -18.04700 -10.71600 -20.37200 1.000 116.12715 55 ALA H O 1
ATOM 4723 N N . PRO D 4 56 ? -20.15900 -11.46400 -20.47100 1.000 120.44190 56 PRO H N 1
ATOM 4724 C CA . PRO D 4 56 ? -19.84400 -12.32400 -21.62600 1.000 130.04960 56 PRO H CA 1
ATOM 4725 C C . PRO D 4 56 ? -19.26200 -11.56500 -22.81900 1.000 124.64600 56 PRO H C 1
ATOM 4726 O O . PRO D 4 56 ? -19.96900 -10.82900 -23.50900 1.000 125.59647 56 PRO H O 1
ATOM 4730 N N . GLY D 4 57 ? -17.97200 -11.76900 -23.07800 1.000 127.03876 57 GLY H N 1
ATOM 4731 C CA . GLY D 4 57 ? -17.23500 -11.08000 -24.12500 1.000 130.63265 57 GLY H CA 1
ATOM 4732 C C . GLY D 4 57 ? -17.36300 -9.56700 -24.21300 1.000 132.80043 57 GLY H C 1
ATOM 4733 O O . GLY D 4 57 ? -17.72100 -9.06400 -25.28100 1.000 135.84083 57 GLY H O 1
ATOM 4734 N N . LYS D 4 58 ? -17.06000 -8.81200 -23.13000 1.000 131.16169 58 LYS H N 1
ATOM 4735 C CA . LYS D 4 58 ? -17.12800 -7.35300 -23.22300 1.000 129.10423 58 LYS H CA 1
ATOM 4736 C C . LYS D 4 58 ? -16.02900 -6.59400 -22.46100 1.000 116.57625 58 LYS H C 1
ATOM 4737 O O . LYS D 4 58 ? -16.20200 -5.40200 -22.16900 1.000 116.47497 58 LYS H O 1
ATOM 4743 N N . GLY D 4 59 ? -14.89800 -7.21300 -22.16200 1.000 113.96065 59 GLY H N 1
ATOM 4744 C CA . GLY D 4 59 ? -13.85500 -6.50000 -21.44700 1.000 110.81973 59 GLY H CA 1
ATOM 4745 C C . GLY D 4 59 ? -13.97400 -6.59200 -19.93400 1.000 111.50906 59 GLY H C 1
ATOM 4746 O O . GLY D 4 59 ? -14.74400 -7.38100 -19.37700 1.000 108.21433 59 GLY H O 1
ATOM 4747 N N . LEU D 4 60 ? -13.20400 -5.72600 -19.26100 1.000 109.03051 60 LEU H N 1
ATOM 4748 C CA . LEU D 4 60 ? -12.94600 -5.80500 -17.82500 1.000 102.21893 60 LEU H CA 1
ATOM 4749 C C . LEU D 4 60 ? -13.40000 -4.53500 -17.11800 1.000 101.81136 60 LEU H C 1
ATOM 4750 O O . LEU D 4 60 ? -13.07500 -3.42100 -17.54900 1.000 102.21962 60 LEU H O 1
ATOM 4755 N N . GLU D 4 61 ? -14.11900 -4.71400 -16.00500 1.000 101.06719 61 GLU H N 1
ATOM 4756 C CA . GLU D 4 61 ? -14.66200 -3.61000 -15.22300 1.000 101.97400 61 GLU H CA 1
ATOM 4757 C C . GLU D 4 61 ? -14.34000 -3.80200 -13.73900 1.000 106.07301 61 GLU H C 1
ATOM 4758 O O . GLU D 4 61 ? -14.82100 -4.75200 -13.10500 1.000 97.46000 61 GLU H O 1
ATOM 4764 N N . TRP D 4 62 ? -13.52500 -2.90500 -13.18600 1.000 104.71968 62 TRP H N 1
ATOM 4765 C CA . TRP D 4 62 ? -13.29500 -2.90800 -11.74400 1.000 98.68343 62 TRP H CA 1
ATOM 4766 C C . TRP D 4 62 ? -14.60400 -2.59400 -11.02400 1.000 109.02568 62 TRP H C 1
ATOM 4767 O O . TRP D 4 62 ? -15.43300 -1.83000 -11.53600 1.000 119.16445 62 TRP H O 1
ATOM 4778 N N . VAL D 4 63 ? -14.82800 -3.23700 -9.86800 1.000 99.10297 63 VAL H N 1
ATOM 4779 C CA . VAL D 4 63 ? -16.08200 -3.02900 -9.13900 1.000 100.68064 63 VAL H CA 1
ATOM 4780 C C . VAL D 4 63 ? -15.86800 -2.60200 -7.68300 1.000 95.77326 63 VAL H C 1
ATOM 4781 O O . VAL D 4 63 ? -16.64300 -1.78100 -7.17600 1.000 93.02760 63 VAL H O 1
ATOM 4785 N N . ALA D 4 64 ? -14.87000 -3.17700 -6.99000 1.000 88.65837 64 ALA H N 1
ATOM 4786 C CA . ALA D 4 64 ? -14.60000 -2.82600 -5.59300 1.000 91.35728 64 ALA H CA 1
ATOM 4787 C C . ALA D 4 64 ? -13.21700 -3.30200 -5.14700 1.000 87.05820 64 ALA H C 1
ATOM 4788 O O . ALA D 4 64 ? -12.70100 -4.30800 -5.64400 1.000 82.19987 64 ALA H O 1
ATOM 4790 N N . SER D 4 65 ? -12.65100 -2.58900 -4.16400 1.000 92.37811 65 SER H N 1
ATOM 4791 C CA . SER D 4 65 ? -11.36200 -2.92900 -3.55100 1.000 83.24744 65 SER H CA 1
ATOM 4792 C C . SER D 4 65 ? -11.43700 -2.77000 -2.03000 1.000 79.27786 65 SER H C 1
ATOM 4793 O O . SER D 4 65 ? -12.34800 -2.12600 -1.50000 1.000 76.51324 65 SER H O 1
ATOM 4796 N N . ILE D 4 66 ? -10.46200 -3.36100 -1.32700 1.000 73.06447 66 ILE H N 1
ATOM 4797 C CA . ILE D 4 66 ? -10.36700 -3.25700 0.13400 1.000 70.54499 66 ILE H CA 1
ATOM 4798 C C . ILE D 4 66 ? -8.91100 -3.38100 0.57800 1.000 67.25917 66 ILE H C 1
ATOM 4799 O O . ILE D 4 66 ? -8.18400 -4.26700 0.13000 1.000 73.51982 66 ILE H O 1
ATOM 4804 N N . SER D 4 67 ? -8.50700 -2.50900 1.51300 1.000 68.15989 67 SER H N 1
ATOM 4805 C CA . SER D 4 67 ? -7.19700 -2.54200 2.16900 1.000 66.42311 67 SER H CA 1
ATOM 4806 C C . SER D 4 67 ? -7.36300 -2.86900 3.65600 1.000 71.54627 67 SER H C 1
ATOM 4807 O O . SER D 4 67 ? -7.73300 -2.00100 4.45600 1.000 67.85481 67 SER H O 1
ATOM 4810 N N . SER D 4 68 ? -7.04800 -4.11300 4.03700 1.000 71.50801 68 SER H N 1
ATOM 4811 C CA . SER D 4 68 ? -7.10300 -4.49000 5.44800 1.000 64.16056 68 SER H CA 1
ATOM 4812 C C . SER D 4 68 ? -5.99500 -3.84200 6.27000 1.000 67.06316 68 SER H C 1
ATOM 4813 O O . SER D 4 68 ? -6.17500 -3.61700 7.47500 1.000 69.29801 68 SER H O 1
ATOM 4816 N N . TYR D 4 69 ? -4.83700 -3.55800 5.67000 1.000 69.16491 69 TYR H N 1
ATOM 4817 C CA . TYR D 4 69 ? -3.78600 -2.90600 6.44400 1.000 60.59007 69 TYR H CA 1
ATOM 4818 C C . TYR D 4 69 ? -4.25700 -1.55700 6.94600 1.000 64.11097 69 TYR H C 1
ATOM 4819 O O . TYR D 4 69 ? -3.95200 -1.17900 8.08600 1.000 50.93450 69 TYR H O 1
ATOM 4828 N N . TYR D 4 70 ? -5.01300 -0.83300 6.10300 1.000 54.10751 70 TYR H N 1
ATOM 4829 C CA . TYR D 4 70 ? -5.51300 0.51200 6.35500 1.000 54.68312 70 TYR H CA 1
ATOM 4830 C C . TYR D 4 70 ? -7.01300 0.58600 6.62000 1.000 60.23259 70 TYR H C 1
ATOM 4831 O O . TYR D 4 70 ? -7.53800 1.69600 6.74900 1.000 67.10868 70 TYR H O 1
ATOM 4840 N N . GLY D 4 71 ? -7.74000 -0.53100 6.60300 1.000 61.26601 71 GLY H N 1
ATOM 4841 C CA . GLY D 4 71 ? -9.18400 -0.50600 6.82500 1.000 62.01317 71 GLY H CA 1
ATOM 4842 C C . GLY D 4 71 ? -10.02400 0.39600 5.93300 1.000 77.06917 71 GLY H C 1
ATOM 4843 O O . GLY D 4 71 ? -10.87400 1.13900 6.43200 1.000 83.41112 71 GLY H O 1
ATOM 4844 N N . TYR D 4 72 ? -9.82200 0.34400 4.61500 1.000 78.02955 72 TYR H N 1
ATOM 4845 C CA . TYR D 4 72 ? -10.55900 1.18300 3.67600 1.000 78.06021 72 TYR H CA 1
ATOM 4846 C C . TYR D 4 72 ? -11.08400 0.34000 2.52500 1.000 71.82962 72 TYR H C 1
ATOM 4847 O O . TYR D 4 72 ? -10.44400 -0.62000 2.08900 1.000 70.61025 72 TYR H O 1
ATOM 4856 N N . THR D 4 73 ? -12.25200 0.73300 2.02900 1.000 77.41291 73 THR H N 1
ATOM 4857 C CA . THR D 4 73 ? -12.94700 0.05600 0.95500 1.000 75.59672 73 THR H CA 1
ATOM 4858 C C . THR D 4 73 ? -13.35700 1.09600 -0.07000 1.000 88.07815 73 THR H C 1
ATOM 4859 O O . THR D 4 73 ? -13.66000 2.24000 0.28200 1.000 86.85740 73 THR H O 1
ATOM 4863 N N . TYR D 4 74 ? -13.35200 0.68900 -1.34400 1.000 81.27707 74 TYR H N 1
ATOM 4864 C CA . TYR D 4 74 ? -13.59800 1.58200 -2.46300 1.000 81.81253 74 TYR H CA 1
ATOM 4865 C C . TYR D 4 74 ? -14.51300 0.88600 -3.45500 1.000 84.41259 74 TYR H C 1
ATOM 4866 O O . TYR D 4 74 ? -14.46700 -0.33600 -3.61100 1.000 83.95874 74 TYR H O 1
ATOM 4875 N N . TYR D 4 75 ? -15.32200 1.67200 -4.15500 1.000 88.26879 75 TYR H N 1
ATOM 4876 C CA . TYR D 4 75 ? -16.32800 1.07600 -5.01500 1.000 93.72331 75 TYR H CA 1
ATOM 4877 C C . TYR D 4 75 ? -16.41300 1.81400 -6.33700 1.000 92.47798 75 TYR H C 1
ATOM 4878 O O . TYR D 4 75 ? -16.01600 2.97100 -6.46200 1.000 92.24714 75 TYR H O 1
ATOM 4887 N N . ALA D 4 76 ? -16.94100 1.12000 -7.32800 1.000 94.73414 76 ALA H N 1
ATOM 4888 C CA . ALA D 4 76 ? -17.38000 1.78800 -8.54000 1.000 97.67448 76 ALA H CA 1
ATOM 4889 C C . ALA D 4 76 ? -18.76800 2.35700 -8.29400 1.000 101.98268 76 ALA H C 1
ATOM 4890 O O . ALA D 4 76 ? -19.56200 1.78100 -7.53900 1.000 103.02791 76 ALA H O 1
ATOM 4892 N N . ASP D 4 77 ? -19.06000 3.50700 -8.90300 1.000 105.85669 77 ASP H N 1
ATOM 4893 C CA . ASP D 4 77 ? -20.36700 4.09900 -8.63600 1.000 109.62891 77 ASP H CA 1
ATOM 4894 C C . ASP D 4 77 ? -21.49900 3.23000 -9.14500 1.000 109.02963 77 ASP H C 1
ATOM 4895 O O . ASP D 4 77 ? -22.64800 3.47400 -8.78000 1.000 117.18035 77 ASP H O 1
ATOM 4900 N N . SER D 4 78 ? -21.19200 2.20300 -9.93900 1.000 111.53957 78 SER H N 1
ATOM 4901 C CA . SER D 4 78 ? -22.22300 1.32200 -10.47500 1.000 113.15599 78 SER H CA 1
ATOM 4902 C C . SER D 4 78 ? -22.81900 0.42900 -9.39700 1.000 111.67608 78 SER H C 1
ATOM 4903 O O . SER D 4 78 ? -24.02500 0.15000 -9.41800 1.000 114.22074 78 SER H O 1
ATOM 4906 N N . VAL D 4 79 ? -21.95900 -0.06500 -8.48700 1.000 107.75421 79 VAL H N 1
ATOM 4907 C CA . VAL D 4 79 ? -22.41100 -0.98900 -7.39600 1.000 110.41694 79 VAL H CA 1
ATOM 4908 C C . VAL D 4 79 ? -22.47100 -0.29300 -6.03900 1.000 108.17933 79 VAL H C 1
ATOM 4909 O O . VAL D 4 79 ? -22.68100 -1.00300 -5.06300 1.000 107.66338 79 VAL H O 1
ATOM 4913 N N . LYS D 4 80 ? -22.30400 1.02300 -5.98500 1.000 108.71177 80 LYS H N 1
ATOM 4914 C CA . LYS D 4 80 ? -22.42700 1.70400 -4.68300 1.000 109.70305 80 LYS H CA 1
ATOM 4915 C C . LYS D 4 80 ? -23.85000 1.49500 -4.18700 1.000 121.20028 80 LYS H C 1
ATOM 4916 O O . LYS D 4 80 ? -24.77500 1.65600 -4.95200 1.000 137.42663 80 LYS H O 1
ATOM 4922 N N . GLY D 4 81 ? -24.02900 1.19000 -2.92400 1.000 107.23288 81 GLY H N 1
ATOM 4923 C CA . GLY D 4 81 ? -25.39700 1.12300 -2.41400 1.000 110.42355 81 GLY H CA 1
ATOM 4924 C C . GLY D 4 81 ? -25.89600 -0.28600 -2.38700 1.000 111.30967 81 GLY H C 1
ATOM 4925 O O . GLY D 4 81 ? -26.85700 -0.54800 -1.69500 1.000 122.91482 81 GLY H O 1
ATOM 4926 N N . ARG D 4 82 ? -25.25300 -1.18000 -3.09400 1.000 109.97277 82 ARG H N 1
ATOM 4927 C CA . ARG D 4 82 ? -25.79900 -2.53100 -3.07900 1.000 111.17578 82 ARG H CA 1
ATOM 4928 C C . ARG D 4 82 ? -24.74000 -3.61900 -3.13100 1.000 108.22156 82 ARG H C 1
ATOM 4929 O O . ARG D 4 82 ? -25.09800 -4.80100 -3.14500 1.000 109.11921 82 ARG H O 1
ATOM 4937 N N . PHE D 4 83 ? -23.46500 -3.26000 -3.21000 1.000 104.95280 83 PHE H N 1
ATOM 4938 C CA . PHE D 4 83 ? -22.35200 -4.18500 -3.08600 1.000 101.86852 83 PHE H CA 1
ATOM 4939 C C . PHE D 4 83 ? -21.50600 -3.75600 -1.89900 1.000 98.60600 83 PHE H C 1
ATOM 4940 O O . PHE D 4 83 ? -21.37300 -2.56000 -1.60600 1.000 98.09481 83 PHE H O 1
ATOM 4948 N N . THR D 4 84 ? -20.90800 -4.74200 -1.23900 1.000 98.46263 84 THR H N 1
ATOM 4949 C CA . THR D 4 84 ? -20.09800 -4.50500 -0.05300 1.000 95.12285 84 THR H CA 1
ATOM 4950 C C . THR D 4 84 ? -18.94200 -5.47700 -0.07600 1.000 90.52414 84 THR H C 1
ATOM 4951 O O . THR D 4 84 ? -19.15200 -6.68800 -0.14800 1.000 102.05396 84 THR H O 1
ATOM 4955 N N . ILE D 4 85 ? -17.73100 -4.96300 -0.01600 1.000 87.45383 85 ILE H N 1
ATOM 4956 C CA . ILE D 4 85 ? -16.55900 -5.80800 0.07600 1.000 84.60178 85 ILE H CA 1
ATOM 4957 C C . ILE D 4 85 ? -16.15300 -5.85200 1.53600 1.000 92.32283 85 ILE H C 1
ATOM 4958 O O . ILE D 4 85 ? -16.10200 -4.81400 2.21000 1.000 94.94249 85 ILE H O 1
ATOM 4963 N N . SER D 4 86 ? -15.94200 -7.06100 2.04200 1.000 86.66706 86 SER H N 1
ATOM 4964 C CA . SER D 4 86 ? -15.53700 -7.28000 3.41400 1.000 85.23234 86 SER H CA 1
ATOM 4965 C C . SER D 4 86 ? -14.40800 -8.29500 3.42500 1.000 83.93320 86 SER H C 1
ATOM 4966 O O . SER D 4 86 ? -14.13100 -8.95900 2.42900 1.000 85.24329 86 SER H O 1
ATOM 4969 N N . ALA D 4 87 ? -13.74800 -8.40300 4.57200 1.000 84.66479 87 ALA H N 1
ATOM 4970 C CA . ALA D 4 87 ? -12.65100 -9.33900 4.74000 1.000 80.09995 87 ALA H CA 1
ATOM 4971 C C . ALA D 4 87 ? -12.77000 -9.96800 6.11500 1.000 77.34758 87 ALA H C 1
ATOM 4972 O O . ALA D 4 87 ? -13.05500 -9.27500 7.09300 1.000 83.02950 87 ALA H O 1
ATOM 4974 N N . ASP D 4 88 ? -12.59800 -11.27500 6.17300 1.000 79.26687 88 ASP H N 1
ATOM 4975 C CA . ASP D 4 88 ? -12.38800 -12.00000 7.41500 1.000 77.74611 88 ASP H CA 1
ATOM 4976 C C . ASP D 4 88 ? -10.94900 -12.48300 7.32900 1.000 77.41955 88 ASP H C 1
ATOM 4977 O O . ASP D 4 88 ? -10.66500 -13.52100 6.72100 1.000 74.06323 88 ASP H O 1
ATOM 4982 N N . THR D 4 89 ? -10.05300 -11.72700 7.95400 1.000 70.16834 89 THR H N 1
ATOM 4983 C CA . THR D 4 89 ? -8.63500 -12.00100 7.82800 1.000 71.18332 89 THR H CA 1
ATOM 4984 C C . THR D 4 89 ? -8.20000 -13.22300 8.63100 1.000 77.94825 89 THR H C 1
ATOM 4985 O O . THR D 4 89 ? -7.12200 -13.76600 8.37300 1.000 79.24141 89 THR H O 1
ATOM 4989 N N . SER D 4 90 ? -9.01400 -13.68000 9.58300 1.000 77.99334 90 SER H N 1
ATOM 4990 C CA . SER D 4 90 ? -8.70300 -14.93300 10.25700 1.000 83.88883 90 SER H CA 1
ATOM 4991 C C . SER D 4 90 ? -8.72400 -16.10500 9.27900 1.000 88.30479 90 SER H C 1
ATOM 4992 O O . SER D 4 90 ? -7.90700 -17.02500 9.38400 1.000 96.17304 90 SER H O 1
ATOM 4995 N N . LYS D 4 91 ? -9.64800 -16.09200 8.32600 1.000 82.21168 91 LYS H N 1
ATOM 4996 C CA . LYS D 4 91 ? -9.80900 -17.19200 7.38700 1.000 88.82101 91 LYS H CA 1
ATOM 4997 C C . LYS D 4 91 ? -9.08400 -16.95500 6.07200 1.000 92.54792 91 LYS H C 1
ATOM 4998 O O . LYS D 4 91 ? -9.20400 -17.77400 5.15500 1.000 89.11010 91 LYS H O 1
ATOM 5004 N N . ASN D 4 92 ? -8.34100 -15.85600 5.95700 1.000 91.51310 92 ASN H N 1
ATOM 5005 C CA . ASN D 4 92 ? -7.67400 -15.47100 4.71900 1.000 88.21266 92 ASN H CA 1
ATOM 5006 C C . ASN D 4 92 ? -8.64200 -15.30900 3.56500 1.000 87.65578 92 ASN H C 1
ATOM 5007 O O . ASN D 4 92 ? -8.22700 -15.40900 2.40600 1.000 87.76029 92 ASN H O 1
ATOM 5012 N N . THR D 4 93 ? -9.92500 -15.06500 3.83000 1.000 76.72570 93 THR H N 1
ATOM 5013 C CA . THR D 4 93 ? -10.88300 -14.89100 2.75000 1.000 78.78578 93 THR H CA 1
ATOM 5014 C C . THR D 4 93 ? -11.51600 -13.50700 2.76100 1.000 78.15447 93 THR H C 1
ATOM 5015 O O . THR D 4 93 ? -11.67200 -12.87600 3.80600 1.000 79.62521 93 THR H O 1
ATOM 5019 N N . ALA D 4 94 ? -11.90400 -13.06300 1.56700 1.000 86.92630 94 ALA H N 1
ATOM 5020 C CA . ALA D 4 94 ? -12.64400 -11.83400 1.33900 1.000 82.61989 94 ALA H CA 1
ATOM 5021 C C . ALA D 4 94 ? -14.02700 -12.17300 0.81200 1.000 88.38221 94 ALA H C 1
ATOM 5022 O O . ALA D 4 94 ? -14.28700 -13.28900 0.35400 1.000 94.43768 94 ALA H O 1
ATOM 5024 N N . TYR D 4 95 ? -14.90600 -11.18100 0.85500 1.000 83.19017 95 TYR H N 1
ATOM 5025 C CA . TYR D 4 95 ? -16.29600 -11.37500 0.48500 1.000 87.22775 95 TYR H CA 1
ATOM 5026 C C . TYR D 4 95 ? -16.76200 -10.21300 -0.36500 1.000 91.96003 95 TYR H C 1
ATOM 5027 O O . TYR D 4 95 ? -16.34800 -9.06800 -0.16200 1.000 87.33990 95 TYR H O 1
ATOM 5036 N N . LEU D 4 96 ? -17.63000 -10.52200 -1.31600 1.000 89.76162 96 LEU H N 1
ATOM 5037 C CA . LEU D 4 96 ? -18.39900 -9.50800 -2.00900 1.000 91.55410 96 LEU H CA 1
ATOM 5038 C C . LEU D 4 96 ? -19.83800 -9.95900 -1.90200 1.000 95.16980 96 LEU H C 1
ATOM 5039 O O . LEU D 4 96 ? -20.22000 -10.98600 -2.47500 1.000 103.08019 96 LEU H O 1
ATOM 5044 N N . GLN D 4 97 ? -20.61100 -9.22600 -1.12800 1.000 96.17327 97 GLN H N 1
ATOM 5045 C CA . GLN D 4 97 ? -22.00900 -9.53300 -0.93700 1.000 99.66438 97 GLN H CA 1
ATOM 5046 C C . GLN D 4 97 ? -22.78700 -8.65200 -1.90400 1.000 102.70680 97 GLN H C 1
ATOM 5047 O O . GLN D 4 97 ? -22.51400 -7.45000 -2.01600 1.000 101.45445 97 GLN H O 1
ATOM 5053 N N . MET D 4 98 ? -23.71800 -9.26500 -2.63100 1.000 105.40990 98 MET H N 1
ATOM 5054 C CA . MET D 4 98 ? -24.30500 -8.66700 -3.82500 1.000 109.87272 98 MET H CA 1
ATOM 5055 C C . MET D 4 98 ? -25.81500 -8.74300 -3.70800 1.000 111.77966 98 MET H C 1
ATOM 5056 O O . MET D 4 98 ? -26.39900 -9.78700 -3.99600 1.000 113.77753 98 MET H O 1
ATOM 5061 N N . ASN D 4 99 ? -26.44500 -7.64900 -3.31200 1.000 113.01364 99 ASN H N 1
ATOM 5062 C CA . ASN D 4 99 ? -27.89700 -7.59600 -3.27600 1.000 122.22933 99 ASN H CA 1
ATOM 5063 C C . ASN D 4 99 ? -28.38500 -6.55800 -4.27900 1.000 123.95786 99 ASN H C 1
ATOM 5064 O O . ASN D 4 99 ? -27.61800 -5.70700 -4.74100 1.000 117.59518 99 ASN H O 1
ATOM 5069 N N . SER D 4 100 ? -29.66500 -6.67800 -4.64800 1.000 123.03503 100 SER H N 1
ATOM 5070 C CA . SER D 4 100 ? -30.28700 -5.82500 -5.65900 1.000 125.69619 100 SER H CA 1
ATOM 5071 C C . SER D 4 100 ? -29.59600 -5.99700 -7.01700 1.000 124.99389 100 SER H C 1
ATOM 5072 O O . SER D 4 100 ? -29.11200 -5.04300 -7.62900 1.000 124.33695 100 SER H O 1
ATOM 5075 N N . LEU D 4 101 ? -29.57000 -7.24600 -7.48300 1.000 126.04643 101 LEU H N 1
ATOM 5076 C CA . LEU D 4 101 ? -28.84300 -7.63700 -8.68600 1.000 127.15375 101 LEU H CA 1
ATOM 5077 C C . LEU D 4 101 ? -29.71600 -7.49800 -9.92900 1.000 130.75034 101 LEU H C 1
ATOM 5078 O O . LEU D 4 101 ? -30.86600 -7.94400 -9.93900 1.000 135.61788 101 LEU H O 1
ATOM 5083 N N . ARG D 4 102 ? -29.15900 -6.89900 -10.97600 1.000 127.91398 102 ARG H N 1
ATOM 5084 C CA . ARG D 4 102 ? -29.81800 -6.79600 -12.27000 1.000 131.21551 102 ARG H CA 1
ATOM 5085 C C . ARG D 4 102 ? -29.29000 -7.86300 -13.21200 1.000 130.85948 102 ARG H C 1
ATOM 5086 O O . ARG D 4 102 ? -28.31500 -8.55700 -12.92200 1.000 127.91846 102 ARG H O 1
ATOM 5094 N N . ALA D 4 103 ? -29.94500 -7.97700 -14.36700 1.000 134.03419 103 ALA H N 1
ATOM 5095 C CA . ALA D 4 103 ? -29.33400 -8.70900 -15.47200 1.000 134.39829 103 ALA H CA 1
ATOM 5096 C C . ALA D 4 103 ? -27.97500 -8.11900 -15.83500 1.000 130.87100 103 ALA H C 1
ATOM 5097 O O . ALA D 4 103 ? -27.01800 -8.85800 -16.06400 1.000 128.75823 103 ALA H O 1
ATOM 5099 N N . GLU D 4 104 ? -27.86900 -6.78800 -15.86800 1.000 130.79971 104 GLU H N 1
ATOM 5100 C CA . GLU D 4 104 ? -26.62800 -6.12900 -16.26600 1.000 128.37606 104 GLU H CA 1
ATOM 5101 C C . GLU D 4 104 ? -25.41700 -6.62500 -15.47100 1.000 125.85218 104 GLU H C 1
ATOM 5102 O O . GLU D 4 104 ? -24.30900 -6.73200 -16.01100 1.000 124.47440 104 GLU H O 1
ATOM 5108 N N . ASP D 4 105 ? -25.59900 -6.90900 -14.18100 1.000 122.77724 105 ASP H N 1
ATOM 5109 C CA . ASP D 4 105 ? -24.49500 -7.39400 -13.36200 1.000 118.95566 105 ASP H CA 1
ATOM 5110 C C . ASP D 4 105 ? -24.12100 -8.84100 -13.66000 1.000 118.41687 105 ASP H C 1
ATOM 5111 O O . ASP D 4 105 ? -23.13300 -9.32600 -13.09800 1.000 123.32274 105 ASP H O 1
ATOM 5116 N N . THR D 4 106 ? -24.88000 -9.54600 -14.49600 1.000 121.38898 106 THR H N 1
ATOM 5117 C CA . THR D 4 106 ? -24.43000 -10.84400 -14.98200 1.000 121.07362 106 THR H CA 1
ATOM 5118 C C . THR D 4 106 ? -23.02800 -10.70700 -15.56700 1.000 123.53900 106 THR H C 1
ATOM 5119 O O . THR D 4 106 ? -22.74400 -9.76200 -16.30800 1.000 122.49588 106 THR H O 1
ATOM 5123 N N . ALA D 4 107 ? -22.13800 -11.61500 -15.17600 1.000 89.91536 107 ALA H N 1
ATOM 5124 C CA . ALA D 4 107 ? -20.72900 -11.53300 -15.53600 1.000 86.45977 107 ALA H CA 1
ATOM 5125 C C . ALA D 4 107 ? -20.00500 -12.72400 -14.92200 1.000 88.15296 107 ALA H C 1
ATOM 5126 O O . ALA D 4 107 ? -20.58400 -13.52000 -14.17400 1.000 89.64220 107 ALA H O 1
ATOM 5128 N N . VAL D 4 108 ? -18.73200 -12.85000 -15.28600 1.000 82.94679 108 VAL H N 1
ATOM 5129 C CA . VAL D 4 108 ? -17.78200 -13.69200 -14.57200 1.000 81.14217 108 VAL H CA 1
ATOM 5130 C C . VAL D 4 108 ? -17.03400 -12.76200 -13.62700 1.000 85.67165 108 VAL H C 1
ATOM 5131 O O . VAL D 4 108 ? -16.25100 -11.92100 -14.07400 1.000 78.51122 108 VAL H O 1
ATOM 5135 N N . TYR D 4 109 ? -17.31800 -12.86600 -12.32100 1.000 93.93839 109 TYR H N 1
ATOM 5136 C CA . TYR D 4 109 ? -16.65100 -12.01300 -11.34400 1.000 96.56670 109 TYR H CA 1
ATOM 5137 C C . TYR D 4 109 ? -15.32200 -12.62600 -10.95800 1.000 91.45993 109 TYR H C 1
ATOM 5138 O O . TYR D 4 109 ? -15.23300 -13.83100 -10.70900 1.000 93.86950 109 TYR H O 1
ATOM 5147 N N . TYR D 4 110 ? -14.28800 -11.79000 -10.94000 1.000 94.33900 110 TYR H N 1
ATOM 5148 C CA . TYR D 4 110 ? -12.93000 -12.20100 -10.63500 1.000 90.39646 110 TYR H CA 1
ATOM 5149 C C . TYR D 4 110 ? -12.47500 -11.55300 -9.33900 1.000 91.33384 110 TYR H C 1
ATOM 5150 O O . TYR D 4 110 ? -12.69100 -10.35300 -9.12000 1.000 84.89220 110 TYR H O 1
ATOM 5159 N N . CYS D 4 111 ? -11.83200 -12.35600 -8.49900 1.000 89.09163 111 CYS H N 1
ATOM 5160 C CA . CYS D 4 111 ? -11.15900 -11.88500 -7.30000 1.000 88.59176 111 CYS H CA 1
ATOM 5161 C C . CYS D 4 111 ? -9.68500 -11.71100 -7.64900 1.000 82.95229 111 CYS H C 1
ATOM 5162 O O . CYS D 4 111 ? -8.98900 -12.69400 -7.91300 1.000 85.36311 111 CYS H O 1
ATOM 5165 N N . ALA D 4 112 ? -9.20500 -10.46800 -7.65700 1.000 76.28393 112 ALA H N 1
ATOM 5166 C CA . ALA D 4 112 ? -7.81100 -10.19900 -7.98500 1.000 74.13709 112 ALA H CA 1
ATOM 5167 C C . ALA D 4 112 ? -7.06800 -9.58600 -6.80500 1.000 78.00362 112 ALA H C 1
ATOM 5168 O O . ALA D 4 112 ? -7.62600 -8.83800 -5.98900 1.000 74.66280 112 ALA H O 1
ATOM 5170 N N . ARG D 4 113 ? -5.78300 -9.89400 -6.76700 1.000 73.22617 113 ARG H N 1
ATOM 5171 C CA . ARG D 4 113 ? -4.88500 -9.57100 -5.68300 1.000 73.65772 113 ARG H CA 1
ATOM 5172 C C . ARG D 4 113 ? -3.93500 -8.45500 -6.09800 1.000 77.95666 113 ARG H C 1
ATOM 5173 O O . ARG D 4 113 ? -3.46400 -8.40300 -7.23500 1.000 69.66857 113 ARG H O 1
ATOM 5181 N N . SER D 4 114 ? -3.62200 -7.58700 -5.13800 1.000 83.12861 114 SER H N 1
ATOM 5182 C CA . SER D 4 114 ? -2.70500 -6.48300 -5.35400 1.000 69.95142 114 SER H CA 1
ATOM 5183 C C . SER D 4 114 ? -1.67100 -6.46500 -4.25200 1.000 68.76948 114 SER H C 1
ATOM 5184 O O . SER D 4 114 ? -1.96200 -6.80300 -3.10600 1.000 70.22942 114 SER H O 1
ATOM 5187 N N . ARG D 4 115 ? -0.47600 -6.01800 -4.59300 1.000 67.67185 115 ARG H N 1
ATOM 5188 C CA . ARG D 4 115 ? 0.56700 -5.79700 -3.60300 1.000 69.84448 115 ARG H CA 1
ATOM 5189 C C . ARG D 4 115 ? 0.30200 -4.49200 -2.84700 1.000 66.61624 115 ARG H C 1
ATOM 5190 O O . ARG D 4 115 ? 0.19100 -3.42700 -3.46100 1.000 67.19093 115 ARG H O 1
ATOM 5198 N N . GLN D 4 116 ? 0.19100 -4.57600 -1.51800 1.000 67.71270 116 GLN H N 1
ATOM 5199 C CA . GLN D 4 116 ? -0.16200 -3.40100 -0.70300 1.000 67.62714 116 GLN H CA 1
ATOM 5200 C C . GLN D 4 116 ? 0.96200 -2.36300 -0.67800 1.000 65.89166 116 GLN H C 1
ATOM 5201 O O . GLN D 4 116 ? 0.69000 -1.16300 -0.71500 1.000 70.62601 116 GLN H O 1
ATOM 5207 N N . PHE D 4 117 ? 2.22300 -2.78500 -0.61100 1.000 65.31890 117 PHE H N 1
ATOM 5208 C CA . PHE D 4 117 ? 3.33900 -1.83800 -0.63400 1.000 63.81647 117 PHE H CA 1
ATOM 5209 C C . PHE D 4 117 ? 4.25000 -2.20000 -1.80800 1.000 63.03974 117 PHE H C 1
ATOM 5210 O O . PHE D 4 117 ? 5.24000 -2.89600 -1.62900 1.000 67.91218 117 PHE H O 1
ATOM 5218 N N . TRP D 4 118 ? 3.94700 -1.70000 -3.00100 1.000 62.36435 118 TRP H N 1
ATOM 5219 C CA . TRP D 4 118 ? 2.83100 -0.83500 -3.30000 1.000 62.28580 118 TRP H CA 1
ATOM 5220 C C . TRP D 4 118 ? 2.19000 -1.29600 -4.65000 1.000 62.44804 118 TRP H C 1
ATOM 5221 O O . TRP D 4 118 ? 2.77000 -2.12000 -5.37100 1.000 63.24063 118 TRP H O 1
ATOM 5232 N N . TYR D 4 119 ? 1.02100 -0.74600 -4.98500 1.000 63.03694 119 TYR H N 1
ATOM 5233 C CA . TYR D 4 119 ? 0.17000 -1.24100 -6.05600 1.000 63.14449 119 TYR H CA 1
ATOM 5234 C C . TYR D 4 119 ? 0.92800 -1.25100 -7.38100 1.000 67.42969 119 TYR H C 1
ATOM 5235 O O . TYR D 4 119 ? 1.29000 -0.19800 -7.91400 1.000 64.14965 119 TYR H O 1
ATOM 5244 N N . SER D 4 120 ? 1.20000 -2.44600 -7.89400 1.000 62.74635 120 SER H N 1
ATOM 5245 C CA . SER D 4 120 ? 1.92600 -2.59300 -9.14600 1.000 62.48683 120 SER H CA 1
ATOM 5246 C C . SER D 4 120 ? 1.12200 -3.45200 -10.11200 1.000 63.06038 120 SER H C 1
ATOM 5247 O O . SER D 4 120 ? 1.61900 -4.47100 -10.58500 1.000 63.52523 120 SER H O 1
ATOM 5250 N N . GLY D 4 121 ? -0.14300 -3.10300 -10.32400 1.000 63.24323 121 GLY H N 1
ATOM 5251 C CA . GLY D 4 121 ? -1.05400 -3.92200 -11.09400 1.000 77.34919 121 GLY H CA 1
ATOM 5252 C C . GLY D 4 121 ? -1.68500 -5.05800 -10.30500 1.000 76.11727 121 GLY H C 1
ATOM 5253 O O . GLY D 4 121 ? -1.28100 -5.39300 -9.19600 1.000 79.48794 121 GLY H O 1
ATOM 5254 N N . LEU D 4 122 ? -2.71800 -5.66000 -10.89800 1.000 71.69765 122 LEU H N 1
ATOM 5255 C CA . LEU D 4 122 ? -3.31400 -6.87700 -10.35300 1.000 67.26304 122 LEU H CA 1
ATOM 5256 C C . LEU D 4 122 ? -2.46800 -8.06500 -10.80100 1.000 73.62972 122 LEU H C 1
ATOM 5257 O O . LEU D 4 122 ? -2.54000 -8.49300 -11.95800 1.000 80.06139 122 LEU H O 1
ATOM 5262 N N . ASP D 4 123 ? -1.66600 -8.60800 -9.88400 1.000 67.56245 123 ASP H N 1
ATOM 5263 C CA . ASP D 4 123 ? -0.65700 -9.60000 -10.22600 1.000 71.80792 123 ASP H CA 1
ATOM 5264 C C . ASP D 4 123 ? -1.13800 -11.03100 -10.08200 1.000 69.95395 123 ASP H C 1
ATOM 5265 O O . ASP D 4 123 ? -0.37700 -11.95700 -10.37400 1.000 70.90543 123 ASP H O 1
ATOM 5270 N N . TYR D 4 124 ? -2.34200 -11.24000 -9.57900 1.000 70.74678 124 TYR H N 1
ATOM 5271 C CA . TYR D 4 124 ? -2.86300 -12.59100 -9.47100 1.000 74.72977 124 TYR H CA 1
ATOM 5272 C C . TYR D 4 124 ? -4.37700 -12.51100 -9.49400 1.000 76.40341 124 TYR H C 1
ATOM 5273 O O . TYR D 4 124 ? -4.96200 -11.66800 -8.81700 1.000 73.73530 124 TYR H O 1
ATOM 5282 N N . TRP D 4 125 ? -4.99700 -13.36900 -10.30600 1.000 88.41325 125 TRP H N 1
ATOM 5283 C CA . TRP D 4 125 ? -6.43300 -13.37700 -10.51200 1.000 85.15040 125 TRP H CA 1
ATOM 5284 C C . TRP D 4 125 ? -7.00700 -14.73400 -10.12500 1.000 88.40893 125 TRP H C 1
ATOM 5285 O O . TRP D 4 125 ? -6.32600 -15.76100 -10.20500 1.000 96.04296 125 TRP H O 1
ATOM 5296 N N . GLY D 4 126 ? -8.26900 -14.72900 -9.67900 1.000 86.46762 126 GLY H N 1
ATOM 5297 C CA . GLY D 4 126 ? -8.95700 -15.97500 -9.43200 1.000 93.32013 126 GLY H CA 1
ATOM 5298 C C . GLY D 4 126 ? -9.49600 -16.59100 -10.71200 1.000 102.51441 126 GLY H C 1
ATOM 5299 O O . GLY D 4 126 ? -9.67700 -15.92400 -11.73400 1.000 93.41679 126 GLY H O 1
ATOM 5300 N N . GLN D 4 127 ? -9.77100 -17.89600 -10.64000 1.000 110.13463 127 GLN H N 1
ATOM 5301 C CA . GLN D 4 127 ? -10.30100 -18.63400 -11.78500 1.000 107.10208 127 GLN H CA 1
ATOM 5302 C C . GLN D 4 127 ? -11.67700 -18.14600 -12.22900 1.000 96.05032 127 GLN H C 1
ATOM 5303 O O . GLN D 4 127 ? -12.19200 -18.64500 -13.23100 1.000 104.42804 127 GLN H O 1
ATOM 5309 N N . GLY D 4 128 ? -12.28400 -17.20400 -11.50800 1.000 90.10185 128 GLY H N 1
ATOM 5310 C CA . GLY D 4 128 ? -13.60200 -16.69600 -11.83600 1.000 83.83540 128 GLY H CA 1
ATOM 5311 C C . GLY D 4 128 ? -14.75200 -17.52200 -11.28600 1.000 85.82642 128 GLY H C 1
ATOM 5312 O O . GLY D 4 128 ? -14.62200 -18.73600 -11.11800 1.000 87.68095 128 GLY H O 1
ATOM 5313 N N . THR D 4 129 ? -15.87700 -16.86600 -10.99400 1.000 86.67564 129 THR H N 1
ATOM 5314 C CA . THR D 4 129 ? -17.13100 -17.51900 -10.63600 1.000 91.42650 129 THR H CA 1
ATOM 5315 C C . THR D 4 129 ? -18.23800 -16.83800 -11.42200 1.000 95.40750 129 THR H C 1
ATOM 5316 O O . THR D 4 129 ? -18.29100 -15.60200 -11.48400 1.000 92.05959 129 THR H O 1
ATOM 5320 N N . LEU D 4 130 ? -19.10000 -17.64800 -12.04100 1.000 98.62312 130 LEU H N 1
ATOM 5321 C CA . LEU D 4 130 ? -20.17700 -17.15600 -12.88700 1.000 91.13096 130 LEU H CA 1
ATOM 5322 C C . LEU D 4 130 ? -21.40600 -16.84700 -12.04400 1.000 100.16214 130 LEU H C 1
ATOM 5323 O O . LEU D 4 130 ? -21.80700 -17.65200 -11.19700 1.000 105.75826 130 LEU H O 1
ATOM 5325 N N . VAL D 4 131 ? -22.00600 -15.68700 -12.28000 1.000 102.96643 131 VAL H N 1
ATOM 5326 C CA . VAL D 4 131 ? -23.24500 -15.31000 -11.62600 1.000 110.88770 131 VAL H CA 1
ATOM 5327 C C . VAL D 4 131 ? -24.19800 -14.80200 -12.70400 1.000 116.14743 131 VAL H C 1
ATOM 5328 O O . VAL D 4 131 ? -24.08500 -13.65900 -13.16000 1.000 123.22836 131 VAL H O 1
ATOM 5332 N N . THR D 4 132 ? -25.13100 -15.64900 -13.12500 1.000 96.77235 132 THR H N 1
ATOM 5333 C CA . THR D 4 132 ? -26.18300 -15.20100 -14.01400 1.000 107.18150 132 THR H CA 1
ATOM 5334 C C . THR D 4 132 ? -27.34700 -14.64500 -13.20300 1.000 107.37889 132 THR H C 1
ATOM 5335 O O . THR D 4 132 ? -27.61600 -15.07700 -12.07900 1.000 108.36669 132 THR H O 1
ATOM 5339 N N . VAL D 4 133 ? -28.03600 -13.66800 -13.78400 1.000 110.98153 133 VAL H N 1
ATOM 5340 C CA . VAL D 4 133 ? -29.18300 -13.02400 -13.15700 1.000 115.57368 133 VAL H CA 1
ATOM 5341 C C . VAL D 4 133 ? -30.30100 -12.96900 -14.18900 1.000 121.98963 133 VAL H C 1
ATOM 5342 O O . VAL D 4 133 ? -30.24400 -12.16200 -15.12400 1.000 129.16850 133 VAL H O 1
ATOM 5346 N N . SER D 4 134 ? -31.31000 -13.82100 -14.02700 1.000 119.69764 134 SER H N 1
ATOM 5347 C CA . SER D 4 134 ? -32.47200 -13.81000 -14.90500 1.000 121.39225 134 SER H CA 1
ATOM 5348 C C . SER D 4 134 ? -33.62900 -14.45000 -14.15500 1.000 124.44694 134 SER H C 1
ATOM 5349 O O . SER D 4 134 ? -33.43700 -15.13400 -13.14500 1.000 122.01498 134 SER H O 1
ATOM 5351 N N . SER D 4 135 ? -34.83300 -14.22100 -14.67600 1.000 129.30836 135 SER H N 1
ATOM 5352 C CA . SER D 4 135 ? -36.06000 -14.78000 -14.14200 1.000 127.23036 135 SER H CA 1
ATOM 5353 C C . SER D 4 135 ? -36.28200 -16.21200 -14.57300 1.000 120.99138 135 SER H C 1
ATOM 5354 O O . SER D 4 135 ? -37.39300 -16.72100 -14.43400 1.000 124.88040 135 SER H O 1
ATOM 5357 N N . ALA D 4 136 ? -35.25000 -16.88300 -15.06500 1.000 119.68023 136 ALA H N 1
ATOM 5358 C CA . ALA D 4 136 ? -35.39800 -18.10800 -15.83400 1.000 122.30351 136 ALA H CA 1
ATOM 5359 C C . ALA D 4 136 ? -35.19400 -19.32400 -14.94600 1.000 118.91256 136 ALA H C 1
ATOM 5360 O O . ALA D 4 136 ? -34.10000 -19.52900 -14.40800 1.000 117.50244 136 ALA H O 1
ATOM 5362 N N . SER D 4 137 ? -36.24200 -20.13600 -14.82200 1.000 122.63343 137 SER H N 1
ATOM 5363 C CA . SER D 4 137 ? -36.17300 -21.38000 -14.06900 1.000 131.81696 137 SER H CA 1
ATOM 5364 C C . SER D 4 137 ? -34.95600 -22.15600 -14.55200 1.000 137.27511 137 SER H C 1
ATOM 5365 O O . SER D 4 137 ? -34.70500 -22.24500 -15.75400 1.000 131.67723 137 SER H O 1
ATOM 5368 N N . THR D 4 138 ? -34.23200 -22.76200 -13.60500 1.000 148.24699 138 THR H N 1
ATOM 5369 C CA . THR D 4 138 ? -32.96700 -23.44500 -13.89100 1.000 147.00242 138 THR H CA 1
ATOM 5370 C C . THR D 4 138 ? -33.26400 -24.76300 -14.60800 1.000 160.40351 138 THR H C 1
ATOM 5371 O O . THR D 4 138 ? -33.26500 -25.84700 -14.01900 1.000 168.39343 138 THR H O 1
ATOM 5375 N N . LYS D 4 139 ? -33.50300 -24.65500 -15.92100 1.000 158.63259 139 LYS H N 1
ATOM 5376 C CA . LYS D 4 139 ? -33.89700 -25.76300 -16.78100 1.000 149.49524 139 LYS H CA 1
ATOM 5377 C C . LYS D 4 139 ? -32.69300 -26.33000 -17.52500 1.000 141.62438 139 LYS H C 1
ATOM 5378 O O . LYS D 4 139 ? -31.73900 -25.61500 -17.84000 1.000 138.29087 139 LYS H O 1
ATOM 5380 N N . GLY D 4 140 ? -32.75000 -27.63000 -17.80400 1.000 139.83838 140 GLY H N 1
ATOM 5381 C CA . GLY D 4 140 ? -31.68200 -28.31000 -18.49300 1.000 137.26148 140 GLY H CA 1
ATOM 5382 C C . GLY D 4 140 ? -31.96900 -28.46300 -19.97200 1.000 134.45874 140 GLY H C 1
ATOM 5383 O O . GLY D 4 140 ? -33.10700 -28.29600 -20.42900 1.000 136.39064 140 GLY H O 1
ATOM 5384 N N . PRO D 4 141 ? -30.94000 -28.80800 -20.75700 1.000 128.78927 141 PRO H N 1
ATOM 5385 C CA . PRO D 4 141 ? -31.12400 -28.87000 -22.21300 1.000 124.96303 141 PRO H CA 1
ATOM 5386 C C . PRO D 4 141 ? -32.02000 -30.01100 -22.65200 1.000 132.33149 141 PRO H C 1
ATOM 5387 O O . PRO D 4 141 ? -32.51600 -30.79900 -21.84000 1.000 138.27907 141 PRO H O 1
ATOM 5391 N N . SER D 4 142 ? -32.24800 -30.07900 -23.95500 1.000 134.91512 142 SER H N 1
ATOM 5392 C CA . SER D 4 142 ? -32.78300 -31.26500 -24.60900 1.000 142.02573 142 SER H CA 1
ATOM 5393 C C . SER D 4 142 ? -31.83500 -31.50200 -25.77400 1.000 140.22796 142 SER H C 1
ATOM 5394 O O . SER D 4 142 ? -31.89900 -30.79000 -26.77700 1.000 143.92769 142 SER H O 1
ATOM 5397 N N . VAL D 4 143 ? -30.92300 -32.45900 -25.63200 1.000 134.77497 143 VAL H N 1
ATOM 5398 C CA . VAL D 4 143 ? -29.94400 -32.68700 -26.68400 1.000 129.02649 143 VAL H CA 1
ATOM 5399 C C . VAL D 4 143 ? -30.63100 -33.28400 -27.91300 1.000 128.54562 143 VAL H C 1
ATOM 5400 O O . VAL D 4 143 ? -31.64100 -33.99500 -27.81000 1.000 134.74201 143 VAL H O 1
ATOM 5404 N N . PHE D 4 144 ? -30.10200 -32.96500 -29.09100 1.000 118.23981 144 PHE H N 1
ATOM 5405 C CA . PHE D 4 144 ? -30.64000 -33.47000 -30.34300 1.000 116.17851 144 PHE H CA 1
ATOM 5406 C C . PHE D 4 144 ? -29.48800 -33.86900 -31.25500 1.000 118.30477 144 PHE H C 1
ATOM 5407 O O . PHE D 4 144 ? -28.36800 -33.36400 -31.10200 1.000 114.92936 144 PHE H O 1
ATOM 5415 N N . PRO D 4 145 ? -29.72500 -34.77900 -32.19700 1.000 121.10750 145 PRO H N 1
ATOM 5416 C CA . PRO D 4 145 ? -28.65000 -35.23600 -33.07800 1.000 122.08997 145 PRO H CA 1
ATOM 5417 C C . PRO D 4 145 ? -28.54000 -34.41800 -34.35800 1.000 112.33105 145 PRO H C 1
ATOM 5418 O O . PRO D 4 145 ? -29.49800 -33.80400 -34.83000 1.000 110.08032 145 PRO H O 1
ATOM 5422 N N . LEU D 4 146 ? -27.34200 -34.43700 -34.92500 1.000 106.17885 146 LEU H N 1
ATOM 5423 C CA . LEU D 4 146 ? -27.10600 -33.94600 -36.28000 1.000 103.55088 146 LEU H CA 1
ATOM 5424 C C . LEU D 4 146 ? -26.55900 -35.13000 -37.07700 1.000 106.79617 146 LEU H C 1
ATOM 5425 O O . LEU D 4 146 ? -25.36200 -35.42400 -37.02600 1.000 101.88305 146 LEU H O 1
ATOM 5430 N N . ALA D 4 147 ? -27.43700 -35.81300 -37.80500 1.000 116.01946 147 ALA H N 1
ATOM 5431 C CA . ALA D 4 147 ? -27.04600 -37.05000 -38.47100 1.000 127.39203 147 ALA H CA 1
ATOM 5432 C C . ALA D 4 147 ? -26.10100 -36.76400 -39.63800 1.000 134.41760 147 ALA H C 1
ATOM 5433 O O . ALA D 4 147 ? -26.28000 -35.77600 -40.35700 1.000 142.80440 147 ALA H O 1
ATOM 5435 N N . PRO D 4 148 ? -25.08400 -37.60200 -39.84600 1.000 122.81028 148 PRO H N 1
ATOM 5436 C CA . PRO D 4 148 ? -24.23200 -37.44800 -41.03500 1.000 115.05957 148 PRO H CA 1
ATOM 5437 C C . PRO D 4 148 ? -24.98800 -37.77600 -42.31600 1.000 106.70533 148 PRO H C 1
ATOM 5438 O O . PRO D 4 148 ? -25.79400 -38.70800 -42.36300 1.000 103.79408 148 PRO H O 1
ATOM 5442 N N . SER D 4 149 ? -24.71200 -37.00200 -43.36700 1.000 101.81019 149 SER H N 1
ATOM 5443 C CA . SER D 4 149 ? -25.48600 -37.10500 -44.59800 1.000 102.05461 149 SER H CA 1
ATOM 5444 C C . SER D 4 149 ? -24.58400 -36.85600 -45.80200 1.000 100.66860 149 SER H C 1
ATOM 5445 O O . SER D 4 149 ? -23.38200 -36.60300 -45.67100 1.000 98.54182 149 SER H O 1
ATOM 5447 N N . SER D 4 150 ? -25.18600 -36.95600 -46.99100 1.000 102.93443 150 SER H N 1
ATOM 5448 C CA . SER D 4 150 ? -24.52700 -36.51600 -48.21700 1.000 104.08147 150 SER H CA 1
ATOM 5449 C C . SER D 4 150 ? -24.29900 -35.01100 -48.20900 1.000 111.36462 150 SER H C 1
ATOM 5450 O O . SER D 4 150 ? -23.29200 -34.53400 -48.74500 1.000 110.17927 150 SER H O 1
ATOM 5452 N N . LYS D 4 151 ? -25.21500 -34.25500 -47.59600 1.000 117.33551 151 LYS H N 1
ATOM 5453 C CA . LYS D 4 151 ? -25.10000 -32.81100 -47.44000 1.000 109.20248 151 LYS H CA 1
ATOM 5454 C C . LYS D 4 151 ? -24.19800 -32.41300 -46.26500 1.000 106.37151 151 LYS H C 1
ATOM 5455 O O . LYS D 4 151 ? -24.14000 -31.22800 -45.91500 1.000 99.01752 151 LYS H O 1
ATOM 5457 N N . SER D 4 152 ? -23.48900 -33.37900 -45.66400 1.000 101.21599 152 SER H N 1
ATOM 5458 C CA . SER D 4 152 ? -22.50900 -33.11800 -44.61500 1.000 94.73399 152 SER H CA 1
ATOM 5459 C C . SER D 4 152 ? -21.20300 -33.88000 -44.82800 1.000 109.38029 152 SER H C 1
ATOM 5460 O O . SER D 4 152 ? -20.37300 -33.91900 -43.91600 1.000 89.66148 152 SER H O 1
ATOM 5462 N N . THR D 4 153 ? -20.99800 -34.49800 -45.99200 1.000 118.43403 153 THR H N 1
ATOM 5463 C CA . THR D 4 153 ? -19.78700 -35.26200 -46.27300 1.000 119.09348 153 THR H CA 1
ATOM 5464 C C . THR D 4 153 ? -18.96300 -34.56300 -47.34900 1.000 118.84163 153 THR H C 1
ATOM 5465 O O . THR D 4 153 ? -19.51100 -34.07100 -48.34100 1.000 115.93400 153 THR H O 1
ATOM 5467 N N . SER D 4 154 ? -17.64500 -34.50700 -47.13900 1.000 118.11294 154 SER H N 1
ATOM 5468 C CA . SER D 4 154 ? -16.74200 -33.79800 -48.04200 1.000 118.70108 154 SER H CA 1
ATOM 5469 C C . SER D 4 154 ? -15.40700 -34.52300 -48.09600 1.000 127.27876 154 SER H C 1
ATOM 5470 O O . SER D 4 154 ? -14.72500 -34.63200 -47.07300 1.000 126.45099 154 SER H O 1
ATOM 5472 N N . GLY D 4 155 ? -15.04400 -35.01000 -49.28600 1.000 138.92097 155 GLY H N 1
ATOM 5473 C CA . GLY D 4 155 ? -13.73700 -35.58100 -49.56400 1.000 138.53728 155 GLY H CA 1
ATOM 5474 C C . GLY D 4 155 ? -13.24500 -36.60800 -48.56600 1.000 137.81932 155 GLY H C 1
ATOM 5475 O O . GLY D 4 155 ? -12.13400 -36.48500 -48.04000 1.000 141.78901 155 GLY H O 1
ATOM 5476 N N . GLY D 4 156 ? -14.05700 -37.62800 -48.29600 1.000 129.73886 156 GLY H N 1
ATOM 5477 C CA . GLY D 4 156 ? -13.72300 -38.62700 -47.30400 1.000 122.47360 156 GLY H CA 1
ATOM 5478 C C . GLY D 4 156 ? -14.04300 -38.25600 -45.87300 1.000 116.25830 156 GLY H C 1
ATOM 5479 O O . GLY D 4 156 ? -13.94300 -39.12100 -44.99300 1.000 113.36991 156 GLY H O 1
ATOM 5480 N N . THR D 4 157 ? -14.44000 -37.01200 -45.60900 1.000 123.26702 157 THR H N 1
ATOM 5481 C CA . THR D 4 157 ? -14.73500 -36.53500 -44.26400 1.000 122.89788 157 THR H CA 1
ATOM 5482 C C . THR D 4 157 ? -16.22900 -36.25900 -44.13200 1.000 115.32267 157 THR H C 1
ATOM 5483 O O . THR D 4 157 ? -16.79700 -35.50000 -44.92600 1.000 110.69707 157 THR H O 1
ATOM 5485 N N . ALA D 4 158 ? -16.86000 -36.87600 -43.12900 1.000 113.07014 158 ALA H N 1
ATOM 5486 C CA . ALA D 4 158 ? -18.26500 -36.65100 -42.80800 1.000 109.38558 158 ALA H CA 1
ATOM 5487 C C . ALA D 4 158 ? -18.38900 -36.12300 -41.38200 1.000 114.43925 158 ALA H C 1
ATOM 5488 O O . ALA D 4 158 ? -17.79500 -36.67900 -40.45200 1.000 114.09550 158 ALA H O 1
ATOM 5490 N N . ALA D 4 159 ? -19.17100 -35.06100 -41.21200 1.000 116.67867 159 ALA H N 1
ATOM 5491 C CA . ALA D 4 159 ? -19.31000 -34.38300 -39.93200 1.000 105.28655 159 ALA H CA 1
ATOM 5492 C C . ALA D 4 159 ? -20.56600 -34.86700 -39.21700 1.000 104.87855 159 ALA H C 1
ATOM 5493 O O . ALA D 4 159 ? -21.65900 -34.84600 -39.79600 1.000 104.46529 159 ALA H O 1
ATOM 5495 N N . LEU D 4 160 ? -20.39400 -35.32300 -37.97200 1.000 105.22602 160 LEU H N 1
ATOM 5496 C CA . LEU D 4 160 ? -21.46800 -35.67100 -37.04900 1.000 99.17302 160 LEU H CA 1
ATOM 5497 C C . LEU D 4 160 ? -21.54300 -34.61000 -35.96300 1.000 93.18568 160 LEU H C 1
ATOM 5498 O O . LEU D 4 160 ? -20.63500 -33.78900 -35.81800 1.000 87.89461 160 LEU H O 1
ATOM 5500 N N . GLY D 4 161 ? -22.62600 -34.62600 -35.19100 1.000 96.07328 161 GLY H N 1
ATOM 5501 C CA . GLY D 4 161 ? -22.73300 -33.61500 -34.15200 1.000 96.19264 161 GLY H CA 1
ATOM 5502 C C . GLY D 4 161 ? -23.91500 -33.81600 -33.22600 1.000 94.36458 161 GLY H C 1
ATOM 5503 O O . GLY D 4 161 ? -24.72900 -34.73000 -33.39400 1.000 92.03246 161 GLY H O 1
ATOM 5504 N N . CYS D 4 162 ? -23.98700 -32.92400 -32.23200 1.000 95.24197 162 CYS H N 1
ATOM 5505 C CA . CYS D 4 162 ? -25.07200 -32.86200 -31.26100 1.000 95.53756 162 CYS H CA 1
ATOM 5506 C C . CYS D 4 162 ? -25.45000 -31.40400 -31.03800 1.000 82.02289 162 CYS H C 1
ATOM 5507 O O . CYS D 4 162 ? -24.57600 -30.53700 -30.99500 1.000 79.24788 162 CYS H O 1
ATOM 5510 N N . LEU D 4 163 ? -26.75000 -31.13700 -30.89900 1.000 80.68808 163 LEU H N 1
ATOM 5511 C CA . LEU D 4 163 ? -27.27500 -29.81000 -30.58800 1.000 84.56352 163 LEU H CA 1
ATOM 5512 C C . LEU D 4 163 ? -27.80800 -29.81100 -29.16900 1.000 92.68701 163 LEU H C 1
ATOM 5513 O O . LEU D 4 163 ? -28.67800 -30.62300 -28.83900 1.000 95.08561 163 LEU H O 1
ATOM 5518 N N . VAL D 4 164 ? -27.30500 -28.89700 -28.34200 1.000 98.37982 164 VAL H N 1
ATOM 5519 C CA . VAL D 4 164 ? -27.76800 -28.73000 -26.96400 1.000 106.77008 164 VAL H CA 1
ATOM 5520 C C . VAL D 4 164 ? -28.53900 -27.42000 -26.88600 1.000 104.11962 164 VAL H C 1
ATOM 5521 O O . VAL D 4 164 ? -27.96300 -26.33700 -27.06100 1.000 104.34665 164 VAL H O 1
ATOM 5525 N N . LYS D 4 165 ? -29.83900 -27.51700 -26.63100 1.000 104.11327 165 LYS H N 1
ATOM 5526 C CA . LYS D 4 165 ? -30.73700 -26.38000 -26.76300 1.000 98.37863 165 LYS H CA 1
ATOM 5527 C C . LYS D 4 165 ? -31.63500 -26.27200 -25.54400 1.000 94.78664 165 LYS H C 1
ATOM 5528 O O . LYS D 4 165 ? -32.09000 -27.28700 -25.00600 1.000 84.50166 165 LYS H O 1
ATOM 5534 N N . ASP D 4 166 ? -31.90700 -25.02700 -25.14300 1.000 99.06787 166 ASP H N 1
ATOM 5535 C CA . ASP D 4 166 ? -32.86100 -24.70300 -24.08900 1.000 95.06279 166 ASP H CA 1
ATOM 5536 C C . ASP D 4 166 ? -32.43800 -25.21300 -22.71300 1.000 99.57059 166 ASP H C 1
ATOM 5537 O O . ASP D 4 166 ? -33.10400 -26.07300 -22.12000 1.000 99.43772 166 ASP H O 1
ATOM 5542 N N . TYR D 4 167 ? -31.31200 -24.68200 -22.22000 1.000 101.07316 167 TYR H N 1
ATOM 5543 C CA . TYR D 4 167 ? -30.86800 -24.80900 -20.83800 1.000 104.41612 167 TYR H CA 1
ATOM 5544 C C . TYR D 4 167 ? -30.68200 -23.41000 -20.26100 1.000 113.23265 167 TYR H C 1
ATOM 5545 O O . TYR D 4 167 ? -30.12500 -22.53500 -20.93300 1.000 103.78978 167 TYR H O 1
ATOM 5547 N N . PHE D 4 168 ? -31.16500 -23.20300 -19.01000 1.000 128.44724 168 PHE H N 1
ATOM 5548 C CA . PHE D 4 168 ? -31.28000 -21.92200 -18.29300 1.000 125.31544 168 PHE H CA 1
ATOM 5549 C C . PHE D 4 168 ? -30.05500 -21.41000 -17.53900 1.000 122.14054 168 PHE H C 1
ATOM 5550 O O . PHE D 4 168 ? -29.86800 -20.18900 -17.45600 1.000 123.74044 168 PHE H O 1
ATOM 5552 N N . PRO D 4 169 ? -29.28300 -22.26700 -16.85800 1.000 118.26016 169 PRO H N 1
ATOM 5553 C CA . PRO D 4 169 ? -28.03100 -21.78400 -16.26800 1.000 112.28919 169 PRO H CA 1
ATOM 5554 C C . PRO D 4 169 ? -26.85100 -22.08800 -17.16800 1.000 108.57729 169 PRO H C 1
ATOM 5555 O O . PRO D 4 169 ? -26.75500 -23.20200 -17.68500 1.000 113.14075 169 PRO H O 1
ATOM 5559 N N . GLU D 4 170 ? -25.91300 -21.13600 -17.26200 1.000 106.75604 170 GLU H N 1
ATOM 5560 C CA . GLU D 4 170 ? -24.88900 -21.12600 -18.31000 1.000 108.99625 170 GLU H CA 1
ATOM 5561 C C . GLU D 4 170 ? -24.05800 -22.40100 -18.43900 1.000 115.83722 170 GLU H C 1
ATOM 5562 O O . GLU D 4 170 ? -23.91000 -22.89700 -19.57400 1.000 115.16651 170 GLU H O 1
ATOM 5564 N N . PRO D 4 171 ? -23.47100 -22.96300 -17.38200 1.000 120.76895 171 PRO H N 1
ATOM 5565 C CA . PRO D 4 171 ? -22.37900 -23.93500 -17.57700 1.000 124.63664 171 PRO H CA 1
ATOM 5566 C C . PRO D 4 171 ? -22.87900 -25.29000 -18.05800 1.000 126.09452 171 PRO H C 1
ATOM 5567 O O . PRO D 4 171 ? -23.59900 -25.99300 -17.34000 1.000 137.09714 171 PRO H O 1
ATOM 5571 N N . VAL D 4 172 ? -22.47600 -25.66400 -19.27500 1.000 115.30639 172 VAL H N 1
ATOM 5572 C CA . VAL D 4 172 ? -22.67000 -27.00900 -19.79700 1.000 110.72574 172 VAL H CA 1
ATOM 5573 C C . VAL D 4 172 ? -21.31700 -27.51600 -20.28500 1.000 111.07120 172 VAL H C 1
ATOM 5574 O O . VAL D 4 172 ? -20.39000 -26.74300 -20.53500 1.000 110.16522 172 VAL H O 1
ATOM 5578 N N . THR D 4 173 ? -21.19800 -28.83600 -20.39500 1.000 116.28020 173 THR H N 1
ATOM 5579 C CA . THR D 4 173 ? -19.96600 -29.45100 -20.87100 1.000 118.92645 173 THR H CA 1
ATOM 5580 C C . THR D 4 173 ? -20.31900 -30.61800 -21.78300 1.000 123.76935 173 THR H C 1
ATOM 5581 O O . THR D 4 173 ? -21.31000 -31.31700 -21.55200 1.000 133.33642 173 THR H O 1
ATOM 5585 N N . VAL D 4 174 ? -19.51600 -30.82000 -22.82500 1.000 121.96235 174 VAL H N 1
ATOM 5586 C CA . VAL D 4 174 ? -19.78400 -31.84300 -23.83100 1.000 121.77532 174 VAL H CA 1
ATOM 5587 C C . VAL D 4 174 ? -18.49200 -32.59600 -24.11900 1.000 127.59458 174 VAL H C 1
ATOM 5588 O O . VAL D 4 174 ? -17.49700 -31.99300 -24.54000 1.000 126.13046 174 VAL H O 1
ATOM 5590 N N . SER D 4 175 ? -18.50500 -33.90200 -23.88700 1.000 133.01097 175 SER H N 1
ATOM 5591 C CA . SER D 4 175 ? -17.44300 -34.79400 -24.31900 1.000 140.42094 175 SER H CA 1
ATOM 5592 C C . SER D 4 175 ? -17.96500 -35.64800 -25.46500 1.000 148.03966 175 SER H C 1
ATOM 5593 O O . SER D 4 175 ? -19.17300 -35.84800 -25.61100 1.000 149.41698 175 SER H O 1
ATOM 5595 N N . TRP D 4 176 ? -17.05000 -36.05900 -26.32900 1.000 152.89252 176 TRP H N 1
ATOM 5596 C CA . TRP D 4 176 ? -17.44000 -36.92600 -27.46500 1.000 158.92558 176 TRP H CA 1
ATOM 5597 C C . TRP D 4 176 ? -16.81200 -38.29600 -27.22800 1.000 173.81429 176 TRP H C 1
ATOM 5598 O O . TRP D 4 176 ? -15.68000 -38.34100 -26.75100 1.000 178.18413 176 TRP H O 1
ATOM 5609 N N . ASN D 4 177 ? -17.60700 -39.35400 -27.36700 1.000 179.02838 177 ASN H N 1
ATOM 5610 C CA . ASN D 4 177 ? -17.12100 -40.74200 -27.18500 1.000 175.44603 177 ASN H CA 1
ATOM 5611 C C . ASN D 4 177 ? -16.43100 -40.91100 -25.83600 1.000 166.01691 177 ASN H C 1
ATOM 5612 O O . ASN D 4 177 ? -15.34300 -41.49900 -25.84300 1.000 173.82034 177 ASN H O 1
ATOM 5614 N N . SER D 4 178 ? -16.99800 -40.35200 -24.76800 1.000 150.27677 178 SER H N 1
ATOM 5615 C CA . SER D 4 178 ? -16.46200 -40.58700 -23.41500 1.000 134.90246 178 SER H CA 1
ATOM 5616 C C . SER D 4 178 ? -14.96500 -40.30500 -23.30800 1.000 129.48206 178 SER H C 1
ATOM 5617 O O . SER D 4 178 ? -14.22100 -41.23300 -23.03700 1.000 134.79654 178 SER H O 1
ATOM 5620 N N . GLY D 4 179 ? -14.53500 -39.08000 -23.56100 1.000 124.64476 179 GLY H N 1
ATOM 5621 C CA . GLY D 4 179 ? -13.10700 -38.76000 -23.38700 1.000 127.62148 179 GLY H CA 1
ATOM 5622 C C . GLY D 4 179 ? -12.32100 -38.88900 -24.66900 1.000 131.97543 179 GLY H C 1
ATOM 5623 O O . GLY D 4 179 ? -11.12100 -38.60800 -24.64000 1.000 133.49388 179 GLY H O 1
ATOM 5624 N N . ALA D 4 180 ? -13.01000 -39.20700 -25.76900 1.000 133.04424 180 ALA H N 1
ATOM 5625 C CA . ALA D 4 180 ? -12.41500 -39.31700 -27.12500 1.000 134.51061 180 ALA H CA 1
ATOM 5626 C C . ALA D 4 180 ? -12.73500 -38.03200 -27.92100 1.000 128.50268 180 ALA H C 1
ATOM 5627 O O . ALA D 4 180 ? -12.66700 -38.04200 -29.16600 1.000 124.90087 180 ALA H O 1
ATOM 5629 N N . SER D 4 183 ? -9.07100 -34.41200 -31.02200 1.000 142.29235 183 SER H N 1
ATOM 5630 C CA . SER D 4 183 ? -8.86400 -34.79700 -32.44100 1.000 145.86414 183 SER H CA 1
ATOM 5631 C C . SER D 4 183 ? -10.08200 -34.61100 -33.33600 1.000 139.17713 183 SER H C 1
ATOM 5632 O O . SER D 4 183 ? -10.65300 -35.61200 -33.73300 1.000 137.70190 183 SER H O 1
ATOM 5635 N N . GLY D 4 184 ? -10.48400 -33.37100 -33.58200 1.000 134.84483 184 GLY H N 1
ATOM 5636 C CA . GLY D 4 184 ? -11.55300 -33.13800 -34.56200 1.000 133.41022 184 GLY H CA 1
ATOM 5637 C C . GLY D 4 184 ? -12.84000 -32.67000 -33.94300 1.000 133.54111 184 GLY H C 1
ATOM 5638 O O . GLY D 4 184 ? -13.80300 -32.52200 -34.70300 1.000 129.36919 184 GLY H O 1
ATOM 5639 N N . VAL D 4 185 ? -12.87500 -32.42600 -32.63200 1.000 133.50400 185 VAL H N 1
ATOM 5640 C CA . VAL D 4 185 ? -14.18400 -32.00500 -32.14500 1.000 128.36652 185 VAL H CA 1
ATOM 5641 C C . VAL D 4 185 ? -14.18200 -30.49900 -31.92800 1.000 128.25210 185 VAL H C 1
ATOM 5642 O O . VAL D 4 185 ? -13.25000 -29.95100 -31.32500 1.000 134.78482 185 VAL H O 1
ATOM 5646 N N . HIS D 4 186 ? -15.23000 -29.83300 -32.41300 1.000 120.29905 186 HIS H N 1
ATOM 5647 C CA . HIS D 4 186 ? -15.48500 -28.42100 -32.14400 1.000 114.58533 186 HIS H CA 1
ATOM 5648 C C . HIS D 4 186 ? -16.75700 -28.29900 -31.31200 1.000 105.93803 186 HIS H C 1
ATOM 5649 O O . HIS D 4 186 ? -17.82200 -28.75900 -31.73800 1.000 102.05770 186 HIS H O 1
ATOM 5656 N N . THR D 4 187 ? -16.64600 -27.68700 -30.13300 1.000 103.20111 187 THR H N 1
ATOM 5657 C CA . THR D 4 187 ? -17.79700 -27.38100 -29.28700 1.000 101.32573 187 THR H CA 1
ATOM 5658 C C . THR D 4 187 ? -17.99900 -25.87500 -29.26500 1.000 92.34742 187 THR H C 1
ATOM 5659 O O . THR D 4 187 ? -17.09400 -25.12500 -28.88200 1.000 89.37724 187 THR H O 1
ATOM 5663 N N . PHE D 4 188 ? -19.11400 -25.47200 -29.61100 1.000 86.26672 188 PHE H N 1
ATOM 5664 C CA . PHE D 4 188 ? -19.21700 -24.05900 -29.91000 1.000 85.93879 188 PHE H CA 1
ATOM 5665 C C . PHE D 4 188 ? -19.57200 -23.25900 -28.67500 1.000 84.77062 188 PHE H C 1
ATOM 5666 O O . PHE D 4 188 ? -20.24400 -23.76400 -27.77900 1.000 89.60524 188 PHE H O 1
ATOM 5674 N N . PRO D 4 189 ? -19.13000 -22.00500 -28.63400 1.000 90.41183 189 PRO H N 1
ATOM 5675 C CA . PRO D 4 189 ? -19.67000 -21.07400 -27.63800 1.000 100.07816 189 PRO H CA 1
ATOM 5676 C C . PRO D 4 189 ? -21.18600 -21.01200 -27.74300 1.000 98.00734 189 PRO H C 1
ATOM 5677 O O . PRO D 4 189 ? -21.75500 -20.98800 -28.83600 1.000 96.10648 189 PRO H O 1
ATOM 5681 N N . ALA D 4 190 ? -21.83500 -21.01400 -26.58900 1.000 102.48097 190 ALA H N 1
ATOM 5682 C CA . ALA D 4 190 ? -23.28300 -20.96800 -26.53100 1.000 98.84226 190 ALA H CA 1
ATOM 5683 C C . ALA D 4 190 ? -23.78600 -19.57700 -26.88600 1.000 92.61038 190 ALA H C 1
ATOM 5684 O O . ALA D 4 190 ? -23.05900 -18.58100 -26.82800 1.000 93.01080 190 ALA H O 1
ATOM 5686 N N . VAL D 4 191 ? -25.05700 -19.52100 -27.25100 1.000 92.15351 191 VAL H N 1
ATOM 5687 C CA . VAL D 4 191 ? -25.72800 -18.27600 -27.58200 1.000 92.47059 191 VAL H CA 1
ATOM 5688 C C . VAL D 4 191 ? -26.99600 -18.20100 -26.74600 1.000 99.85425 191 VAL H C 1
ATOM 5689 O O . VAL D 4 191 ? -27.57800 -19.22400 -26.36800 1.000 104.06292 191 VAL H O 1
ATOM 5693 N N . LEU D 4 192 ? -27.41900 -16.98600 -26.43400 1.000 97.44696 192 LEU H N 1
ATOM 5694 C CA . LEU D 4 192 ? -28.70300 -16.79800 -25.78100 1.000 97.44039 192 LEU H CA 1
ATOM 5695 C C . LEU D 4 192 ? -29.70900 -16.30500 -26.81600 1.000 99.06145 192 LEU H C 1
ATOM 5696 O O . LEU D 4 192 ? -29.39100 -15.44300 -27.64400 1.000 96.08182 192 LEU H O 1
ATOM 5701 N N . GLN D 4 193 ? -30.90300 -16.87800 -26.78800 1.000 98.77937 193 GLN H N 1
ATOM 5702 C CA . GLN D 4 193 ? -31.96400 -16.55000 -27.72000 1.000 96.91451 193 GLN H CA 1
ATOM 5703 C C . GLN D 4 193 ? -33.05200 -15.75700 -27.00900 1.000 103.40030 193 GLN H C 1
ATOM 5704 O O . GLN D 4 193 ? -32.99200 -15.52100 -25.79800 1.000 114.33581 193 GLN H O 1
ATOM 5710 N N . SER D 4 194 ? -34.07500 -15.37500 -27.77900 1.000 99.74283 194 SER H N 1
ATOM 5711 C CA . SER D 4 194 ? -35.16200 -14.55000 -27.25600 1.000 104.42851 194 SER H CA 1
ATOM 5712 C C . SER D 4 194 ? -35.86600 -15.18100 -26.05700 1.000 104.83451 194 SER H C 1
ATOM 5713 O O . SER D 4 194 ? -36.45700 -14.46000 -25.24900 1.000 112.06718 194 SER H O 1
ATOM 5716 N N . SER D 4 195 ? -35.81700 -16.50500 -25.93000 1.000 102.40717 195 SER H N 1
ATOM 5717 C CA . SER D 4 195 ? -36.39800 -17.22400 -24.80600 1.000 108.26016 195 SER H CA 1
ATOM 5718 C C . SER D 4 195 ? -35.53700 -17.17900 -23.55800 1.000 116.35770 195 SER H C 1
ATOM 5719 O O . SER D 4 195 ? -35.91100 -17.78900 -22.55100 1.000 117.25569 195 SER H O 1
ATOM 5722 N N . GLY D 4 196 ? -34.38100 -16.52500 -23.60700 1.000 116.56714 196 GLY H N 1
ATOM 5723 C CA . GLY D 4 196 ? -33.50000 -16.51700 -22.45900 1.000 123.25963 196 GLY H CA 1
ATOM 5724 C C . GLY D 4 196 ? -32.85100 -17.84400 -22.13600 1.000 127.88891 196 GLY H C 1
ATOM 5725 O O . GLY D 4 196 ? -32.16600 -17.94800 -21.11400 1.000 139.44248 196 GLY H O 1
ATOM 5726 N N . LEU D 4 197 ? -33.04600 -18.86600 -22.96500 1.000 121.30067 197 LEU H N 1
ATOM 5727 C CA . LEU D 4 197 ? -32.38100 -20.14200 -22.75300 1.000 115.13287 197 LEU H CA 1
ATOM 5728 C C . LEU D 4 197 ? -31.07000 -20.15900 -23.53300 1.000 109.71163 197 LEU H C 1
ATOM 5729 O O . LEU D 4 197 ? -30.81000 -19.29600 -24.37600 1.000 102.97310 197 LEU H O 1
ATOM 5734 N N . TYR D 4 198 ? -30.21700 -21.12500 -23.21200 1.000 111.29663 198 TYR H N 1
ATOM 5735 C CA . TYR D 4 198 ? -28.95700 -21.28300 -23.91900 1.000 107.54387 198 TYR H CA 1
ATOM 5736 C C . TYR D 4 198 ? -29.10700 -22.36400 -24.97700 1.000 111.63363 198 TYR H C 1
ATOM 5737 O O . TYR D 4 198 ? -29.78500 -23.37400 -24.75800 1.000 118.26999 198 TYR H O 1
ATOM 5739 N N . SER D 4 199 ? -28.49400 -22.13100 -26.13200 1.000 99.07569 199 SER H N 1
ATOM 5740 C CA . SER D 4 199 ? -28.32600 -23.14900 -27.15300 1.000 92.69366 199 SER H CA 1
ATOM 5741 C C . SER D 4 199 ? -26.85300 -23.21100 -27.51900 1.000 87.63823 199 SER H C 1
ATOM 5742 O O . SER D 4 199 ? -26.13800 -22.20700 -27.43600 1.000 84.76052 199 SER H O 1
ATOM 5745 N N . LEU D 4 200 ? -26.39900 -24.39800 -27.90800 1.000 82.67436 200 LEU H N 1
ATOM 5746 C CA . LEU D 4 200 ? -25.06100 -24.53400 -28.46300 1.000 81.52359 200 LEU H CA 1
ATOM 5747 C C . LEU D 4 200 ? -24.99500 -25.84600 -29.22700 1.000 89.18246 200 LEU H C 1
ATOM 5748 O O . LEU D 4 200 ? -25.91400 -26.66800 -29.17100 1.000 97.83235 200 LEU H O 1
ATOM 5753 N N . SER D 4 201 ? -23.88400 -26.03700 -29.93300 1.000 85.19054 201 SER H N 1
ATOM 5754 C CA . SER D 4 201 ? -23.66100 -27.26300 -30.67700 1.000 88.94454 201 SER H CA 1
ATOM 5755 C C . SER D 4 201 ? -22.22800 -27.72400 -30.47100 1.000 91.09325 201 SER H C 1
ATOM 5756 O O . SER D 4 201 ? -21.34500 -26.94200 -30.10400 1.000 92.72563 201 SER H O 1
ATOM 5759 N N . SER D 4 202 ? -22.01600 -29.02000 -30.70000 1.000 94.12184 202 SER H N 1
ATOM 5760 C CA . SER D 4 202 ? -20.68600 -29.59400 -30.82400 1.000 100.87734 202 SER H CA 1
ATOM 5761 C C . SER D 4 202 ? -20.69400 -30.61100 -31.96000 1.000 101.00275 202 SER H C 1
ATOM 5762 O O . SER D 4 202 ? -21.66000 -31.36500 -32.12100 1.000 105.23418 202 SER H O 1
ATOM 5765 N N . VAL D 4 203 ? -19.61700 -30.63600 -32.74100 1.000 90.94776 203 VAL H N 1
ATOM 5766 C CA . VAL D 4 203 ? -19.49300 -31.54400 -33.86700 1.000 91.59827 203 VAL H CA 1
ATOM 5767 C C . VAL D 4 203 ? -18.13300 -32.23900 -33.81400 1.000 94.64925 203 VAL H C 1
ATOM 5768 O O . VAL D 4 203 ? -17.29900 -31.97000 -32.94900 1.000 97.33817 203 VAL H O 1
ATOM 5772 N N . VAL D 4 204 ? -17.92500 -33.14200 -34.77100 1.000 94.32669 204 VAL H N 1
ATOM 5773 C CA . VAL D 4 204 ? -16.68800 -33.90600 -34.90000 1.000 103.13940 204 VAL H CA 1
ATOM 5774 C C . VAL D 4 204 ? -16.46100 -34.22100 -36.37200 1.000 117.16517 204 VAL H C 1
ATOM 5775 O O . VAL D 4 204 ? -17.38800 -34.62400 -37.08500 1.000 101.05932 204 VAL H O 1
ATOM 5779 N N . THR D 4 205 ? -15.22700 -34.01400 -36.82700 1.000 140.70282 205 THR H N 1
ATOM 5780 C CA . THR D 4 205 ? -14.79500 -34.51600 -38.12100 1.000 154.71835 205 THR H CA 1
ATOM 5781 C C . THR D 4 205 ? -14.43900 -35.99100 -37.98200 1.000 161.54439 205 THR H C 1
ATOM 5782 O O . THR D 4 205 ? -13.74000 -36.38400 -37.04200 1.000 166.88893 205 THR H O 1
ATOM 5786 N N . VAL D 4 206 ? -14.92600 -36.80700 -38.91100 1.000 157.61867 206 VAL H N 1
ATOM 5787 C CA . VAL D 4 206 ? -14.73100 -38.25300 -38.84300 1.000 154.11189 206 VAL H CA 1
ATOM 5788 C C . VAL D 4 206 ? -14.89200 -38.81100 -40.25400 1.000 155.91372 206 VAL H C 1
ATOM 5789 O O . VAL D 4 206 ? -15.62900 -38.22800 -41.06300 1.000 152.71087 206 VAL H O 1
ATOM 5793 N N . PRO D 4 207 ? -14.21100 -39.89800 -40.61000 1.000 162.10742 207 PRO H N 1
ATOM 5794 C CA . PRO D 4 207 ? -14.31600 -40.43100 -41.97200 1.000 164.39733 207 PRO H CA 1
ATOM 5795 C C . PRO D 4 207 ? -15.61700 -41.19600 -42.19000 1.000 158.85627 207 PRO H C 1
ATOM 5796 O O . PRO D 4 207 ? -16.36900 -41.49600 -41.26300 1.000 158.67966 207 PRO H O 1
ATOM 5800 N N . SER D 4 208 ? -15.85300 -41.53500 -43.45900 1.000 156.42462 208 SER H N 1
ATOM 5801 C CA . SER D 4 208 ? -17.08100 -42.18600 -43.90100 1.000 146.00962 208 SER H CA 1
ATOM 5802 C C . SER D 4 208 ? -17.25200 -43.60800 -43.36500 1.000 152.26843 208 SER H C 1
ATOM 5803 O O . SER D 4 208 ? -18.28500 -44.22600 -43.64300 1.000 151.53742 208 SER H O 1
ATOM 5806 N N . SER D 4 209 ? -16.29400 -44.13900 -42.61300 1.000 154.77533 209 SER H N 1
ATOM 5807 C CA . SER D 4 209 ? -16.47200 -45.42400 -41.94800 1.000 153.25212 209 SER H CA 1
ATOM 5808 C C . SER D 4 209 ? -16.74800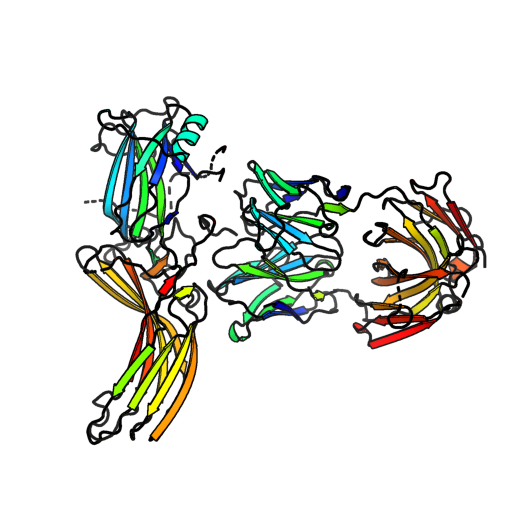 -45.22600 -40.45800 1.000 144.72926 209 SER H C 1
ATOM 5809 O O . SER D 4 209 ? -17.86900 -44.91500 -40.05700 1.000 135.96266 209 SER H O 1
ATOM 5812 N N . TYR D 4 216 ? -20.87800 -43.56100 -32.79600 1.000 117.82188 216 TYR H N 1
ATOM 5813 C CA . TYR D 4 216 ? -20.33800 -42.61000 -31.83100 1.000 119.06156 216 TYR H CA 1
ATOM 5814 C C . TYR D 4 216 ? -21.44700 -41.81400 -31.12200 1.000 123.72521 216 TYR H C 1
ATOM 5815 O O . TYR D 4 216 ? -22.52000 -41.56900 -31.69000 1.000 115.57228 216 TYR H O 1
ATOM 5817 N N . ILE D 4 217 ? -21.17100 -41.42100 -29.87300 1.000 135.98600 217 ILE H N 1
ATOM 5818 C CA . ILE D 4 217 ? -22.12700 -40.75600 -28.99300 1.000 136.46831 217 ILE H CA 1
ATOM 5819 C C . ILE D 4 217 ? -21.48000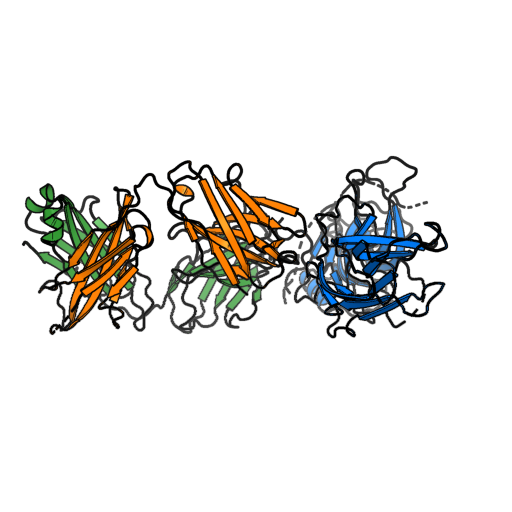 -39.49200 -28.43300 1.000 140.08471 217 ILE H C 1
ATOM 5820 O O . ILE D 4 217 ? -20.27200 -39.28800 -28.54500 1.000 144.77201 217 ILE H O 1
ATOM 5822 N N . CYS D 4 218 ? -22.30000 -38.64300 -27.80800 1.000 133.78670 218 CYS H N 1
ATOM 5823 C CA . CYS D 4 218 ? -21.82700 -37.37300 -27.25900 1.000 125.77713 218 CYS H CA 1
ATOM 5824 C C . CYS D 4 218 ? -22.21200 -37.26700 -25.78500 1.000 119.34588 218 CYS H C 1
ATOM 5825 O O . CYS D 4 218 ? -23.39800 -37.30000 -25.44100 1.000 117.32838 218 CYS H O 1
ATOM 5828 N N . ASN D 4 219 ? -21.20100 -37.13500 -24.92300 1.000 115.93860 219 ASN H N 1
ATOM 5829 C CA . ASN D 4 219 ? -21.37800 -37.06400 -23.47100 1.000 117.70825 219 ASN H CA 1
ATOM 5830 C C . ASN D 4 219 ? -21.62100 -35.61000 -23.07700 1.000 117.36277 219 ASN H C 1
ATOM 5831 O O . ASN D 4 219 ? -20.68800 -34.85100 -22.80400 1.000 117.19518 219 ASN H O 1
ATOM 5833 N N . VAL D 4 220 ? -22.90000 -35.22200 -23.03600 1.000 114.68887 220 VAL H N 1
ATOM 5834 C CA . VAL D 4 220 ? -23.32300 -33.88400 -22.63100 1.000 108.41025 220 VAL H CA 1
ATOM 5835 C C . VAL D 4 220 ? -23.70800 -33.91100 -21.15700 1.000 108.81848 220 VAL H C 1
ATOM 5836 O O . VAL D 4 220 ? -24.14900 -34.94100 -20.63300 1.000 108.74277 220 VAL H O 1
ATOM 5838 N N . ASN D 4 221 ? -23.55100 -32.77000 -20.47800 1.000 108.95752 221 ASN H N 1
ATOM 5839 C CA . ASN D 4 221 ? -23.92100 -32.67600 -19.06600 1.000 116.84693 221 ASN H CA 1
ATOM 5840 C C . ASN D 4 221 ? -23.99600 -31.21700 -18.63500 1.000 114.36604 221 ASN H C 1
ATOM 5841 O O . ASN D 4 221 ? -23.09600 -30.43100 -18.94600 1.000 118.04591 221 ASN H O 1
ATOM 5843 N N . HIS D 4 222 ? -25.07700 -30.86100 -17.93400 1.000 109.29316 222 HIS H N 1
ATOM 5844 C CA . HIS D 4 222 ? -25.21500 -29.57800 -17.24900 1.000 112.14488 222 HIS H CA 1
ATOM 5845 C C . HIS D 4 222 ? -25.22100 -29.85600 -15.75300 1.000 124.33625 222 HIS H C 1
ATOM 5846 O O . HIS D 4 222 ? -26.20300 -30.38400 -15.21800 1.000 127.26978 222 HIS H O 1
ATOM 5848 N N . LYS D 4 223 ? -24.12600 -29.51300 -15.08500 1.000 128.32418 223 LYS H N 1
ATOM 5849 C CA . LYS D 4 223 ? -24.08600 -29.62000 -13.63200 1.000 141.69902 223 LYS H CA 1
ATOM 5850 C C . LYS D 4 223 ? -25.22200 -28.88500 -12.92300 1.000 146.60828 223 LYS H C 1
ATOM 5851 O O . LYS D 4 223 ? -25.73000 -29.42700 -11.92600 1.000 151.50136 223 LYS H O 1
ATOM 5853 N N . PRO D 4 224 ? -25.66900 -27.69000 -13.34800 1.000 141.42411 224 PRO H N 1
ATOM 5854 C CA . PRO D 4 224 ? -26.72800 -27.00600 -12.58300 1.000 149.12313 224 PRO H CA 1
ATOM 5855 C C . PRO D 4 224 ? -28.08100 -27.70700 -12.62000 1.000 149.69859 224 PRO H C 1
ATOM 5856 O O . PRO D 4 224 ? -28.92300 -27.43200 -11.75000 1.000 152.00337 224 PRO H O 1
ATOM 5860 N N . SER D 4 225 ? -28.32200 -28.59800 -13.58500 1.000 139.34141 225 SER H N 1
ATOM 5861 C CA . SER D 4 225 ? -29.58200 -29.32800 -13.63200 1.000 144.05889 225 SER H CA 1
ATOM 5862 C C . SER D 4 225 ? -29.50500 -30.71800 -13.01400 1.000 148.32964 225 SER H C 1
ATOM 5863 O O . SER D 4 225 ? -30.55300 -31.30500 -12.72600 1.000 150.61986 225 SER H O 1
ATOM 5866 N N . ASN D 4 226 ? -28.29900 -31.24600 -12.79600 1.000 147.05330 226 ASN H N 1
ATOM 5867 C CA . ASN D 4 226 ? -28.10100 -32.64400 -12.41800 1.000 148.10462 226 ASN H CA 1
ATOM 5868 C C . ASN D 4 226 ? -28.70800 -33.57300 -13.47200 1.000 147.37256 226 ASN H C 1
ATOM 5869 O O . ASN D 4 226 ? -29.61700 -34.36100 -13.19700 1.000 154.99850 226 ASN H O 1
ATOM 5874 N N . THR D 4 227 ? -28.18500 -33.45600 -14.69700 1.000 138.20255 227 THR H N 1
ATOM 5875 C CA . THR D 4 227 ? -28.65900 -34.25800 -15.82300 1.000 133.67844 227 THR H CA 1
ATOM 5876 C C . THR D 4 227 ? -27.51200 -34.46000 -16.80200 1.000 133.77633 227 THR H C 1
ATOM 5877 O O . THR D 4 227 ? -27.03300 -33.50000 -17.41500 1.000 124.37511 227 THR H O 1
ATOM 5881 N N . LYS D 4 228 ? -27.07200 -35.70700 -16.93700 1.000 144.58136 228 LYS H N 1
ATOM 5882 C CA . LYS D 4 228 ? -26.12300 -36.11400 -17.96300 1.000 141.55655 228 LYS H CA 1
ATOM 5883 C C . LYS D 4 228 ? -26.87400 -36.97300 -18.97000 1.000 142.13634 228 LYS H C 1
ATOM 5884 O O . LYS D 4 228 ? -27.51200 -37.96200 -18.59300 1.000 155.69498 228 LYS H O 1
ATOM 5886 N N . VAL D 4 229 ? -26.81800 -36.58800 -20.24000 1.000 126.72471 229 VAL H N 1
ATOM 5887 C CA . VAL D 4 229 ? -27.51500 -37.29500 -21.30700 1.000 122.49000 229 VAL H CA 1
ATOM 5888 C C . VAL D 4 229 ? -26.49800 -37.56000 -22.40500 1.000 125.04992 229 VAL H C 1
ATOM 5889 O O . VAL D 4 229 ? -25.99100 -36.61700 -23.02400 1.000 108.73926 229 VAL H O 1
ATOM 5891 N N . ASP D 4 230 ? -26.18700 -38.82900 -22.63900 1.000 142.89894 230 ASP H N 1
ATOM 5892 C CA . ASP D 4 230 ? -25.25700 -39.22200 -23.69400 1.000 145.07680 230 ASP H CA 1
ATOM 5893 C C . ASP D 4 230 ? -26.07900 -39.83800 -24.82700 1.000 146.58351 230 ASP H C 1
ATOM 5894 O O . ASP D 4 230 ? -26.34700 -41.04200 -24.84200 1.000 153.22233 230 ASP H O 1
ATOM 5896 N N . LYS D 4 231 ? -26.49600 -38.99400 -25.76700 1.000 129.88410 231 LYS H N 1
ATOM 5897 C CA . LYS D 4 231 ? -27.20700 -39.47000 -26.93800 1.000 117.12657 231 LYS H CA 1
ATOM 5898 C C . LYS D 4 231 ? -26.21100 -39.91500 -28.00200 1.000 113.42835 231 LYS H C 1
ATOM 5899 O O . LYS D 4 231 ? -25.00200 -39.70800 -27.88300 1.000 107.20770 231 LYS H O 1
ATOM 5901 N N . LYS D 4 232 ? -26.73800 -40.53400 -29.05500 1.000 118.70399 232 LYS H N 1
ATOM 5902 C CA . LYS D 4 232 ? -25.93500 -41.02700 -30.16400 1.000 123.71829 232 LYS H CA 1
ATOM 5903 C C . LYS D 4 232 ? -26.56900 -40.59300 -31.47500 1.000 126.00451 232 LYS H C 1
ATOM 5904 O O . LYS D 4 232 ? -27.75900 -40.26800 -31.53600 1.000 123.74230 232 LYS H O 1
ATOM 5906 N N . VAL D 4 233 ? -25.75800 -40.60200 -32.53400 1.000 127.72817 233 VAL H N 1
ATOM 5907 C CA . VAL D 4 233 ? -26.18200 -40.15700 -33.85500 1.000 124.44387 233 VAL H CA 1
ATOM 5908 C C . VAL D 4 233 ? -26.06700 -41.31900 -34.83500 1.000 124.06435 233 VAL H C 1
ATOM 5909 O O . VAL D 4 233 ? -25.41100 -42.32700 -34.56600 1.000 131.28498 233 VAL H O 1
ATOM 5911 N N . GLU D 4 234 ? -26.71900 -41.16400 -35.98500 1.000 116.63251 234 GLU H N 1
ATOM 5912 C CA . GLU D 4 234 ? -26.65000 -42.14300 -37.07500 1.000 112.88013 234 GLU H CA 1
ATOM 5913 C C . GLU D 4 234 ? -27.33900 -41.58900 -38.32500 1.000 107.30449 234 GLU H C 1
ATOM 5914 O O . GLU D 4 234 ? -27.35900 -42.22500 -39.38100 1.000 112.42549 234 GLU H O 1
#

Organism: Bos taurus (NCBI:txid9913)

B-factor: mean 88.3, std 26.71, range [29.95, 181.21]

Radius of gyration: 34.75 Å; Cα contacts (8 Å, |Δi|>4): 2051; chains: 4; bounding box: 82×86×108 Å

Solvent-accessible surface area: 36370 Å² total

Sequence (792 aa):
GTRVFKKASPNGKLTVYLGKRDFVDHIDLVEPVDGVVLVDPEYLKERRVYVTLTCAFRYGREDLDVLGLTFRKDLFVANVQSFPPAPEDKKPLTRLQERLIKKLGEHAYPFTFEIPPNLPCSVTLQPGPEDTGKACGVDYEVKAFCAENLEEKIHKRNSVRLVIRKVQYAPERPGPQPTAETTRQFLMSDKPLHLEASLDKEIYYHGEPISVNVHVTNNTNKTVKKIKISVRQYADICLFNTAQYKCPVAMEEADDTVAPSSTFCKVYTLTPFLANNREKRGLALDGKLKHEDTNLASSTLLREEILGIIVSYKVKVKLVVSRGGLLGDLASSDVAVELPFTLMHPKPKEEPPHREVPERPPLGPSCALRKDIQMTQSPSSLSASVGDRVTITCRASQSVSSAVAWYQQKPGKAPKLLIYSASSLYSGVPSRFSGSRSGTDFTLTISSLQPEDFATYYCQQYKYVPVTFGQGTKVEIKRTVAAPSVFIFPPSDSQLKSGTASVVCLLNNFYPREAKVQWKVDNALQSGNSQESVTEQDSKDSTYSLSSTLTLSKADYEKHKVYACEVTHQGLSSPVTKSFNRVQLVESGGGLVQPGGSLRLSCAASGFNVYSSSIHWVRQAPGKGLEWVASISSYYGYTYYADSVKGRFTISADTSKNTAYLQMNSLRAEDTAVYYCARSRQFWYSGLDYWGQGTLVTVSSASTKGPSVFPLAPSSKSTSGGTAALGCLVKDYFPEPVTVSWNSGASGVHTFPAVLQSSGLYSLSSVVTVPSSYICNVNHKPSNTKVDKKVE

Nearest PDB structures (foldseek):
  7dfc-assembly1_A  TM=1.003E+00  e=3.667E-70  Bos taurus
  8as2-assembly1_A  TM=9.932E-01  e=3.042E-60  Homo sapiens
  8as3-assembly1_A  TM=9.943E-01  e=7.509E-60  Homo sapiens
  7df9-assembly1_A  TM=9.925E-01  e=3.935E-59  Bos taurus
  7dfb-assembly1_A  TM=9.878E-01  e=5.058E-59  Bos taurus